Protein AF-0000000080633354 (afdb_homodimer)

Secondary structure (DSSP, 8-state):
-------EEEEEEEEEE-GGGHHHHHHSHHHHTTEEEEEEEEEEEEEEEE-TT-HHHHTT-EEEEEEETTEEEEEEEPPPPTT-SEEEEEEEEESSSS--GGG---HHHHHHH-S--GGG-EEEEEEEEEEEEEEEEESSGGG-EEEEEEEEEEEEE-TTS-EEEEEEEEEEEEES-THHHHHHHHHHHHHS-EEE----HHHHHHHHHHT-PPPP-PPPPP---TT-BHHHHHHHHHHHHHHHHHTTHHHHHH-S-HHHHHHHHHHHHHHHHHHHHTGGGS-HHHHHHHHHHHHHHHHHHHHHHHHHHIIIIIIHHHHHHHHH-SSS-HHHHHHHHHHHHHHHHHHHHHHHHHHHHHTSHHHHHHHHHHHHHHHTTGGGSS---HHHHHTTSBHHHHHHHHHHHHHHHHHHHTTTGGG--HHHHHHHHHHHHHHHHHHHHHGGGS-HHHHHHHHHHHHHHHHHHHHHHHHHHHHHHHHTTTTTSPPPPTTHHHHHHHHHHHHHHHHHHHHHHHHHHHHHHHHPPPSSPPP----/-------EEEEEEEEEE-GGGHHHHHHSHHHHTTEEEEEEEEEEEEEEEE-TT-HHHHTT-EEEEEEETTEEEEEEEPPPPTT-SEEEEEEEEESSSS--GGG---HHHHHHH-S--GGG-EEEEEEEEEEEEEEEEESSGGG-EEEEEEEEEEEEE-TTS-EEEEEEEEEEEEES-THHHHHHHHHHHHHS-EEE----HHHHHHHHHHTPPPPP-PPPPP---TT-BHHHHHHHHHHHHHHHHHTTHHHHHH-S-HHHHHHHHHHHHHHHHHHHHTGGGS-HHHHHHHHHHHHHHHHHHHHHHHHHHIIIIIIHHHHHHHHH-SSS-HHHHHHHHHHHHHHHHHHHHHHHHHHHHHTSHHHHHHHHHHHHHHHTTGGGSS---HHHHHTTSBHHHHHHHHHHHHHHHHHHHTTTGGG--HHHHHHHHHHHHHHHHHHHHHGGGS-HHHHHHHHHHHHHHHHHHHHHHHHHHHHHHHHTTTTTSPPPPTTHHHHHHHHHHHHHHHHHHHHHHHHHHHHHHHHPPPSSPPP----

Nearest PDB structures (foldseek):
  5a61-assembly1_A  TM=7.950E-01  e=7.702E-23  Escherichia coli K-12
  6qv5-assembly1_A  TM=8.993E-01  e=7.150E-11  Ricinus communis
  6qv7-assembly1_A  TM=8.830E-01  e=1.250E-10  Chlorobaculum tepidum TLS
  3e0s-assembly2_B  TM=8.942E-01  e=3.361E-10  Chlorobaculum tepidum
  6rn5-assembly1_A-2  TM=7.478E-01  e=3.186E-06  Streptomyces chartreusis

Structure (mmCIF, N/CA/C/O backbone):
data_AF-0000000080633354-model_v1
#
loop_
_entity.id
_entity.type
_entity.pdbx_description
1 polymer 'CHAD domain-containing protein'
#
loop_
_atom_site.group_PDB
_atom_site.id
_atom_site.type_symbol
_atom_site.label_atom_id
_atom_site.label_alt_id
_atom_site.label_comp_id
_atom_site.label_asym_id
_atom_site.label_entity_id
_atom_site.label_seq_id
_atom_site.pdbx_PDB_ins_code
_atom_site.Cartn_x
_atom_site.Cartn_y
_atom_site.Cartn_z
_atom_site.occupancy
_atom_site.B_iso_or_equiv
_atom_site.auth_seq_id
_atom_site.auth_comp_id
_atom_site.auth_asym_id
_atom_site.auth_atom_id
_atom_site.pdbx_PDB_model_num
ATOM 1 N N . MET A 1 1 ? 15.805 75.062 14.336 1 20.58 1 MET A N 1
ATOM 2 C CA . MET A 1 1 ? 15.578 74 15.344 1 20.58 1 MET A CA 1
ATOM 3 C C . MET A 1 1 ? 14.453 73.062 14.922 1 20.58 1 MET A C 1
ATOM 5 O O . MET A 1 1 ? 13.281 73.438 14.922 1 20.58 1 MET A O 1
ATOM 9 N N . VAL A 1 2 ? 14.734 72.312 13.875 1 22.61 2 VAL A N 1
ATOM 10 C CA . VAL A 1 2 ? 13.82 71.5 13.117 1 22.61 2 VAL A CA 1
ATOM 11 C C . VAL A 1 2 ? 13.102 70.5 14.055 1 22.61 2 VAL A C 1
ATOM 13 O O . VAL A 1 2 ? 13.742 69.75 14.789 1 22.61 2 VAL A O 1
ATOM 16 N N . VAL A 1 3 ? 12 70.938 14.57 1 28.56 3 VAL A N 1
ATOM 17 C CA . VAL A 1 3 ? 11.141 70.125 15.383 1 28.56 3 VAL A CA 1
ATOM 18 C C . VAL A 1 3 ? 11.008 68.75 14.727 1 28.56 3 VAL A C 1
ATOM 20 O O . VAL A 1 3 ? 10.57 68.625 13.586 1 28.56 3 VAL A O 1
ATOM 23 N N . GLU A 1 4 ? 11.93 67.938 14.852 1 29.19 4 GLU A N 1
ATOM 24 C CA . GLU A 1 4 ? 11.852 66.5 14.461 1 29.19 4 GLU A CA 1
ATOM 25 C C . GLU A 1 4 ? 10.453 65.938 14.703 1 29.19 4 GLU A C 1
ATOM 27 O O . GLU A 1 4 ? 9.938 66 15.82 1 29.19 4 GLU A O 1
ATOM 32 N N . ALA A 1 5 ? 9.648 66.062 13.805 1 41.22 5 ALA A N 1
ATOM 33 C CA . ALA A 1 5 ? 8.312 65.438 13.906 1 41.22 5 ALA A CA 1
ATOM 34 C C . ALA A 1 5 ? 8.375 64.062 14.516 1 41.22 5 ALA A C 1
ATOM 36 O O . ALA A 1 5 ? 9.016 63.156 13.953 1 41.22 5 ALA A O 1
ATOM 37 N N . GLU A 1 6 ? 8.539 63.812 15.805 1 39.12 6 GLU A N 1
ATOM 38 C CA . GLU A 1 6 ? 8.617 62.562 16.578 1 39.12 6 GLU A CA 1
ATOM 39 C C . GLU A 1 6 ? 7.645 61.5 16.047 1 39.12 6 GLU A C 1
ATOM 41 O O . GLU A 1 6 ? 6.504 61.844 15.711 1 39.12 6 GLU A O 1
ATOM 46 N N . SER A 1 7 ? 7.984 60.531 15.398 1 47.66 7 SER A N 1
ATOM 47 C CA . SER A 1 7 ? 7.172 59.344 15.125 1 47.66 7 SER A CA 1
ATOM 48 C C . SER A 1 7 ? 6.16 59.094 16.234 1 47.66 7 SER A C 1
ATOM 50 O O . SER A 1 7 ? 6.516 59.094 17.422 1 47.66 7 SER A O 1
ATOM 52 N N . ASN A 1 8 ? 4.867 59.438 16.094 1 66.69 8 ASN A N 1
ATOM 53 C CA . ASN A 1 8 ? 3.859 59.188 17.125 1 66.69 8 ASN A CA 1
ATOM 54 C C . ASN A 1 8 ? 3.404 57.719 17.094 1 66.69 8 ASN A C 1
ATOM 56 O O . ASN A 1 8 ? 3.232 57.156 16.031 1 66.69 8 ASN A O 1
ATOM 60 N N . ARG A 1 9 ? 3.842 56.844 17.969 1 75.38 9 ARG A N 1
ATOM 61 C CA . ARG A 1 9 ? 3.402 55.469 18.172 1 75.38 9 ARG A CA 1
ATOM 62 C C . ARG A 1 9 ? 2.014 55.438 18.797 1 75.38 9 ARG A C 1
ATOM 64 O O . ARG A 1 9 ? 1.736 56.156 19.75 1 75.38 9 ARG A O 1
ATOM 71 N N . GLU A 1 10 ? 1.131 54.781 18 1 80.12 10 GLU A N 1
ATOM 72 C CA . GLU A 1 10 ? -0.218 54.531 18.516 1 80.12 10 GLU A CA 1
ATOM 73 C C . GLU A 1 10 ? -0.358 53.094 19.047 1 80.12 10 GLU A C 1
ATOM 75 O O . GLU A 1 10 ? 0.037 52.156 18.391 1 80.12 10 GLU A O 1
ATOM 80 N N . THR A 1 11 ? -0.766 52.938 20.328 1 83.56 11 THR A N 1
ATOM 81 C CA . THR A 1 11 ? -1.058 51.656 20.969 1 83.56 11 THR A CA 1
ATOM 82 C C . THR A 1 11 ? -2.562 51.469 21.125 1 83.56 11 THR A C 1
ATOM 84 O O . THR A 1 11 ? -3.225 52.219 21.812 1 83.56 11 THR A O 1
ATOM 87 N N . GLU A 1 12 ? -3.059 50.469 20.391 1 90.94 12 GLU A N 1
ATOM 88 C CA . GLU A 1 12 ? -4.512 50.344 20.375 1 90.94 12 GLU A CA 1
ATOM 89 C C . GLU A 1 12 ? -4.949 48.906 20.406 1 90.94 12 GLU A C 1
ATOM 91 O O . GLU A 1 12 ? -4.207 48 19.969 1 90.94 12 GLU A O 1
ATOM 96 N N . LEU A 1 13 ? -6.078 48.625 20.969 1 92.56 13 LEU A N 1
ATOM 97 C CA . LEU A 1 13 ? -6.781 47.344 20.984 1 92.56 13 LEU A CA 1
ATOM 98 C C . LEU A 1 13 ? -8.148 47.469 20.312 1 92.56 13 LEU A C 1
ATOM 100 O O . LEU A 1 13 ? -8.914 48.406 20.641 1 92.56 13 LEU A O 1
ATOM 104 N N . LYS A 1 14 ? -8.375 46.625 19.391 1 93.31 14 LYS A N 1
ATOM 105 C CA . LYS A 1 14 ? -9.633 46.688 18.656 1 93.31 14 LYS A CA 1
ATOM 106 C C . LYS A 1 14 ? -10.531 45.5 19 1 93.31 14 LYS A C 1
ATOM 108 O O . LYS A 1 14 ? -10.094 44.344 18.969 1 93.31 14 LYS A O 1
ATOM 113 N N . LEU A 1 15 ? -11.773 45.812 19.234 1 95.56 15 LEU A N 1
ATOM 114 C CA . LEU A 1 15 ? -12.758 44.781 19.609 1 95.56 15 LEU A CA 1
ATOM 115 C C . LEU A 1 15 ? -13.977 44.844 18.688 1 95.56 15 LEU A C 1
ATOM 117 O O . LEU A 1 15 ? -14.609 45.906 18.562 1 95.56 15 LEU A O 1
ATOM 121 N N . ALA A 1 16 ? -14.289 43.781 18.062 1 94.06 16 ALA A N 1
ATOM 122 C CA . ALA A 1 16 ? -15.523 43.688 17.281 1 94.06 16 ALA A CA 1
ATOM 123 C C . ALA A 1 16 ? -16.719 43.438 18.203 1 94.06 16 ALA A C 1
ATOM 125 O O . ALA A 1 16 ? -16.625 42.719 19.188 1 94.06 16 ALA A O 1
ATOM 126 N N . VAL A 1 17 ? -17.812 44.125 17.844 1 95.38 17 VAL A N 1
ATOM 127 C CA . VAL A 1 17 ? -19.047 44 18.625 1 95.38 17 VAL A CA 1
ATOM 128 C C . VAL A 1 17 ? -20.25 43.938 17.703 1 95.38 17 VAL A C 1
ATOM 130 O O . VAL A 1 17 ? -20.188 44.375 16.562 1 95.38 17 VAL A O 1
ATOM 133 N N . ARG A 1 18 ? -21.391 43.281 18.219 1 90.75 18 ARG A N 1
ATOM 134 C CA . ARG A 1 18 ? -22.656 43.344 17.5 1 90.75 18 ARG A CA 1
ATOM 135 C C . ARG A 1 18 ? -23.281 44.719 17.578 1 90.75 18 ARG A C 1
ATOM 137 O O . ARG A 1 18 ? -23.219 45.375 18.625 1 90.75 18 ARG A O 1
ATOM 144 N N . ALA A 1 19 ? -23.75 45.125 16.484 1 94.94 19 ALA A N 1
ATOM 145 C CA . ALA A 1 19 ? -24.344 46.438 16.406 1 94.94 19 ALA A CA 1
ATOM 146 C C . ALA A 1 19 ? -25.375 46.656 17.516 1 94.94 19 ALA A C 1
ATOM 148 O O . ALA A 1 19 ? -25.469 47.75 18.094 1 94.94 19 ALA A O 1
ATOM 149 N N . GLU A 1 20 ? -26.078 45.688 17.797 1 95.19 20 GLU A N 1
ATOM 150 C CA . GLU A 1 20 ? -27.156 45.781 18.781 1 95.19 20 GLU A CA 1
ATOM 151 C C . GLU A 1 20 ? -26.625 45.969 20.188 1 95.19 20 GLU A C 1
ATOM 153 O O . GLU A 1 20 ? -27.344 46.406 21.078 1 95.19 20 GLU A O 1
ATOM 158 N N . ASP A 1 21 ? -25.406 45.688 20.406 1 96 21 ASP A N 1
ATOM 159 C CA . ASP A 1 21 ? -24.828 45.75 21.75 1 96 21 ASP A CA 1
ATOM 160 C C . ASP A 1 21 ? -24.062 47.062 21.969 1 96 21 ASP A C 1
ATOM 162 O O . ASP A 1 21 ? -23.594 47.344 23.062 1 96 21 ASP A O 1
ATOM 166 N N . MET A 1 22 ? -23.953 47.875 20.984 1 96.06 22 MET A N 1
ATOM 167 C CA . MET A 1 22 ? -23.125 49.094 21.031 1 96.06 22 MET A CA 1
ATOM 168 C C . MET A 1 22 ? -23.641 50.062 22.094 1 96.06 22 MET A C 1
ATOM 170 O O . MET A 1 22 ? -22.844 50.625 22.844 1 96.06 22 MET A O 1
ATOM 174 N N . ALA A 1 23 ? -24.875 50.219 22.141 1 94.31 23 ALA A N 1
ATOM 175 C CA . ALA A 1 23 ? -25.469 51.156 23.094 1 94.31 23 ALA A CA 1
ATOM 176 C C . ALA A 1 23 ? -25.172 50.719 24.531 1 94.31 23 ALA A C 1
ATOM 178 O O . ALA A 1 23 ? -24.891 51.562 25.391 1 94.31 23 ALA A O 1
ATOM 179 N N . LYS A 1 24 ? -25.281 49.5 24.703 1 95.81 24 LYS A N 1
ATOM 180 C CA . LYS A 1 24 ? -25.016 48.938 26.016 1 95.81 24 LYS A CA 1
ATOM 181 C C . LYS A 1 24 ? -23.562 49.156 26.438 1 95.81 24 LYS A C 1
ATOM 183 O O . LYS A 1 24 ? -23.281 49.469 27.594 1 95.81 24 LYS A O 1
ATOM 188 N N . LEU A 1 25 ? -22.688 49.062 25.578 1 96.31 25 LEU A N 1
ATOM 189 C CA . LEU A 1 25 ? -21.266 49.25 25.859 1 96.31 25 LEU A CA 1
ATOM 190 C C . LEU A 1 25 ? -20.969 50.719 26.156 1 96.31 25 LEU A C 1
ATOM 192 O O . LEU A 1 25 ? -20.172 51.031 27.047 1 96.31 25 LEU A O 1
ATOM 196 N N . ARG A 1 26 ? -21.594 51.594 25.516 1 93.62 26 ARG A N 1
ATOM 197 C CA . ARG A 1 26 ? -21.391 53.031 25.703 1 93.62 26 ARG A CA 1
ATOM 198 C C . ARG A 1 26 ? -21.828 53.438 27.109 1 93.62 26 ARG A C 1
ATOM 200 O O . ARG A 1 26 ? -21.234 54.344 27.703 1 93.62 26 ARG A O 1
ATOM 207 N N . SER A 1 27 ? -22.812 52.812 27.547 1 93.31 27 SER A N 1
ATOM 208 C CA . SER A 1 27 ? -23.422 53.25 28.797 1 93.31 27 SER A CA 1
ATOM 209 C C . SER A 1 27 ? -22.969 52.375 29.969 1 93.31 27 SER A C 1
ATOM 211 O O . SER A 1 27 ? -23.359 52.594 31.109 1 93.31 27 SER A O 1
ATOM 213 N N . CYS A 1 28 ? -22.188 51.406 29.734 1 94.88 28 CYS A N 1
ATOM 214 C CA . CYS A 1 28 ? -21.797 50.5 30.812 1 94.88 28 CYS A CA 1
ATOM 215 C C . CYS A 1 28 ? -20.906 51.219 31.828 1 94.88 28 CYS A C 1
ATOM 217 O O . CYS A 1 28 ? -20.234 52.188 31.484 1 94.88 28 CYS A O 1
ATOM 219 N N . PRO A 1 29 ? -20.859 50.656 33.031 1 93.5 29 PRO A N 1
ATOM 220 C CA . PRO A 1 29 ? -20.109 51.312 34.125 1 93.5 29 PRO A CA 1
ATOM 221 C C . PRO A 1 29 ? -18.625 51.469 33.812 1 93.5 29 PRO A C 1
ATOM 223 O O . PRO A 1 29 ? -17.984 52.406 34.25 1 93.5 29 PRO A O 1
ATOM 226 N N . ALA A 1 30 ? -18.109 50.5 33.062 1 94 30 ALA A N 1
ATOM 227 C CA . ALA A 1 30 ? -16.688 50.531 32.75 1 94 30 ALA A CA 1
ATOM 228 C C . ALA A 1 30 ? -16.312 51.812 31.984 1 94 30 ALA A C 1
ATOM 230 O O . ALA A 1 30 ? -15.18 52.281 32.031 1 94 30 ALA A O 1
ATOM 231 N N . VAL A 1 31 ? -17.234 52.469 31.312 1 94.19 31 VAL A N 1
ATOM 232 C CA . VAL A 1 31 ? -17.016 53.688 30.547 1 94.19 31 VAL A CA 1
ATOM 233 C C . VAL A 1 31 ? -17.703 54.875 31.25 1 94.19 31 VAL A C 1
ATOM 235 O O . VAL A 1 31 ? -17.047 55.875 31.578 1 94.19 31 VAL A O 1
ATOM 238 N N . ALA A 1 32 ? -18.953 54.781 31.562 1 91.5 32 ALA A N 1
ATOM 239 C CA . ALA A 1 32 ? -19.781 55.875 32.062 1 91.5 32 ALA A CA 1
ATOM 240 C C . ALA A 1 32 ? -19.25 56.375 33.406 1 91.5 32 ALA A C 1
ATOM 242 O O . ALA A 1 32 ? -19.297 57.594 33.656 1 91.5 32 ALA A O 1
ATOM 243 N N . SER A 1 33 ? -18.781 55.5 34.219 1 91.25 33 SER A N 1
ATOM 244 C CA . SER A 1 33 ? -18.375 55.906 35.562 1 91.25 33 SER A CA 1
ATOM 245 C C . SER A 1 33 ? -16.984 56.5 35.531 1 91.25 33 SER A C 1
ATOM 247 O O . SER A 1 33 ? -16.594 57.188 36.469 1 91.25 33 SER A O 1
ATOM 249 N N . ARG A 1 34 ? -16.234 56.281 34.5 1 92.06 34 ARG A N 1
ATOM 250 C CA . ARG A 1 34 ? -14.836 56.688 34.5 1 92.06 34 ARG A CA 1
ATOM 251 C C . ARG A 1 34 ? -14.594 57.812 33.469 1 92.06 34 ARG A C 1
ATOM 253 O O . ARG A 1 34 ? -13.516 58.406 33.438 1 92.06 34 ARG A O 1
ATOM 260 N N . ALA A 1 35 ? -15.555 58.031 32.75 1 89.25 35 ALA A N 1
ATOM 261 C CA . ALA A 1 35 ? -15.383 58.969 31.641 1 89.25 35 ALA A CA 1
ATOM 262 C C . ALA A 1 35 ? -15.43 60.406 32.156 1 89.25 35 ALA A C 1
ATOM 264 O O . ALA A 1 35 ? -16.203 60.75 33.062 1 89.25 35 ALA A O 1
ATOM 265 N N . LYS A 1 36 ? -14.523 61.062 31.594 1 83.25 36 LYS A N 1
ATOM 266 C CA . LYS A 1 36 ? -14.523 62.5 31.859 1 83.25 36 LYS A CA 1
ATOM 267 C C . LYS A 1 36 ? -14.992 63.281 30.641 1 83.25 36 LYS A C 1
ATOM 269 O O . LYS A 1 36 ? -14.617 62.969 29.516 1 83.25 36 LYS A O 1
ATOM 274 N N . GLY A 1 37 ? -15.859 64.312 30.953 1 79.62 37 GLY A N 1
ATOM 275 C CA . GLY A 1 37 ? -16.312 65.188 29.891 1 79.62 37 GLY A CA 1
ATOM 276 C C . GLY A 1 37 ? -17.453 64.562 29.078 1 79.62 37 GLY A C 1
ATOM 277 O O . GLY A 1 37 ? -17.953 63.5 29.391 1 79.62 37 GLY A O 1
ATOM 278 N N . LYS A 1 38 ? -17.938 65.312 28.125 1 84.19 38 LYS A N 1
ATOM 279 C CA . LYS A 1 38 ? -19.062 64.875 27.266 1 84.19 38 LYS A CA 1
ATOM 280 C C . LYS A 1 38 ? -18.578 64 26.109 1 84.19 38 LYS A C 1
ATOM 282 O O . LYS A 1 38 ? -17.453 64.188 25.641 1 84.19 38 LYS A O 1
ATOM 287 N N . ALA A 1 39 ? -19.453 63.125 25.828 1 85.94 39 ALA A N 1
ATOM 288 C CA . ALA A 1 39 ? -19.188 62.312 24.656 1 85.94 39 ALA A CA 1
ATOM 289 C C . ALA A 1 39 ? -19.25 63.156 23.375 1 85.94 39 ALA A C 1
ATOM 291 O O . ALA A 1 39 ? -20.094 64.062 23.25 1 85.94 39 ALA A O 1
ATOM 292 N N . GLY A 1 40 ? -18.281 63 22.531 1 90.44 40 GLY A N 1
ATOM 293 C CA . GLY A 1 40 ? -18.297 63.625 21.219 1 90.44 40 GLY A CA 1
ATOM 294 C C . GLY A 1 40 ? -18.5 62.656 20.078 1 90.44 40 GLY A C 1
ATOM 295 O O . GLY A 1 40 ? -17.891 61.562 20.078 1 90.44 40 GLY A O 1
ATOM 296 N N . THR A 1 41 ? -19.5 63 19.281 1 93.25 41 THR A N 1
ATOM 297 C CA . THR A 1 41 ? -19.75 62.156 18.109 1 93.25 41 THR A CA 1
ATOM 298 C C . THR A 1 41 ? -19.391 62.875 16.828 1 93.25 41 THR A C 1
ATOM 300 O O . THR A 1 41 ? -19.656 64.062 16.688 1 93.25 41 THR A O 1
ATOM 303 N N . LYS A 1 42 ? -18.703 62.156 15.984 1 94.94 42 LYS A N 1
ATOM 304 C CA . LYS A 1 42 ? -18.328 62.719 14.695 1 94.94 42 LYS A CA 1
ATOM 305 C C . LYS A 1 42 ? -18.484 61.719 13.578 1 94.94 42 LYS A C 1
ATOM 307 O O . LYS A 1 42 ? -18.469 60.5 13.828 1 94.94 42 LYS A O 1
ATOM 312 N N . THR A 1 43 ? -18.688 62.25 12.414 1 95.94 43 THR A N 1
ATOM 313 C CA . THR A 1 43 ? -18.688 61.406 11.219 1 95.94 43 THR A CA 1
ATOM 314 C C . THR A 1 43 ? -17.328 61.469 10.531 1 95.94 43 THR A C 1
ATOM 316 O O . THR A 1 43 ? -16.797 62.531 10.234 1 95.94 43 THR A O 1
ATOM 319 N N . LEU A 1 44 ? -16.812 60.281 10.359 1 96.19 44 LEU A N 1
ATOM 320 C CA . LEU A 1 44 ? -15.516 60.156 9.719 1 96.19 44 LEU A CA 1
ATOM 321 C C . LEU A 1 44 ? -15.648 59.5 8.344 1 96.19 44 LEU A C 1
ATOM 323 O O . LEU A 1 44 ? -16.078 58.375 8.234 1 96.19 44 LEU A O 1
ATOM 327 N N . GLU A 1 45 ? -15.352 60.219 7.324 1 97 45 GLU A N 1
ATOM 328 C CA . GLU A 1 45 ? -15.273 59.688 5.969 1 97 45 GLU A CA 1
ATOM 329 C C . GLU A 1 45 ? -13.828 59.562 5.5 1 97 45 GLU A C 1
ATOM 331 O O . GLU A 1 45 ? -13.18 60.594 5.23 1 97 45 GLU A O 1
ATOM 336 N N . SER A 1 46 ? -13.336 58.375 5.434 1 97.5 46 SER A N 1
ATOM 337 C CA . SER A 1 46 ? -11.938 58.156 5.078 1 97.5 46 SER A CA 1
ATOM 338 C C . SER A 1 46 ? -11.812 57.438 3.742 1 97.5 46 SER A C 1
ATOM 340 O O . SER A 1 46 ? -12.359 56.344 3.57 1 97.5 46 SER A O 1
ATOM 342 N N . THR A 1 47 ? -11.117 57.969 2.852 1 97.44 47 THR A N 1
ATOM 343 C CA . THR A 1 47 ? -10.797 57.312 1.589 1 97.44 47 THR A CA 1
ATOM 344 C C . THR A 1 47 ? -9.367 56.781 1.603 1 97.44 47 THR A C 1
ATOM 346 O O . THR A 1 47 ? -8.43 57.5 1.927 1 97.44 47 THR A O 1
ATOM 349 N N . TYR A 1 48 ? -9.242 55.531 1.284 1 97.62 48 TYR A N 1
ATOM 350 C CA . TYR A 1 48 ? -7.934 54.875 1.255 1 97.62 48 TYR A CA 1
ATOM 351 C C . TYR A 1 48 ? -7.391 54.812 -0.167 1 97.62 48 TYR A C 1
ATOM 353 O O . TYR A 1 48 ? -8.133 54.531 -1.108 1 97.62 48 TYR A O 1
ATOM 361 N N . TYR A 1 49 ? -6.125 55.125 -0.293 1 96.44 49 TYR A N 1
ATOM 362 C CA . TYR A 1 49 ? -5.492 55.219 -1.604 1 96.44 49 TYR A CA 1
ATOM 363 C C . TYR A 1 49 ? -4.348 54.219 -1.731 1 96.44 49 TYR A C 1
ATOM 365 O O . TYR A 1 49 ? -3.66 53.938 -0.752 1 96.44 49 TYR A O 1
ATOM 373 N N . ASP A 1 50 ? -4.156 53.719 -2.857 1 96.56 50 ASP A N 1
ATOM 374 C CA . ASP A 1 50 ? -3.029 52.844 -3.227 1 96.56 50 ASP A CA 1
ATOM 375 C C . ASP A 1 50 ? -2.793 52.875 -4.734 1 96.56 50 ASP A C 1
ATOM 377 O O . ASP A 1 50 ? -3.547 53.5 -5.477 1 96.56 50 ASP A O 1
ATOM 381 N N . THR A 1 51 ? -1.685 52.312 -5.176 1 95.19 51 THR A N 1
ATOM 382 C CA . THR A 1 51 ? -1.432 52.156 -6.602 1 95.19 51 THR A CA 1
ATOM 383 C C . THR A 1 51 ? -2.244 51 -7.172 1 95.19 51 THR A C 1
ATOM 385 O O . THR A 1 51 ? -2.76 50.156 -6.422 1 95.19 51 THR A O 1
ATOM 388 N N . ALA A 1 52 ? -2.369 50.938 -8.484 1 91.31 52 ALA A N 1
ATOM 389 C CA . ALA A 1 52 ? -3.125 49.875 -9.148 1 91.31 52 ALA A CA 1
ATOM 390 C C . ALA A 1 52 ? -2.555 48.5 -8.82 1 91.31 52 ALA A C 1
ATOM 392 O O . ALA A 1 52 ? -3.297 47.531 -8.711 1 91.31 52 ALA A O 1
ATOM 393 N N . ASP A 1 53 ? -1.314 48.469 -8.648 1 91.06 53 ASP A N 1
ATOM 394 C CA . ASP A 1 53 ? -0.651 47.219 -8.375 1 91.06 53 ASP A CA 1
ATOM 395 C C . ASP A 1 53 ? -0.451 47 -6.871 1 91.06 53 ASP A C 1
ATOM 397 O O . ASP A 1 53 ? 0.308 46.125 -6.453 1 91.06 53 ASP A O 1
ATOM 401 N N . ARG A 1 54 ? -1.044 47.781 -6.023 1 92.5 54 ARG A N 1
ATOM 402 C CA . ARG A 1 54 ? -1.091 47.656 -4.57 1 92.5 54 ARG A CA 1
ATOM 403 C C . ARG A 1 54 ? 0.307 47.719 -3.967 1 92.5 54 ARG A C 1
ATOM 405 O O . ARG A 1 54 ? 0.681 46.875 -3.139 1 92.5 54 ARG A O 1
ATOM 412 N N . ARG A 1 55 ? 1.033 48.625 -4.387 1 92.94 55 ARG A N 1
ATOM 413 C CA . ARG A 1 55 ? 2.404 48.75 -3.904 1 92.94 55 ARG A CA 1
ATOM 414 C C . ARG A 1 55 ? 2.432 49.125 -2.418 1 92.94 55 ARG A C 1
ATOM 416 O O . ARG A 1 55 ? 3.309 48.656 -1.685 1 92.94 55 ARG A O 1
ATOM 423 N N . LEU A 1 56 ? 1.534 50 -1.933 1 92.94 56 LEU A N 1
ATOM 424 C CA . LEU A 1 56 ? 1.513 50.344 -0.519 1 92.94 56 LEU A CA 1
ATOM 425 C C . LEU A 1 56 ? 1.135 49.156 0.34 1 92.94 56 LEU A C 1
ATOM 427 O O . LEU A 1 56 ? 1.781 48.875 1.354 1 92.94 56 LEU A O 1
ATOM 431 N N . ALA A 1 57 ? 0.114 48.5 -0.098 1 88.94 57 ALA A N 1
ATOM 432 C CA . ALA A 1 57 ? -0.284 47.312 0.621 1 88.94 57 ALA A CA 1
ATOM 433 C C . ALA A 1 57 ? 0.866 46.312 0.691 1 88.94 57 ALA A C 1
ATOM 435 O O . ALA A 1 57 ? 1.06 45.656 1.714 1 88.94 57 ALA A O 1
ATOM 436 N N . GLY A 1 58 ? 1.575 46.156 -0.378 1 86.69 58 GLY A N 1
ATOM 437 C CA . GLY A 1 58 ? 2.717 45.25 -0.423 1 86.69 58 GLY A CA 1
ATOM 438 C C . GLY A 1 58 ? 3.795 45.594 0.585 1 86.69 58 GLY A C 1
ATOM 439 O O . GLY A 1 58 ? 4.504 44.719 1.076 1 86.69 58 GLY A O 1
ATOM 440 N N . ARG A 1 59 ? 3.879 46.812 0.883 1 88.19 59 ARG A N 1
ATOM 441 C CA . ARG A 1 59 ? 4.867 47.312 1.842 1 88.19 59 ARG A CA 1
ATOM 442 C C . ARG A 1 59 ? 4.266 47.438 3.236 1 88.19 59 ARG A C 1
ATOM 444 O O . ARG A 1 59 ? 4.918 47.938 4.16 1 88.19 59 ARG A O 1
ATOM 451 N N . LEU A 1 60 ? 3.057 47.062 3.367 1 87.25 60 LEU A N 1
ATOM 452 C CA . LEU A 1 60 ? 2.312 47.094 4.621 1 87.25 60 LEU A CA 1
ATOM 453 C C . LEU A 1 60 ? 2.143 48.531 5.098 1 87.25 60 LEU A C 1
ATOM 455 O O . LEU A 1 60 ? 2.299 48.812 6.285 1 87.25 60 LEU A O 1
ATOM 459 N N . VAL A 1 61 ? 1.904 49.406 4.16 1 91.94 61 VAL A N 1
ATOM 460 C CA . VAL A 1 61 ? 1.674 50.844 4.445 1 91.94 61 VAL A CA 1
ATOM 461 C C . VAL A 1 61 ? 0.268 51.219 3.994 1 91.94 61 VAL A C 1
ATOM 463 O O . VAL A 1 61 ? -0.217 50.75 2.965 1 91.94 61 VAL A O 1
ATOM 466 N N . THR A 1 62 ? -0.358 52.094 4.82 1 94.25 62 THR A N 1
ATOM 467 C CA . THR A 1 62 ? -1.68 52.594 4.473 1 94.25 62 THR A CA 1
ATOM 468 C C . THR A 1 62 ? -1.658 54.125 4.344 1 94.25 62 THR A C 1
ATOM 470 O O . THR A 1 62 ? -1.003 54.781 5.133 1 94.25 62 THR A O 1
ATOM 473 N N . LEU A 1 63 ? -2.324 54.562 3.295 1 95.94 63 LEU A N 1
ATOM 474 C CA . LEU A 1 63 ? -2.512 56 3.062 1 95.94 63 LEU A CA 1
ATOM 475 C C . LEU A 1 63 ? -3.992 56.312 2.92 1 95.94 63 LEU A C 1
ATOM 477 O O . LEU A 1 63 ? -4.691 55.719 2.096 1 95.94 63 LEU A O 1
ATOM 481 N N . ARG A 1 64 ? -4.375 57.25 3.738 1 97 64 ARG A N 1
ATOM 482 C CA . ARG A 1 64 ? -5.773 57.656 3.635 1 97 64 ARG A CA 1
ATOM 483 C C . ARG A 1 64 ? -5.918 59.188 3.805 1 97 64 ARG A C 1
ATOM 485 O O . ARG A 1 64 ? -5.031 59.812 4.359 1 97 64 ARG A O 1
ATOM 492 N N . VAL A 1 65 ? -6.992 59.719 3.285 1 97.44 65 VAL A N 1
ATOM 493 C CA . VAL A 1 65 ? -7.457 61.062 3.561 1 97.44 65 VAL A CA 1
ATOM 494 C C . VAL A 1 65 ? -8.844 61.031 4.199 1 97.44 65 VAL A C 1
ATOM 496 O O . VAL A 1 65 ? -9.766 60.406 3.656 1 97.44 65 VAL A O 1
ATOM 499 N N . ARG A 1 66 ? -8.875 61.625 5.328 1 97.5 66 ARG A N 1
ATOM 500 C CA . ARG A 1 66 ? -10.102 61.594 6.109 1 97.5 66 ARG A CA 1
ATOM 501 C C . ARG A 1 66 ? -10.75 62.969 6.148 1 97.5 66 ARG A C 1
ATOM 503 O O . ARG A 1 66 ? -10.07 63.969 6.391 1 97.5 66 ARG A O 1
ATOM 510 N N . LYS A 1 67 ? -12.055 63.031 5.852 1 96.44 67 LYS A N 1
ATOM 511 C CA . LYS A 1 67 ? -12.852 64.25 6.055 1 96.44 67 LYS A CA 1
ATOM 512 C C . LYS A 1 67 ? -13.477 64.25 7.445 1 96.44 67 LYS A C 1
ATOM 514 O O . LYS A 1 67 ? -14.203 63.312 7.816 1 96.44 67 LYS A O 1
ATOM 519 N N . VAL A 1 68 ? -13.117 65.188 8.188 1 90.25 68 VAL A N 1
ATOM 520 C CA . VAL A 1 68 ? -13.719 65.438 9.492 1 90.25 68 VAL A CA 1
ATOM 521 C C . VAL A 1 68 ? -14.258 66.875 9.539 1 90.25 68 VAL A C 1
ATOM 523 O O . VAL A 1 68 ? -13.492 67.875 9.625 1 90.25 68 VAL A O 1
ATOM 526 N N . GLY A 1 69 ? -15.586 67 9.617 1 88.94 69 GLY A N 1
ATOM 527 C CA . GLY A 1 69 ? -16.141 68.375 9.445 1 88.94 69 GLY A CA 1
ATOM 528 C C . GLY A 1 69 ? -15.766 69 8.117 1 88.94 69 GLY A C 1
ATOM 529 O O . GLY A 1 69 ? -16.031 68.438 7.055 1 88.94 69 GLY A O 1
ATOM 530 N N . ASN A 1 70 ? -15.117 70.062 8.258 1 89.62 70 ASN A N 1
ATOM 531 C CA . ASN A 1 70 ? -14.727 70.812 7.043 1 89.62 70 ASN A CA 1
ATOM 532 C C . ASN A 1 70 ? -13.227 70.688 6.781 1 89.62 70 ASN A C 1
ATOM 534 O O . ASN A 1 70 ? -12.672 71.375 5.938 1 89.62 70 ASN A O 1
ATOM 538 N N . GLN A 1 71 ? -12.656 69.75 7.469 1 94.56 71 GLN A N 1
ATOM 539 C CA . GLN A 1 71 ? -11.211 69.625 7.336 1 94.56 71 GLN A CA 1
ATOM 540 C C . GLN A 1 71 ? -10.867 68.25 6.734 1 94.56 71 GLN A C 1
ATOM 542 O O . GLN A 1 71 ? -11.648 67.312 6.852 1 94.56 71 GLN A O 1
ATOM 547 N N . TYR A 1 72 ? -9.75 68.25 6.035 1 96.5 72 TYR A N 1
ATOM 548 C CA . TYR A 1 72 ? -9.211 67 5.492 1 96.5 72 TYR A CA 1
ATOM 549 C C . TYR A 1 72 ? -7.879 66.688 6.145 1 96.5 72 TYR A C 1
ATOM 551 O O . TYR A 1 72 ? -7 67.562 6.273 1 96.5 72 TYR A O 1
ATOM 559 N N . LEU A 1 73 ? -7.809 65.5 6.578 1 96.19 73 LEU A N 1
ATOM 560 C CA . LEU A 1 73 ? -6.598 65 7.234 1 96.19 73 LEU A CA 1
ATOM 561 C C . LEU A 1 73 ? -6.008 63.812 6.477 1 96.19 73 LEU A C 1
ATOM 563 O O . LEU A 1 73 ? -6.691 62.812 6.254 1 96.19 73 LEU A O 1
ATOM 567 N N . GLN A 1 74 ? -4.734 63.969 6.078 1 96.25 74 GLN A N 1
ATOM 568 C CA . GLN A 1 74 ? -3.984 62.875 5.453 1 96.25 74 GLN A CA 1
ATOM 569 C C . GLN A 1 74 ? -3.209 62.094 6.492 1 96.25 74 GLN A C 1
ATOM 571 O O . GLN A 1 74 ? -2.545 62.656 7.359 1 96.25 74 GLN A O 1
ATOM 576 N N . THR A 1 75 ? -3.322 60.75 6.441 1 95.06 75 THR A N 1
ATOM 577 C CA . THR A 1 75 ? -2.646 59.906 7.414 1 95.06 75 THR A CA 1
ATOM 578 C C . THR A 1 75 ? -1.854 58.781 6.715 1 95.06 75 THR A C 1
ATOM 580 O O . THR A 1 75 ? -2.365 58.125 5.805 1 95.06 75 THR A O 1
ATOM 583 N N . VAL A 1 76 ? -0.615 58.594 7.113 1 94 76 VAL A N 1
ATOM 584 C CA . VAL A 1 76 ? 0.223 57.469 6.734 1 94 76 VAL A CA 1
ATOM 585 C C . VAL A 1 76 ? 0.447 56.562 7.945 1 94 76 VAL A C 1
ATOM 587 O O . VAL A 1 76 ? 0.82 57.031 9.023 1 94 76 VAL A O 1
ATOM 590 N N . LYS A 1 77 ? 0.096 55.281 7.789 1 91.69 77 LYS A N 1
ATOM 591 C CA . LYS A 1 77 ? 0.302 54.344 8.883 1 91.69 77 LYS A CA 1
ATOM 592 C C . LYS A 1 77 ? 1.167 53.156 8.445 1 91.69 77 LYS A C 1
ATOM 594 O O . LYS A 1 77 ? 1.036 52.688 7.316 1 91.69 77 LYS A O 1
ATOM 599 N N . GLY A 1 78 ? 2.047 52.75 9.312 1 85.88 78 GLY A N 1
ATOM 600 C CA . GLY A 1 78 ? 2.797 51.531 9.117 1 85.88 78 GLY A CA 1
ATOM 601 C C . GLY A 1 78 ? 2.154 50.312 9.781 1 85.88 78 GLY A C 1
ATOM 602 O O . GLY A 1 78 ? 1.129 50.438 10.453 1 85.88 78 GLY A O 1
ATOM 603 N N . ALA A 1 79 ? 2.746 49.125 9.477 1 76.81 79 ALA A N 1
ATOM 604 C CA . ALA A 1 79 ? 2.217 47.906 10.055 1 76.81 79 ALA A CA 1
ATOM 605 C C . ALA A 1 79 ? 2.75 47.688 11.461 1 76.81 79 ALA A C 1
ATOM 607 O O . ALA A 1 79 ? 3.863 48.094 11.789 1 76.81 79 ALA A O 1
ATOM 608 N N . ALA A 1 80 ? 1.814 47.156 12.273 1 67.5 80 ALA A N 1
ATOM 609 C CA . ALA A 1 80 ? 2.311 46.656 13.555 1 67.5 80 ALA A CA 1
ATOM 610 C C . ALA A 1 80 ? 3.023 45.312 13.375 1 67.5 80 ALA A C 1
ATOM 612 O O . ALA A 1 80 ? 2.686 44.531 12.484 1 67.5 80 ALA A O 1
ATOM 613 N N . GLU A 1 81 ? 4.125 45.156 14.141 1 63.53 81 GLU A N 1
ATOM 614 C CA . GLU A 1 81 ? 4.676 43.812 14.172 1 63.53 81 GLU A CA 1
ATOM 615 C C . GLU A 1 81 ? 3.662 42.812 14.734 1 63.53 81 GLU A C 1
ATOM 617 O O . GLU A 1 81 ? 2.773 43.188 15.5 1 63.53 81 GLU A O 1
ATOM 622 N N . HIS A 1 82 ? 3.691 41.656 14.297 1 60.5 82 HIS A N 1
ATOM 623 C CA . HIS A 1 82 ? 2.738 40.625 14.711 1 60.5 82 HIS A CA 1
ATOM 624 C C . HIS A 1 82 ? 2.645 40.562 16.234 1 60.5 82 HIS A C 1
ATOM 626 O O . HIS A 1 82 ? 3.654 40.344 16.906 1 60.5 82 HIS A O 1
ATOM 632 N N . GLY A 1 83 ? 1.438 40.812 16.672 1 59.53 83 GLY A N 1
ATOM 633 C CA . GLY A 1 83 ? 1.164 40.688 18.094 1 59.53 83 GLY A CA 1
ATOM 634 C C . GLY A 1 83 ? 1.408 41.969 18.891 1 59.53 83 GLY A C 1
ATOM 635 O O . GLY A 1 83 ? 1.118 42.031 20.078 1 59.53 83 GLY A O 1
ATOM 636 N N . GLU A 1 84 ? 1.886 42.906 18.203 1 69.31 84 GLU A N 1
ATOM 637 C CA . GLU A 1 84 ? 2.123 44.156 18.906 1 69.31 84 GLU A CA 1
ATOM 638 C C . GLU A 1 84 ? 0.959 45.125 18.703 1 69.31 84 GLU A C 1
ATOM 640 O O . GLU A 1 84 ? 0.229 45.031 17.719 1 69.31 84 GLU A O 1
ATOM 645 N N . LEU A 1 85 ? 0.828 45.969 19.703 1 75.5 85 LEU A N 1
ATOM 646 C CA . LEU A 1 85 ? -0.29 46.906 19.719 1 75.5 85 LEU A CA 1
ATOM 647 C C . LEU A 1 85 ? 0.096 48.219 19.031 1 75.5 85 LEU A C 1
ATOM 649 O O . LEU A 1 85 ? -0.773 49 18.672 1 75.5 85 LEU A O 1
ATOM 653 N N . GLY A 1 86 ? 1.327 48.375 18.859 1 76.94 86 GLY A N 1
ATOM 654 C CA . GLY A 1 86 ? 1.774 49.688 18.406 1 76.94 86 GLY A CA 1
ATOM 655 C C . GLY A 1 86 ? 2.09 49.75 16.922 1 76.94 86 GLY A C 1
ATOM 656 O O . GLY A 1 86 ? 2.57 48.75 16.359 1 76.94 86 GLY A O 1
ATOM 657 N N . ARG A 1 87 ? 1.711 50.875 16.312 1 82.06 87 ARG A N 1
ATOM 658 C CA . ARG A 1 87 ? 2.066 51.125 14.914 1 82.06 87 ARG A CA 1
ATOM 659 C C . ARG A 1 87 ? 2.426 52.594 14.672 1 82.06 87 ARG A C 1
ATOM 661 O O . ARG A 1 87 ? 1.993 53.469 15.422 1 82.06 87 ARG A O 1
ATOM 668 N N . ALA A 1 88 ? 3.342 52.75 13.656 1 84.75 88 ALA A N 1
ATOM 669 C CA . ALA A 1 88 ? 3.732 54.125 13.289 1 84.75 88 ALA A CA 1
ATOM 670 C C . ALA A 1 88 ? 2.594 54.844 12.578 1 84.75 88 ALA A C 1
ATOM 672 O O . ALA A 1 88 ? 1.868 54.25 11.781 1 84.75 88 ALA A O 1
ATOM 673 N N . GLU A 1 89 ? 2.441 56.125 12.922 1 90.19 89 GLU A N 1
ATOM 674 C CA . GLU A 1 89 ? 1.379 56.906 12.328 1 90.19 89 GLU A CA 1
ATOM 675 C C . GLU A 1 89 ? 1.807 58.375 12.188 1 90.19 89 GLU A C 1
ATOM 677 O O . GLU A 1 89 ? 2.443 58.938 13.086 1 90.19 89 GLU A O 1
ATOM 682 N N . TRP A 1 90 ? 1.558 58.938 10.969 1 91.56 90 TRP A N 1
ATOM 683 C CA . TRP A 1 90 ? 1.775 60.344 10.695 1 91.56 90 TRP A CA 1
ATOM 684 C C . TRP A 1 90 ? 0.517 61 10.117 1 91.56 90 TRP A C 1
ATOM 686 O O . TRP A 1 90 ? -0.085 60.469 9.18 1 91.56 90 TRP A O 1
ATOM 696 N N . GLU A 1 91 ? 0.112 62.094 10.719 1 92.12 91 GLU A N 1
ATOM 697 C CA . GLU A 1 91 ? -1.082 62.781 10.266 1 92.12 91 GLU A CA 1
ATOM 698 C C . GLU A 1 91 ? -0.762 64.25 9.906 1 92.12 91 GLU A C 1
ATOM 700 O O . GLU A 1 91 ? -0.026 64.938 10.633 1 92.12 91 GLU A O 1
ATOM 705 N N . HIS A 1 92 ? -1.326 64.688 8.742 1 92.56 92 HIS A N 1
ATOM 706 C CA . HIS A 1 92 ? -1.137 66 8.273 1 92.56 92 HIS A CA 1
ATOM 707 C C . HIS A 1 92 ? -2.414 66.562 7.637 1 92.56 92 HIS A C 1
ATOM 709 O O . HIS A 1 92 ? -3.109 65.875 6.914 1 92.56 92 HIS A O 1
ATOM 715 N N . PRO A 1 93 ? -2.664 67.875 7.918 1 94.56 93 PRO A N 1
ATOM 716 C CA . PRO A 1 93 ? -3.783 68.438 7.195 1 94.56 93 PRO A CA 1
ATOM 717 C C . PRO A 1 93 ? -3.49 68.625 5.711 1 94.56 93 PRO A C 1
ATOM 719 O O . PRO A 1 93 ? -2.361 69 5.34 1 94.56 93 PRO A O 1
ATOM 722 N N . VAL A 1 94 ? -4.527 68.5 4.91 1 95.81 94 VAL A N 1
ATOM 723 C CA . VAL A 1 94 ? -4.398 68.75 3.477 1 95.81 94 VAL A CA 1
ATOM 724 C C . VAL A 1 94 ? -5.586 69.562 2.979 1 95.81 94 VAL A C 1
ATOM 726 O O . VAL A 1 94 ? -6.598 69.688 3.672 1 95.81 94 VAL A O 1
ATOM 729 N N . ALA A 1 95 ? -5.48 70.062 1.774 1 93.94 95 ALA A N 1
ATOM 730 C CA . ALA A 1 95 ? -6.414 71.062 1.274 1 93.94 95 ALA A CA 1
ATOM 731 C C . ALA A 1 95 ? -7.707 70.438 0.787 1 93.94 95 ALA A C 1
ATOM 733 O O . ALA A 1 95 ? -8.758 71.062 0.764 1 93.94 95 ALA A O 1
ATOM 734 N N . GLY A 1 96 ? -7.695 69.25 0.412 1 93.94 96 GLY A N 1
ATOM 735 C CA . GLY A 1 96 ? -8.852 68.562 -0.174 1 93.94 96 GLY A CA 1
ATOM 736 C C . GLY A 1 96 ? -8.82 67.062 -0.006 1 93.94 96 GLY A C 1
ATOM 737 O O . GLY A 1 96 ? -8.008 66.562 0.75 1 93.94 96 GLY A O 1
ATOM 738 N N . PRO A 1 97 ? -9.742 66.438 -0.762 1 93.88 97 PRO A N 1
ATOM 739 C CA . PRO A 1 97 ? -9.906 65 -0.592 1 93.88 97 PRO A CA 1
ATOM 740 C C . PRO A 1 97 ? -8.789 64.188 -1.252 1 93.88 97 PRO A C 1
ATOM 742 O O . PRO A 1 97 ? -8.625 63.031 -0.969 1 93.88 97 PRO A O 1
ATOM 745 N N . ALA A 1 98 ? -7.984 64.812 -2.07 1 94.62 98 ALA A N 1
ATOM 746 C CA . ALA A 1 98 ? -6.883 64.125 -2.734 1 94.62 98 ALA A CA 1
ATOM 747 C C . ALA A 1 98 ? -5.629 64.125 -1.863 1 94.62 98 ALA A C 1
ATOM 749 O O . ALA A 1 98 ? -5.348 65.125 -1.173 1 94.62 98 ALA A O 1
ATOM 750 N N . PRO A 1 99 ? -4.887 63 -1.934 1 95.75 99 PRO A N 1
ATOM 751 C CA . PRO A 1 99 ? -3.631 63 -1.177 1 95.75 99 PRO A CA 1
ATOM 752 C C . PRO A 1 99 ? -2.641 64.062 -1.651 1 95.75 99 PRO A C 1
ATOM 754 O O . PRO A 1 99 ? -2.555 64.312 -2.85 1 95.75 99 PRO A O 1
ATOM 757 N N . ASP A 1 100 ? -1.944 64.625 -0.7 1 95.31 100 ASP A N 1
ATOM 758 C CA . ASP A 1 100 ? -0.842 65.562 -0.961 1 95.31 100 ASP A CA 1
ATOM 759 C C . ASP A 1 100 ? 0.439 65.125 -0.273 1 95.31 100 ASP A C 1
ATOM 761 O O . ASP A 1 100 ? 0.683 65.438 0.889 1 95.31 100 ASP A O 1
ATOM 765 N N . LEU A 1 101 ? 1.299 64.438 -1.025 1 94.06 101 LEU A N 1
ATOM 766 C CA . LEU A 1 101 ? 2.486 63.812 -0.453 1 94.06 101 LEU A CA 1
ATOM 767 C C . LEU A 1 101 ? 3.512 64.875 -0.049 1 94.06 101 LEU A C 1
ATOM 769 O O . LEU A 1 101 ? 4.398 64.625 0.767 1 94.06 101 LEU A O 1
ATOM 773 N N . SER A 1 102 ? 3.391 66.062 -0.613 1 91.94 102 SER A N 1
ATOM 774 C CA . SER A 1 102 ? 4.32 67.125 -0.279 1 91.94 102 SER A CA 1
ATOM 775 C C . SER A 1 102 ? 4.09 67.625 1.141 1 91.94 102 SER A C 1
ATOM 777 O O . SER A 1 102 ? 4.961 68.25 1.722 1 91.94 102 SER A O 1
ATOM 779 N N . ALA A 1 103 ? 2.926 67.312 1.673 1 92.56 103 ALA A N 1
ATOM 780 C CA . ALA A 1 103 ? 2.586 67.75 3.027 1 92.56 103 ALA A CA 1
ATOM 781 C C . ALA A 1 103 ? 3.295 66.875 4.07 1 92.56 103 ALA A C 1
ATOM 783 O O . ALA A 1 103 ? 3.357 67.25 5.246 1 92.56 103 ALA A O 1
ATOM 784 N N . ILE A 1 104 ? 3.842 65.75 3.693 1 91.88 104 ILE A N 1
ATOM 785 C CA . ILE A 1 104 ? 4.496 64.812 4.629 1 91.88 104 ILE A CA 1
ATOM 786 C C . ILE A 1 104 ? 5.898 65.312 4.953 1 91.88 104 ILE A C 1
ATOM 788 O O . ILE A 1 104 ? 6.758 65.375 4.07 1 91.88 104 ILE A O 1
ATOM 792 N N . GLU A 1 105 ? 6.094 65.562 6.207 1 88.38 105 GLU A N 1
ATOM 793 C CA . GLU A 1 105 ? 7.363 66.188 6.633 1 88.38 105 GLU A CA 1
ATOM 794 C C . GLU A 1 105 ? 8.312 65.125 7.172 1 88.38 105 GLU A C 1
ATOM 796 O O . GLU A 1 105 ? 9.531 65.25 7.102 1 88.38 105 GLU A O 1
ATOM 801 N N . SER A 1 106 ? 7.758 64.062 7.746 1 89.81 106 SER A N 1
ATOM 802 C CA . SER A 1 106 ? 8.578 63.062 8.367 1 89.81 106 SER A CA 1
ATOM 803 C C . SER A 1 106 ? 9.289 62.219 7.312 1 89.81 106 SER A C 1
ATOM 805 O O . SER A 1 106 ? 8.648 61.625 6.449 1 89.81 106 SER A O 1
ATOM 807 N N . GLN A 1 107 ? 10.547 62.156 7.441 1 88.94 107 GLN A N 1
ATOM 808 C CA . GLN A 1 107 ? 11.336 61.344 6.527 1 88.94 107 GLN A CA 1
ATOM 809 C C . GLN A 1 107 ? 11.016 59.844 6.703 1 88.94 107 GLN A C 1
ATOM 811 O O . GLN A 1 107 ? 11.023 59.094 5.73 1 88.94 107 GLN A O 1
ATOM 816 N N . GLU A 1 108 ? 10.742 59.438 7.875 1 88 108 GLU A N 1
ATOM 817 C CA . GLU A 1 108 ? 10.375 58.062 8.141 1 88 108 GLU A CA 1
ATOM 818 C C . GLU A 1 108 ? 9.102 57.656 7.383 1 88 108 GLU A C 1
ATOM 820 O O . GLU A 1 108 ? 9.016 56.562 6.836 1 88 108 GLU A O 1
ATOM 825 N N . ALA A 1 109 ? 8.211 58.531 7.391 1 89.69 109 ALA A N 1
ATOM 826 C CA . ALA A 1 109 ? 6.961 58.281 6.664 1 89.69 109 ALA A CA 1
ATOM 827 C C . ALA A 1 109 ? 7.211 58.188 5.164 1 89.69 109 ALA A C 1
ATOM 829 O O . ALA A 1 109 ? 6.637 57.344 4.484 1 89.69 109 ALA A O 1
ATOM 830 N N . LEU A 1 110 ? 8.047 59.062 4.699 1 89.31 110 LEU A N 1
ATOM 831 C CA . LEU A 1 110 ? 8.367 59.094 3.277 1 89.31 110 LEU A CA 1
ATOM 832 C C . LEU A 1 110 ? 9.102 57.812 2.873 1 89.31 110 LEU A C 1
ATOM 834 O O . LEU A 1 110 ? 8.859 57.25 1.79 1 89.31 110 LEU A O 1
ATOM 838 N N . ASP A 1 111 ? 9.938 57.406 3.707 1 89.81 111 ASP A N 1
ATOM 839 C CA . ASP A 1 111 ? 10.664 56.156 3.447 1 89.81 111 ASP A CA 1
ATOM 840 C C . ASP A 1 111 ? 9.711 54.969 3.377 1 89.81 111 ASP A C 1
ATOM 842 O O . ASP A 1 111 ? 9.898 54.062 2.561 1 89.81 111 ASP A O 1
ATOM 846 N N . LEU A 1 112 ? 8.781 54.938 4.258 1 88 112 LEU A N 1
ATOM 847 C CA . LEU A 1 112 ? 7.805 53.875 4.266 1 88 112 LEU A CA 1
ATOM 848 C C . LEU A 1 112 ? 6.996 53.844 2.969 1 88 112 LEU A C 1
ATOM 850 O O . LEU A 1 112 ? 6.672 52.781 2.443 1 88 112 LEU A O 1
ATOM 854 N N . LEU A 1 113 ? 6.652 54.969 2.473 1 89.94 113 LEU A N 1
ATOM 855 C CA . LEU A 1 113 ? 5.875 55.094 1.245 1 89.94 113 LEU A CA 1
ATOM 856 C C . LEU A 1 113 ? 6.688 54.656 0.038 1 89.94 113 LEU A C 1
ATOM 858 O O . LEU A 1 113 ? 6.133 54.094 -0.919 1 89.94 113 LEU A O 1
ATOM 862 N N . GLY A 1 114 ? 7.949 54.906 0.157 1 87.25 114 GLY A N 1
ATOM 863 C CA . GLY A 1 114 ? 8.805 54.594 -0.974 1 87.25 114 GLY A CA 1
ATOM 864 C C . GLY A 1 114 ? 8.664 55.562 -2.127 1 87.25 114 GLY A C 1
ATOM 865 O O . GLY A 1 114 ? 8.227 56.688 -1.938 1 87.25 114 GLY A O 1
ATOM 866 N N . SER A 1 115 ? 9.109 54.969 -3.332 1 87.5 115 SER A N 1
ATOM 867 C CA . SER A 1 115 ? 9.086 55.812 -4.531 1 87.5 115 SER A CA 1
ATOM 868 C C . SER A 1 115 ? 7.703 55.812 -5.172 1 87.5 115 SER A C 1
ATOM 870 O O . SER A 1 115 ? 7.418 55 -6.055 1 87.5 115 SER A O 1
ATOM 872 N N . ILE A 1 116 ? 6.805 56.688 -4.668 1 91.44 116 ILE A N 1
ATOM 873 C CA . ILE A 1 116 ? 5.461 56.781 -5.223 1 91.44 116 ILE A CA 1
ATOM 874 C C . ILE A 1 116 ? 5.102 58.25 -5.43 1 91.44 116 ILE A C 1
ATOM 876 O O . ILE A 1 116 ? 5.473 59.125 -4.625 1 91.44 116 ILE A O 1
ATOM 880 N N . SER A 1 117 ? 4.426 58.5 -6.578 1 90 117 SER A N 1
ATOM 881 C CA . SER A 1 117 ? 3.9 59.844 -6.836 1 90 117 SER A CA 1
ATOM 882 C C . SER A 1 117 ? 2.393 59.906 -6.617 1 90 117 SER A C 1
ATOM 884 O O . SER A 1 117 ? 1.713 58.875 -6.684 1 90 117 SER A O 1
ATOM 886 N N . ALA A 1 118 ? 1.923 61.062 -6.34 1 89 118 ALA A N 1
ATOM 887 C CA . ALA A 1 118 ? 0.494 61.25 -6.102 1 89 118 ALA A CA 1
ATOM 888 C C . ALA A 1 118 ? -0.325 60.812 -7.312 1 89 118 ALA A C 1
ATOM 890 O O . ALA A 1 118 ? -1.441 60.312 -7.168 1 89 118 ALA A O 1
ATOM 891 N N . ALA A 1 119 ? 0.264 60.906 -8.438 1 91.06 119 ALA A N 1
ATOM 892 C CA . ALA A 1 119 ? -0.427 60.594 -9.688 1 91.06 119 ALA A CA 1
ATOM 893 C C . ALA A 1 119 ? -0.676 59.094 -9.797 1 91.06 119 ALA A C 1
ATOM 895 O O . ALA A 1 119 ? -1.579 58.656 -10.523 1 91.06 119 ALA A O 1
ATOM 896 N N . GLU A 1 120 ? 0.095 58.375 -9.148 1 94.19 120 GLU A N 1
ATOM 897 C CA . GLU A 1 120 ? -0.022 56.906 -9.219 1 94.19 120 GLU A CA 1
ATOM 898 C C . GLU A 1 120 ? -1.078 56.406 -8.25 1 94.19 120 GLU A C 1
ATOM 900 O O . GLU A 1 120 ? -1.478 55.219 -8.32 1 94.19 120 GLU A O 1
ATOM 905 N N . LEU A 1 121 ? -1.508 57.25 -7.371 1 95.88 121 LEU A N 1
ATOM 906 C CA . LEU A 1 121 ? -2.438 56.812 -6.328 1 95.88 121 LEU A CA 1
ATOM 907 C C . LEU A 1 121 ? -3.881 56.906 -6.812 1 95.88 121 LEU A C 1
ATOM 909 O O . LEU A 1 121 ? -4.238 57.875 -7.527 1 95.88 121 LEU A O 1
ATOM 913 N N . GLN A 1 122 ? -4.66 55.969 -6.543 1 95.06 122 GLN A N 1
ATOM 914 C CA . GLN A 1 122 ? -6.094 55.938 -6.824 1 95.06 122 GLN A CA 1
ATOM 915 C C . GLN A 1 122 ? -6.891 55.531 -5.586 1 95.06 122 GLN A C 1
ATOM 917 O O . GLN A 1 122 ? -6.41 54.75 -4.77 1 95.06 122 GLN A O 1
ATOM 922 N N . PRO A 1 123 ? -8.109 56.094 -5.457 1 95.06 123 PRO A N 1
ATOM 923 C CA . PRO A 1 123 ? -8.953 55.625 -4.348 1 95.06 123 PRO A CA 1
ATOM 924 C C . PRO A 1 123 ? -9.383 54.188 -4.484 1 95.06 123 PRO A C 1
ATOM 926 O O . PRO A 1 123 ? -9.797 53.75 -5.566 1 95.06 123 PRO A O 1
ATOM 929 N N . LEU A 1 124 ? -9.32 53.438 -3.518 1 94.75 124 LEU A N 1
ATOM 930 C CA . LEU A 1 124 ? -9.625 52 -3.562 1 94.75 124 LEU A CA 1
ATOM 931 C C . LEU A 1 124 ? -10.945 51.719 -2.859 1 94.75 124 LEU A C 1
ATOM 933 O O . LEU A 1 124 ? -11.766 50.969 -3.367 1 94.75 124 LEU A O 1
ATOM 937 N N . PHE A 1 125 ? -11.117 52.219 -1.675 1 95.38 125 PHE A N 1
ATOM 938 C CA . PHE A 1 125 ? -12.336 52.062 -0.89 1 95.38 125 PHE A CA 1
ATOM 939 C C . PHE A 1 125 ? -12.477 53.219 0.098 1 95.38 125 PHE A C 1
ATOM 941 O O . PHE A 1 125 ? -11.539 54 0.296 1 95.38 125 PHE A O 1
ATOM 948 N N . THR A 1 126 ? -13.68 53.312 0.665 1 97.06 126 THR A N 1
ATOM 949 C CA . THR A 1 126 ? -14 54.375 1.626 1 97.06 126 THR A CA 1
ATOM 950 C C . THR A 1 126 ? -14.648 53.781 2.873 1 97.06 126 THR A C 1
ATOM 952 O O . THR A 1 126 ? -15.445 52.844 2.781 1 97.06 126 THR A O 1
ATOM 955 N N . THR A 1 127 ? -14.234 54.312 4.004 1 96.94 127 THR A N 1
ATOM 956 C CA . THR A 1 127 ? -14.945 53.969 5.234 1 96.94 127 THR A CA 1
ATOM 957 C C . THR A 1 127 ? -15.828 55.156 5.672 1 96.94 127 THR A C 1
ATOM 959 O O . THR A 1 127 ? -15.422 56.312 5.582 1 96.94 127 THR A O 1
ATOM 962 N N . LEU A 1 128 ? -17.031 54.875 5.949 1 96.94 128 LEU A N 1
ATOM 963 C CA . LEU A 1 128 ? -17.969 55.812 6.543 1 96.94 128 LEU A CA 1
ATOM 964 C C . LEU A 1 128 ? -18.328 55.375 7.965 1 96.94 128 LEU A C 1
ATOM 966 O O . LEU A 1 128 ? -19.172 54.5 8.164 1 96.94 128 LEU A O 1
ATOM 970 N N . ILE A 1 129 ? -17.781 56.188 8.891 1 97.31 129 ILE A N 1
ATOM 971 C CA . ILE A 1 129 ? -17.875 55.75 10.281 1 97.31 129 ILE A CA 1
ATOM 972 C C . ILE A 1 129 ? -18.469 56.844 11.141 1 97.31 129 ILE A C 1
ATOM 974 O O . ILE A 1 129 ? -18.031 58 11.047 1 97.31 129 ILE A O 1
ATOM 978 N N . GLN A 1 130 ? -19.484 56.531 11.836 1 97.25 130 GLN A N 1
ATOM 979 C CA . GLN A 1 130 ? -19.891 57.375 12.969 1 97.25 130 GLN A CA 1
ATOM 980 C C . GLN A 1 130 ? -19.141 56.969 14.234 1 97.25 130 GLN A C 1
ATOM 982 O O . GLN A 1 130 ? -19.266 55.844 14.719 1 97.25 130 GLN A O 1
ATOM 987 N N . ARG A 1 131 ? -18.312 57.938 14.734 1 97.81 131 ARG A N 1
ATOM 988 C CA . ARG A 1 131 ? -17.484 57.656 15.891 1 97.81 131 ARG A CA 1
ATOM 989 C C . ARG A 1 131 ? -17.906 58.469 17.109 1 97.81 131 ARG A C 1
ATOM 991 O O . ARG A 1 131 ? -18.016 59.688 17.031 1 97.81 131 ARG A O 1
ATOM 998 N N . THR A 1 132 ? -18.219 57.75 18.188 1 96.25 132 THR A N 1
ATOM 999 C CA . THR A 1 132 ? -18.391 58.375 19.484 1 96.25 132 THR A CA 1
ATOM 1000 C C . THR A 1 132 ? -17.203 58.094 20.391 1 96.25 132 THR A C 1
ATOM 1002 O O . THR A 1 132 ? -16.812 56.938 20.578 1 96.25 132 THR A O 1
ATOM 1005 N N . VAL A 1 133 ? -16.656 59.219 20.984 1 95.94 133 VAL A N 1
ATOM 1006 C CA . VAL A 1 133 ? -15.422 59.031 21.75 1 95.94 133 VAL A CA 1
ATOM 1007 C C . VAL A 1 133 ? -15.656 59.438 23.203 1 95.94 133 VAL A C 1
ATOM 1009 O O . VAL A 1 133 ? -16.375 60.406 23.5 1 95.94 133 VAL A O 1
ATOM 1012 N N . ARG A 1 134 ? -15.109 58.594 24.062 1 95.5 134 ARG A N 1
ATOM 1013 C CA . ARG A 1 134 ? -15 58.906 25.484 1 95.5 134 ARG A CA 1
ATOM 1014 C C . ARG A 1 134 ? -13.578 58.656 25.984 1 95.5 134 ARG A C 1
ATOM 1016 O O . ARG A 1 134 ? -12.898 57.75 25.516 1 95.5 134 ARG A O 1
ATOM 1023 N N . VAL A 1 135 ? -13.133 59.531 26.891 1 95.19 135 VAL A N 1
ATOM 1024 C CA . VAL A 1 135 ? -11.844 59.281 27.516 1 95.19 135 VAL A CA 1
ATOM 1025 C C . VAL A 1 135 ? -12.062 58.781 28.938 1 95.19 135 VAL A C 1
ATOM 1027 O O . VAL A 1 135 ? -12.758 59.406 29.734 1 95.19 135 VAL A O 1
ATOM 1030 N N . VAL A 1 136 ? -11.461 57.656 29.172 1 95.25 136 VAL A N 1
ATOM 1031 C CA . VAL A 1 136 ? -11.602 57 30.484 1 95.25 136 VAL A CA 1
ATOM 1032 C C . VAL A 1 136 ? -10.258 57 31.203 1 95.25 136 VAL A C 1
ATOM 1034 O O . VAL A 1 136 ? -9.211 56.875 30.562 1 95.25 136 VAL A O 1
ATOM 1037 N N . THR A 1 137 ? -10.297 57.156 32.469 1 94 137 THR A N 1
ATOM 1038 C CA . THR A 1 137 ? -9.102 57.062 33.312 1 94 137 THR A CA 1
ATOM 1039 C C . THR A 1 137 ? -9.125 55.812 34.156 1 94 137 THR A C 1
ATOM 1041 O O . THR A 1 137 ? -10.109 55.531 34.844 1 94 137 THR A O 1
ATOM 1044 N N . MET A 1 138 ? -8.086 55.031 33.969 1 92.88 138 MET A N 1
ATOM 1045 C CA . MET A 1 138 ? -7.91 53.781 34.719 1 92.88 138 MET A CA 1
ATOM 1046 C C . MET A 1 138 ? -6.852 53.969 35.812 1 92.88 138 MET A C 1
ATOM 1048 O O . MET A 1 138 ? -5.73 54.406 35.531 1 92.88 138 MET A O 1
ATOM 1052 N N . GLY A 1 139 ? -7.164 53.562 37.031 1 88.44 139 GLY A N 1
ATOM 1053 C CA . GLY A 1 139 ? -6.223 53.719 38.125 1 88.44 139 GLY A CA 1
ATOM 1054 C C . GLY A 1 139 ? -6.305 55.094 38.781 1 88.44 139 GLY A C 1
ATOM 1055 O O . GLY A 1 139 ? -7.188 55.875 38.469 1 88.44 139 GLY A O 1
ATOM 1056 N N . GLU A 1 140 ? -5.379 55.344 39.812 1 85.19 140 GLU A N 1
ATOM 1057 C CA . GLU A 1 140 ? -5.391 56.562 40.594 1 85.19 140 GLU A CA 1
ATOM 1058 C C . GLU A 1 140 ? -3.994 57.188 40.688 1 85.19 140 GLU A C 1
ATOM 1060 O O . GLU A 1 140 ? -2.994 56.469 40.562 1 85.19 140 GLU A O 1
ATOM 1065 N N . GLY A 1 141 ? -4.059 58.438 40.844 1 82.5 141 GLY A N 1
ATOM 1066 C CA . GLY A 1 141 ? -2.82 59.156 41.125 1 82.5 141 GLY A CA 1
ATOM 1067 C C . GLY A 1 141 ? -1.882 59.188 39.906 1 82.5 141 GLY A C 1
ATOM 1068 O O . GLY A 1 141 ? -2.324 59.344 38.781 1 82.5 141 GLY A O 1
ATOM 1069 N N . ASP A 1 142 ? -0.602 59.125 40.188 1 80.38 142 ASP A N 1
ATOM 1070 C CA . ASP A 1 142 ? 0.454 59.25 39.188 1 80.38 142 ASP A CA 1
ATOM 1071 C C . ASP A 1 142 ? 0.545 58 38.312 1 80.38 142 ASP A C 1
ATOM 1073 O O . ASP A 1 142 ? 1.102 58.062 37.188 1 80.38 142 ASP A O 1
ATOM 1077 N N . ALA A 1 143 ? -0.063 57 38.719 1 85.5 143 ALA A N 1
ATOM 1078 C CA . ALA A 1 143 ? -0 55.75 37.969 1 85.5 143 ALA A CA 1
ATOM 1079 C C . ALA A 1 143 ? -1.24 55.562 37.094 1 85.5 143 ALA A C 1
ATOM 1081 O O . ALA A 1 143 ? -1.407 54.531 36.469 1 85.5 143 ALA A O 1
ATOM 1082 N N . ALA A 1 144 ? -1.966 56.594 37 1 90.5 144 ALA A N 1
ATOM 1083 C CA . ALA A 1 144 ? -3.215 56.5 36.25 1 90.5 144 ALA A CA 1
ATOM 1084 C C . ALA A 1 144 ? -2.949 56.469 34.75 1 90.5 144 ALA A C 1
ATOM 1086 O O . ALA A 1 144 ? -2 57.094 34.25 1 90.5 144 ALA A O 1
ATOM 1087 N N . SER A 1 145 ? -3.73 55.656 34.094 1 93.69 145 SER A N 1
ATOM 1088 C CA . SER A 1 145 ? -3.678 55.562 32.625 1 93.69 145 SER A CA 1
ATOM 1089 C C . SER A 1 145 ? -4.918 56.188 31.984 1 93.69 145 SER A C 1
ATOM 1091 O O . SER A 1 145 ? -6.016 56.125 32.562 1 93.69 145 SER A O 1
ATOM 1093 N N . ARG A 1 146 ? -4.707 56.812 30.891 1 94.56 146 ARG A N 1
ATOM 1094 C CA . ARG A 1 146 ? -5.812 57.406 30.141 1 94.56 146 ARG A CA 1
ATOM 1095 C C . ARG A 1 146 ? -6.008 56.688 28.812 1 94.56 146 ARG A C 1
ATOM 1097 O O . ARG A 1 146 ? -5.043 56.469 28.078 1 94.56 146 ARG A O 1
ATOM 1104 N N . ILE A 1 147 ? -7.285 56.312 28.547 1 95.5 147 ILE A N 1
ATOM 1105 C CA . ILE A 1 147 ? -7.637 55.562 27.359 1 95.5 147 ILE A CA 1
ATOM 1106 C C . ILE A 1 147 ? -8.734 56.281 26.578 1 95.5 147 ILE A C 1
ATOM 1108 O O . ILE A 1 147 ? -9.734 56.688 27.172 1 95.5 147 ILE A O 1
ATOM 1112 N N . GLU A 1 148 ? -8.531 56.5 25.359 1 95.62 148 GLU A N 1
ATOM 1113 C CA . GLU A 1 148 ? -9.617 56.906 24.484 1 95.62 148 GLU A CA 1
ATOM 1114 C C . GLU A 1 148 ? -10.438 55.719 23.984 1 95.62 148 GLU A C 1
ATOM 1116 O O . GLU A 1 148 ? -9.898 54.844 23.328 1 95.62 148 GLU A O 1
ATOM 1121 N N . VAL A 1 149 ? -11.664 55.688 24.359 1 96.88 149 VAL A N 1
ATOM 1122 C CA . VAL A 1 149 ? -12.586 54.656 23.891 1 96.88 149 VAL A CA 1
ATOM 1123 C C . VAL A 1 149 ? -13.414 55.188 22.734 1 96.88 149 VAL A C 1
ATOM 1125 O O . VAL A 1 149 ? -14.211 56.125 22.891 1 96.88 149 VAL A O 1
ATOM 1128 N N . ALA A 1 150 ? -13.219 54.625 21.609 1 96.94 150 ALA A N 1
ATOM 1129 C CA . ALA A 1 150 ? -13.969 55 20.406 1 96.94 150 ALA A CA 1
ATOM 1130 C C . ALA A 1 150 ? -15 53.938 20.031 1 96.94 150 ALA A C 1
ATOM 1132 O O . ALA A 1 150 ? -14.656 52.781 19.828 1 96.94 150 ALA A O 1
ATOM 1133 N N . PHE A 1 151 ? -16.234 54.312 20 1 97.38 151 PHE A N 1
ATOM 1134 C CA . PHE A 1 151 ? -17.328 53.5 19.516 1 97.38 151 PHE A CA 1
ATOM 1135 C C . PHE A 1 151 ? -17.641 53.781 18.062 1 97.38 151 PHE A C 1
ATOM 1137 O O . PHE A 1 151 ? -18.219 54.812 17.734 1 97.38 151 PHE A O 1
ATOM 1144 N N . ASP A 1 152 ? -17.281 52.844 17.219 1 97.62 152 ASP A N 1
ATOM 1145 C CA . ASP A 1 152 ? -17.359 53.062 15.773 1 97.62 152 ASP A CA 1
ATOM 1146 C C . ASP A 1 152 ? -18.5 52.25 15.164 1 97.62 152 ASP A C 1
ATOM 1148 O O . ASP A 1 152 ? -18.578 51.031 15.359 1 97.62 152 ASP A O 1
ATOM 1152 N N . SER A 1 153 ? -19.391 52.844 14.422 1 97.56 153 SER A N 1
ATOM 1153 C CA . SER A 1 153 ? -20.438 52.219 13.633 1 97.56 153 SER A CA 1
ATOM 1154 C C . SER A 1 153 ? -20.469 52.75 12.211 1 97.56 153 SER A C 1
ATOM 1156 O O . SER A 1 153 ? -20.359 53.969 12.008 1 97.56 153 SER A O 1
ATOM 1158 N N . GLY A 1 154 ? -20.547 51.844 11.273 1 97.38 154 GLY A N 1
ATOM 1159 C CA . GLY A 1 154 ? -20.609 52.312 9.891 1 97.38 154 GLY A CA 1
ATOM 1160 C C . GLY A 1 154 ? -20.328 51.188 8.891 1 97.38 154 GLY A C 1
ATOM 1161 O O . GLY A 1 154 ? -20.828 50.062 9.039 1 97.38 154 GLY A O 1
ATOM 1162 N N . GLU A 1 155 ? -19.578 51.531 7.816 1 96.88 155 GLU A N 1
ATOM 1163 C CA . GLU A 1 155 ? -19.328 50.562 6.762 1 96.88 155 GLU A CA 1
ATOM 1164 C C . GLU A 1 155 ? -18.062 50.875 5.988 1 96.88 155 GLU A C 1
ATOM 1166 O O . GLU A 1 155 ? -17.562 52 6.051 1 96.88 155 GLU A O 1
ATOM 1171 N N . ILE A 1 156 ? -17.516 49.875 5.438 1 96.25 156 ILE A N 1
ATOM 1172 C CA . ILE A 1 156 ? -16.484 50 4.41 1 96.25 156 ILE A CA 1
ATOM 1173 C C . ILE A 1 156 ? -17.109 49.781 3.031 1 96.25 156 ILE A C 1
ATOM 1175 O O . ILE A 1 156 ? -17.828 48.781 2.824 1 96.25 156 ILE A O 1
ATOM 1179 N N . ARG A 1 157 ? -16.828 50.625 2.098 1 95.44 157 ARG A N 1
ATOM 1180 C CA . ARG A 1 157 ? -17.469 50.562 0.786 1 95.44 157 ARG A CA 1
ATOM 1181 C C . ARG A 1 157 ? -16.422 50.594 -0.331 1 95.44 157 ARG A C 1
ATOM 1183 O O . ARG A 1 157 ? -15.492 51.406 -0.285 1 95.44 157 ARG A O 1
ATOM 1190 N N . SER A 1 158 ? -16.672 49.781 -1.273 1 91.62 158 SER A N 1
ATOM 1191 C CA . SER A 1 158 ? -15.883 49.844 -2.496 1 91.62 158 SER A CA 1
ATOM 1192 C C . SER A 1 158 ? -16.547 50.75 -3.537 1 91.62 158 SER A C 1
ATOM 1194 O O . SER A 1 158 ? -17.75 51 -3.449 1 91.62 158 SER A O 1
ATOM 1196 N N . PRO A 1 159 ? -15.719 51.156 -4.484 1 86.06 159 PRO A N 1
ATOM 1197 C CA . PRO A 1 159 ? -16.297 52 -5.527 1 86.06 159 PRO A CA 1
ATOM 1198 C C . PRO A 1 159 ? -17.391 51.281 -6.324 1 86.06 159 PRO A C 1
ATOM 1200 O O . PRO A 1 159 ? -18.312 51.938 -6.816 1 86.06 159 PRO A O 1
ATOM 1203 N N . ASP A 1 160 ? -17.312 50.031 -6.43 1 85.81 160 ASP A N 1
ATOM 1204 C CA . ASP A 1 160 ? -18.266 49.25 -7.23 1 85.81 160 ASP A CA 1
ATOM 1205 C C . ASP A 1 160 ? -19.547 49 -6.449 1 85.81 160 ASP A C 1
ATOM 1207 O O . ASP A 1 160 ? -20.469 48.344 -6.965 1 85.81 160 ASP A O 1
ATOM 1211 N N . GLY A 1 161 ? -19.609 49.406 -5.242 1 86.88 161 GLY A N 1
ATOM 1212 C CA . GLY A 1 161 ? -20.844 49.312 -4.5 1 86.88 161 GLY A CA 1
ATOM 1213 C C . GLY A 1 161 ? -20.859 48.219 -3.439 1 86.88 161 GLY A C 1
ATOM 1214 O O . GLY A 1 161 ? -21.75 48.188 -2.596 1 86.88 161 GLY A O 1
ATOM 1215 N N . ALA A 1 162 ? -19.906 47.344 -3.465 1 90.5 162 ALA A N 1
ATOM 1216 C CA . ALA A 1 162 ? -19.828 46.344 -2.404 1 90.5 162 ALA A CA 1
ATOM 1217 C C . ALA A 1 162 ? -19.547 47 -1.054 1 90.5 162 ALA A C 1
ATOM 1219 O O . ALA A 1 162 ? -18.812 48 -0.975 1 90.5 162 ALA A O 1
ATOM 1220 N N . SER A 1 163 ? -20.203 46.531 0.01 1 93.62 163 SER A N 1
ATOM 1221 C CA . SER A 1 163 ? -20.016 47.125 1.326 1 93.62 163 SER A CA 1
ATOM 1222 C C . SER A 1 163 ? -20 46.062 2.422 1 93.62 163 SER A C 1
ATOM 1224 O O . SER A 1 163 ? -20.625 45 2.275 1 93.62 163 SER A O 1
ATOM 1226 N N . ILE A 1 164 ? -19.25 46.312 3.492 1 91.81 164 ILE A N 1
ATOM 1227 C CA . ILE A 1 164 ? -19.266 45.5 4.695 1 91.81 164 ILE A CA 1
ATOM 1228 C C . ILE A 1 164 ? -19.484 46.375 5.926 1 91.81 164 ILE A C 1
ATOM 1230 O O . ILE A 1 164 ? -18.969 47.5 5.996 1 91.81 164 ILE A O 1
ATOM 1234 N N . PRO A 1 165 ? -20.297 45.875 6.82 1 94.69 165 PRO A N 1
ATOM 1235 C CA . PRO A 1 165 ? -20.578 46.656 8.023 1 94.69 165 PRO A CA 1
ATOM 1236 C C . PRO A 1 165 ? -19.391 46.688 8.984 1 94.69 165 PRO A C 1
ATOM 1238 O O . PRO A 1 165 ? -18.578 45.781 9.016 1 94.69 165 PRO A O 1
ATOM 1241 N N . VAL A 1 166 ? -19.297 47.781 9.727 1 95.62 166 VAL A N 1
ATOM 1242 C CA . VAL A 1 166 ? -18.297 47.969 10.781 1 95.62 166 VAL A CA 1
ATOM 1243 C C . VAL A 1 166 ? -18.984 48.281 12.102 1 95.62 166 VAL A C 1
ATOM 1245 O O . VAL A 1 166 ? -19.797 49.219 12.18 1 95.62 166 VAL A O 1
ATOM 1248 N N . SER A 1 167 ? -18.859 47.531 13.062 1 96.88 167 SER A N 1
ATOM 1249 C CA . SER A 1 167 ? -19.234 47.75 14.461 1 96.88 167 SER A CA 1
ATOM 1250 C C . SER A 1 167 ? -18.125 47.344 15.406 1 96.88 167 SER A C 1
ATOM 1252 O O . SER A 1 167 ? -17.906 46.125 15.625 1 96.88 167 SER A O 1
ATOM 1254 N N . GLU A 1 168 ? -17.406 48.375 15.938 1 97.12 168 GLU A N 1
ATOM 1255 C CA . GLU A 1 168 ? -16.234 48 16.734 1 97.12 168 GLU A CA 1
ATOM 1256 C C . GLU A 1 168 ? -15.969 49.031 17.828 1 97.12 168 GLU A C 1
ATOM 1258 O O . GLU A 1 168 ? -16.469 50.156 17.75 1 97.12 168 GLU A O 1
ATOM 1263 N N . VAL A 1 169 ? -15.297 48.594 18.844 1 97.12 169 VAL A N 1
ATOM 1264 C CA . VAL A 1 169 ? -14.789 49.438 19.906 1 97.12 169 VAL A CA 1
ATOM 1265 C C . VAL A 1 169 ? -13.258 49.469 19.859 1 97.12 169 VAL A C 1
ATOM 1267 O O . VAL A 1 169 ? -12.609 48.438 19.906 1 97.12 169 VAL A O 1
ATOM 1270 N N . GLU A 1 170 ? -12.719 50.656 19.688 1 96.25 170 GLU A N 1
ATOM 1271 C CA . GLU A 1 170 ? -11.273 50.812 19.703 1 96.25 170 GLU A CA 1
ATOM 1272 C C . GLU A 1 170 ? -10.797 51.469 21 1 96.25 170 GLU A C 1
ATOM 1274 O O . GLU A 1 170 ? -11.344 52.5 21.422 1 96.25 170 GLU A O 1
ATOM 1279 N N . LEU A 1 171 ? -9.867 50.844 21.641 1 95.94 171 LEU A N 1
ATOM 1280 C CA . LEU A 1 171 ? -9.219 51.344 22.844 1 95.94 171 LEU A CA 1
ATOM 1281 C C . LEU A 1 171 ? -7.816 51.844 22.531 1 95.94 171 LEU A C 1
ATOM 1283 O O . LEU A 1 171 ? -6.926 51.062 22.219 1 95.94 171 LEU A O 1
ATOM 1287 N N . GLU A 1 172 ? -7.641 53.125 22.578 1 94.44 172 GLU A N 1
ATOM 1288 C CA . GLU A 1 172 ? -6.34 53.719 22.297 1 94.44 172 GLU A CA 1
ATOM 1289 C C . GLU A 1 172 ? -5.695 54.25 23.562 1 94.44 172 GLU A C 1
ATOM 1291 O O . GLU A 1 172 ? -6.316 55.031 24.297 1 94.44 172 GLU A O 1
ATOM 1296 N N . LEU A 1 173 ? -4.461 53.875 23.75 1 93.25 173 LEU A N 1
ATOM 1297 C CA . LEU A 1 173 ? -3.732 54.344 24.922 1 93.25 173 LEU A CA 1
ATOM 1298 C C . LEU A 1 173 ? -3.242 55.75 24.719 1 93.25 173 LEU A C 1
ATOM 1300 O O . LEU A 1 173 ? -2.479 56.031 23.797 1 93.25 173 LEU A O 1
ATOM 1304 N N . LEU A 1 174 ? -3.645 56.656 25.547 1 90.94 174 LEU A N 1
ATOM 1305 C CA . LEU A 1 174 ? -3.17 58.031 25.516 1 90.94 174 LEU A CA 1
ATOM 1306 C C . LEU A 1 174 ? -1.965 58.219 26.438 1 90.94 174 LEU A C 1
ATOM 1308 O O . LEU A 1 174 ? -1.014 58.906 26.078 1 90.94 174 LEU A O 1
ATOM 1312 N N . GLU A 1 175 ? -2.094 57.656 27.547 1 91 175 GLU A N 1
ATOM 1313 C CA . GLU A 1 175 ? -1.048 57.688 28.562 1 91 175 GLU A CA 1
ATOM 1314 C C . GLU A 1 175 ? -1.11 56.469 29.484 1 91 175 GLU A C 1
ATOM 1316 O O . GLU A 1 175 ? -2.197 56 29.812 1 91 175 GLU A O 1
ATOM 1321 N N . GLY A 1 176 ? 0.087 56.031 29.828 1 90.56 176 GLY A N 1
ATOM 1322 C CA . GLY A 1 176 ? 0.128 54.969 30.812 1 90.56 176 GLY A CA 1
ATOM 1323 C C . GLY A 1 176 ? 0.577 53.625 30.25 1 90.56 176 GLY A C 1
ATOM 1324 O O . GLY A 1 176 ? 1.408 53.594 29.328 1 90.56 176 GLY A O 1
ATOM 1325 N N . SER A 1 177 ? 0.07 52.562 30.938 1 88.94 177 SER A N 1
ATOM 1326 C CA . SER A 1 177 ? 0.504 51.219 30.594 1 88.94 177 SER A CA 1
ATOM 1327 C C . SER A 1 177 ? -0.454 50.562 29.609 1 88.94 177 SER A C 1
ATOM 1329 O O . SER A 1 177 ? -1.674 50.688 29.75 1 88.94 177 SER A O 1
ATOM 1331 N N . ALA A 1 178 ? 0.16 49.844 28.703 1 90.12 178 ALA A N 1
ATOM 1332 C CA . ALA A 1 178 ? -0.645 49.156 27.688 1 90.12 178 ALA A CA 1
ATOM 1333 C C . ALA A 1 178 ? -1.481 48.031 28.312 1 90.12 178 ALA A C 1
ATOM 1335 O O . ALA A 1 178 ? -2.502 47.656 27.75 1 90.12 178 ALA A O 1
ATOM 1336 N N . ALA A 1 179 ? -1.131 47.5 29.453 1 90.94 179 ALA A N 1
ATOM 1337 C CA . ALA A 1 179 ? -1.847 46.406 30.109 1 90.94 179 ALA A CA 1
ATOM 1338 C C . ALA A 1 179 ? -3.277 46.812 30.453 1 90.94 179 ALA A C 1
ATOM 1340 O O . ALA A 1 179 ? -4.188 46 30.438 1 90.94 179 ALA A O 1
ATOM 1341 N N . VAL A 1 180 ? -3.428 48.094 30.656 1 93.5 180 VAL A N 1
ATOM 1342 C CA . VAL A 1 180 ? -4.727 48.594 31.109 1 93.5 180 VAL A CA 1
ATOM 1343 C C . VAL A 1 180 ? -5.734 48.5 29.969 1 93.5 180 VAL A C 1
ATOM 1345 O O . VAL A 1 180 ? -6.945 48.438 30.203 1 93.5 180 VAL A O 1
ATOM 1348 N N . LEU A 1 181 ? -5.258 48.562 28.734 1 94.88 181 LEU A N 1
ATOM 1349 C CA . LEU A 1 181 ? -6.156 48.375 27.609 1 94.88 181 LEU A CA 1
ATOM 1350 C C . LEU A 1 181 ? -6.883 47.031 27.719 1 94.88 181 LEU A C 1
ATOM 1352 O O . LEU A 1 181 ? -8.094 46.969 27.484 1 94.88 181 LEU A O 1
ATOM 1356 N N . TYR A 1 182 ? -6.168 46 28.078 1 95.25 182 TYR A N 1
ATOM 1357 C CA . TYR A 1 182 ? -6.738 44.656 28.203 1 95.25 182 TYR A CA 1
ATOM 1358 C C . TYR A 1 182 ? -7.676 44.594 29.406 1 95.25 182 TYR A C 1
ATOM 1360 O O . TYR A 1 182 ? -8.727 43.938 29.344 1 95.25 182 TYR A O 1
ATOM 1368 N N . ASP A 1 183 ? -7.262 45.25 30.469 1 94.94 183 ASP A N 1
ATOM 1369 C CA . ASP A 1 183 ? -8.117 45.281 31.641 1 94.94 183 ASP A CA 1
ATOM 1370 C C . ASP A 1 183 ? -9.477 45.906 31.312 1 94.94 183 ASP A C 1
ATOM 1372 O O . ASP A 1 183 ? -10.516 45.375 31.719 1 94.94 183 ASP A O 1
ATOM 1376 N N . LEU A 1 184 ? -9.398 47 30.641 1 96.06 184 LEU A N 1
ATOM 1377 C CA . LEU A 1 184 ? -10.648 47.688 30.266 1 96.06 184 LEU A CA 1
ATOM 1378 C C . LEU A 1 184 ? -11.461 46.781 29.312 1 96.06 184 LEU A C 1
ATOM 1380 O O . LEU A 1 184 ? -12.688 46.719 29.453 1 96.06 184 LEU A O 1
ATOM 1384 N N . ALA A 1 185 ? -10.828 46.188 28.375 1 96.81 185 ALA A N 1
ATOM 1385 C CA . ALA A 1 185 ? -11.508 45.312 27.438 1 96.81 185 ALA A CA 1
ATOM 1386 C C . ALA A 1 185 ? -12.219 44.188 28.172 1 96.81 185 ALA A C 1
ATOM 1388 O O . ALA A 1 185 ? -13.336 43.781 27.797 1 96.81 185 ALA A O 1
ATOM 1389 N N . LEU A 1 186 ? -11.555 43.562 29.156 1 96.19 186 LEU A N 1
ATOM 1390 C CA . LEU A 1 186 ? -12.141 42.5 29.953 1 96.19 186 LEU A CA 1
ATOM 1391 C C . LEU A 1 186 ? -13.391 42.969 30.672 1 96.19 186 LEU A C 1
ATOM 1393 O O . LEU A 1 186 ? -14.375 42.25 30.781 1 96.19 186 LEU A O 1
ATOM 1397 N N . GLU A 1 187 ? -13.336 44.125 31.156 1 96 187 GLU A N 1
ATOM 1398 C CA . GLU A 1 187 ? -14.508 44.688 31.812 1 96 187 GLU A CA 1
ATOM 1399 C C . GLU A 1 187 ? -15.633 44.938 30.812 1 96 187 GLU A C 1
ATOM 1401 O O . GLU A 1 187 ? -16.797 44.688 31.125 1 96 187 GLU A O 1
ATOM 1406 N N . LEU A 1 188 ? -15.32 45.5 29.688 1 96.81 188 LEU A N 1
ATOM 1407 C CA . LEU A 1 188 ? -16.312 45.719 28.641 1 96.81 188 LEU A CA 1
ATOM 1408 C C . LEU A 1 188 ? -16.969 44.406 28.219 1 96.81 188 LEU A C 1
ATOM 1410 O O . LEU A 1 188 ? -18.172 44.344 27.938 1 96.81 188 LEU A O 1
ATOM 1414 N N . ALA A 1 189 ? -16.156 43.344 28.219 1 95.19 189 ALA A N 1
ATOM 1415 C CA . ALA A 1 189 ? -16.625 42.031 27.781 1 95.19 189 ALA A CA 1
ATOM 1416 C C . ALA A 1 189 ? -17.672 41.469 28.734 1 95.19 189 ALA A C 1
ATOM 1418 O O . ALA A 1 189 ? -18.469 40.594 28.375 1 95.19 189 ALA A O 1
ATOM 1419 N N . GLN A 1 190 ? -17.641 41.906 29.953 1 94.06 190 GLN A N 1
ATOM 1420 C CA . GLN A 1 190 ? -18.656 41.531 30.906 1 94.06 190 GLN A CA 1
ATOM 1421 C C . GLN A 1 190 ? -20.016 42.125 30.562 1 94.06 190 GLN A C 1
ATOM 1423 O O . GLN A 1 190 ? -21.047 41.562 30.922 1 94.06 190 GLN A O 1
ATOM 1428 N N . ALA A 1 191 ? -19.969 43.281 29.922 1 94.69 191 ALA A N 1
ATOM 1429 C CA . ALA A 1 191 ? -21.203 44 29.578 1 94.69 191 ALA A CA 1
ATOM 1430 C C . ALA A 1 191 ? -21.844 43.406 28.328 1 94.69 191 ALA A C 1
ATOM 1432 O O . ALA A 1 191 ? -23.062 43.344 28.219 1 94.69 191 ALA A O 1
ATOM 1433 N N . ALA A 1 192 ? -21.109 43.094 27.375 1 95 192 ALA A N 1
ATOM 1434 C CA . ALA A 1 192 ? -21.562 42.5 26.125 1 95 192 ALA A CA 1
ATOM 1435 C C . ALA A 1 192 ? -20.469 41.688 25.453 1 95 192 ALA A C 1
ATOM 1437 O O . ALA A 1 192 ? -19.281 41.938 25.656 1 95 192 ALA A O 1
ATOM 1438 N N . PRO A 1 193 ? -20.938 40.656 24.641 1 93.56 193 PRO A N 1
ATOM 1439 C CA . PRO A 1 193 ? -19.938 39.844 23.953 1 93.56 193 PRO A CA 1
ATOM 1440 C C . PRO A 1 193 ? -19.062 40.688 23.016 1 93.56 193 PRO A C 1
ATOM 1442 O O . PRO A 1 193 ? -19.562 41.531 22.266 1 93.56 193 PRO A O 1
ATOM 1445 N N . LEU A 1 194 ? -17.75 40.5 23.141 1 94.94 194 LEU A N 1
ATOM 1446 C CA . LEU A 1 194 ? -16.75 41.125 22.297 1 94.94 194 LEU A CA 1
ATOM 1447 C C . LEU A 1 194 ? -15.812 40.094 21.688 1 94.94 194 LEU A C 1
ATOM 1449 O O . LEU A 1 194 ? -15.695 38.969 22.188 1 94.94 194 LEU A O 1
ATOM 1453 N N . ARG A 1 195 ? -15.281 40.469 20.578 1 93.25 195 ARG A N 1
ATOM 1454 C CA . ARG A 1 195 ? -14.234 39.656 19.969 1 93.25 195 ARG A CA 1
ATOM 1455 C C . ARG A 1 195 ? -13.008 40.5 19.641 1 93.25 195 ARG A C 1
ATOM 1457 O O . AR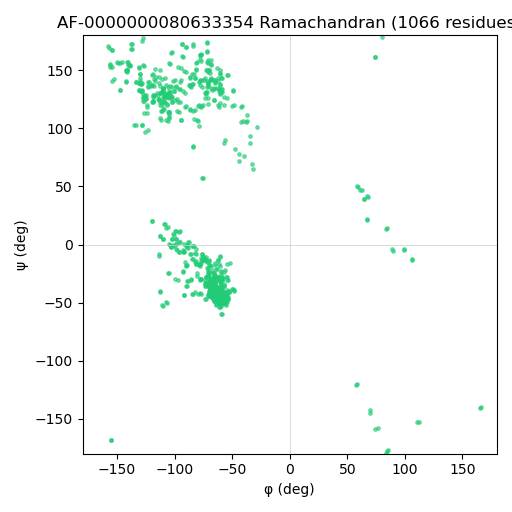G A 1 195 ? -13.141 41.625 19.141 1 93.25 195 ARG A O 1
ATOM 1464 N N . LEU A 1 196 ? -11.867 39.969 20.031 1 91.94 196 LEU A N 1
ATOM 1465 C CA . LEU A 1 196 ? -10.641 40.625 19.609 1 91.94 196 LEU A CA 1
ATOM 1466 C C . LEU A 1 196 ? -10.469 40.531 18.094 1 91.94 196 LEU A C 1
ATOM 1468 O O . LEU A 1 196 ? -10.578 39.469 17.516 1 91.94 196 LEU A O 1
ATOM 1472 N N . ASP A 1 197 ? -10.32 41.594 17.438 1 87.19 197 ASP A N 1
ATOM 1473 C CA . ASP A 1 197 ? -10.102 41.625 15.992 1 87.19 197 ASP A CA 1
ATOM 1474 C C . ASP A 1 197 ? -8.875 42.469 15.641 1 87.19 197 ASP A C 1
ATOM 1476 O O . ASP A 1 197 ? -8.961 43.688 15.578 1 87.19 197 ASP A O 1
ATOM 1480 N N . PRO A 1 198 ? -7.824 41.781 15.344 1 80.5 198 PRO A N 1
ATOM 1481 C CA . PRO A 1 198 ? -6.609 42.531 15.039 1 80.5 198 PRO A CA 1
ATOM 1482 C C . PRO A 1 198 ? -6.637 43.156 13.656 1 80.5 198 PRO A C 1
ATOM 1484 O O . PRO A 1 198 ? -5.785 44 13.336 1 80.5 198 PRO A O 1
ATOM 1487 N N . ARG A 1 199 ? -7.559 42.906 12.805 1 81.81 199 ARG A N 1
ATOM 1488 C CA . ARG A 1 199 ? -7.617 43.469 11.469 1 81.81 199 ARG A CA 1
ATOM 1489 C C . ARG A 1 199 ? -8.016 44.938 11.516 1 81.81 199 ARG A C 1
ATOM 1491 O O . ARG A 1 199 ? -8.984 45.312 12.188 1 81.81 199 ARG A O 1
ATOM 1498 N N . THR A 1 200 ? -7.227 45.688 10.82 1 86.69 200 THR A N 1
ATOM 1499 C CA . THR A 1 200 ? -7.562 47.094 10.688 1 86.69 200 THR A CA 1
ATOM 1500 C C . THR A 1 200 ? -8.672 47.312 9.664 1 86.69 200 THR A C 1
ATOM 1502 O O . THR A 1 200 ? -8.969 46.406 8.875 1 86.69 200 THR A O 1
ATOM 1505 N N . LYS A 1 201 ? -9.273 48.469 9.734 1 91.88 201 LYS A N 1
ATOM 1506 C CA . LYS A 1 201 ? -10.273 48.812 8.727 1 91.88 201 LYS A CA 1
ATOM 1507 C C . LYS A 1 201 ? -9.68 48.812 7.328 1 91.88 201 LYS A C 1
ATOM 1509 O O . LYS A 1 201 ? -10.344 48.438 6.359 1 91.88 201 LYS A O 1
ATOM 1514 N N . ALA A 1 202 ? -8.461 49.219 7.312 1 90.12 202 ALA A N 1
ATOM 1515 C CA . ALA A 1 202 ? -7.758 49.219 6.027 1 90.12 202 ALA A CA 1
ATOM 1516 C C . ALA A 1 202 ? -7.625 47.812 5.484 1 90.12 202 ALA A C 1
ATOM 1518 O O . ALA A 1 202 ? -7.883 47.562 4.305 1 90.12 202 ALA A O 1
ATOM 1519 N N . GLU A 1 203 ? -7.191 46.906 6.309 1 87.12 203 GLU A N 1
ATOM 1520 C CA . GLU A 1 203 ? -7.016 45.531 5.887 1 87.12 203 GLU A CA 1
ATOM 1521 C C . GLU A 1 203 ? -8.328 44.938 5.398 1 87.12 203 GLU A C 1
ATOM 1523 O O . GLU A 1 203 ? -8.359 44.219 4.391 1 87.12 203 GLU A O 1
ATOM 1528 N N . ARG A 1 204 ? -9.367 45.156 6.066 1 88.38 204 ARG A N 1
ATOM 1529 C CA . ARG A 1 204 ? -10.688 44.688 5.668 1 88.38 204 ARG A CA 1
ATOM 1530 C C . ARG A 1 204 ? -11.117 45.312 4.348 1 88.38 204 ARG A C 1
ATOM 1532 O O . ARG A 1 204 ? -11.758 44.656 3.523 1 88.38 204 ARG A O 1
ATOM 1539 N N . GLY A 1 205 ? -10.82 46.562 4.215 1 91.12 205 GLY A N 1
ATOM 1540 C CA . GLY A 1 205 ? -11.117 47.25 2.969 1 91.12 205 GLY A CA 1
ATOM 1541 C C . GLY A 1 205 ? -10.375 46.656 1.779 1 91.12 205 GLY A C 1
ATOM 1542 O O . GLY A 1 205 ? -10.945 46.5 0.702 1 91.12 205 GLY A O 1
ATOM 1543 N N . TYR A 1 206 ? -9.062 46.438 1.957 1 89.56 206 TYR A N 1
ATOM 1544 C CA . TYR A 1 206 ? -8.281 45.812 0.894 1 89.56 206 TYR A CA 1
ATOM 1545 C C . TYR A 1 206 ? -8.867 44.469 0.496 1 89.56 206 TYR A C 1
ATOM 1547 O O . TYR A 1 206 ? -8.961 44.156 -0.692 1 89.56 206 TYR A O 1
ATOM 1555 N N . ALA A 1 207 ? -9.25 43.656 1.507 1 85.62 207 ALA A N 1
ATOM 1556 C CA . ALA A 1 207 ? -9.852 42.375 1.234 1 85.62 207 ALA A CA 1
ATOM 1557 C C . ALA A 1 207 ? -11.133 42.531 0.42 1 85.62 207 ALA A C 1
ATOM 1559 O O . ALA A 1 207 ? -11.391 41.719 -0.498 1 85.62 207 ALA A O 1
ATOM 1560 N N . LEU A 1 208 ? -11.938 43.438 0.742 1 87 208 LEU A N 1
ATOM 1561 C CA . LEU A 1 208 ? -13.172 43.719 0.019 1 87 208 LEU A CA 1
ATOM 1562 C C . LEU A 1 208 ? -12.875 44.125 -1.42 1 87 208 LEU A C 1
ATOM 1564 O O . LEU A 1 208 ? -13.516 43.625 -2.354 1 87 208 LEU A O 1
ATOM 1568 N N . ALA A 1 209 ? -11.969 44.969 -1.505 1 87.44 209 ALA A N 1
ATOM 1569 C CA . ALA A 1 209 ? -11.625 45.5 -2.822 1 87.44 209 ALA A CA 1
ATOM 1570 C C . ALA A 1 209 ? -11.086 44.406 -3.732 1 87.44 209 ALA A C 1
ATOM 1572 O O . ALA A 1 209 ? -11.336 44.406 -4.941 1 87.44 209 ALA A O 1
ATOM 1573 N N . ASP A 1 210 ? -10.359 43.5 -3.199 1 84.31 210 ASP A N 1
ATOM 1574 C CA . ASP A 1 210 ? -9.703 42.469 -3.98 1 84.31 210 ASP A CA 1
ATOM 1575 C C . ASP A 1 210 ? -10.578 41.219 -4.066 1 84.31 210 ASP A C 1
ATOM 1577 O O . ASP A 1 210 ? -10.266 40.281 -4.816 1 84.31 210 ASP A O 1
ATOM 1581 N N . GLY A 1 211 ? -11.648 41.188 -3.371 1 77 211 GLY A N 1
ATOM 1582 C CA . GLY A 1 211 ? -12.531 40.031 -3.359 1 77 211 GLY A CA 1
ATOM 1583 C C . GLY A 1 211 ? -11.906 38.812 -2.719 1 77 211 GLY A C 1
ATOM 1584 O O . GLY A 1 211 ? -12.109 37.688 -3.182 1 77 211 GLY A O 1
ATOM 1585 N N . THR A 1 212 ? -11 39.031 -1.967 1 68.62 212 THR A N 1
ATOM 1586 C CA . THR A 1 212 ? -10.305 37.906 -1.361 1 68.62 212 THR A CA 1
ATOM 1587 C C . THR A 1 212 ? -10.711 37.719 0.101 1 68.62 212 THR A C 1
ATOM 1589 O O . THR A 1 212 ? -11.195 38.688 0.726 1 68.62 212 THR A O 1
ATOM 1592 N N . VAL A 1 213 ? -10.93 36.5 0.443 1 61.88 213 VAL A N 1
ATOM 1593 C CA . VAL A 1 213 ? -10.938 36.219 1.874 1 61.88 213 VAL A CA 1
ATOM 1594 C C . VAL A 1 213 ? -9.523 36.312 2.434 1 61.88 213 VAL A C 1
ATOM 1596 O O . VAL A 1 213 ? -8.547 36.281 1.68 1 61.88 213 VAL A O 1
ATOM 1599 N N . ASP A 1 214 ? -9.492 36.562 3.725 1 71 214 ASP A N 1
ATOM 1600 C CA . ASP A 1 214 ? -8.18 36.594 4.367 1 71 214 ASP A CA 1
ATOM 1601 C C . ASP A 1 214 ? -7.371 35.344 3.986 1 71 214 ASP A C 1
ATOM 1603 O O . ASP A 1 214 ? -7.941 34.281 3.748 1 71 214 ASP A O 1
ATOM 1607 N N . LYS A 1 215 ? -6.137 35.531 3.611 1 79.69 215 LYS A N 1
ATOM 1608 C CA . LYS A 1 215 ? -5.223 34.469 3.221 1 79.69 215 LYS A CA 1
ATOM 1609 C C . LYS A 1 215 ? -4.605 33.812 4.445 1 79.69 215 LYS A C 1
ATOM 1611 O O . LYS A 1 215 ? -4.578 34.375 5.531 1 79.69 215 LYS A O 1
ATOM 1616 N N . VAL A 1 216 ? -4.277 32.594 4.324 1 91.44 216 VAL A N 1
ATOM 1617 C CA . VAL A 1 216 ? -3.576 31.844 5.355 1 91.44 216 VAL A CA 1
ATOM 1618 C C . VAL A 1 216 ? -2.223 32.5 5.645 1 91.44 216 VAL A C 1
ATOM 1620 O O . VAL A 1 216 ? -1.535 32.938 4.723 1 91.44 216 VAL A O 1
ATOM 1623 N N . VAL A 1 217 ? -1.889 32.594 6.871 1 90.81 217 VAL A N 1
ATOM 1624 C CA . VAL A 1 217 ? -0.618 33.188 7.293 1 90.81 217 VAL A CA 1
ATOM 1625 C C . VAL A 1 217 ? 0.216 32.125 8.016 1 90.81 217 VAL A C 1
ATOM 1627 O O . VAL A 1 217 ? -0.262 31.484 8.961 1 90.81 217 VAL A O 1
ATOM 1630 N N . LYS A 1 218 ? 1.425 31.969 7.617 1 94.19 218 LYS A N 1
ATOM 1631 C CA . LYS A 1 218 ? 2.352 31.062 8.297 1 94.19 218 LYS A CA 1
ATOM 1632 C C . LYS A 1 218 ? 3.117 31.797 9.398 1 94.19 218 LYS A C 1
ATOM 1634 O O . LYS A 1 218 ? 3.023 33.031 9.523 1 94.19 218 LYS A O 1
ATOM 1639 N N . ALA A 1 219 ? 3.803 30.969 10.164 1 92.56 219 ALA A N 1
ATOM 1640 C CA . ALA A 1 219 ? 4.605 31.578 11.227 1 92.56 219 ALA A CA 1
ATOM 1641 C C . ALA A 1 219 ? 5.672 32.5 10.641 1 92.56 219 ALA A C 1
ATOM 1643 O O . ALA A 1 219 ? 6.359 32.125 9.688 1 92.56 219 ALA A O 1
ATOM 1644 N N . GLY A 1 220 ? 5.793 33.656 11.156 1 85.94 220 GLY A N 1
ATOM 1645 C CA . GLY A 1 220 ? 6.789 34.594 10.688 1 85.94 220 GLY A CA 1
ATOM 1646 C C . GLY A 1 220 ? 8.156 34.375 11.32 1 85.94 220 GLY A C 1
ATOM 1647 O O . GLY A 1 220 ? 8.297 33.594 12.258 1 85.94 220 GLY A O 1
ATOM 1648 N N . LYS A 1 221 ? 9.062 35.125 10.773 1 84 221 LYS A N 1
ATOM 1649 C CA . LYS A 1 221 ? 10.414 35.094 11.328 1 84 221 LYS A CA 1
ATOM 1650 C C . LYS A 1 221 ? 10.469 35.812 12.672 1 84 221 LYS A C 1
ATOM 1652 O O . LYS A 1 221 ? 9.859 36.875 12.836 1 84 221 LYS A O 1
ATOM 1657 N N . LEU A 1 222 ? 11.055 35.156 13.609 1 90.69 222 LEU A N 1
ATOM 1658 C CA . LEU A 1 222 ? 11.266 35.75 14.922 1 90.69 222 LEU A CA 1
ATOM 1659 C C . LEU A 1 222 ? 12.711 36.219 15.078 1 90.69 222 LEU A C 1
ATOM 1661 O O . LEU A 1 222 ? 13.641 35.438 14.898 1 90.69 222 LEU A O 1
ATOM 1665 N N . GLU A 1 223 ? 12.867 37.531 15.367 1 90.88 223 GLU A N 1
ATOM 1666 C CA . GLU A 1 223 ? 14.211 38.094 15.5 1 90.88 223 GLU A CA 1
ATOM 1667 C C . GLU A 1 223 ? 14.516 38.438 16.953 1 90.88 223 GLU A C 1
ATOM 1669 O O . GLU A 1 223 ? 13.797 39.25 17.562 1 90.88 223 GLU A O 1
ATOM 1674 N N . LEU A 1 224 ? 15.477 37.781 17.453 1 93.12 224 LEU A N 1
ATOM 1675 C CA . LEU A 1 224 ? 16.031 38.094 18.766 1 93.12 224 LEU A CA 1
ATOM 1676 C C . LEU A 1 224 ? 17.469 38.625 18.641 1 93.12 224 LEU A C 1
ATOM 1678 O O . LEU A 1 224 ? 18.234 38.125 17.812 1 93.12 224 LEU A O 1
ATOM 1682 N N . ASP A 1 225 ? 17.688 39.688 19.422 1 91.19 225 ASP A N 1
ATOM 1683 C CA . ASP A 1 225 ? 19.047 40.188 19.531 1 91.19 225 ASP A CA 1
ATOM 1684 C C . ASP A 1 225 ? 19.797 39.531 20.688 1 91.19 225 ASP A C 1
ATOM 1686 O O . ASP A 1 225 ? 19.172 39.188 21.703 1 91.19 225 ASP A O 1
ATOM 1690 N N . PRO A 1 226 ? 21.078 39.406 20.484 1 87.12 226 PRO A N 1
ATOM 1691 C CA . PRO A 1 226 ? 21.828 38.812 21.578 1 87.12 226 PRO A CA 1
ATOM 1692 C C . PRO A 1 226 ? 21.641 39.5 22.906 1 87.12 226 PRO A C 1
ATOM 1694 O O . PRO A 1 226 ? 21.719 38.875 23.969 1 87.12 226 PRO A O 1
ATOM 1697 N N . ASP A 1 227 ? 21.359 40.75 22.844 1 89.56 227 ASP A N 1
ATOM 1698 C CA . ASP A 1 227 ? 21.234 41.531 24.078 1 89.56 227 ASP A CA 1
ATOM 1699 C C . ASP A 1 227 ? 19.797 41.469 24.594 1 89.56 227 ASP A C 1
ATOM 1701 O O . ASP A 1 227 ? 19.516 41.969 25.688 1 89.56 227 ASP A O 1
ATOM 1705 N N . THR A 1 228 ? 18.953 40.844 23.906 1 93.38 228 THR A N 1
ATOM 1706 C CA . THR A 1 228 ? 17.594 40.656 24.391 1 93.38 228 THR A CA 1
ATOM 1707 C C . THR A 1 228 ? 17.578 39.875 25.703 1 93.38 228 THR A C 1
ATOM 1709 O O . THR A 1 228 ? 18.266 38.844 25.828 1 93.38 228 THR A O 1
ATOM 1712 N N . THR A 1 229 ? 16.891 40.375 26.703 1 95.19 229 THR A N 1
ATOM 1713 C CA . THR A 1 229 ? 16.797 39.688 27.984 1 95.19 229 THR A CA 1
ATOM 1714 C C . THR A 1 229 ? 15.898 38.438 27.859 1 95.19 229 THR A C 1
ATOM 1716 O O . THR A 1 229 ? 15.148 38.312 26.891 1 95.19 229 THR A O 1
ATOM 1719 N N . VAL A 1 230 ? 15.984 37.625 28.828 1 95.62 230 VAL A N 1
ATOM 1720 C CA . VAL A 1 230 ? 15.156 36.438 28.859 1 95.62 230 VAL A CA 1
ATOM 1721 C C . VAL A 1 230 ? 13.68 36.812 28.844 1 95.62 230 VAL A C 1
ATOM 1723 O O . VAL A 1 230 ? 12.891 36.25 28.094 1 95.62 230 VAL A O 1
ATOM 1726 N N . GLU A 1 231 ? 13.281 37.781 29.641 1 95.31 231 GLU A N 1
ATOM 1727 C CA . GLU A 1 231 ? 11.883 38.188 29.672 1 95.31 231 GLU A CA 1
ATOM 1728 C C . GLU A 1 231 ? 11.469 38.812 28.344 1 95.31 231 GLU A C 1
ATOM 1730 O O . GLU A 1 231 ? 10.344 38.625 27.875 1 95.31 231 GLU A O 1
ATOM 1735 N N . GLY A 1 232 ? 12.398 39.594 27.75 1 94.62 232 GLY A N 1
ATOM 1736 C CA . GLY A 1 232 ? 12.125 40.125 26.422 1 94.62 232 GLY A CA 1
ATOM 1737 C C . GLY A 1 232 ? 11.883 39.062 25.375 1 94.62 232 GLY A C 1
ATOM 1738 O O . GLY A 1 232 ? 10.977 39.188 24.547 1 94.62 232 GLY A O 1
ATOM 1739 N N . ALA A 1 233 ? 12.703 38.062 25.422 1 95.88 233 ALA A N 1
ATOM 1740 C CA . ALA A 1 233 ? 12.547 36.938 24.5 1 95.88 233 ALA A CA 1
ATOM 1741 C C . ALA A 1 233 ? 11.234 36.188 24.734 1 95.88 233 ALA A C 1
ATOM 1743 O O . ALA A 1 233 ? 10.523 35.844 23.797 1 95.88 233 ALA A O 1
ATOM 1744 N N . LEU A 1 234 ? 10.961 35.969 26.016 1 96.19 234 LEU A N 1
ATOM 1745 C CA . LEU A 1 234 ? 9.711 35.312 26.406 1 96.19 234 LEU A CA 1
ATOM 1746 C C . LEU A 1 234 ? 8.508 36.062 25.844 1 96.19 234 LEU A C 1
ATOM 1748 O O . LEU A 1 234 ? 7.652 35.469 25.188 1 96.19 234 LEU A O 1
ATOM 1752 N N . ALA A 1 235 ? 8.453 37.344 26.031 1 94.62 235 ALA A N 1
ATOM 1753 C CA . ALA A 1 235 ? 7.352 38.188 25.562 1 94.62 235 ALA A CA 1
ATOM 1754 C C . ALA A 1 235 ? 7.238 38.125 24.031 1 94.62 235 ALA A C 1
ATOM 1756 O O . ALA A 1 235 ? 6.141 37.969 23.5 1 94.62 235 ALA A O 1
ATOM 1757 N N . ARG A 1 236 ? 8.312 38.25 23.391 1 94.06 236 ARG A N 1
ATOM 1758 C CA . ARG A 1 236 ? 8.32 38.281 21.922 1 94.06 236 ARG A CA 1
ATOM 1759 C C . ARG A 1 236 ? 7.867 36.938 21.328 1 94.06 236 ARG A C 1
ATOM 1761 O O . ARG A 1 236 ? 7.094 36.938 20.375 1 94.06 236 ARG A O 1
ATOM 1768 N N . ILE A 1 237 ? 8.375 35.906 21.859 1 96.69 237 ILE A N 1
ATOM 1769 C CA . ILE A 1 237 ? 8.023 34.562 21.375 1 96.69 237 ILE A CA 1
ATOM 1770 C C . ILE A 1 237 ? 6.531 34.312 21.578 1 96.69 237 ILE A C 1
ATOM 1772 O O . ILE A 1 237 ? 5.836 33.875 20.656 1 96.69 237 ILE A O 1
ATOM 1776 N N . LEU A 1 238 ? 6.059 34.594 22.766 1 97 238 LEU A N 1
ATOM 1777 C CA . LEU A 1 238 ? 4.648 34.375 23.078 1 97 238 LEU A CA 1
ATOM 1778 C C . LEU A 1 238 ? 3.76 35.219 22.172 1 97 238 LEU A C 1
ATOM 1780 O O . LEU A 1 238 ? 2.756 34.719 21.641 1 97 238 LEU A O 1
ATOM 1784 N N . ARG A 1 239 ? 4.105 36.469 21.969 1 93.62 239 ARG A N 1
ATOM 1785 C CA . ARG A 1 239 ? 3.342 37.375 21.078 1 93.62 239 ARG A CA 1
ATOM 1786 C C . ARG A 1 239 ? 3.338 36.844 19.656 1 93.62 239 ARG A C 1
ATOM 1788 O O . ARG A 1 239 ? 2.324 36.938 18.953 1 93.62 239 ARG A O 1
ATOM 1795 N N . SER A 1 240 ? 4.441 36.375 19.266 1 94.75 240 SER A N 1
ATOM 1796 C CA . SER A 1 240 ? 4.555 35.812 17.922 1 94.75 240 SER A CA 1
ATOM 1797 C C . SER A 1 240 ? 3.605 34.656 17.719 1 94.75 240 SER A C 1
ATOM 1799 O O . SER A 1 240 ? 2.967 34.531 16.672 1 94.75 240 SER A O 1
ATOM 1801 N N . CYS A 1 241 ? 3.488 33.781 18.688 1 96.94 241 CYS A N 1
ATOM 1802 C CA . CYS A 1 241 ? 2.617 32.625 18.609 1 96.94 241 CYS A CA 1
ATOM 1803 C C . CYS A 1 241 ? 1.152 33.031 18.547 1 96.94 241 CYS A C 1
ATOM 1805 O O . CYS A 1 241 ? 0.395 32.531 17.703 1 96.94 241 CYS A O 1
ATOM 1807 N N . ILE A 1 242 ? 0.812 33.938 19.406 1 95.75 242 ILE A N 1
ATOM 1808 C CA . ILE A 1 242 ? -0.58 34.375 19.469 1 95.75 242 ILE A CA 1
ATOM 1809 C C . ILE A 1 242 ? -0.927 35.156 18.203 1 95.75 242 ILE A C 1
ATOM 1811 O O . ILE A 1 242 ? -2.025 35 17.672 1 95.75 242 ILE A O 1
ATOM 1815 N N . GLY A 1 243 ? -0.007 36 17.797 1 92.38 243 GLY A N 1
ATOM 1816 C CA . GLY A 1 243 ? -0.216 36.719 16.547 1 92.38 243 GLY A CA 1
ATOM 1817 C C . GLY A 1 243 ? -0.448 35.781 15.367 1 92.38 243 GLY A C 1
ATOM 1818 O O . GLY A 1 243 ? -1.314 36.062 14.531 1 92.38 243 GLY A O 1
ATOM 1819 N N . HIS A 1 244 ? 0.327 34.75 15.312 1 94.69 244 HIS A N 1
ATOM 1820 C CA . HIS A 1 244 ? 0.19 33.719 14.297 1 94.69 244 HIS A CA 1
ATOM 1821 C C . HIS A 1 244 ? -1.195 33.094 14.336 1 94.69 244 HIS A C 1
ATOM 1823 O O . HIS A 1 244 ? -1.805 32.844 13.289 1 94.69 244 HIS A O 1
ATOM 1829 N N . MET A 1 245 ? -1.655 32.781 15.469 1 96.25 245 MET A N 1
ATOM 1830 C CA . MET A 1 245 ? -2.971 32.156 15.648 1 96.25 245 MET A CA 1
ATOM 1831 C C . MET A 1 245 ? -4.074 33.125 15.188 1 96.25 245 MET A C 1
ATOM 1833 O O . MET A 1 245 ? -4.941 32.719 14.398 1 96.25 245 MET A O 1
ATOM 1837 N N . LEU A 1 246 ? -4.004 34.375 15.633 1 92.94 246 LEU A N 1
ATOM 1838 C CA . LEU A 1 246 ? -5.031 35.375 15.352 1 92.94 246 LEU A CA 1
ATOM 1839 C C . LEU A 1 246 ? -5.098 35.688 13.859 1 92.94 246 LEU A C 1
ATOM 1841 O O . LEU A 1 246 ? -6.176 35.938 13.32 1 92.94 246 LEU A O 1
ATOM 1845 N N . ALA A 1 247 ? -3.996 35.656 13.242 1 89.56 247 ALA A N 1
ATOM 1846 C CA . ALA A 1 247 ? -3.922 35.969 11.82 1 89.56 247 ALA A CA 1
ATOM 1847 C C . ALA A 1 247 ? -4.695 34.938 11 1 89.56 247 ALA A C 1
ATOM 1849 O O . ALA A 1 247 ? -5.074 35.188 9.852 1 89.56 247 ALA A O 1
ATOM 1850 N N . ASN A 1 248 ? -4.98 33.812 11.578 1 93.88 248 ASN A N 1
ATOM 1851 C CA . ASN A 1 248 ? -5.617 32.75 10.812 1 93.88 248 ASN A CA 1
ATOM 1852 C C . ASN A 1 248 ? -7.066 32.531 11.242 1 93.88 248 ASN A C 1
ATOM 1854 O O . ASN A 1 248 ? -7.738 31.625 10.75 1 93.88 248 ASN A O 1
ATOM 1858 N N . GLU A 1 249 ? -7.508 33.344 12.109 1 92.94 249 GLU A N 1
ATOM 1859 C CA . GLU A 1 249 ? -8.852 33.188 12.648 1 92.94 249 GLU A CA 1
ATOM 1860 C C . GLU A 1 249 ? -9.906 33.344 11.555 1 92.94 249 GLU A C 1
ATOM 1862 O O . GLU A 1 249 ? -10.82 32.5 11.453 1 92.94 249 GLU A O 1
ATOM 1867 N N . ALA A 1 250 ? -9.805 34.312 10.703 1 87.94 250 ALA A N 1
ATOM 1868 C CA . ALA A 1 250 ? -10.82 34.594 9.688 1 87.94 250 ALA A CA 1
ATOM 1869 C C . ALA A 1 250 ? -10.945 33.438 8.695 1 87.94 250 ALA A C 1
ATOM 1871 O O . ALA A 1 250 ? -12.055 33 8.375 1 87.94 250 ALA A O 1
ATOM 1872 N N . VAL A 1 251 ? -9.812 33 8.266 1 90.88 251 VAL A N 1
ATOM 1873 C CA . VAL A 1 251 ? -9.805 31.906 7.301 1 90.88 251 VAL A CA 1
ATOM 1874 C C . VAL A 1 251 ? -10.391 30.641 7.941 1 90.88 251 VAL A C 1
ATOM 1876 O O . VAL A 1 251 ? -11.109 29.891 7.293 1 90.88 251 VAL A O 1
ATOM 1879 N N . THR A 1 252 ? -10.109 30.438 9.172 1 95.25 252 THR A N 1
ATOM 1880 C CA . THR A 1 252 ? -10.594 29.281 9.906 1 95.25 252 THR A CA 1
ATOM 1881 C C . THR A 1 252 ? -12.117 29.344 10.062 1 95.25 252 THR A C 1
ATOM 1883 O O . THR A 1 252 ? -12.797 28.328 9.914 1 95.25 252 THR A O 1
ATOM 1886 N N . LEU A 1 253 ? -12.609 30.484 10.25 1 91.94 253 LEU A N 1
ATOM 1887 C CA . LEU A 1 253 ? -14.047 30.656 10.438 1 91.94 253 LEU A CA 1
ATOM 1888 C C . LEU A 1 253 ? -14.805 30.375 9.141 1 91.94 253 LEU A C 1
ATOM 1890 O O . LEU A 1 253 ? -15.898 29.812 9.164 1 91.94 253 LEU A O 1
ATOM 1894 N N . VAL A 1 254 ? -14.219 30.797 8.047 1 89.44 254 VAL A N 1
ATOM 1895 C CA . VAL A 1 254 ? -14.828 30.484 6.758 1 89.44 254 VAL A CA 1
ATOM 1896 C C . VAL A 1 254 ? -14.82 28.984 6.527 1 89.44 254 VAL A C 1
ATOM 1898 O O . VAL A 1 254 ? -15.82 28.406 6.09 1 89.44 254 VAL A O 1
ATOM 1901 N N . GLY A 1 255 ? -13.727 28.344 6.77 1 90.06 255 GLY A N 1
ATOM 1902 C CA . GLY A 1 255 ? -13.641 26.891 6.836 1 90.06 255 GLY A CA 1
ATOM 1903 C C . GLY A 1 255 ? -13.461 26.25 5.477 1 90.06 255 GLY A C 1
ATOM 1904 O O . GLY A 1 255 ? -13.586 25.031 5.344 1 90.06 255 GLY A O 1
ATOM 1905 N N . GLU A 1 256 ? -13.125 26.938 4.43 1 89.75 256 GLU A N 1
ATOM 1906 C CA . GLU A 1 256 ? -12.961 26.375 3.094 1 89.75 256 GLU A CA 1
ATOM 1907 C C . GLU A 1 256 ? -11.531 25.891 2.873 1 89.75 256 GLU A C 1
ATOM 1909 O O . GLU A 1 256 ? -11.297 24.953 2.1 1 89.75 256 GLU A O 1
ATOM 1914 N N . ASP A 1 257 ? -10.641 26.531 3.49 1 93.25 257 ASP A N 1
ATOM 1915 C CA . ASP A 1 257 ? -9.234 26.172 3.391 1 93.25 257 ASP A CA 1
ATOM 1916 C C . ASP A 1 257 ? -8.75 25.469 4.66 1 93.25 257 ASP A C 1
ATOM 1918 O O . ASP A 1 257 ? -8.617 26.109 5.707 1 93.25 257 ASP A O 1
ATOM 1922 N N . ALA A 1 258 ? -8.406 24.234 4.535 1 95.75 258 ALA A N 1
ATOM 1923 C CA . ALA A 1 258 ? -7.977 23.438 5.68 1 95.75 258 ALA A CA 1
ATOM 1924 C C . ALA A 1 258 ? -6.727 24.016 6.324 1 95.75 258 ALA A C 1
ATOM 1926 O O . ALA A 1 258 ? -6.43 23.75 7.488 1 95.75 258 ALA A O 1
ATOM 1927 N N . GLU A 1 259 ? -6.07 24.875 5.574 1 96.75 259 GLU A N 1
ATOM 1928 C CA . GLU A 1 259 ? -4.812 25.438 6.07 1 96.75 259 GLU A CA 1
ATOM 1929 C C . GLU A 1 259 ? -5.059 26.422 7.211 1 96.75 259 GLU A C 1
ATOM 1931 O O . GLU A 1 259 ? -4.164 26.672 8.023 1 96.75 259 GLU A O 1
ATOM 1936 N N . GLY A 1 260 ? -6.242 27 7.309 1 96.25 260 GLY A N 1
ATOM 1937 C CA . GLY A 1 260 ? -6.578 27.875 8.43 1 96.25 260 GLY A CA 1
ATOM 1938 C C . GLY A 1 260 ? -6.484 27.172 9.773 1 96.25 260 GLY A C 1
ATOM 1939 O O . GLY A 1 260 ? -5.652 27.531 10.609 1 96.25 260 GLY A O 1
ATOM 1940 N N . VAL A 1 261 ? -7.258 26.156 9.906 1 98 261 VAL A N 1
ATOM 1941 C CA . VAL A 1 261 ? -7.246 25.359 11.133 1 98 261 VAL A CA 1
ATOM 1942 C C . VAL A 1 261 ? -5.84 24.812 11.375 1 98 261 VAL A C 1
ATOM 1944 O O . VAL A 1 261 ? -5.367 24.797 12.516 1 98 261 VAL A O 1
ATOM 1947 N N . HIS A 1 262 ? -5.215 24.391 10.344 1 97.69 262 HIS A N 1
ATOM 1948 C CA . HIS A 1 262 ? -3.873 23.828 10.469 1 97.69 262 HIS A CA 1
ATOM 1949 C C . HIS A 1 262 ? -2.912 24.844 11.078 1 97.69 262 HIS A C 1
ATOM 1951 O O . HIS A 1 262 ? -2.195 24.531 12.031 1 97.69 262 HIS A O 1
ATOM 1957 N N . GLN A 1 263 ? -2.928 26.031 10.555 1 97.75 263 GLN A N 1
ATOM 1958 C CA . GLN A 1 263 ? -2.004 27.047 11.031 1 97.75 263 GLN A CA 1
ATOM 1959 C C . GLN A 1 263 ? -2.361 27.5 12.445 1 97.75 263 GLN A C 1
ATOM 1961 O O . GLN A 1 263 ? -1.478 27.828 13.242 1 97.75 263 GLN A O 1
ATOM 1966 N N . MET A 1 264 ? -3.586 27.594 12.766 1 98.06 264 MET A N 1
ATOM 1967 C CA . MET A 1 264 ? -3.959 27.891 14.141 1 98.06 264 MET A CA 1
ATOM 1968 C C . MET A 1 264 ? -3.434 26.828 15.094 1 98.06 264 MET A C 1
ATOM 1970 O O . MET A 1 264 ? -2.951 27.141 16.188 1 98.06 264 MET A O 1
ATOM 1974 N N . ARG A 1 265 ? -3.531 25.625 14.68 1 97.62 265 ARG A N 1
ATOM 1975 C CA . ARG A 1 265 ? -3.012 24.547 15.516 1 97.62 265 ARG A CA 1
ATOM 1976 C C . ARG A 1 265 ? -1.493 24.625 15.641 1 97.62 265 ARG A C 1
ATOM 1978 O O . ARG A 1 265 ? -0.936 24.375 16.703 1 97.62 265 ARG A O 1
ATOM 1985 N N . VAL A 1 266 ? -0.868 24.891 14.523 1 97.06 266 VAL A N 1
ATOM 1986 C CA . VAL A 1 266 ? 0.578 25.094 14.578 1 97.06 266 VAL A CA 1
ATOM 1987 C C . VAL A 1 266 ? 0.917 26.188 15.57 1 97.06 266 VAL A C 1
ATOM 1989 O O . VAL A 1 266 ? 1.822 26.031 16.391 1 97.06 266 VAL A O 1
ATOM 1992 N N . ALA A 1 267 ? 0.216 27.266 15.516 1 97.94 267 ALA A N 1
ATOM 1993 C CA . ALA A 1 267 ? 0.432 28.391 16.438 1 97.94 267 ALA A CA 1
ATOM 1994 C C . ALA A 1 267 ? 0.269 27.938 17.891 1 97.94 267 ALA A C 1
ATOM 1996 O O . ALA A 1 267 ? 1.055 28.328 18.75 1 97.94 267 ALA A O 1
ATOM 1997 N N . LEU A 1 268 ? -0.74 27.172 18.125 1 98.12 268 LEU A N 1
ATOM 1998 C CA . LEU A 1 268 ? -0.995 26.672 19.469 1 98.12 268 LEU A CA 1
ATOM 1999 C C . LEU A 1 268 ? 0.113 25.719 19.922 1 98.12 268 LEU A C 1
ATOM 2001 O O . LEU A 1 268 ? 0.5 25.719 21.094 1 98.12 268 LEU A O 1
ATOM 2005 N N . ARG A 1 269 ? 0.565 24.938 19.016 1 96.56 269 ARG A N 1
ATOM 2006 C CA . ARG A 1 269 ? 1.669 24.047 19.328 1 96.56 269 ARG A CA 1
ATOM 2007 C C . ARG A 1 269 ? 2.943 24.828 19.625 1 96.56 269 ARG A C 1
ATOM 2009 O O . ARG A 1 269 ? 3.695 24.484 20.547 1 96.56 269 ARG A O 1
ATOM 2016 N N . ARG A 1 270 ? 3.193 25.812 18.828 1 97.56 270 ARG A N 1
ATOM 2017 C CA . ARG A 1 270 ? 4.305 26.719 19.109 1 97.56 270 ARG A CA 1
ATOM 2018 C C . ARG A 1 270 ? 4.172 27.344 20.484 1 97.56 270 ARG A C 1
ATOM 2020 O O . ARG A 1 270 ? 5.141 27.391 21.25 1 97.56 270 ARG A O 1
ATOM 2027 N N . LEU A 1 271 ? 2.967 27.781 20.781 1 98.12 271 LEU A N 1
ATOM 2028 C CA . LEU A 1 271 ? 2.707 28.406 22.078 1 98.12 271 LEU A CA 1
ATOM 2029 C C . LEU A 1 271 ? 2.953 27.406 23.219 1 98.12 271 LEU A C 1
ATOM 2031 O O . LEU A 1 271 ? 3.596 27.75 24.219 1 98.12 271 LEU A O 1
ATOM 2035 N N . ARG A 1 272 ? 2.447 26.234 23.047 1 97.56 272 ARG A N 1
ATOM 2036 C CA . ARG A 1 272 ? 2.648 25.203 24.047 1 97.56 272 ARG A CA 1
ATOM 2037 C C . ARG A 1 272 ? 4.133 24.906 24.25 1 97.56 272 ARG A C 1
ATOM 2039 O O . ARG A 1 272 ? 4.59 24.719 25.375 1 97.56 272 ARG A O 1
ATOM 2046 N N . SER A 1 273 ? 4.84 24.812 23.172 1 97.44 273 SER A N 1
ATOM 2047 C CA . SER A 1 273 ? 6.273 24.547 23.234 1 97.44 273 SER A CA 1
ATOM 2048 C C . SER A 1 273 ? 7.012 25.688 23.922 1 97.44 273 SER A C 1
ATOM 2050 O O . SER A 1 273 ? 7.949 25.453 24.688 1 97.44 273 SER A O 1
ATOM 2052 N N . ALA A 1 274 ? 6.645 26.891 23.609 1 98 274 ALA A N 1
ATOM 2053 C CA . ALA A 1 274 ? 7.254 28.047 24.234 1 98 274 ALA A CA 1
ATOM 2054 C C . ALA A 1 274 ? 7.016 28.047 25.75 1 98 274 ALA A C 1
ATOM 2056 O O . ALA A 1 274 ? 7.934 28.312 26.531 1 98 274 ALA A O 1
ATOM 2057 N N . LEU A 1 275 ? 5.781 27.797 26.125 1 97.88 275 LEU A N 1
ATOM 2058 C CA . LEU A 1 275 ? 5.449 27.734 27.547 1 97.88 275 LEU A CA 1
ATOM 2059 C C . LEU A 1 275 ? 6.262 26.672 28.25 1 97.88 275 LEU A C 1
ATOM 2061 O O . LEU A 1 275 ? 6.789 26.906 29.344 1 97.88 275 LEU A O 1
ATOM 2065 N N . ALA A 1 276 ? 6.367 25.547 27.641 1 97.06 276 ALA A N 1
ATOM 2066 C CA . ALA A 1 276 ? 7.152 24.469 28.219 1 97.06 276 ALA A CA 1
ATOM 2067 C C . ALA A 1 276 ? 8.625 24.844 28.312 1 97.06 276 ALA A C 1
ATOM 2069 O O . ALA A 1 276 ? 9.305 24.5 29.281 1 97.06 276 ALA A O 1
ATOM 2070 N N . LEU A 1 277 ? 9.109 25.453 27.312 1 96.19 277 LEU A N 1
ATOM 2071 C CA . LEU A 1 277 ? 10.508 25.875 27.219 1 96.19 277 LEU A CA 1
ATOM 2072 C C . LEU A 1 277 ? 10.859 26.828 28.359 1 96.19 277 LEU A C 1
ATOM 2074 O O . LEU A 1 277 ? 11.961 26.75 28.922 1 96.19 277 LEU A O 1
ATOM 2078 N N . PHE A 1 278 ? 9.961 27.719 28.75 1 96.31 278 PHE A N 1
ATOM 2079 C CA . PHE A 1 278 ? 10.219 28.75 29.734 1 96.31 278 PHE A CA 1
ATOM 2080 C C . PHE A 1 278 ? 9.477 28.453 31.031 1 96.31 278 PHE A C 1
ATOM 2082 O O . PHE A 1 278 ? 9.219 29.359 31.844 1 96.31 278 PHE A O 1
ATOM 2089 N N . LYS A 1 279 ? 9.055 27.281 31.219 1 95.75 279 LYS A N 1
ATOM 2090 C CA . LYS A 1 279 ? 8.219 26.875 32.344 1 95.75 279 LYS A CA 1
ATOM 2091 C C . LYS A 1 279 ? 8.781 27.375 33.656 1 95.75 279 LYS A C 1
ATOM 2093 O O . LYS A 1 279 ? 8.039 27.875 34.5 1 95.75 279 LYS A O 1
ATOM 2098 N N . ASP A 1 280 ? 10.102 27.328 33.812 1 93.44 280 ASP A N 1
ATOM 2099 C CA . ASP A 1 280 ? 10.758 27.656 35.094 1 93.44 280 ASP A CA 1
ATOM 2100 C C . ASP A 1 280 ? 10.727 29.156 35.344 1 93.44 280 ASP A C 1
ATOM 2102 O O . ASP A 1 280 ? 10.969 29.609 36.469 1 93.44 280 ASP A O 1
ATOM 2106 N N . PHE A 1 281 ? 10.391 29.906 34.375 1 94.62 281 PHE A N 1
ATOM 2107 C CA . PHE A 1 281 ? 10.375 31.359 34.5 1 94.62 281 PHE A CA 1
ATOM 2108 C C . PHE A 1 281 ? 8.945 31.875 34.656 1 94.62 281 PHE A C 1
ATOM 2110 O O . PHE A 1 281 ? 8.727 33.094 34.844 1 94.62 281 PHE A O 1
ATOM 2117 N N . ILE A 1 282 ? 7.969 31.016 34.625 1 95.75 282 ILE A N 1
ATOM 2118 C CA . ILE A 1 282 ? 6.555 31.375 34.688 1 95.75 282 ILE A CA 1
ATOM 2119 C C . ILE A 1 282 ? 5.965 30.875 36.031 1 95.75 282 ILE A C 1
ATOM 2121 O O . ILE A 1 282 ? 6.172 29.734 36.406 1 95.75 282 ILE A O 1
ATOM 2125 N N . PRO A 1 283 ? 5.25 31.766 36.719 1 95.38 283 PRO A N 1
ATOM 2126 C CA . PRO A 1 283 ? 4.582 31.312 37.938 1 95.38 283 PRO A CA 1
ATOM 2127 C C . PRO A 1 283 ? 3.676 30.109 37.688 1 95.38 283 PRO A C 1
ATOM 2129 O O . PRO A 1 283 ? 2.994 30.047 36.656 1 95.38 283 PRO A O 1
ATOM 2132 N N . ALA A 1 284 ? 3.607 29.25 38.656 1 94.88 284 ALA A N 1
ATOM 2133 C CA . ALA A 1 284 ? 2.941 27.953 38.5 1 94.88 284 ALA A CA 1
ATOM 2134 C C . ALA A 1 284 ? 1.47 28.141 38.156 1 94.88 284 ALA A C 1
ATOM 2136 O O . ALA A 1 284 ? 0.943 27.422 37.281 1 94.88 284 ALA A O 1
ATOM 2137 N N . ASP A 1 285 ? 0.821 29.016 38.781 1 95.38 285 ASP A N 1
ATOM 2138 C CA . ASP A 1 285 ? -0.604 29.219 38.531 1 95.38 285 ASP A CA 1
ATOM 2139 C C . ASP A 1 285 ? -0.848 29.75 37.125 1 95.38 285 ASP A C 1
ATOM 2141 O O . ASP A 1 285 ? -1.795 29.328 36.469 1 95.38 285 ASP A O 1
ATOM 2145 N N . SER A 1 286 ? -0.021 30.734 36.719 1 96.62 286 SER A N 1
ATOM 2146 C CA . SER A 1 286 ? -0.126 31.266 35.344 1 96.62 286 SER A CA 1
ATOM 2147 C C . SER A 1 286 ? 0.141 30.188 34.312 1 96.62 286 SER A C 1
ATOM 2149 O O . SER A 1 286 ? -0.559 30.094 33.312 1 96.62 286 SER A O 1
ATOM 2151 N N . TYR A 1 287 ? 1.116 29.391 34.594 1 97.19 287 TYR A N 1
ATOM 2152 C CA . TYR A 1 287 ? 1.471 28.312 33.688 1 97.19 287 TYR A CA 1
ATOM 2153 C C . TYR A 1 287 ? 0.311 27.328 33.531 1 97.19 287 TYR A C 1
ATOM 2155 O O . TYR A 1 287 ? -0.034 26.953 32.406 1 97.19 287 TYR A O 1
ATOM 2163 N N . ALA A 1 288 ? -0.269 26.906 34.625 1 97.69 288 ALA A N 1
ATOM 2164 C CA . ALA A 1 288 ? -1.378 25.953 34.594 1 97.69 288 ALA A CA 1
ATOM 2165 C C . ALA A 1 288 ? -2.562 26.516 33.812 1 97.69 288 ALA A C 1
ATOM 2167 O O . ALA A 1 288 ? -3.199 25.781 33.031 1 97.69 288 ALA A O 1
ATOM 2168 N N . TRP A 1 289 ? -2.857 27.719 34.094 1 97.69 289 TRP A N 1
ATOM 2169 C CA . TRP A 1 289 ? -3.955 28.375 33.375 1 97.69 289 TRP A CA 1
ATOM 2170 C C . TRP A 1 289 ? -3.682 28.422 31.875 1 97.69 289 TRP A C 1
ATOM 2172 O O . TRP A 1 289 ? -4.543 28.062 31.078 1 97.69 289 TRP A O 1
ATOM 2182 N N . LEU A 1 290 ? -2.49 28.922 31.484 1 98 290 LEU A N 1
ATOM 2183 C CA . LEU A 1 290 ? -2.123 29.062 30.078 1 98 290 LEU A CA 1
ATOM 2184 C C . LEU A 1 290 ? -2.158 27.719 29.359 1 98 290 LEU A C 1
ATOM 2186 O O . LEU A 1 290 ? -2.744 27.594 28.281 1 98 290 LEU A O 1
ATOM 2190 N N . VAL A 1 291 ? -1.604 26.734 29.969 1 97.94 291 VAL A N 1
ATOM 2191 C CA . VAL A 1 291 ? -1.569 25.391 29.391 1 97.94 291 VAL A CA 1
ATOM 2192 C C . VAL A 1 291 ? -2.99 24.859 29.25 1 97.94 291 VAL A C 1
ATOM 2194 O O . VAL A 1 291 ? -3.32 24.203 28.25 1 97.94 291 VAL A O 1
ATOM 2197 N N . GLY A 1 292 ? -3.787 25.078 30.25 1 98.38 292 GLY A N 1
ATOM 2198 C CA . GLY A 1 292 ? -5.176 24.656 30.203 1 98.38 292 GLY A CA 1
ATOM 2199 C C . GLY A 1 292 ? -5.941 25.234 29.031 1 98.38 292 GLY A C 1
ATOM 2200 O O . GLY A 1 292 ? -6.684 24.531 28.344 1 98.38 292 GLY A O 1
ATOM 2201 N N . GLU A 1 293 ? -5.777 26.547 28.781 1 98.44 293 GLU A N 1
ATOM 2202 C CA . GLU A 1 293 ? -6.469 27.203 27.672 1 98.44 293 GLU A CA 1
ATOM 2203 C C . GLU A 1 293 ? -5.961 26.703 26.328 1 98.44 293 GLU A C 1
ATOM 2205 O O . GLU A 1 293 ? -6.742 26.531 25.391 1 98.44 293 GLU A O 1
ATOM 2210 N N . VAL A 1 294 ? -4.656 26.516 26.25 1 98.31 294 VAL A N 1
ATOM 2211 C CA . VAL A 1 294 ? -4.059 26.031 25.016 1 98.31 294 VAL A CA 1
ATOM 2212 C C . VAL A 1 294 ? -4.566 24.625 24.719 1 98.31 294 VAL A C 1
ATOM 2214 O O . VAL A 1 294 ? -4.887 24.297 23.578 1 98.31 294 VAL A O 1
ATOM 2217 N N . LYS A 1 295 ? -4.66 23.828 25.734 1 97.88 295 LYS A N 1
ATOM 2218 C CA . LYS A 1 295 ? -5.164 22.453 25.594 1 97.88 295 LYS A CA 1
ATOM 2219 C C . LYS A 1 295 ? -6.625 22.453 25.141 1 97.88 295 LYS A C 1
ATOM 2221 O O . LYS A 1 295 ? -7.008 21.688 24.266 1 97.88 295 LYS A O 1
ATOM 2226 N N . TRP A 1 296 ? -7.395 23.25 25.781 1 98.25 296 TRP A N 1
ATOM 2227 C CA . TRP A 1 296 ? -8.805 23.359 25.422 1 98.25 296 TRP A CA 1
ATOM 2228 C C . TRP A 1 296 ? -8.969 23.734 23.953 1 98.25 296 TRP A C 1
ATOM 2230 O O . TRP A 1 296 ? -9.695 23.078 23.203 1 98.25 296 TRP A O 1
ATOM 2240 N N . LEU A 1 297 ? -8.289 24.797 23.516 1 98.25 297 LEU A N 1
ATOM 2241 C CA . LEU A 1 297 ? -8.422 25.281 22.141 1 98.25 297 LEU A CA 1
ATOM 2242 C C . LEU A 1 297 ? -7.859 24.281 21.156 1 98.25 297 LEU A C 1
ATOM 2244 O O . LEU A 1 297 ? -8.445 24.047 20.094 1 98.25 297 LEU A O 1
ATOM 2248 N N . GLY A 1 298 ? -6.746 23.719 21.531 1 97.88 298 GLY A N 1
ATOM 2249 C CA . GLY A 1 298 ? -6.195 22.656 20.703 1 97.88 298 GLY A CA 1
ATOM 2250 C C . GLY A 1 298 ? -7.152 21.5 20.5 1 97.88 298 GLY A C 1
ATOM 2251 O O . GLY A 1 298 ? -7.27 20.953 19.406 1 97.88 298 GLY A O 1
ATOM 2252 N N . GLY A 1 299 ? -7.812 21.109 21.578 1 97.75 299 GLY A N 1
ATOM 2253 C CA . GLY A 1 299 ? -8.789 20.031 21.531 1 97.75 299 GLY A CA 1
ATOM 2254 C C . GLY A 1 299 ? -10.008 20.375 20.703 1 97.75 299 GLY A C 1
ATOM 2255 O O . GLY A 1 299 ? -10.625 19.484 20.109 1 97.75 299 GLY A O 1
ATOM 2256 N N . SER A 1 300 ? -10.32 21.609 20.625 1 98.06 300 SER A N 1
ATOM 2257 C CA . SER A 1 300 ? -11.469 22.062 19.859 1 98.06 300 SER A CA 1
ATOM 2258 C C . SER A 1 300 ? -11.164 22.078 18.359 1 98.06 300 SER A C 1
ATOM 2260 O O . SER A 1 300 ? -12.055 21.875 17.531 1 98.06 300 SER A O 1
ATOM 2262 N N . LEU A 1 301 ? -9.906 22.312 18 1 98.38 301 LEU A N 1
ATOM 2263 C CA . LEU A 1 301 ? -9.508 22.391 16.609 1 98.38 301 LEU A CA 1
ATOM 2264 C C . LEU A 1 301 ? -9.109 21.031 16.062 1 98.38 301 LEU A C 1
ATOM 2266 O O . LEU A 1 301 ? -9.148 20.797 14.852 1 98.38 301 LEU A O 1
ATOM 2270 N N . GLY A 1 302 ? -8.836 20.125 16.906 1 97.62 302 GLY A N 1
ATOM 2271 C CA . GLY A 1 302 ? -8.227 18.844 16.594 1 97.62 302 GLY A CA 1
ATOM 2272 C C . GLY A 1 302 ? -9.062 18 15.656 1 97.62 302 GLY A C 1
ATOM 2273 O O . GLY A 1 302 ? -8.578 17.547 14.617 1 97.62 302 GLY A O 1
ATOM 2274 N N . PRO A 1 303 ? -10.32 17.766 15.977 1 97.06 303 PRO A N 1
ATOM 2275 C CA . PRO A 1 303 ? -11.164 16.906 15.133 1 97.06 303 PRO A CA 1
ATOM 2276 C C . PRO A 1 303 ? -11.258 17.406 13.695 1 97.06 303 PRO A C 1
ATOM 2278 O O . PRO A 1 303 ? -11.188 16.609 12.75 1 97.06 303 PRO A O 1
ATOM 2281 N N . ALA A 1 304 ? -11.398 18.766 13.508 1 98.12 304 ALA A N 1
ATOM 2282 C CA . ALA A 1 304 ? -11.469 19.328 12.156 1 98.12 304 ALA A CA 1
ATOM 2283 C C . ALA A 1 304 ? -10.18 19.047 11.383 1 98.12 304 ALA A C 1
ATOM 2285 O O . ALA A 1 304 ? -10.227 18.625 10.227 1 98.12 304 ALA A O 1
ATOM 2286 N N . ARG A 1 305 ? -9.086 19.234 12.039 1 97.88 305 ARG A N 1
ATOM 2287 C CA . ARG A 1 305 ? -7.793 18.953 11.414 1 97.88 305 ARG A CA 1
ATOM 2288 C C . ARG A 1 305 ? -7.664 17.484 11.047 1 97.88 305 ARG A C 1
ATOM 2290 O O . ARG A 1 305 ? -7.129 17.141 9.984 1 97.88 305 ARG A O 1
ATOM 2297 N N . ASP A 1 306 ? -8.086 16.641 11.859 1 97.38 306 ASP A N 1
ATOM 2298 C CA . ASP A 1 306 ? -7.973 15.195 11.625 1 97.38 306 ASP A CA 1
ATOM 2299 C C . ASP A 1 306 ? -8.75 14.789 10.375 1 97.38 306 ASP A C 1
ATOM 2301 O O . ASP A 1 306 ? -8.234 14.047 9.539 1 97.38 306 ASP A O 1
ATOM 2305 N N . TRP A 1 307 ? -9.93 15.297 10.25 1 97.69 307 TRP A N 1
ATOM 2306 C CA . TRP A 1 307 ? -10.75 14.945 9.102 1 97.69 307 TRP A CA 1
ATOM 2307 C C . TRP A 1 307 ? -10.211 15.594 7.828 1 97.69 307 TRP A C 1
ATOM 2309 O O . TRP A 1 307 ? -10.297 15.016 6.746 1 97.69 307 TRP A O 1
ATOM 2319 N N . ASP A 1 308 ? -9.672 16.812 7.973 1 97.88 308 ASP A N 1
ATOM 2320 C CA . ASP A 1 308 ? -9.039 17.453 6.824 1 97.88 308 ASP A CA 1
ATOM 2321 C C . ASP A 1 308 ? -7.883 16.609 6.293 1 97.88 308 ASP A C 1
ATOM 2323 O O . ASP A 1 308 ? -7.773 16.375 5.09 1 97.88 308 ASP A O 1
ATOM 2327 N N . VAL A 1 309 ? -7.059 16.203 7.219 1 97.56 309 VAL A N 1
ATOM 2328 C CA . VAL A 1 309 ? -5.902 15.383 6.844 1 97.56 309 VAL A CA 1
ATOM 2329 C C . VAL A 1 309 ? -6.375 14.062 6.238 1 97.56 309 VAL A C 1
ATOM 2331 O O . VAL A 1 309 ? -5.836 13.609 5.223 1 97.56 309 VAL A O 1
ATOM 2334 N N . PHE A 1 310 ? -7.383 13.461 6.844 1 97.88 310 PHE A N 1
ATOM 2335 C CA . PHE A 1 310 ? -7.902 12.203 6.324 1 97.88 310 PHE A CA 1
ATOM 2336 C C . PHE A 1 310 ? -8.383 12.367 4.887 1 97.88 310 PHE A C 1
ATOM 2338 O O . PHE A 1 310 ? -8.016 11.578 4.008 1 97.88 310 PHE A O 1
ATOM 2345 N N . LEU A 1 311 ? -9.188 13.359 4.621 1 97.88 311 LEU A N 1
ATOM 2346 C CA . LEU A 1 311 ? -9.812 13.562 3.314 1 97.88 311 LEU A CA 1
ATOM 2347 C C . LEU A 1 311 ? -8.766 13.93 2.266 1 97.88 311 LEU A C 1
ATOM 2349 O O . LEU A 1 311 ? -8.719 13.328 1.19 1 97.88 311 LEU A O 1
ATOM 2353 N N . ASP A 1 312 ? -7.852 14.836 2.627 1 96.25 312 ASP A N 1
ATOM 2354 C CA . ASP A 1 312 ? -6.98 15.445 1.624 1 96.25 312 ASP A CA 1
ATOM 2355 C C . ASP A 1 312 ? -5.707 14.625 1.43 1 96.25 312 ASP A C 1
ATOM 2357 O O . ASP A 1 312 ? -5.207 14.5 0.309 1 96.25 312 ASP A O 1
ATOM 2361 N N . GLU A 1 313 ? -5.23 14.055 2.502 1 95.75 313 GLU A N 1
ATOM 2362 C CA . GLU A 1 313 ? -3.898 13.453 2.426 1 95.75 313 GLU A CA 1
ATOM 2363 C C . GLU A 1 313 ? -3.979 11.93 2.379 1 95.75 313 GLU A C 1
ATOM 2365 O O . GLU A 1 313 ? -3.059 11.273 1.896 1 95.75 313 GLU A O 1
ATOM 2370 N N . LEU A 1 314 ? -5.051 11.391 2.883 1 97 314 LEU A N 1
ATOM 2371 C CA . LEU A 1 314 ? -5.066 9.93 2.994 1 97 314 LEU A CA 1
ATOM 2372 C C . LEU A 1 314 ? -6.102 9.328 2.051 1 97 314 LEU A C 1
ATOM 2374 O O . LEU A 1 314 ? -5.824 8.328 1.377 1 97 314 LEU A O 1
ATOM 2378 N N . LEU A 1 315 ? -7.281 9.922 1.92 1 97.5 315 LEU A N 1
ATOM 2379 C CA . LEU A 1 315 ? -8.344 9.359 1.096 1 97.5 315 LEU A CA 1
ATOM 2380 C C . LEU A 1 315 ? -8.164 9.75 -0.367 1 97.5 315 LEU A C 1
ATOM 2382 O O . LEU A 1 315 ? -8.336 8.914 -1.261 1 97.5 315 LEU A O 1
ATOM 2386 N N . GLU A 1 316 ? -7.809 11.008 -0.584 1 96.25 316 GLU A N 1
ATOM 2387 C CA . GLU A 1 316 ? -7.773 11.523 -1.947 1 96.25 316 GLU A CA 1
ATOM 2388 C C . GLU A 1 316 ? -6.793 10.742 -2.812 1 96.25 316 GLU A C 1
ATOM 2390 O O . GLU A 1 316 ? -7.117 10.367 -3.943 1 96.25 316 GLU A O 1
ATOM 2395 N N . PRO A 1 317 ? -5.562 10.445 -2.318 1 94 317 PRO A N 1
ATOM 2396 C CA . PRO A 1 317 ? -4.645 9.664 -3.145 1 94 317 PRO A CA 1
ATOM 2397 C C . PRO A 1 317 ? -5.191 8.281 -3.484 1 94 317 PRO A C 1
ATOM 2399 O O . PRO A 1 317 ? -4.957 7.77 -4.582 1 94 317 PRO A O 1
ATOM 2402 N N . VAL A 1 318 ? -5.875 7.648 -2.576 1 95.31 318 VAL A N 1
ATOM 2403 C CA . VAL A 1 318 ? -6.488 6.344 -2.809 1 95.31 318 VAL A CA 1
ATOM 2404 C C . VAL A 1 318 ? -7.59 6.473 -3.861 1 95.31 318 VAL A C 1
ATOM 2406 O O . VAL A 1 318 ? -7.625 5.703 -4.824 1 95.31 318 VAL A O 1
ATOM 2409 N N . LYS A 1 319 ? -8.438 7.457 -3.668 1 93.81 319 LYS A N 1
ATOM 2410 C CA . LYS A 1 319 ? -9.531 7.711 -4.598 1 93.81 319 LYS A CA 1
ATOM 2411 C C . LYS A 1 319 ? -9.016 7.945 -6.012 1 93.81 319 LYS A C 1
ATOM 2413 O O . LYS A 1 319 ? -9.523 7.363 -6.969 1 93.81 319 LYS A O 1
ATOM 2418 N N . ASP A 1 320 ? -7.98 8.75 -6.102 1 91.62 320 ASP A N 1
ATOM 2419 C CA . ASP A 1 320 ? -7.395 9.07 -7.398 1 91.62 320 ASP A CA 1
ATOM 2420 C C . ASP A 1 320 ? -6.824 7.824 -8.07 1 91.62 320 ASP A C 1
ATOM 2422 O O . ASP A 1 320 ? -6.977 7.641 -9.281 1 91.62 320 ASP A O 1
ATOM 2426 N N . SER A 1 321 ? -6.184 7.008 -7.27 1 89.12 321 SER A N 1
ATOM 2427 C CA . SER A 1 321 ? -5.578 5.797 -7.812 1 89.12 321 SER A CA 1
ATOM 2428 C C . SER A 1 321 ? -6.641 4.828 -8.32 1 89.12 321 SER A C 1
ATOM 2430 O O . SER A 1 321 ? -6.48 4.23 -9.391 1 89.12 321 SER A O 1
ATOM 2432 N N . PHE A 1 322 ? -7.68 4.645 -7.645 1 87.06 322 PHE A N 1
ATOM 2433 C CA . PHE A 1 322 ? -8.742 3.721 -8.023 1 87.06 322 PHE A CA 1
ATOM 2434 C C . PHE A 1 322 ? -9.547 4.277 -9.195 1 87.06 322 PHE A C 1
ATOM 2436 O O . PHE A 1 322 ? -10.125 3.516 -9.977 1 87.06 322 PHE A O 1
ATOM 2443 N N . HIS A 1 323 ? -9.594 5.527 -9.289 1 81.25 323 HI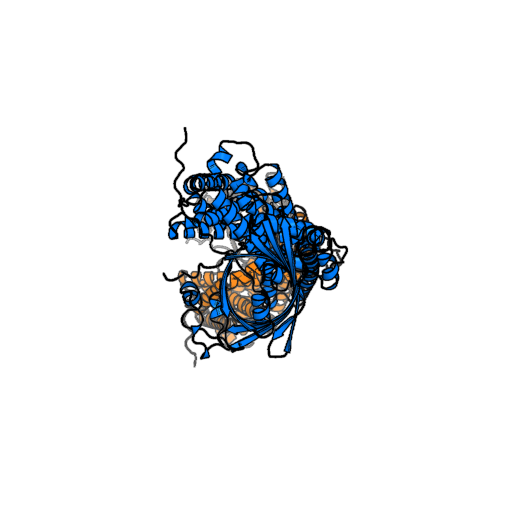S A N 1
ATOM 2444 C CA . HIS A 1 323 ? -10.297 6.129 -10.414 1 81.25 323 HIS A CA 1
ATOM 2445 C C . HIS A 1 323 ? -9.5 5.977 -11.703 1 81.25 323 HIS A C 1
ATOM 2447 O O . HIS A 1 323 ? -10.07 5.816 -12.781 1 81.25 323 HIS A O 1
ATOM 2453 N N . ARG A 1 324 ? -8.242 6.027 -11.602 1 76.19 324 ARG A N 1
ATOM 2454 C CA . ARG A 1 324 ? -7.371 5.895 -12.766 1 76.19 324 ARG A CA 1
ATOM 2455 C C . ARG A 1 324 ? -7.262 4.438 -13.211 1 76.19 324 ARG A C 1
ATOM 2457 O O . ARG A 1 324 ? -7.07 4.152 -14.391 1 76.19 324 ARG A O 1
ATOM 2464 N N . ALA A 1 325 ? -7.406 3.609 -12.148 1 72.25 325 ALA A N 1
ATOM 2465 C CA . ALA A 1 325 ? -7.191 2.195 -12.438 1 72.25 325 ALA A CA 1
ATOM 2466 C C . ALA A 1 325 ? -8.438 1.571 -13.07 1 72.25 325 ALA A C 1
ATOM 2468 O O . ALA A 1 325 ? -9.555 1.827 -12.633 1 72.25 325 ALA A O 1
ATOM 2469 N N . ASP A 1 326 ? -8.516 1.245 -14.328 1 59.69 326 ASP A N 1
ATOM 2470 C CA . ASP A 1 326 ? -9.625 0.601 -15.031 1 59.69 326 ASP A CA 1
ATOM 2471 C C . ASP A 1 326 ? -9.914 -0.776 -14.438 1 59.69 326 ASP A C 1
ATOM 2473 O O . ASP A 1 326 ? -10.984 -1.343 -14.68 1 59.69 326 ASP A O 1
ATOM 2477 N N . GLY A 1 327 ? -9.07 -1.282 -13.578 1 57.88 327 GLY A N 1
ATOM 2478 C CA . GLY A 1 327 ? -9.148 -2.695 -13.242 1 57.88 327 GLY A CA 1
ATOM 2479 C C . GLY A 1 327 ? -10.016 -2.971 -12.023 1 57.88 327 GLY A C 1
ATOM 2480 O O . GLY A 1 327 ? -10.516 -4.086 -11.852 1 57.88 327 GLY A O 1
ATOM 2481 N N . HIS A 1 328 ? -10.25 -2.002 -11.062 1 59.97 328 HIS A N 1
ATOM 2482 C CA . HIS A 1 328 ? -10.898 -2.344 -9.805 1 59.97 328 HIS A CA 1
ATOM 2483 C C . HIS A 1 328 ? -12.414 -2.26 -9.914 1 59.97 328 HIS A C 1
ATOM 2485 O O . HIS A 1 328 ? -13.133 -2.865 -9.125 1 59.97 328 HIS A O 1
ATOM 2491 N N . GLY A 1 329 ? -12.938 -1.971 -11.016 1 66.06 329 GLY A N 1
ATOM 2492 C CA . GLY A 1 329 ? -14.359 -1.964 -11.336 1 66.06 329 GLY A CA 1
ATOM 2493 C C . GLY A 1 329 ? -15.102 -0.787 -10.727 1 66.06 329 GLY A C 1
ATOM 2494 O O . GLY A 1 329 ? -14.633 -0.189 -9.758 1 66.06 329 GLY A O 1
ATOM 2495 N N . LYS A 1 330 ? -16.219 -0.348 -11.086 1 78.06 330 LYS A N 1
ATOM 2496 C CA . LYS A 1 330 ? -17.125 0.75 -10.75 1 78.06 330 LYS A CA 1
ATOM 2497 C C . LYS A 1 330 ? -17.641 0.616 -9.32 1 78.06 330 LYS A C 1
ATOM 2499 O O . LYS A 1 330 ? -17.719 1.604 -8.586 1 78.06 330 LYS A O 1
ATOM 2504 N N . PRO A 1 331 ? -17.703 -0.522 -8.828 1 81.62 331 PRO A N 1
ATOM 2505 C CA . PRO A 1 331 ? -18.266 -0.67 -7.48 1 81.62 331 PRO A CA 1
ATOM 2506 C C . PRO A 1 331 ? -17.328 -0.173 -6.391 1 81.62 331 PRO A C 1
ATOM 2508 O O . PRO A 1 331 ? -17.766 0.435 -5.41 1 81.62 331 PRO A O 1
ATOM 2511 N N . LEU A 1 332 ? -16.078 -0.354 -6.562 1 87.62 332 LEU A N 1
ATOM 2512 C CA . LEU A 1 332 ? -15.125 0.084 -5.543 1 87.62 332 LEU A CA 1
ATOM 2513 C C . LEU A 1 332 ? -15.023 1.606 -5.512 1 87.62 332 LEU A C 1
ATOM 2515 O O . LEU A 1 332 ? -14.875 2.199 -4.441 1 87.62 332 LEU A O 1
ATOM 2519 N N . GLN A 1 333 ? -15.188 2.172 -6.684 1 89.38 333 GLN A N 1
ATOM 2520 C CA . GLN A 1 333 ? -15.18 3.629 -6.758 1 89.38 333 GLN A CA 1
ATOM 2521 C C . GLN A 1 333 ? -16.375 4.223 -6.02 1 89.38 333 GLN A C 1
ATOM 2523 O O . GLN A 1 333 ? -16.25 5.223 -5.309 1 89.38 333 GLN A O 1
ATOM 2528 N N . GLU A 1 334 ? -17.422 3.578 -6.184 1 91.19 334 GLU A N 1
ATOM 2529 C CA . GLU A 1 334 ? -18.641 4.023 -5.512 1 91.19 334 GLU A CA 1
ATOM 2530 C C . GLU A 1 334 ? -18.516 3.875 -3.996 1 91.19 334 GLU A C 1
ATOM 2532 O O . GLU A 1 334 ? -18.984 4.73 -3.244 1 91.19 334 GLU A O 1
ATOM 2537 N N . ASP A 1 335 ? -17.875 2.834 -3.566 1 92.56 335 ASP A N 1
ATOM 2538 C CA . ASP A 1 335 ? -17.641 2.621 -2.143 1 92.56 335 ASP A CA 1
ATOM 2539 C C . ASP A 1 335 ? -16.766 3.73 -1.559 1 92.56 335 ASP A C 1
ATOM 2541 O O . ASP A 1 335 ? -17.047 4.254 -0.482 1 92.56 335 ASP A O 1
ATOM 2545 N N . ILE A 1 336 ? -15.766 4.098 -2.264 1 95 336 ILE A N 1
ATOM 2546 C CA . ILE A 1 336 ? -14.812 5.105 -1.806 1 95 336 ILE A CA 1
ATOM 2547 C C . ILE A 1 336 ? -15.484 6.477 -1.776 1 95 336 ILE A C 1
ATOM 2549 O O . ILE A 1 336 ? -15.273 7.262 -0.85 1 95 336 ILE A O 1
ATOM 2553 N N . ASP A 1 337 ? -16.328 6.699 -2.77 1 94.31 337 ASP A N 1
ATOM 2554 C CA . ASP A 1 337 ? -17.062 7.961 -2.814 1 94.31 337 ASP A CA 1
ATOM 2555 C C . ASP A 1 337 ? -18.016 8.07 -1.637 1 94.31 337 ASP A C 1
ATOM 2557 O O . ASP A 1 337 ? -18.188 9.156 -1.07 1 94.31 337 ASP A O 1
ATOM 2561 N N . ALA A 1 338 ? -18.625 6.984 -1.317 1 94.25 338 ALA A N 1
ATOM 2562 C CA . ALA A 1 338 ? -19.531 6.969 -0.168 1 94.25 338 ALA A CA 1
ATOM 2563 C C . ALA A 1 338 ? -18.766 7.25 1.126 1 94.25 338 ALA A C 1
ATOM 2565 O O . ALA A 1 338 ? -19.25 7.984 1.989 1 94.25 338 ALA A O 1
ATOM 2566 N N . LEU A 1 339 ? -17.641 6.688 1.26 1 96.38 339 LEU A N 1
ATOM 2567 C CA . LEU A 1 339 ? -16.797 6.945 2.422 1 96.38 339 LEU A CA 1
ATOM 2568 C C . LEU A 1 339 ? -16.391 8.414 2.482 1 96.38 339 LEU A C 1
ATOM 2570 O O . LEU A 1 339 ? -16.406 9.023 3.555 1 96.38 339 LEU A O 1
ATOM 2574 N N . ALA A 1 340 ? -16.094 8.984 1.305 1 96.88 340 ALA A N 1
ATOM 2575 C CA . ALA A 1 340 ? -15.703 10.391 1.227 1 96.88 340 ALA A CA 1
ATOM 2576 C C . ALA A 1 340 ? -16.844 11.297 1.693 1 96.88 340 ALA A C 1
ATOM 2578 O O . ALA A 1 340 ? -16.609 12.258 2.426 1 96.88 340 ALA A O 1
ATOM 2579 N N . ALA A 1 341 ? -18 10.93 1.307 1 95.94 341 ALA A N 1
ATOM 2580 C CA . ALA A 1 341 ? -19.172 11.711 1.683 1 95.94 341 ALA A CA 1
ATOM 2581 C C . ALA A 1 341 ? -19.406 11.664 3.189 1 95.94 341 ALA A C 1
ATOM 2583 O O . ALA A 1 341 ? -19.703 12.688 3.816 1 95.94 341 ALA A O 1
ATOM 2584 N N . ALA A 1 342 ? -19.281 10.516 3.736 1 96.12 342 ALA A N 1
ATOM 2585 C CA . ALA A 1 342 ? -19.453 10.359 5.18 1 96.12 342 ALA A CA 1
ATOM 2586 C C . ALA A 1 342 ? -18.391 11.125 5.945 1 96.12 342 ALA A C 1
ATOM 2588 O O . ALA A 1 342 ? -18.688 11.766 6.957 1 96.12 342 ALA A O 1
ATOM 2589 N N . ALA A 1 343 ? -17.172 11.047 5.5 1 97.06 343 ALA A N 1
ATOM 2590 C CA . ALA A 1 343 ? -16.062 11.75 6.137 1 97.06 343 ALA A CA 1
ATOM 2591 C C . ALA A 1 343 ? -16.25 13.266 6.055 1 97.06 343 ALA A C 1
ATOM 2593 O O . ALA A 1 343 ? -15.953 13.984 7.012 1 97.06 343 ALA A O 1
ATOM 2594 N N . ARG A 1 344 ? -16.766 13.719 4.926 1 96.88 344 ARG A N 1
ATOM 2595 C CA . ARG A 1 344 ? -17.016 15.148 4.754 1 96.88 344 ARG A CA 1
ATOM 2596 C C . ARG A 1 344 ? -18.094 15.633 5.73 1 96.88 344 ARG A C 1
ATOM 2598 O O . ARG A 1 344 ? -18 16.75 6.258 1 96.88 344 ARG A O 1
ATOM 2605 N N . ALA A 1 345 ? -19.031 14.82 5.926 1 95.88 345 ALA A N 1
ATOM 2606 C CA . ALA A 1 345 ? -20.078 15.172 6.895 1 95.88 345 ALA A CA 1
ATOM 2607 C C . ALA A 1 345 ? -19.5 15.305 8.297 1 95.88 345 ALA A C 1
ATOM 2609 O O . ALA A 1 345 ? -19.859 16.219 9.039 1 95.88 345 ALA A O 1
ATOM 2610 N N . ARG A 1 346 ? -18.609 14.438 8.656 1 96.56 346 ARG A N 1
ATOM 2611 C CA . ARG A 1 346 ? -17.938 14.508 9.953 1 96.56 346 ARG A CA 1
ATOM 2612 C C . ARG A 1 346 ? -17.062 15.742 10.047 1 96.56 346 ARG A C 1
ATOM 2614 O O . ARG A 1 346 ? -17 16.391 11.094 1 96.56 346 ARG A O 1
ATOM 2621 N N . ARG A 1 347 ? -16.375 16.031 8.953 1 97.12 347 ARG A N 1
ATOM 2622 C CA . ARG A 1 347 ? -15.539 17.234 8.891 1 97.12 347 ARG A CA 1
ATOM 2623 C C . ARG A 1 347 ? -16.375 18.484 9.109 1 97.12 347 ARG A C 1
ATOM 2625 O O . ARG A 1 347 ? -15.984 19.375 9.875 1 97.12 347 ARG A O 1
ATOM 2632 N N . ASP A 1 348 ? -17.484 18.531 8.477 1 96.75 348 ASP A N 1
ATOM 2633 C CA . ASP A 1 348 ? -18.359 19.703 8.594 1 96.75 348 ASP A CA 1
ATOM 2634 C C . ASP A 1 348 ? -18.859 19.875 10.023 1 96.75 348 ASP A C 1
ATOM 2636 O O . ASP A 1 348 ? -18.906 21 10.531 1 96.75 348 ASP A O 1
ATOM 2640 N N . ARG A 1 349 ? -19.125 18.812 10.648 1 95.81 349 ARG A N 1
ATOM 2641 C CA . ARG A 1 349 ? -19.547 18.859 12.047 1 95.81 349 ARG A CA 1
ATOM 2642 C C . ARG A 1 349 ? -18.406 19.328 12.938 1 95.81 349 ARG A C 1
ATOM 2644 O O . ARG A 1 349 ? -18.609 20.078 13.891 1 95.81 349 ARG A O 1
ATOM 2651 N N . ALA A 1 350 ? -17.266 18.859 12.664 1 97.19 350 ALA A N 1
ATOM 2652 C CA . ALA A 1 350 ? -16.094 19.266 13.422 1 97.19 350 ALA A CA 1
ATOM 2653 C C . ALA A 1 350 ? -15.836 20.766 13.281 1 97.19 350 ALA A C 1
ATOM 2655 O O . ALA A 1 350 ? -15.445 21.438 14.242 1 97.19 350 ALA A O 1
ATOM 2656 N N . TYR A 1 351 ? -16.078 21.281 12.117 1 97.94 351 TYR A N 1
ATOM 2657 C CA . TYR A 1 351 ? -15.867 22.703 11.883 1 97.94 351 TYR A CA 1
ATOM 2658 C C . TYR A 1 351 ? -16.906 23.547 12.617 1 97.94 351 TYR A C 1
ATOM 2660 O O . TYR A 1 351 ? -16.656 24.688 12.984 1 97.94 351 TYR A O 1
ATOM 2668 N N . GLU A 1 352 ? -18.078 22.984 12.859 1 97.62 352 GLU A N 1
ATOM 2669 C CA . GLU A 1 352 ? -19.031 23.641 13.727 1 97.62 352 GLU A CA 1
ATOM 2670 C C . GLU A 1 352 ? -18.484 23.812 15.141 1 97.62 352 GLU A C 1
ATOM 2672 O O . GLU A 1 352 ? -18.672 24.859 15.766 1 97.62 352 GLU A O 1
ATOM 2677 N N . GLY A 1 353 ? -17.828 22.781 15.523 1 97.44 353 GLY A N 1
ATOM 2678 C CA . GLY A 1 353 ? -17.172 22.875 16.828 1 97.44 353 GLY A CA 1
ATOM 2679 C C . GLY A 1 353 ? -16.078 23.906 16.875 1 97.44 353 GLY A C 1
ATOM 2680 O O . GLY A 1 353 ? -15.93 24.625 17.875 1 97.44 353 GLY A O 1
ATOM 2681 N N . VAL A 1 354 ? -15.344 24.047 15.836 1 98.38 354 VAL A N 1
ATOM 2682 C CA . VAL A 1 354 ? -14.281 25.031 15.727 1 98.38 354 VAL A CA 1
ATOM 2683 C C . VAL A 1 354 ? -14.883 26.438 15.805 1 98.38 354 VAL A C 1
ATOM 2685 O O . VAL A 1 354 ? -14.406 27.281 16.562 1 98.38 354 VAL A O 1
ATOM 2688 N N . ARG A 1 355 ? -15.898 26.688 15.047 1 97.44 355 ARG A N 1
ATOM 2689 C CA . ARG A 1 355 ? -16.547 27.984 15.016 1 97.44 355 ARG A CA 1
ATOM 2690 C C . ARG A 1 355 ? -17.156 28.328 16.375 1 97.44 355 ARG A C 1
ATOM 2692 O O . ARG A 1 355 ? -17.047 29.469 16.844 1 97.44 355 ARG A O 1
ATOM 2699 N N . ALA A 1 356 ? -17.688 27.344 17 1 97.56 356 ALA A N 1
ATOM 2700 C CA . ALA A 1 356 ? -18.266 27.547 18.328 1 97.56 356 ALA A CA 1
ATOM 2701 C C . ALA A 1 356 ? -17.188 27.938 19.344 1 97.56 356 ALA A C 1
ATOM 2703 O O . ALA A 1 356 ? -17.406 28.797 20.188 1 97.56 356 ALA A O 1
ATOM 2704 N N . ALA A 1 357 ? -16.078 27.312 19.25 1 98.12 357 ALA A N 1
ATOM 2705 C CA . ALA A 1 357 ? -14.969 27.609 20.156 1 98.12 357 ALA A CA 1
ATOM 2706 C C . ALA A 1 357 ? -14.438 29.016 19.953 1 98.12 357 ALA A C 1
ATOM 2708 O O . ALA A 1 357 ? -14.258 29.766 20.906 1 98.12 357 ALA A O 1
ATOM 2709 N N . ILE A 1 358 ? -14.219 29.453 18.719 1 96.75 358 ILE A N 1
ATOM 2710 C CA . ILE A 1 358 ? -13.648 30.75 18.391 1 96.75 358 ILE A CA 1
ATOM 2711 C C . ILE A 1 358 ? -14.641 31.859 18.75 1 96.75 358 ILE A C 1
ATOM 2713 O O . ILE A 1 358 ? -14.25 32.938 19.188 1 96.75 358 ILE A O 1
ATOM 2717 N N . ARG A 1 359 ? -15.883 31.594 18.656 1 94.25 359 ARG A N 1
ATOM 2718 C CA . ARG A 1 359 ? -16.922 32.594 18.906 1 94.25 359 ARG A CA 1
ATOM 2719 C C . ARG A 1 359 ? -17.312 32.594 20.391 1 94.25 359 ARG A C 1
ATOM 2721 O O . ARG A 1 359 ? -18.156 33.406 20.797 1 94.25 359 ARG A O 1
ATOM 2728 N N . SER A 1 360 ? -16.703 31.766 21.141 1 96.25 360 SER A N 1
ATOM 2729 C CA . SER A 1 360 ? -17.078 31.656 22.547 1 96.25 360 SER A CA 1
ATOM 2730 C C . SER A 1 360 ? -16.516 32.781 23.375 1 96.25 360 SER A C 1
ATOM 2732 O O . SER A 1 360 ? -15.508 33.406 22.984 1 96.25 360 SER A O 1
ATOM 2734 N N . GLU A 1 361 ? -17.078 33.031 24.5 1 95.12 361 GLU A N 1
ATOM 2735 C CA . GLU A 1 361 ? -16.562 34 25.484 1 95.12 361 GLU A CA 1
ATOM 2736 C C . GLU A 1 361 ? -15.227 33.531 26.062 1 95.12 361 GLU A C 1
ATOM 2738 O O . GLU A 1 361 ? -14.367 34.375 26.359 1 95.12 361 GLU A O 1
ATOM 2743 N N . ARG A 1 362 ? -15.125 32.281 26.172 1 96.81 362 ARG A N 1
ATOM 2744 C CA . ARG A 1 362 ? -13.891 31.719 26.719 1 96.81 362 ARG A CA 1
ATOM 2745 C C . ARG A 1 362 ? -12.695 32.062 25.844 1 96.81 362 ARG A C 1
ATOM 2747 O O . ARG A 1 362 ? -11.625 32.406 26.344 1 96.81 362 ARG A O 1
ATOM 2754 N N . TYR A 1 363 ? -12.945 31.984 24.547 1 97.5 363 TYR A N 1
ATOM 2755 C CA . TYR A 1 363 ? -11.891 32.312 23.594 1 97.5 363 TYR A CA 1
ATOM 2756 C C . TYR A 1 363 ? -11.469 33.781 23.719 1 97.5 363 TYR A C 1
ATOM 2758 O O . TYR A 1 363 ? -10.273 34.062 23.828 1 97.5 363 TYR A O 1
ATOM 2766 N N . THR A 1 364 ? -12.383 34.656 23.75 1 96.25 364 THR A N 1
ATOM 2767 C CA . THR A 1 364 ? -12.109 36.094 23.875 1 96.25 364 THR A CA 1
ATOM 2768 C C . THR A 1 364 ? -11.438 36.406 25.219 1 96.25 364 THR A C 1
ATOM 2770 O O . THR A 1 364 ? -10.461 37.125 25.266 1 96.25 364 THR A O 1
ATOM 2773 N N . SER A 1 365 ? -11.969 35.812 26.219 1 96.62 365 SER A N 1
ATOM 2774 C CA . SER A 1 365 ? -11.398 36 27.562 1 96.62 365 SER A CA 1
ATOM 2775 C C . SER A 1 365 ? -9.961 35.531 27.625 1 96.62 365 SER A C 1
ATOM 2777 O O . SER A 1 365 ? -9.109 36.156 28.25 1 96.62 365 SER A O 1
ATOM 2779 N N . PHE A 1 366 ? -9.711 34.406 27.047 1 97.38 366 PHE A N 1
ATOM 2780 C CA . PHE A 1 366 ? -8.359 33.875 27 1 97.38 366 PHE A CA 1
ATOM 2781 C C . PHE A 1 366 ? -7.402 34.844 26.344 1 97.38 366 PHE A C 1
ATOM 2783 O O . PHE A 1 366 ? -6.352 35.156 26.906 1 97.38 366 PHE A O 1
ATOM 2790 N N . LEU A 1 367 ? -7.793 35.375 25.188 1 96.56 367 LEU A N 1
ATOM 2791 C CA . LEU A 1 367 ? -6.922 36.25 24.438 1 96.56 367 LEU A CA 1
ATOM 2792 C C . LEU A 1 367 ? -6.672 37.562 25.188 1 96.56 367 LEU A C 1
ATOM 2794 O O . LEU A 1 367 ? -5.543 38.062 25.234 1 96.56 367 LEU A O 1
ATOM 2798 N N . LEU A 1 368 ? -7.684 38.062 25.812 1 95.81 368 LEU A N 1
ATOM 2799 C CA . LEU A 1 368 ? -7.555 39.312 26.531 1 95.81 368 LEU A CA 1
ATOM 2800 C C . LEU A 1 368 ? -6.719 39.156 27.797 1 95.81 368 LEU A C 1
ATOM 2802 O O . LEU A 1 368 ? -5.848 39.969 28.094 1 95.81 368 LEU A O 1
ATOM 2806 N N . LYS A 1 369 ? -6.965 38.094 28.516 1 96.81 369 LYS A N 1
ATOM 2807 C CA . LYS A 1 369 ? -6.191 37.812 29.719 1 96.81 369 LYS A CA 1
ATOM 2808 C C . LYS A 1 369 ? -4.73 37.531 29.391 1 96.81 369 LYS A C 1
ATOM 2810 O O . LYS A 1 369 ? -3.828 37.906 30.141 1 96.81 369 LYS A O 1
ATOM 2815 N N . PHE A 1 370 ? -4.57 36.844 28.344 1 96.88 370 PHE A N 1
ATOM 2816 C CA . PHE A 1 370 ? -3.219 36.562 27.859 1 96.88 370 PHE A CA 1
ATOM 2817 C C . PHE A 1 370 ? -2.484 37.875 27.547 1 96.88 370 PHE A C 1
ATOM 2819 O O . PHE A 1 370 ? -1.346 38.062 27.969 1 96.88 370 PHE A O 1
ATOM 2826 N N . GLY A 1 371 ? -3.141 38.688 26.734 1 94.25 371 GLY A N 1
ATOM 2827 C CA . GLY A 1 371 ? -2.551 40 26.406 1 94.25 371 GLY A CA 1
ATOM 2828 C C . GLY A 1 371 ? -2.209 40.812 27.641 1 94.25 371 GLY A C 1
ATOM 2829 O O . GLY A 1 371 ? -1.125 41.375 27.734 1 94.25 371 GLY A O 1
ATOM 2830 N N . ALA A 1 372 ? -3.113 40.812 28.609 1 94.44 372 ALA A N 1
ATOM 2831 C CA . ALA A 1 372 ? -2.881 41.5 29.859 1 94.44 372 ALA A CA 1
ATOM 2832 C C . ALA A 1 372 ? -1.673 40.938 30.594 1 94.44 372 ALA A C 1
ATOM 2834 O O . ALA A 1 372 ? -0.843 41.688 31.109 1 94.44 372 ALA A O 1
ATOM 2835 N N . TRP A 1 373 ? -1.636 39.656 30.641 1 96.12 373 TRP A N 1
ATOM 2836 C CA . TRP A 1 373 ? -0.569 38.938 31.344 1 96.12 373 TRP A CA 1
ATOM 2837 C C . TRP A 1 373 ? 0.789 39.25 30.719 1 96.12 373 TRP A C 1
ATOM 2839 O O . TRP A 1 373 ? 1.765 39.5 31.422 1 96.12 373 TRP A O 1
ATOM 2849 N N . VAL A 1 374 ? 0.913 39.312 29.438 1 95.25 374 VAL A N 1
ATOM 2850 C CA . VAL A 1 374 ? 2.168 39.562 28.734 1 95.25 374 VAL A CA 1
ATOM 2851 C C . VAL A 1 374 ? 2.57 41.031 28.906 1 95.25 374 VAL A C 1
ATOM 2853 O O . VAL A 1 374 ? 3.727 41.344 29.203 1 95.25 374 VAL A O 1
ATOM 2856 N N . GLU A 1 375 ? 1.617 41.938 28.703 1 91.56 375 GLU A N 1
ATOM 2857 C CA . GLU A 1 375 ? 1.908 43.375 28.766 1 91.56 375 GLU A CA 1
ATOM 2858 C C . GLU A 1 375 ? 2.303 43.781 30.172 1 91.56 375 GLU A C 1
ATOM 2860 O O . GLU A 1 375 ? 3.111 44.688 30.359 1 91.56 375 GLU A O 1
ATOM 2865 N N . SER A 1 376 ? 1.796 43.125 31.141 1 92 376 SER A N 1
ATOM 2866 C CA . SER A 1 376 ? 2.115 43.469 32.531 1 92 376 SER A CA 1
ATOM 2867 C C . SER A 1 376 ? 3.33 42.688 33 1 92 376 SER A C 1
ATOM 2869 O O . SER A 1 376 ? 3.729 42.812 34.156 1 92 376 SER A O 1
ATOM 2871 N N . ARG A 1 377 ? 3.906 41.844 32.188 1 94.12 377 ARG A N 1
ATOM 2872 C CA . ARG A 1 377 ? 5.023 41 32.562 1 94.12 377 ARG A CA 1
ATOM 2873 C C . ARG A 1 377 ? 4.652 40.094 33.719 1 94.12 377 ARG A C 1
ATOM 2875 O O . ARG A 1 377 ? 5.379 40.031 34.719 1 94.12 377 ARG A O 1
ATOM 2882 N N . GLY A 1 378 ? 3.57 39.469 33.562 1 93.5 378 GLY A N 1
ATOM 2883 C CA . GLY A 1 378 ? 2.98 38.625 34.594 1 93.5 378 GLY A CA 1
ATOM 2884 C C . GLY A 1 378 ? 3.936 37.594 35.156 1 93.5 378 GLY A C 1
ATOM 2885 O O . GLY A 1 378 ? 3.73 37.094 36.25 1 93.5 378 GLY A O 1
ATOM 2886 N N . TRP A 1 379 ? 5.059 37.344 34.438 1 94.06 379 TRP A N 1
ATOM 2887 C CA . TRP A 1 379 ? 6.035 36.344 34.906 1 94.06 379 TRP A CA 1
ATOM 2888 C C . TRP A 1 379 ? 6.832 36.906 36.094 1 94.06 379 TRP A C 1
ATOM 2890 O O . TRP A 1 379 ? 7.52 36.156 36.781 1 94.06 379 TRP A O 1
ATOM 2900 N N . ARG A 1 380 ? 6.723 38.188 36.344 1 92.25 380 ARG A N 1
ATOM 2901 C CA . ARG A 1 380 ? 7.438 38.781 37.469 1 92.25 380 ARG A CA 1
ATOM 2902 C C . ARG A 1 380 ? 6.695 38.562 38.781 1 92.25 380 ARG A C 1
ATOM 2904 O O . ARG A 1 380 ? 7.254 38.75 39.875 1 92.25 380 ARG A O 1
ATOM 2911 N N . ASP A 1 381 ? 5.426 38.156 38.625 1 89.31 381 ASP A N 1
ATOM 2912 C CA . ASP A 1 381 ? 4.605 37.969 39.812 1 89.31 381 ASP A CA 1
ATOM 2913 C C . ASP A 1 381 ? 4.973 36.688 40.531 1 89.31 381 ASP A C 1
ATOM 2915 O O . ASP A 1 381 ? 4.145 35.781 40.656 1 89.31 381 ASP A O 1
ATOM 2919 N N . GLN A 1 382 ? 6.125 36.531 40.906 1 86.19 382 GLN A N 1
ATOM 2920 C CA . GLN A 1 382 ? 6.629 35.375 41.625 1 86.19 382 GLN A CA 1
ATOM 2921 C C . GLN A 1 382 ? 7.738 35.781 42.594 1 86.19 382 GLN A C 1
ATOM 2923 O O . GLN A 1 382 ? 8.359 36.812 42.438 1 86.19 382 GLN A O 1
ATOM 2928 N N . PRO A 1 383 ? 7.918 34.938 43.625 1 83.88 383 PRO A N 1
ATOM 2929 C CA . PRO A 1 383 ? 9 35.25 44.562 1 83.88 383 PRO A CA 1
ATOM 2930 C C . PRO A 1 383 ? 10.375 35.281 43.906 1 83.88 383 PRO A C 1
ATOM 2932 O O . PRO A 1 383 ? 10.57 34.625 42.875 1 83.88 383 PRO A O 1
ATOM 2935 N N . VAL A 1 384 ? 11.195 36.094 44.469 1 81.81 384 VAL A N 1
ATOM 2936 C CA . VAL A 1 384 ? 12.562 36.156 43.969 1 81.81 384 VAL A CA 1
ATOM 2937 C C . VAL A 1 384 ? 13.211 34.781 44.031 1 81.81 384 VAL A C 1
ATOM 2939 O O . VAL A 1 384 ? 13.125 34.094 45.062 1 81.81 384 VAL A O 1
ATOM 2942 N N . SER A 1 385 ? 13.617 34.25 43 1 84.12 385 SER A N 1
ATOM 2943 C CA . SER A 1 385 ? 14.328 32.969 42.844 1 84.12 385 SER A CA 1
ATOM 2944 C C . SER A 1 385 ? 15.477 33.094 41.844 1 84.12 385 SER A C 1
ATOM 2946 O O . SER A 1 385 ? 15.703 34.156 41.281 1 84.12 385 SER A O 1
ATOM 2948 N N . GLU A 1 386 ? 16.266 32.062 41.75 1 79.12 386 GLU A N 1
ATOM 2949 C CA . GLU A 1 386 ? 17.359 32.031 40.781 1 79.12 386 GLU A CA 1
ATOM 2950 C C . GLU A 1 386 ? 16.828 32.281 39.375 1 79.12 386 GLU A C 1
ATOM 2952 O O . GLU A 1 386 ? 17.438 33 38.594 1 79.12 386 GLU A O 1
ATOM 2957 N N . HIS A 1 387 ? 15.781 31.703 39.125 1 82.06 387 HIS A N 1
ATOM 2958 C CA . HIS A 1 387 ? 15.203 31.844 37.812 1 82.06 387 HIS A CA 1
ATOM 2959 C C . HIS A 1 387 ? 14.664 33.25 37.594 1 82.06 387 HIS A C 1
ATOM 2961 O O . HIS A 1 387 ? 14.828 33.844 36.5 1 82.06 387 HIS A O 1
ATOM 2967 N N . SER A 1 388 ? 14.031 33.719 38.562 1 84.06 388 SER A N 1
ATOM 2968 C CA . SER A 1 388 ? 13.461 35.062 38.438 1 84.06 388 SER A CA 1
ATOM 2969 C C . SER A 1 388 ? 14.547 36.125 38.219 1 84.06 388 SER A C 1
ATOM 2971 O O . SER A 1 388 ? 14.352 37.094 37.5 1 84.06 388 SER A O 1
ATOM 2973 N N . ALA A 1 389 ? 15.656 35.875 38.719 1 86.25 389 ALA A N 1
ATOM 2974 C CA . ALA A 1 389 ? 16.781 36.812 38.531 1 86.25 389 ALA A CA 1
ATOM 2975 C C . ALA A 1 389 ? 17.328 36.75 37.125 1 86.25 389 ALA A C 1
ATOM 2977 O O . ALA A 1 389 ? 17.781 37.75 36.562 1 86.25 389 ALA A O 1
ATOM 2978 N N . ARG A 1 390 ? 17.25 35.688 36.562 1 90.81 390 ARG A N 1
ATOM 2979 C CA . ARG A 1 390 ? 17.812 35.438 35.25 1 90.81 390 ARG A CA 1
ATOM 2980 C C . ARG A 1 390 ? 16.922 36.062 34.156 1 90.81 390 ARG A C 1
ATOM 2982 O O . ARG A 1 390 ? 17.328 36.156 33 1 90.81 390 ARG A O 1
ATOM 2989 N N . LEU A 1 391 ? 15.758 36.469 34.562 1 92.62 391 LEU A N 1
ATOM 2990 C CA . LEU A 1 391 ? 14.836 37.125 33.625 1 92.62 391 LEU A CA 1
ATOM 2991 C C . LEU A 1 391 ? 15.484 38.344 32.969 1 92.62 391 LEU A C 1
ATOM 2993 O O . LEU A 1 391 ? 15.125 38.719 31.844 1 92.62 391 LEU A O 1
ATOM 2997 N N . PHE A 1 392 ? 16.469 38.844 33.625 1 91.75 392 PHE A N 1
ATOM 2998 C CA . PHE A 1 392 ? 17.062 40.094 33.156 1 91.75 392 PHE A CA 1
ATOM 2999 C C . PHE A 1 392 ? 18.406 39.844 32.469 1 91.75 392 PHE A C 1
ATOM 3001 O O . PHE A 1 392 ? 19.031 40.75 31.953 1 91.75 392 PHE A O 1
ATOM 3008 N N . ASP A 1 393 ? 18.781 38.562 32.406 1 93 393 ASP A N 1
ATOM 3009 C CA . ASP A 1 393 ? 20 38.188 31.719 1 93 393 ASP A CA 1
ATOM 3010 C C . ASP A 1 393 ? 19.797 38.094 30.219 1 93 393 ASP A C 1
ATOM 3012 O O . ASP A 1 393 ? 18.656 37.938 29.75 1 93 393 ASP A O 1
ATOM 3016 N N . PRO A 1 394 ? 20.906 38.25 29.5 1 93.69 394 PRO A N 1
ATOM 3017 C CA . PRO A 1 394 ? 20.781 38 28.062 1 93.69 394 PRO A CA 1
ATOM 3018 C C . PRO A 1 394 ? 20.312 36.562 27.75 1 93.69 394 PRO A C 1
ATOM 3020 O O . PRO A 1 394 ? 20.734 35.625 28.406 1 93.69 394 PRO A O 1
ATOM 3023 N N . VAL A 1 395 ? 19.5 36.375 26.75 1 95.06 395 VAL A N 1
ATOM 3024 C CA . VAL A 1 395 ? 18.828 35.125 26.453 1 95.06 395 VAL A CA 1
ATOM 3025 C C . VAL A 1 395 ? 19.797 34.156 25.781 1 95.06 395 VAL A C 1
ATOM 3027 O O . VAL A 1 395 ? 19.578 32.938 25.781 1 95.06 395 VAL A O 1
ATOM 3030 N N . GLU A 1 396 ? 20.922 34.656 25.266 1 90.94 396 GLU A N 1
ATOM 3031 C CA . GLU A 1 396 ? 21.828 33.844 24.453 1 90.94 396 GLU A CA 1
ATOM 3032 C C . GLU A 1 396 ? 22.328 32.625 25.219 1 90.94 396 GLU A C 1
ATOM 3034 O O . GLU A 1 396 ? 22.281 31.516 24.719 1 90.94 396 GLU A O 1
ATOM 3039 N N . ASP A 1 397 ? 22.781 32.781 26.438 1 86.5 397 ASP A N 1
ATOM 3040 C CA . ASP A 1 397 ? 23.297 31.672 27.219 1 86.5 397 ASP A CA 1
ATOM 3041 C C . ASP A 1 397 ? 22.172 30.703 27.594 1 86.5 397 ASP A C 1
ATOM 3043 O O . ASP A 1 397 ? 22.375 29.5 27.609 1 86.5 397 ASP A O 1
ATOM 3047 N N . LEU A 1 398 ? 21.109 31.234 27.906 1 92.31 398 LEU A N 1
ATOM 3048 C CA . LEU A 1 398 ? 19.969 30.391 28.234 1 92.31 398 LEU A CA 1
ATOM 3049 C C . LEU A 1 398 ? 19.547 29.562 27.031 1 92.31 398 LEU A C 1
ATOM 3051 O O . LEU A 1 398 ? 19.156 28.391 27.172 1 92.31 398 LEU A O 1
ATOM 3055 N N . ALA A 1 399 ? 19.609 30.188 25.859 1 95.69 399 ALA A N 1
ATOM 3056 C CA . ALA A 1 399 ? 19.219 29.516 24.625 1 95.69 399 ALA A CA 1
ATOM 3057 C C . ALA A 1 399 ? 20.031 28.234 24.406 1 95.69 399 ALA A C 1
ATOM 3059 O O . ALA A 1 399 ? 19.484 27.188 24.078 1 95.69 399 ALA A O 1
ATOM 3060 N N . ASP A 1 400 ? 21.344 28.312 24.609 1 95.25 400 ASP A N 1
ATOM 3061 C CA . ASP A 1 400 ? 22.219 27.141 24.469 1 95.25 400 ASP A CA 1
ATOM 3062 C C . ASP A 1 400 ? 21.797 26.031 25.422 1 95.25 400 ASP A C 1
ATOM 3064 O O . ASP A 1 400 ? 21.75 24.859 25.031 1 95.25 400 ASP A O 1
ATOM 3068 N N . HIS A 1 401 ? 21.5 26.422 26.594 1 94.75 401 HIS A N 1
ATOM 3069 C CA . HIS A 1 401 ? 21.125 25.438 27.609 1 94.75 401 HIS A CA 1
ATOM 3070 C C . HIS A 1 401 ? 19.797 24.781 27.281 1 94.75 401 HIS A C 1
ATOM 3072 O O . HIS A 1 401 ? 19.656 23.547 27.391 1 94.75 401 HIS A O 1
ATOM 3078 N N . LEU A 1 402 ? 18.844 25.562 26.875 1 96 402 LEU A N 1
ATOM 3079 C CA . LEU A 1 402 ? 17.516 25.047 26.578 1 96 402 LEU A CA 1
ATOM 3080 C C . LEU A 1 402 ? 17.547 24.141 25.344 1 96 402 LEU A C 1
ATOM 3082 O O . LEU A 1 402 ? 16.906 23.094 25.328 1 96 402 LEU A O 1
ATOM 3086 N N . LEU A 1 403 ? 18.297 24.516 24.328 1 97.19 403 LEU A N 1
ATOM 3087 C CA . LEU A 1 403 ? 18.422 23.719 23.109 1 97.19 403 LEU A CA 1
ATOM 3088 C C . LEU A 1 403 ? 19.109 22.391 23.406 1 97.19 403 LEU A C 1
ATOM 3090 O O . LEU A 1 403 ? 18.688 21.344 22.922 1 97.19 403 LEU A O 1
ATOM 3094 N N . SER A 1 404 ? 20.156 22.438 24.203 1 96.5 404 SER A N 1
ATOM 3095 C CA . SER A 1 404 ? 20.875 21.219 24.562 1 96.5 404 SER A CA 1
ATOM 3096 C C . SER A 1 404 ? 19.984 20.25 25.328 1 96.5 404 SER A C 1
ATOM 3098 O O . SER A 1 404 ? 20.016 19.047 25.078 1 96.5 404 SER A O 1
ATOM 3100 N N . ARG A 1 405 ? 19.219 20.781 26.188 1 95.94 405 ARG A N 1
ATOM 3101 C CA . ARG A 1 405 ? 18.297 19.938 26.969 1 95.94 405 ARG A CA 1
ATOM 3102 C C . ARG A 1 405 ? 17.25 19.297 26.062 1 95.94 405 ARG A C 1
ATOM 3104 O O . ARG A 1 405 ? 16.953 18.109 26.219 1 95.94 405 ARG A O 1
ATOM 3111 N N . ARG A 1 406 ? 16.688 20.047 25.188 1 97.06 406 ARG A N 1
ATOM 3112 C CA . ARG A 1 406 ? 15.695 19.516 24.25 1 97.06 406 ARG A CA 1
ATOM 3113 C C . ARG A 1 406 ? 16.297 18.453 23.344 1 97.06 406 ARG A C 1
ATOM 3115 O O . ARG A 1 406 ? 15.664 17.438 23.062 1 97.06 406 ARG A O 1
ATOM 3122 N N . ALA A 1 407 ? 17.469 18.734 22.844 1 97.12 407 ALA A N 1
ATOM 3123 C CA . ALA A 1 407 ? 18.156 17.781 21.969 1 97.12 407 ALA A CA 1
ATOM 3124 C C . ALA A 1 407 ? 18.438 16.469 22.703 1 97.12 407 ALA A C 1
ATOM 3126 O O . ALA A 1 407 ? 18.25 15.391 22.141 1 97.12 407 ALA A O 1
ATOM 3127 N N . LYS A 1 408 ? 18.859 16.562 23.938 1 96.5 408 LYS A N 1
ATOM 3128 C CA . LYS A 1 408 ? 19.141 15.383 24.75 1 96.5 408 LYS A CA 1
ATOM 3129 C C . LYS A 1 408 ? 17.875 14.562 24.969 1 96.5 408 LYS A C 1
ATOM 3131 O O . LYS A 1 408 ? 17.906 13.336 24.875 1 96.5 408 LYS A O 1
ATOM 3136 N N . LYS A 1 409 ? 16.812 15.227 25.266 1 96.62 409 LYS A N 1
ATOM 3137 C CA . LYS A 1 409 ? 15.539 14.547 25.484 1 96.62 409 LYS A CA 1
ATOM 3138 C C . LYS A 1 409 ? 15.078 13.828 24.219 1 96.62 409 LYS A C 1
ATOM 3140 O O . LYS A 1 409 ? 14.57 12.711 24.281 1 96.62 409 LYS A O 1
ATOM 3145 N N . ALA A 1 410 ? 15.203 14.438 23.047 1 97.06 410 ALA A N 1
ATOM 3146 C CA . ALA A 1 410 ? 14.812 13.836 21.781 1 97.06 410 ALA A CA 1
ATOM 3147 C C . ALA A 1 410 ? 15.672 12.609 21.469 1 97.06 410 ALA A C 1
ATOM 3149 O O . ALA A 1 410 ? 15.156 11.578 21.031 1 97.06 410 ALA A O 1
ATOM 3150 N N . ARG A 1 411 ? 16.953 12.742 21.703 1 96.38 411 ARG A N 1
ATOM 3151 C CA . ARG A 1 411 ? 17.859 11.617 21.453 1 96.38 411 ARG A CA 1
ATOM 3152 C C . ARG A 1 411 ? 17.531 10.445 22.375 1 96.38 411 ARG A C 1
ATOM 3154 O O . ARG A 1 411 ? 17.562 9.289 21.953 1 96.38 411 ARG A O 1
ATOM 3161 N N . ARG A 1 412 ? 17.188 10.758 23.594 1 96.5 412 ARG A N 1
ATOM 3162 C CA . ARG A 1 412 ? 16.828 9.711 24.547 1 96.5 412 ARG A CA 1
ATOM 3163 C C . ARG A 1 412 ? 15.523 9.023 24.141 1 96.5 412 ARG A C 1
ATOM 3165 O O . ARG A 1 412 ? 15.414 7.797 24.219 1 96.5 412 ARG A O 1
ATOM 3172 N N . ALA A 1 413 ? 14.617 9.773 23.719 1 96.06 413 ALA A N 1
ATOM 3173 C CA . ALA A 1 413 ? 13.32 9.234 23.328 1 96.06 413 ALA A CA 1
ATOM 3174 C C . ALA A 1 413 ? 13.438 8.336 22.094 1 96.06 413 ALA A C 1
ATOM 3176 O O . ALA A 1 413 ? 12.648 7.402 21.922 1 96.06 413 ALA A O 1
ATOM 3177 N N . GLY A 1 414 ? 14.414 8.57 21.266 1 96.06 414 GLY A N 1
ATOM 3178 C CA . GLY A 1 414 ? 14.562 7.816 20.031 1 96.06 414 GLY A CA 1
ATOM 3179 C C . GLY A 1 414 ? 15.57 6.688 20.125 1 96.06 414 GLY A C 1
ATOM 3180 O O . GLY A 1 414 ? 15.812 5.977 19.156 1 96.06 414 GLY A O 1
ATOM 3181 N N . HIS A 1 415 ? 16.141 6.566 21.281 1 94.19 415 HIS A N 1
ATOM 3182 C CA . HIS A 1 415 ? 17.125 5.508 21.453 1 94.19 415 HIS A CA 1
ATOM 3183 C C . HIS A 1 415 ? 16.516 4.137 21.188 1 94.19 415 HIS A C 1
ATOM 3185 O O . HIS A 1 415 ? 15.438 3.816 21.688 1 94.19 415 HIS A O 1
ATOM 3191 N N . GLY A 1 416 ? 17.25 3.328 20.406 1 94.31 416 GLY A N 1
ATOM 3192 C CA . GLY A 1 416 ? 16.688 2.055 19.984 1 94.31 416 GLY A CA 1
ATOM 3193 C C . GLY A 1 416 ? 15.523 2.207 19.031 1 94.31 416 GLY A C 1
ATOM 3194 O O . GLY A 1 416 ? 14.516 1.514 19.156 1 94.31 416 GLY A O 1
ATOM 3195 N N . PHE A 1 417 ? 15.578 3.074 18.125 1 93.88 417 PHE A N 1
ATOM 3196 C CA . PHE A 1 417 ? 14.5 3.539 17.25 1 93.88 417 PHE A CA 1
ATOM 3197 C C . PHE A 1 417 ? 13.82 2.367 16.562 1 93.88 417 PHE A C 1
ATOM 3199 O O . PHE A 1 417 ? 12.594 2.322 16.453 1 93.88 417 PHE A O 1
ATOM 3206 N N . ALA A 1 418 ? 14.609 1.362 16.109 1 88.5 418 ALA A N 1
ATOM 3207 C CA . ALA A 1 418 ? 14.094 0.245 15.32 1 88.5 418 ALA A CA 1
ATOM 3208 C C . ALA A 1 418 ? 13.094 -0.581 16.125 1 88.5 418 ALA A C 1
ATOM 3210 O O . ALA A 1 418 ? 12.219 -1.228 15.547 1 88.5 418 ALA A O 1
ATOM 3211 N N . SER A 1 419 ? 13.156 -0.476 17.422 1 89.75 419 SER A N 1
ATOM 3212 C CA . SER A 1 419 ? 12.328 -1.331 18.266 1 89.75 419 SER A CA 1
ATOM 3213 C C . SER A 1 419 ? 11.266 -0.521 19 1 89.75 419 SER A C 1
ATOM 3215 O O . SER A 1 419 ? 10.547 -1.055 19.844 1 89.75 419 SER A O 1
ATOM 3217 N N . LEU A 1 420 ? 11.141 0.728 18.688 1 90.88 420 LEU A N 1
ATOM 3218 C CA . LEU A 1 420 ? 10.188 1.583 19.375 1 90.88 420 LEU A CA 1
ATOM 3219 C C . LEU A 1 420 ? 8.758 1.228 19 1 90.88 420 LEU A C 1
ATOM 3221 O O . LEU A 1 420 ? 8.477 0.944 17.828 1 90.88 420 LEU A O 1
ATOM 3225 N N . SER A 1 421 ? 7.895 1.21 19.938 1 85.75 421 SER A N 1
ATOM 3226 C CA . SER A 1 421 ? 6.465 1.032 19.719 1 85.75 421 SER A CA 1
ATOM 3227 C C . SER A 1 421 ? 5.844 2.279 19.094 1 85.75 421 SER A C 1
ATOM 3229 O O . SER A 1 421 ? 6.5 3.314 18.984 1 85.75 421 SER A O 1
ATOM 3231 N N . VAL A 1 422 ? 4.566 2.188 18.719 1 82 422 VAL A N 1
ATOM 3232 C CA . VAL A 1 422 ? 3.838 3.318 18.156 1 82 422 VAL A CA 1
ATOM 3233 C C . VAL A 1 422 ? 3.756 4.445 19.188 1 82 422 VAL A C 1
ATOM 3235 O O . VAL A 1 422 ? 3.945 5.613 18.859 1 82 422 VAL A O 1
ATOM 3238 N N . THR A 1 423 ? 3.549 4.07 20.391 1 86.81 423 THR A N 1
ATOM 3239 C CA . THR A 1 423 ? 3.441 5.039 21.469 1 86.81 423 THR A CA 1
ATOM 3240 C C . THR A 1 423 ? 4.777 5.738 21.703 1 86.81 423 THR A C 1
ATOM 3242 O O . THR A 1 423 ? 4.824 6.953 21.906 1 86.81 423 THR A O 1
ATOM 3245 N N . GLU A 1 424 ? 5.793 4.961 21.656 1 91.5 424 GLU A N 1
ATOM 3246 C CA . GLU A 1 424 ? 7.125 5.52 21.875 1 91.5 424 GLU A CA 1
ATOM 3247 C C . GLU A 1 424 ? 7.535 6.43 20.719 1 91.5 424 GLU A C 1
ATOM 3249 O O . GLU A 1 424 ? 8.18 7.461 20.938 1 91.5 424 GLU A O 1
ATOM 3254 N N . ARG A 1 425 ? 7.227 6.059 19.594 1 91.44 425 ARG A N 1
ATOM 3255 C CA . ARG A 1 425 ? 7.523 6.898 18.438 1 91.44 425 ARG A CA 1
ATOM 3256 C C . ARG A 1 425 ? 6.738 8.203 18.484 1 91.44 425 ARG A C 1
ATOM 3258 O O . ARG A 1 425 ? 7.227 9.242 18.047 1 91.44 425 ARG A O 1
ATOM 3265 N N . HIS A 1 426 ? 5.602 8.07 19.031 1 91 426 HIS A N 1
ATOM 3266 C CA . HIS A 1 426 ? 4.809 9.273 19.219 1 91 426 HIS A CA 1
ATOM 3267 C C . HIS A 1 426 ? 5.473 10.219 20.219 1 91 426 HIS A C 1
ATOM 3269 O O . HIS A 1 426 ? 5.48 11.438 20.031 1 91 426 HIS A O 1
ATOM 3275 N N . GLU A 1 427 ? 6 9.703 21.25 1 94.44 427 GLU A N 1
ATOM 3276 C CA . GLU A 1 427 ? 6.734 10.5 22.234 1 94.44 427 GLU A CA 1
ATOM 3277 C C . GLU A 1 427 ? 7.965 11.148 21.609 1 94.44 427 GLU A C 1
ATOM 3279 O O . GLU A 1 427 ? 8.273 12.305 21.891 1 94.44 427 GLU A O 1
ATOM 3284 N N . LEU A 1 428 ? 8.633 10.359 20.844 1 96.25 428 LEU A N 1
ATOM 3285 C CA . LEU A 1 428 ? 9.773 10.898 20.109 1 96.25 428 LEU A CA 1
ATOM 3286 C C . LEU A 1 428 ? 9.344 12.078 19.234 1 96.25 428 LEU A C 1
ATOM 3288 O O . LEU A 1 428 ? 10.016 13.109 19.203 1 96.25 428 LEU A O 1
ATOM 3292 N N . ARG A 1 429 ? 8.242 11.953 18.547 1 95 429 ARG A N 1
ATOM 3293 C CA . ARG A 1 429 ? 7.738 13.016 17.688 1 95 429 ARG A CA 1
ATOM 3294 C C . ARG A 1 429 ? 7.473 14.289 18.469 1 95 429 ARG A C 1
ATOM 3296 O O . ARG A 1 429 ? 7.789 15.391 18.016 1 95 429 ARG A O 1
ATOM 3303 N N . ILE A 1 430 ? 6.945 14.141 19.625 1 94.5 430 ILE A N 1
ATOM 3304 C CA . ILE A 1 430 ? 6.652 15.281 20.484 1 94.5 430 ILE A CA 1
ATOM 3305 C C . ILE A 1 430 ? 7.953 15.969 20.891 1 94.5 430 ILE A C 1
ATOM 3307 O O . ILE A 1 430 ? 8.055 17.203 20.828 1 94.5 430 ILE A O 1
ATOM 3311 N N . ALA A 1 431 ? 8.898 15.156 21.266 1 96.62 431 ALA A N 1
ATOM 3312 C CA . ALA A 1 431 ? 10.195 15.695 21.656 1 96.62 431 ALA A CA 1
ATOM 3313 C C . ALA A 1 431 ? 10.859 16.422 20.5 1 96.62 431 ALA A C 1
ATOM 3315 O O . ALA A 1 431 ? 11.461 17.484 20.688 1 96.62 431 ALA A O 1
ATOM 3316 N N . LEU A 1 432 ? 10.758 15.859 19.359 1 96.94 432 LEU A N 1
ATOM 3317 C CA . LEU A 1 432 ? 11.352 16.469 18.172 1 96.94 432 LEU A CA 1
ATOM 3318 C C . LEU A 1 432 ? 10.664 17.781 17.828 1 96.94 432 LEU A C 1
ATOM 3320 O O . LEU A 1 432 ? 11.32 18.75 17.438 1 96.94 432 LEU A O 1
ATOM 3324 N N . LYS A 1 433 ? 9.375 17.812 17.984 1 96 433 LYS A N 1
ATOM 3325 C CA . LYS A 1 433 ? 8.625 19.047 17.734 1 96 433 LYS A CA 1
ATOM 3326 C C . LYS A 1 433 ? 9.062 20.156 18.672 1 96 433 LYS A C 1
ATOM 3328 O O . LYS A 1 433 ? 9.258 21.297 18.234 1 96 433 LYS A O 1
ATOM 3333 N N . LYS A 1 434 ? 9.156 19.844 19.906 1 96.81 434 LYS A N 1
ATOM 3334 C CA . LYS A 1 434 ? 9.578 20.828 20.891 1 96.81 434 LYS A CA 1
ATOM 3335 C C . LYS A 1 434 ? 10.984 21.344 20.594 1 96.81 434 LYS A C 1
ATOM 3337 O O . LYS A 1 434 ? 11.258 22.531 20.734 1 96.81 434 LYS A O 1
ATOM 3342 N N . LEU A 1 435 ? 11.852 20.438 20.219 1 97.75 435 LEU A N 1
ATOM 3343 C CA . LEU A 1 435 ? 13.203 20.812 19.828 1 97.75 435 LEU A CA 1
ATOM 3344 C C . LEU A 1 435 ? 13.188 21.734 18.609 1 97.75 435 LEU A C 1
ATOM 3346 O O . LEU A 1 435 ? 13.883 22.75 18.562 1 97.75 435 LEU A O 1
ATOM 3350 N N . ARG A 1 436 ? 12.422 21.344 17.656 1 97.5 436 ARG A N 1
ATOM 3351 C CA . ARG A 1 436 ? 12.352 22.109 16.422 1 97.5 436 ARG A CA 1
ATOM 3352 C C . ARG A 1 436 ? 11.852 23.531 16.688 1 97.5 436 ARG A C 1
ATOM 3354 O O . ARG A 1 436 ? 12.414 24.5 16.188 1 97.5 436 ARG A O 1
ATOM 3361 N N . TYR A 1 437 ? 10.805 23.625 17.453 1 97 437 TYR A N 1
ATOM 3362 C CA . TYR A 1 437 ? 10.258 24.953 17.75 1 97 437 TYR A CA 1
ATOM 3363 C C . TYR A 1 437 ? 11.242 25.797 18.547 1 97 437 TYR A C 1
ATOM 3365 O O . TYR A 1 437 ? 11.367 27 18.328 1 97 437 TYR A O 1
ATOM 3373 N N . ALA A 1 438 ? 11.914 25.188 19.484 1 97.44 438 ALA A N 1
ATOM 3374 C CA . ALA A 1 438 ? 12.961 25.906 20.219 1 97.44 438 ALA A CA 1
ATOM 3375 C C . ALA A 1 438 ? 14.031 26.438 19.266 1 97.44 438 ALA A C 1
ATOM 3377 O O . ALA A 1 438 ? 14.453 27.594 19.375 1 97.44 438 ALA A O 1
ATOM 3378 N N . ALA A 1 439 ? 14.453 25.562 18.391 1 97.19 439 ALA A N 1
ATOM 3379 C CA . ALA A 1 439 ? 15.453 25.953 17.391 1 97.19 439 ALA A CA 1
ATOM 3380 C C . ALA A 1 439 ? 14.953 27.109 16.531 1 97.19 439 ALA A C 1
ATOM 3382 O O . ALA A 1 439 ? 15.711 28.016 16.219 1 97.19 439 ALA A O 1
ATOM 3383 N N . GLU A 1 440 ? 13.711 27.094 16.219 1 97.12 440 GLU A N 1
ATOM 3384 C CA . GLU A 1 440 ? 13.117 28.156 15.414 1 97.12 440 GLU A CA 1
ATOM 3385 C C . GLU A 1 440 ? 13.039 29.469 16.203 1 97.12 440 GLU A C 1
ATOM 3387 O O . GLU A 1 440 ? 13.312 30.531 15.656 1 97.12 440 GLU A O 1
ATOM 3392 N N . PHE A 1 441 ? 12.672 29.375 17.438 1 97.06 441 PHE A N 1
ATOM 3393 C CA . PHE A 1 441 ? 12.539 30.562 18.281 1 97.06 441 PHE A CA 1
ATOM 3394 C C . PHE A 1 441 ? 13.875 31.266 18.438 1 97.06 441 PHE A C 1
ATOM 3396 O O . PHE A 1 441 ? 13.938 32.5 18.438 1 97.06 441 PHE A O 1
ATOM 3403 N N . PHE A 1 442 ? 15 30.516 18.562 1 96.56 442 PHE A N 1
ATOM 3404 C CA . PHE A 1 442 ? 16.297 31.094 18.906 1 96.56 442 PHE A CA 1
ATOM 3405 C C . PHE A 1 442 ? 17.172 31.219 17.672 1 96.56 442 PHE A C 1
ATOM 3407 O O . PHE A 1 442 ? 18.344 31.609 17.766 1 96.56 442 PHE A O 1
ATOM 3414 N N . ARG A 1 443 ? 16.656 30.922 16.562 1 95.88 443 ARG A N 1
ATOM 3415 C CA . ARG A 1 443 ? 17.422 30.797 15.336 1 95.88 443 ARG A CA 1
ATOM 3416 C C . ARG A 1 443 ? 18.266 32.062 15.078 1 95.88 443 ARG A C 1
ATOM 3418 O O . ARG A 1 443 ? 19.422 31.953 14.672 1 95.88 443 ARG A O 1
ATOM 3425 N N . SER A 1 444 ? 17.719 33.219 15.328 1 95.56 444 SER A N 1
ATOM 3426 C CA . SER A 1 444 ? 18.359 34.5 14.969 1 95.56 444 SER A CA 1
ATOM 3427 C C . SER A 1 444 ? 19.578 34.781 15.828 1 95.56 444 SER A C 1
ATOM 3429 O O . SER A 1 444 ? 20.391 35.656 15.516 1 95.56 444 SER A O 1
ATOM 3431 N N . LEU A 1 445 ? 19.75 34.062 16.875 1 95.31 445 LEU A N 1
ATOM 3432 C CA . LEU A 1 445 ? 20.875 34.25 17.781 1 95.31 445 LEU A CA 1
ATOM 3433 C C . LEU A 1 445 ? 22.125 33.531 17.25 1 95.31 445 LEU A C 1
ATOM 3435 O O . LEU A 1 445 ? 23.219 33.719 17.781 1 95.31 445 LEU A O 1
ATOM 3439 N N . TYR A 1 446 ? 21.953 32.75 16.172 1 95.44 446 TYR A N 1
ATOM 3440 C CA . TYR A 1 446 ? 23.031 31.906 15.672 1 95.44 446 TYR A CA 1
ATOM 3441 C C . TYR A 1 446 ? 23.266 32.125 14.188 1 95.44 446 TYR A C 1
ATOM 3443 O O . TYR A 1 446 ? 22.531 32.906 13.547 1 95.44 446 TYR A O 1
ATOM 3451 N N . ASP A 1 447 ? 24.328 31.438 13.664 1 94.31 447 ASP A N 1
ATOM 3452 C CA . ASP A 1 447 ? 24.547 31.453 12.219 1 94.31 447 ASP A CA 1
ATOM 3453 C C . ASP A 1 447 ? 23.375 30.844 11.469 1 94.31 447 ASP A C 1
ATOM 3455 O O . ASP A 1 447 ? 22.906 29.75 11.82 1 94.31 447 ASP A O 1
ATOM 3459 N N . ASP A 1 448 ? 22.953 31.453 10.492 1 93.5 448 ASP A N 1
ATOM 3460 C CA . ASP A 1 448 ? 21.688 31.109 9.844 1 93.5 448 ASP A CA 1
ATOM 3461 C C . ASP A 1 448 ? 21.781 29.781 9.102 1 93.5 448 ASP A C 1
ATOM 3463 O O . ASP A 1 448 ? 20.891 28.938 9.219 1 93.5 448 ASP A O 1
ATOM 3467 N N . LYS A 1 449 ? 22.828 29.531 8.367 1 94.69 449 LYS A N 1
ATOM 3468 C CA . LYS A 1 449 ? 22.906 28.375 7.484 1 94.69 449 LYS A CA 1
ATOM 3469 C C . LYS A 1 449 ? 22.875 27.062 8.273 1 94.69 449 LYS A C 1
ATOM 3471 O O . LYS A 1 449 ? 22.047 26.188 8 1 94.69 449 LYS A O 1
ATOM 3476 N N . PRO A 1 450 ? 23.719 26.891 9.289 1 95.62 450 PRO A N 1
ATOM 3477 C CA . PRO A 1 450 ? 23.656 25.641 10.055 1 95.62 450 PRO A CA 1
ATOM 3478 C C . PRO A 1 450 ? 22.328 25.469 10.789 1 95.62 450 PRO A C 1
ATOM 3480 O O . PRO A 1 450 ? 21.797 24.359 10.883 1 95.62 450 PRO A O 1
ATOM 3483 N N . ALA A 1 451 ? 21.812 26.531 11.344 1 95.81 451 ALA A N 1
ATOM 3484 C CA . ALA A 1 451 ? 20.547 26.469 12.055 1 95.81 451 ALA A CA 1
ATOM 3485 C C . ALA A 1 451 ? 19.406 26.062 11.117 1 95.81 451 ALA A C 1
ATOM 3487 O O . ALA A 1 451 ? 18.578 25.203 11.469 1 95.81 451 ALA A O 1
ATOM 3488 N N . ARG A 1 452 ? 19.422 26.656 9.984 1 95.19 452 ARG A N 1
ATOM 3489 C CA . ARG A 1 452 ? 18.391 26.359 8.992 1 95.19 452 ARG A CA 1
ATOM 3490 C C . ARG A 1 452 ? 18.453 24.891 8.57 1 95.19 452 ARG A C 1
ATOM 3492 O O . ARG A 1 452 ? 17.406 24.234 8.438 1 95.19 452 ARG A O 1
ATOM 3499 N N . ARG A 1 453 ? 19.609 24.391 8.297 1 95.12 453 ARG A N 1
ATOM 3500 C CA . ARG A 1 453 ? 19.781 23 7.898 1 95.12 453 ARG A CA 1
ATOM 3501 C C . ARG A 1 453 ? 19.297 22.047 8.992 1 95.12 453 ARG A C 1
ATOM 3503 O O . ARG A 1 453 ? 18.609 21.062 8.711 1 95.12 453 ARG A O 1
ATOM 3510 N N . TYR A 1 454 ? 19.688 22.328 10.211 1 96.38 454 TYR A N 1
ATOM 3511 C CA . TYR A 1 454 ? 19.266 21.516 11.352 1 96.38 454 TYR A CA 1
ATOM 3512 C C . TYR A 1 454 ? 17.75 21.484 11.469 1 96.38 454 TYR A C 1
ATOM 3514 O O . TYR A 1 454 ? 17.172 20.422 11.672 1 96.38 454 TYR A O 1
ATOM 3522 N N . ILE A 1 455 ? 17.125 22.594 11.281 1 96.19 455 ILE A N 1
ATOM 3523 C CA . ILE A 1 455 ? 15.68 22.719 11.406 1 96.19 455 ILE A CA 1
ATOM 3524 C C . ILE A 1 455 ? 15 21.969 10.258 1 96.19 455 ILE A C 1
ATOM 3526 O O . ILE A 1 455 ? 13.984 21.297 10.453 1 96.19 455 ILE A O 1
ATOM 3530 N N . GLN A 1 456 ? 15.547 22.047 9.102 1 94.94 456 GLN A N 1
ATOM 3531 C CA . GLN A 1 456 ? 15 21.344 7.945 1 94.94 456 GLN A CA 1
ATOM 3532 C C . GLN A 1 456 ? 15.062 19.844 8.148 1 94.94 456 GLN A C 1
ATOM 3534 O O . GLN A 1 456 ? 14.109 19.125 7.805 1 94.94 456 GLN A O 1
ATOM 3539 N N . ASP A 1 457 ? 16.141 19.391 8.648 1 94.56 457 ASP A N 1
ATOM 3540 C CA . ASP A 1 457 ? 16.281 17.953 8.922 1 94.56 457 ASP A CA 1
ATOM 3541 C C . ASP A 1 457 ? 15.289 17.5 9.977 1 94.56 457 ASP A C 1
ATOM 3543 O O . ASP A 1 457 ? 14.688 16.422 9.844 1 94.56 457 ASP A O 1
ATOM 3547 N N . LEU A 1 458 ? 15.141 18.297 11.008 1 96 458 LEU A N 1
ATOM 3548 C CA . LEU A 1 458 ? 14.164 17.969 12.039 1 96 458 LEU A CA 1
ATOM 3549 C C . LEU A 1 458 ? 12.75 17.922 11.461 1 96 458 LEU A C 1
ATOM 3551 O O . LEU A 1 458 ? 11.961 17.047 11.812 1 96 458 LEU A O 1
ATOM 3555 N N . SER A 1 459 ? 12.523 18.859 10.617 1 95.62 459 SER A N 1
ATOM 3556 C CA . SER A 1 459 ? 11.203 18.953 10 1 95.62 459 SER A CA 1
ATOM 3557 C C . SER A 1 459 ? 10.906 17.719 9.148 1 95.62 459 SER A C 1
ATOM 3559 O O . SER A 1 459 ? 9.797 17.188 9.188 1 95.62 459 SER A O 1
ATOM 3561 N N . ALA A 1 460 ? 11.891 17.281 8.422 1 94.69 460 ALA A N 1
ATOM 3562 C CA . ALA A 1 460 ? 11.727 16.109 7.574 1 94.69 460 ALA A CA 1
ATOM 3563 C C . ALA A 1 460 ? 11.438 14.859 8.406 1 94.69 460 ALA A C 1
ATOM 3565 O O . ALA A 1 460 ? 10.555 14.07 8.07 1 94.69 460 ALA A O 1
ATOM 3566 N N . PHE A 1 461 ? 12.203 14.68 9.414 1 96.44 461 PHE A N 1
ATOM 3567 C CA . PHE A 1 461 ? 12.016 13.539 10.305 1 96.44 461 PHE A CA 1
ATOM 3568 C C . PHE A 1 461 ? 10.664 13.609 11 1 96.44 461 PHE A C 1
ATOM 3570 O O . PHE A 1 461 ? 9.938 12.617 11.062 1 96.44 461 PHE A O 1
ATOM 3577 N N . GLN A 1 462 ? 10.305 14.766 11.43 1 94.5 462 GLN A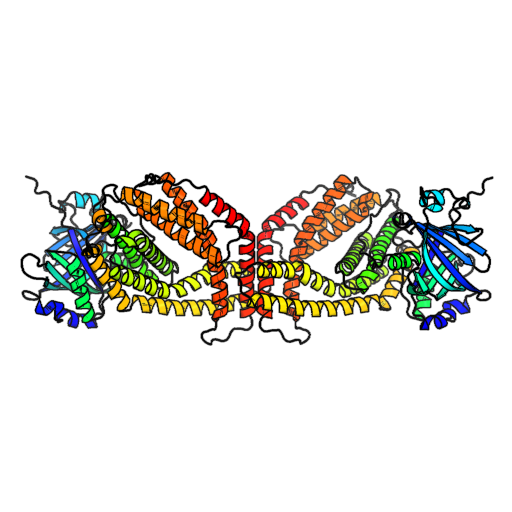 N 1
ATOM 3578 C CA . GLN A 1 462 ? 9.023 14.992 12.078 1 94.5 462 GLN A CA 1
ATOM 3579 C C . GLN A 1 462 ? 7.867 14.719 11.117 1 94.5 462 GLN A C 1
ATOM 3581 O O . GLN A 1 462 ? 6.84 14.164 11.516 1 94.5 462 GLN A O 1
ATOM 3586 N N . ASP A 1 463 ? 7.98 15.156 9.938 1 93.69 463 ASP A N 1
ATOM 3587 C CA . ASP A 1 463 ? 6.945 14.922 8.938 1 93.69 463 ASP A CA 1
ATOM 3588 C C . ASP A 1 463 ? 6.738 13.43 8.695 1 93.69 463 ASP A C 1
ATOM 3590 O O . ASP A 1 463 ? 5.602 12.969 8.562 1 93.69 463 ASP A O 1
ATOM 3594 N N . ALA A 1 464 ? 7.848 12.742 8.617 1 94.12 464 ALA A N 1
ATOM 3595 C CA . ALA A 1 464 ? 7.773 11.305 8.406 1 94.12 464 ALA A CA 1
ATOM 3596 C C . ALA A 1 464 ? 7.07 10.617 9.578 1 94.12 464 ALA A C 1
ATOM 3598 O O . ALA A 1 464 ? 6.203 9.758 9.375 1 94.12 464 ALA A O 1
ATOM 3599 N N . LEU A 1 465 ? 7.41 10.984 10.773 1 94 465 LEU A N 1
ATOM 3600 C CA . LEU A 1 465 ? 6.75 10.438 11.945 1 94 465 LEU A CA 1
ATOM 3601 C C . LEU A 1 465 ? 5.293 10.891 12.016 1 94 465 LEU A C 1
ATOM 3603 O O . LEU A 1 465 ? 4.434 10.164 12.516 1 94 465 LEU A O 1
ATOM 3607 N N . GLY A 1 466 ? 5.102 12.102 11.539 1 93.06 466 GLY A N 1
ATOM 3608 C CA . GLY A 1 466 ? 3.75 12.641 11.5 1 93.06 466 GLY A CA 1
ATOM 3609 C C . GLY A 1 466 ? 2.814 11.852 10.609 1 93.06 466 GLY A C 1
ATOM 3610 O O . GLY A 1 466 ? 1.646 11.648 10.945 1 93.06 466 GLY A O 1
ATOM 3611 N N . HIS A 1 467 ? 3.34 11.43 9.555 1 91.94 467 HIS A N 1
ATOM 3612 C CA . HIS A 1 467 ? 2.543 10.617 8.641 1 91.94 467 HIS A CA 1
ATOM 3613 C C . HIS A 1 467 ? 2.092 9.32 9.305 1 91.94 467 HIS A C 1
ATOM 3615 O O . HIS A 1 467 ? 0.949 8.891 9.133 1 91.94 467 HIS A O 1
ATOM 3621 N N . LEU A 1 468 ? 2.939 8.711 10.055 1 90.19 468 LEU A N 1
ATOM 3622 C CA . LEU A 1 468 ? 2.59 7.492 10.781 1 90.19 468 LEU A CA 1
ATOM 3623 C C . LEU A 1 468 ? 1.442 7.75 11.75 1 90.19 468 LEU A C 1
ATOM 3625 O O . LEU A 1 468 ? 0.513 6.945 11.844 1 90.19 468 LEU A O 1
ATOM 3629 N N . ASN A 1 469 ? 1.561 8.812 12.383 1 90.38 469 ASN A N 1
ATOM 3630 C CA . ASN A 1 469 ? 0.511 9.188 13.328 1 90.38 469 ASN A CA 1
ATOM 3631 C C . ASN A 1 469 ? -0.808 9.469 12.617 1 90.38 469 ASN A C 1
ATOM 3633 O O . ASN A 1 469 ? -1.878 9.125 13.125 1 90.38 469 ASN A O 1
ATOM 3637 N N . ASP A 1 470 ? -0.709 10.117 11.477 1 92.94 470 ASP A N 1
ATOM 3638 C CA . ASP A 1 470 ? -1.912 10.422 10.711 1 92.94 470 ASP A CA 1
ATOM 3639 C C . ASP A 1 470 ? -2.611 9.141 10.258 1 92.94 470 ASP A C 1
ATOM 3641 O O . ASP A 1 470 ? -3.842 9.062 10.266 1 92.94 470 ASP A O 1
ATOM 3645 N N . VAL A 1 471 ? -1.855 8.195 9.898 1 91.5 471 VAL A N 1
ATOM 3646 C CA . VAL A 1 471 ? -2.408 6.914 9.461 1 91.5 471 VAL A CA 1
ATOM 3647 C C . VAL A 1 471 ? -3.1 6.223 10.633 1 91.5 471 VAL A C 1
ATOM 3649 O O . VAL A 1 471 ? -4.215 5.719 10.492 1 91.5 471 VAL A O 1
ATOM 3652 N N . ALA A 1 472 ? -2.434 6.191 11.766 1 89.06 472 ALA A N 1
ATOM 3653 C CA . ALA A 1 472 ? -3.039 5.609 12.961 1 89.06 472 ALA A CA 1
ATOM 3654 C C . ALA A 1 472 ? -4.336 6.328 13.328 1 89.06 472 ALA A C 1
ATOM 3656 O O . ALA A 1 472 ? -5.328 5.691 13.68 1 89.06 472 ALA A O 1
ATOM 3657 N N . THR A 1 473 ? -4.297 7.598 13.211 1 92 473 THR A N 1
ATOM 3658 C CA . THR A 1 473 ? -5.477 8.406 13.508 1 92 473 THR A CA 1
ATOM 3659 C C . THR A 1 473 ? -6.598 8.102 12.523 1 92 473 THR A C 1
ATOM 3661 O O . THR A 1 473 ? -7.77 8.047 12.906 1 92 473 THR A O 1
ATOM 3664 N N . ALA A 1 474 ? -6.23 7.938 11.266 1 93 474 ALA A N 1
ATOM 3665 C CA . ALA A 1 474 ? -7.23 7.617 10.25 1 93 474 ALA A CA 1
ATOM 3666 C C . ALA A 1 474 ? -7.969 6.324 10.594 1 93 474 ALA A C 1
ATOM 3668 O O . ALA A 1 474 ? -9.188 6.242 10.445 1 93 474 ALA A O 1
ATOM 3669 N N . THR A 1 475 ? -7.207 5.371 11.031 1 89.5 475 THR A N 1
ATOM 3670 C CA . THR A 1 475 ? -7.816 4.102 11.422 1 89.5 475 THR A CA 1
ATOM 3671 C C . THR A 1 475 ? -8.82 4.309 12.555 1 89.5 475 THR A C 1
ATOM 3673 O O . THR A 1 475 ? -9.93 3.768 12.516 1 89.5 475 THR A O 1
ATOM 3676 N N . ARG A 1 476 ? -8.461 5.098 13.461 1 90.69 476 ARG A N 1
ATOM 3677 C CA . ARG A 1 476 ? -9.352 5.41 14.57 1 90.69 476 ARG A CA 1
ATOM 3678 C C . ARG A 1 476 ? -10.586 6.164 14.086 1 90.69 476 ARG A C 1
ATOM 3680 O O . ARG A 1 476 ? -11.711 5.855 14.5 1 90.69 476 ARG A O 1
ATOM 3687 N N . LEU A 1 477 ? -10.414 7.148 13.219 1 94.75 477 LEU A N 1
ATOM 3688 C CA . LEU A 1 477 ? -11.523 7.934 12.68 1 94.75 477 LEU A CA 1
ATOM 3689 C C . LEU A 1 477 ? -12.523 7.035 11.961 1 94.75 477 LEU A C 1
ATOM 3691 O O . LEU A 1 477 ? -13.734 7.203 12.109 1 94.75 477 LEU A O 1
ATOM 3695 N N . LEU A 1 478 ? -11.984 6.125 11.25 1 93.5 478 LEU A N 1
ATOM 3696 C CA . LEU A 1 478 ? -12.836 5.23 10.469 1 93.5 478 LEU A CA 1
ATOM 3697 C C . LEU A 1 478 ? -13.617 4.289 11.383 1 93.5 478 LEU A C 1
ATOM 3699 O O . LEU A 1 478 ? -14.758 3.928 11.086 1 93.5 478 LEU A O 1
ATOM 3703 N N . HIS A 1 479 ? -13.031 3.932 12.5 1 87.19 479 HIS A N 1
ATOM 3704 C CA . HIS A 1 479 ? -13.727 3.121 13.492 1 87.19 479 HIS A CA 1
ATOM 3705 C C . HIS A 1 479 ? -14.859 3.904 14.148 1 87.19 479 HIS A C 1
ATOM 3707 O O . HIS A 1 479 ? -15.906 3.336 14.469 1 87.19 479 HIS A O 1
ATOM 3713 N N . GLU A 1 480 ? -14.617 5.191 14.203 1 90.44 480 GLU A N 1
ATOM 3714 C CA . GLU A 1 480 ? -15.555 6.035 14.93 1 90.44 480 GLU A CA 1
ATOM 3715 C C . GLU A 1 480 ? -16.484 6.77 13.977 1 90.44 480 GLU A C 1
ATOM 3717 O O . GLU A 1 480 ? -17.281 7.617 14.398 1 90.44 480 GLU A O 1
ATOM 3722 N N . LEU A 1 481 ? -16.453 6.43 12.758 1 92.81 481 LEU A N 1
ATOM 3723 C CA . LEU A 1 481 ? -17.125 7.195 11.711 1 92.81 481 LEU A CA 1
ATOM 3724 C C . LEU A 1 481 ? -18.625 7.297 11.984 1 92.81 481 LEU A C 1
ATOM 3726 O O . LEU A 1 481 ? -19.234 8.344 11.75 1 92.81 481 LEU A O 1
ATOM 3730 N N . HIS A 1 482 ? -19.188 6.281 12.641 1 90.06 482 HIS A N 1
ATOM 3731 C CA . HIS A 1 482 ? -20.641 6.25 12.797 1 90.06 482 HIS A CA 1
ATOM 3732 C C . HIS A 1 482 ? -21.031 6.262 14.273 1 90.06 482 HIS A C 1
ATOM 3734 O O . HIS A 1 482 ? -22.141 5.832 14.625 1 90.06 482 HIS A O 1
ATOM 3740 N N . ASP A 1 483 ? -20.094 6.703 15.039 1 87.06 483 ASP A N 1
ATOM 3741 C CA . ASP A 1 483 ? -20.375 6.832 16.469 1 87.06 483 ASP A CA 1
ATOM 3742 C C . ASP A 1 483 ? -21.5 7.84 16.719 1 87.06 483 ASP A C 1
ATOM 3744 O O . ASP A 1 483 ? -22.078 7.875 17.797 1 87.06 483 ASP A O 1
ATOM 3748 N N . ASP A 1 484 ? -21.844 8.586 15.773 1 84.56 484 ASP A N 1
ATOM 3749 C CA . ASP A 1 484 ? -22.906 9.562 15.914 1 84.56 484 ASP A CA 1
ATOM 3750 C C . ASP A 1 484 ? -24.281 8.922 15.672 1 84.56 484 ASP A C 1
ATOM 3752 O O . ASP A 1 484 ? -25.297 9.602 15.719 1 84.56 484 ASP A O 1
ATOM 3756 N N . GLY A 1 485 ? -24.312 7.648 15.359 1 86.38 485 GLY A N 1
ATOM 3757 C CA . GLY A 1 485 ? -25.562 6.938 15.18 1 86.38 485 GLY A CA 1
ATOM 3758 C C . GLY A 1 485 ? -25.953 6.785 13.719 1 86.38 485 GLY A C 1
ATOM 3759 O O . GLY A 1 485 ? -26.969 6.141 13.406 1 86.38 485 GLY A O 1
ATOM 3760 N N . SER A 1 486 ? -25.156 7.383 12.852 1 87.75 486 SER A N 1
ATOM 3761 C CA . SER A 1 486 ? -25.453 7.215 11.43 1 87.75 486 SER A CA 1
ATOM 3762 C C . SER A 1 486 ? -25.203 5.781 10.977 1 87.75 486 SER A C 1
ATOM 3764 O O . SER A 1 486 ? -24.438 5.055 11.609 1 87.75 486 SER A O 1
ATOM 3766 N N . ARG A 1 487 ? -25.875 5.363 9.914 1 88.06 487 ARG A N 1
ATOM 3767 C CA . ARG A 1 487 ? -25.734 4.004 9.398 1 88.06 487 ARG A CA 1
ATOM 3768 C C . ARG A 1 487 ? -24.719 3.957 8.266 1 88.06 487 ARG A C 1
ATOM 3770 O O . ARG A 1 487 ? -24.766 4.773 7.34 1 88.06 487 ARG A O 1
ATOM 3777 N N . PRO A 1 488 ? -23.891 3.006 8.367 1 87.62 488 PRO A N 1
ATOM 3778 C CA . PRO A 1 488 ? -22.938 2.877 7.266 1 87.62 488 PRO A CA 1
ATOM 3779 C C . PRO A 1 488 ? -23.594 2.42 5.965 1 87.62 488 PRO A C 1
ATOM 3781 O O . PRO A 1 488 ? -24.516 1.603 5.996 1 87.62 488 PRO A O 1
ATOM 3784 N N . GLU A 1 489 ? -23.141 2.977 4.867 1 89.31 489 GLU A N 1
ATOM 3785 C CA . GLU A 1 489 ? -23.516 2.422 3.568 1 89.31 489 GLU A CA 1
ATOM 3786 C C . GLU A 1 489 ? -22.844 1.071 3.332 1 89.31 489 GLU A C 1
ATOM 3788 O O . GLU A 1 489 ? -21.766 0.806 3.861 1 89.31 489 GLU A O 1
ATOM 3793 N N . PRO A 1 490 ? -23.438 0.134 2.564 1 85.12 490 PRO A N 1
ATOM 3794 C CA . PRO A 1 490 ? -22.938 -1.229 2.389 1 85.12 490 PRO A CA 1
ATOM 3795 C C . PRO A 1 490 ? -21.484 -1.263 1.921 1 85.12 490 PRO A C 1
ATOM 3797 O O . PRO A 1 490 ? -20.703 -2.113 2.367 1 85.12 490 PRO A O 1
ATOM 3800 N N . GLY A 1 491 ? -21 -0.339 1.191 1 89.12 491 GLY A N 1
ATOM 3801 C CA . GLY A 1 491 ? -19.656 -0.382 0.63 1 89.12 491 GLY A CA 1
ATOM 3802 C C . GLY A 1 491 ? -18.656 0.415 1.435 1 89.12 491 GLY A C 1
ATOM 3803 O O . GLY A 1 491 ? -17.453 0.368 1.155 1 89.12 491 GLY A O 1
ATOM 3804 N N . GLU A 1 492 ? -19.109 0.93 2.551 1 92.5 492 GLU A N 1
ATOM 3805 C CA . GLU A 1 492 ? -18.266 1.843 3.309 1 92.5 492 GLU A CA 1
ATOM 3806 C C . GLU A 1 492 ? -17.188 1.081 4.09 1 92.5 492 GLU A C 1
ATOM 3808 O O . GLU A 1 492 ? -16.031 1.486 4.121 1 92.5 492 GLU A O 1
ATOM 3813 N N . PRO A 1 493 ? -17.578 -0.107 4.746 1 91.69 493 PRO A N 1
ATOM 3814 C CA . PRO A 1 493 ? -16.531 -0.842 5.469 1 91.69 493 PRO A CA 1
ATOM 3815 C C . PRO A 1 493 ? -15.406 -1.315 4.555 1 91.69 493 PRO A C 1
ATOM 3817 O O . PRO A 1 493 ? -14.234 -1.25 4.93 1 91.69 493 PRO A O 1
ATOM 3820 N N . ARG A 1 494 ? -15.773 -1.756 3.383 1 93.44 494 ARG A N 1
ATOM 3821 C CA . ARG A 1 494 ? -14.766 -2.176 2.418 1 93.44 494 ARG A CA 1
ATOM 3822 C C . ARG A 1 494 ? -13.891 -1.001 1.992 1 93.44 494 ARG A C 1
ATOM 3824 O O . ARG A 1 494 ? -12.672 -1.135 1.885 1 93.44 494 ARG A O 1
ATOM 3831 N N . ALA A 1 495 ? -14.547 0.122 1.77 1 95.88 495 ALA A N 1
ATOM 3832 C CA . ALA A 1 495 ? -13.797 1.321 1.397 1 95.88 495 ALA A CA 1
ATOM 3833 C C . ALA A 1 495 ? -12.844 1.74 2.512 1 95.88 495 ALA A C 1
ATOM 3835 O O . ALA A 1 495 ? -11.703 2.123 2.248 1 95.88 495 ALA A O 1
ATOM 3836 N N . ALA A 1 496 ? -13.352 1.695 3.734 1 96.06 496 ALA A N 1
ATOM 3837 C CA . ALA A 1 496 ? -12.492 1.991 4.879 1 96.06 496 ALA A CA 1
ATOM 3838 C C . ALA A 1 496 ? -11.289 1.053 4.922 1 96.06 496 ALA A C 1
ATOM 3840 O O . ALA A 1 496 ? -10.156 1.492 5.148 1 96.06 496 ALA A O 1
ATOM 3841 N N . GLY A 1 497 ? -11.523 -0.198 4.684 1 95.62 497 GLY A N 1
ATOM 3842 C CA . GLY A 1 497 ? -10.438 -1.17 4.613 1 95.62 497 GLY A CA 1
ATOM 3843 C C . GLY A 1 497 ? -9.43 -0.855 3.527 1 95.62 497 GLY A C 1
ATOM 3844 O O . GLY A 1 497 ? -8.219 -0.977 3.744 1 95.62 497 GLY A O 1
ATOM 3845 N N . ILE A 1 498 ? -9.922 -0.465 2.4 1 96.06 498 ILE A N 1
ATOM 3846 C CA . ILE A 1 498 ? -9.055 -0.128 1.274 1 96.06 498 ILE A CA 1
ATOM 3847 C C . ILE A 1 498 ? -8.078 0.973 1.685 1 96.06 498 ILE A C 1
ATOM 3849 O O . ILE A 1 498 ? -6.879 0.869 1.435 1 96.06 498 ILE A O 1
ATOM 3853 N N . VAL A 1 499 ? -8.578 1.968 2.332 1 97.12 499 VAL A N 1
ATOM 3854 C CA . VAL A 1 499 ? -7.742 3.088 2.758 1 97.12 499 VAL A CA 1
ATOM 3855 C C . VAL A 1 499 ? -6.727 2.611 3.795 1 97.12 499 VAL A C 1
ATOM 3857 O O . VAL A 1 499 ? -5.539 2.924 3.699 1 97.12 499 VAL A O 1
ATOM 3860 N N . ILE A 1 500 ? -7.207 1.858 4.754 1 94.94 500 ILE A N 1
ATOM 3861 C CA . ILE A 1 500 ? -6.344 1.345 5.812 1 94.94 500 ILE A CA 1
ATOM 3862 C C . ILE A 1 500 ? -5.234 0.488 5.203 1 94.94 500 ILE A C 1
ATOM 3864 O O . ILE A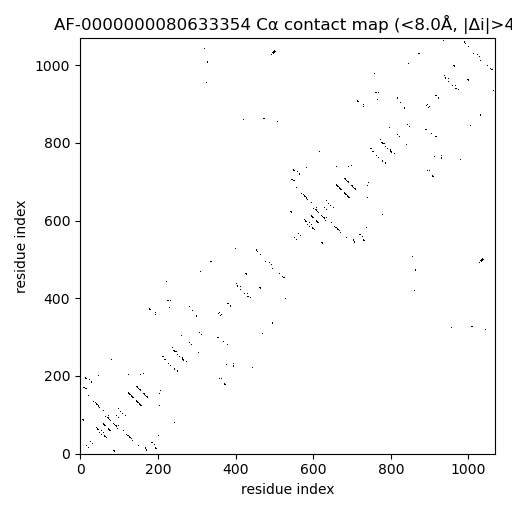 1 500 ? -4.055 0.677 5.512 1 94.94 500 ILE A O 1
ATOM 3868 N N . GLY A 1 501 ? -5.59 -0.429 4.312 1 95.62 501 GLY A N 1
ATOM 3869 C CA . GLY A 1 501 ? -4.613 -1.302 3.68 1 95.62 501 GLY A CA 1
ATOM 3870 C C . GLY A 1 501 ? -3.59 -0.549 2.854 1 95.62 501 GLY A C 1
ATOM 3871 O O . GLY A 1 501 ? -2.395 -0.842 2.92 1 95.62 501 GLY A O 1
ATOM 3872 N N . TRP A 1 502 ? -4.078 0.397 2.064 1 96 502 TRP A N 1
ATOM 3873 C CA . TRP A 1 502 ? -3.229 1.228 1.218 1 96 502 TRP A CA 1
ATOM 3874 C C . TRP A 1 502 ? -2.127 1.891 2.037 1 96 502 TRP A C 1
ATOM 3876 O O . TRP A 1 502 ? -0.951 1.832 1.672 1 96 502 TRP A O 1
ATOM 3886 N N . HIS A 1 503 ? -2.5 2.43 3.109 1 95.06 503 HIS A N 1
ATOM 3887 C CA . HIS A 1 503 ? -1.541 3.211 3.883 1 95.06 503 HIS A CA 1
ATOM 3888 C C . HIS A 1 503 ? -0.73 2.318 4.816 1 95.06 503 HIS A C 1
ATOM 3890 O O . HIS A 1 503 ? 0.423 2.623 5.129 1 95.06 503 HIS A O 1
ATOM 3896 N N . ALA A 1 504 ? -1.316 1.226 5.273 1 92.31 504 ALA A N 1
ATOM 3897 C CA . ALA A 1 504 ? -0.533 0.265 6.043 1 92.31 504 ALA A CA 1
ATOM 3898 C C . ALA A 1 504 ? 0.669 -0.231 5.246 1 92.31 504 ALA A C 1
ATOM 3900 O O . ALA A 1 504 ? 1.763 -0.392 5.793 1 92.31 504 ALA A O 1
ATOM 3901 N N . ARG A 1 505 ? 0.453 -0.494 4 1 93.62 505 ARG A N 1
ATOM 3902 C CA . ARG A 1 505 ? 1.575 -0.895 3.158 1 93.62 505 ARG A CA 1
ATOM 3903 C C . ARG A 1 505 ? 2.619 0.214 3.07 1 93.62 505 ARG A C 1
ATOM 3905 O O . ARG A 1 505 ? 3.82 -0.05 3.141 1 93.62 505 ARG A O 1
ATOM 3912 N N . GLY A 1 506 ? 2.113 1.422 2.85 1 92.94 506 GLY A N 1
ATOM 3913 C CA . GLY A 1 506 ? 3.021 2.559 2.818 1 92.94 506 GLY A CA 1
ATOM 3914 C C . GLY A 1 506 ? 3.867 2.682 4.07 1 92.94 506 GLY A C 1
ATOM 3915 O O . GLY A 1 506 ? 5.07 2.945 3.992 1 92.94 506 GLY A O 1
ATOM 3916 N N . VAL A 1 507 ? 3.223 2.506 5.188 1 90 507 VAL A N 1
ATOM 3917 C CA . VAL A 1 507 ? 3.908 2.582 6.473 1 90 507 VAL A CA 1
ATOM 3918 C C . VAL A 1 507 ? 4.969 1.488 6.559 1 90 507 VAL A C 1
ATOM 3920 O O . VAL A 1 507 ? 6.109 1.751 6.949 1 90 507 VAL A O 1
ATOM 3923 N N . ALA A 1 508 ? 4.621 0.284 6.176 1 88.38 508 ALA A N 1
ATOM 3924 C CA . ALA A 1 508 ? 5.562 -0.834 6.203 1 88.38 508 ALA A CA 1
ATOM 3925 C C . ALA A 1 508 ? 6.77 -0.558 5.312 1 88.38 508 ALA A C 1
ATOM 3927 O O . ALA A 1 508 ? 7.906 -0.868 5.684 1 88.38 508 ALA A O 1
ATOM 3928 N N . GLU A 1 509 ? 6.562 0.012 4.23 1 91.19 509 GLU A N 1
ATOM 3929 C CA . GLU A 1 509 ? 7.613 0.256 3.244 1 91.19 509 GLU A CA 1
ATOM 3930 C C . GLU A 1 509 ? 8.477 1.452 3.641 1 91.19 509 GLU A C 1
ATOM 3932 O O . GLU A 1 509 ? 9.57 1.639 3.107 1 91.19 509 GLU A O 1
ATOM 3937 N N . SER A 1 510 ? 7.988 2.299 4.535 1 91.62 510 SER A N 1
ATOM 3938 C CA . SER A 1 510 ? 8.703 3.518 4.906 1 91.62 510 SER A CA 1
ATOM 3939 C C . SER A 1 510 ? 9.711 3.25 6.016 1 91.62 510 SER A C 1
ATOM 3941 O O . SER A 1 510 ? 10.539 4.109 6.328 1 91.62 510 SER A O 1
ATOM 3943 N N . GLU A 1 511 ? 9.758 2.117 6.625 1 89.56 511 GLU A N 1
ATOM 3944 C CA . GLU A 1 511 ? 10.531 1.81 7.828 1 89.56 511 GLU A CA 1
ATOM 3945 C C . GLU A 1 511 ? 12.023 2.02 7.594 1 89.56 511 GLU A C 1
ATOM 3947 O O . GLU A 1 511 ? 12.711 2.621 8.422 1 89.56 511 GLU A O 1
ATOM 3952 N N . PRO A 1 512 ? 12.57 1.567 6.438 1 91.81 512 PRO A N 1
ATOM 3953 C CA . PRO A 1 512 ? 13.992 1.822 6.215 1 91.81 512 PRO A CA 1
ATOM 3954 C C . PRO A 1 512 ? 14.32 3.312 6.152 1 91.81 512 PRO A C 1
ATOM 3956 O O . PRO A 1 512 ? 15.328 3.748 6.727 1 91.81 512 PRO A O 1
ATOM 3959 N N . ALA A 1 513 ? 13.469 4.047 5.508 1 93.69 513 ALA A N 1
ATOM 3960 C CA . ALA A 1 513 ? 13.688 5.488 5.402 1 93.69 513 ALA A CA 1
ATOM 3961 C C . ALA A 1 513 ? 13.594 6.156 6.773 1 93.69 513 ALA A C 1
ATOM 3963 O O . ALA A 1 513 ? 14.328 7.109 7.051 1 93.69 513 ALA A O 1
ATOM 3964 N N . LEU A 1 514 ? 12.727 5.762 7.645 1 94.25 514 LEU A N 1
ATOM 3965 C CA . LEU A 1 514 ? 12.586 6.293 9 1 94.25 514 LEU A CA 1
ATOM 3966 C C . LEU A 1 514 ? 13.852 6.039 9.812 1 94.25 514 LEU A C 1
ATOM 3968 O O . LEU A 1 514 ? 14.281 6.902 10.578 1 94.25 514 LEU A O 1
ATOM 3972 N N . ARG A 1 515 ? 14.422 4.879 9.648 1 94.31 515 ARG A N 1
ATOM 3973 C CA . ARG A 1 515 ? 15.664 4.547 10.344 1 94.31 515 ARG A CA 1
ATOM 3974 C C . ARG A 1 515 ? 16.812 5.441 9.891 1 94.31 515 ARG A C 1
ATOM 3976 O O . ARG A 1 515 ? 17.641 5.863 10.703 1 94.31 515 ARG A O 1
ATOM 3983 N N . ASP A 1 516 ? 16.781 5.719 8.625 1 95.62 516 ASP A N 1
ATOM 3984 C CA . ASP A 1 516 ? 17.797 6.613 8.086 1 95.62 516 ASP A CA 1
ATOM 3985 C C . ASP A 1 516 ? 17.641 8.023 8.641 1 95.62 516 ASP A C 1
ATOM 3987 O O . ASP A 1 516 ? 18.641 8.68 8.984 1 95.62 516 ASP A O 1
ATOM 3991 N N . LEU A 1 517 ? 16.422 8.492 8.703 1 95.69 517 LEU A N 1
ATOM 3992 C CA . LEU A 1 517 ? 16.156 9.82 9.242 1 95.69 517 LEU A CA 1
ATOM 3993 C C . LEU A 1 517 ? 16.562 9.906 10.711 1 95.69 517 LEU A C 1
ATOM 3995 O O . LEU A 1 517 ? 17.094 10.922 11.156 1 95.69 517 LEU A O 1
ATOM 3999 N N . TRP A 1 518 ? 16.328 8.867 11.461 1 96 518 TRP A N 1
ATOM 4000 C CA . TRP A 1 518 ? 16.766 8.82 12.852 1 96 518 TRP A CA 1
ATOM 4001 C C . TRP A 1 518 ? 18.281 8.922 12.961 1 96 518 TRP A C 1
ATOM 4003 O O . TRP A 1 518 ? 18.797 9.68 13.773 1 96 518 TRP A O 1
ATOM 4013 N N . LYS A 1 519 ? 18.969 8.141 12.156 1 95.19 519 LYS A N 1
ATOM 4014 C CA . LYS A 1 519 ? 20.438 8.156 12.164 1 95.19 519 LYS A CA 1
ATOM 4015 C C . LYS A 1 519 ? 20.969 9.547 11.836 1 95.19 519 LYS A C 1
ATOM 4017 O O . LYS A 1 519 ? 21.922 10.016 12.461 1 95.19 519 LYS A O 1
ATOM 4022 N N . GLU A 1 520 ? 20.344 10.141 10.883 1 95.06 520 GLU A N 1
ATOM 4023 C CA . GLU A 1 520 ? 20.75 11.492 10.5 1 95.06 520 GLU A CA 1
ATOM 4024 C C . GLU A 1 520 ? 20.547 12.469 11.656 1 95.06 520 GLU A C 1
ATOM 4026 O O . GLU A 1 520 ? 21.422 13.312 11.914 1 95.06 520 GLU A O 1
ATOM 4031 N N . PHE A 1 521 ? 19.469 12.359 12.359 1 95.81 521 PHE A N 1
ATOM 4032 C CA . PHE A 1 521 ? 19.188 13.227 13.508 1 95.81 521 PHE A CA 1
ATOM 4033 C C . PHE A 1 521 ? 20.172 12.93 14.648 1 95.81 521 PHE A C 1
ATOM 4035 O O . PHE A 1 521 ? 20.719 13.852 15.25 1 95.81 521 PHE A O 1
ATOM 4042 N N . ALA A 1 522 ? 20.391 11.688 14.914 1 93.88 522 ALA A N 1
ATOM 4043 C CA . ALA A 1 522 ? 21.25 11.273 16.016 1 93.88 522 ALA A CA 1
ATOM 4044 C C . ALA A 1 522 ? 22.688 11.742 15.797 1 93.88 522 ALA A C 1
ATOM 4046 O O . ALA A 1 522 ? 23.391 12.078 16.75 1 93.88 522 ALA A O 1
ATOM 4047 N N . ASP A 1 523 ? 23.062 11.844 14.492 1 93.06 523 ASP A N 1
ATOM 4048 C CA . ASP A 1 523 ? 24.438 12.195 14.148 1 93.06 523 ASP A CA 1
ATOM 4049 C C . ASP A 1 523 ? 24.578 13.695 13.883 1 93.06 523 ASP A C 1
ATOM 4051 O O . ASP A 1 523 ? 25.688 14.195 13.711 1 93.06 523 ASP A O 1
ATOM 4055 N N . ALA A 1 524 ? 23.516 14.367 13.875 1 93.5 524 ALA A N 1
ATOM 4056 C CA . ALA A 1 524 ? 23.547 15.781 13.508 1 93.5 524 ALA A CA 1
ATOM 4057 C C . ALA A 1 524 ? 24.328 16.594 14.531 1 93.5 524 ALA A C 1
ATOM 4059 O O . ALA A 1 524 ? 24.203 16.375 15.742 1 93.5 524 ALA A O 1
ATOM 4060 N N . LYS A 1 525 ? 25.062 17.531 14.055 1 92.25 525 LYS A N 1
ATOM 4061 C CA . LYS A 1 525 ? 25.797 18.453 14.93 1 92.25 525 LYS A CA 1
ATOM 4062 C C . LYS A 1 525 ? 24.938 19.641 15.344 1 92.25 525 LYS A C 1
ATOM 4064 O O . LYS A 1 525 ? 24.234 20.219 14.508 1 92.25 525 LYS A O 1
ATOM 4069 N N . ALA A 1 526 ? 25.062 19.953 16.625 1 94.25 526 ALA A N 1
ATOM 4070 C CA . ALA A 1 526 ? 24.328 21.125 17.125 1 94.25 526 ALA A CA 1
ATOM 4071 C C . ALA A 1 526 ? 24.906 22.406 16.547 1 94.25 526 ALA A C 1
ATOM 4073 O O . ALA A 1 526 ? 26.109 22.531 16.359 1 94.25 526 ALA A O 1
ATOM 4074 N N . PHE A 1 527 ? 24.078 23.312 16.281 1 95.44 527 PHE A N 1
ATOM 4075 C CA . PHE A 1 527 ? 24.562 24.609 15.789 1 95.44 527 PHE A CA 1
ATOM 4076 C C . PHE A 1 527 ? 24.766 25.578 16.938 1 95.44 527 PHE A C 1
ATOM 4078 O O . PHE A 1 527 ? 25.188 26.719 16.734 1 95.44 527 PHE A O 1
ATOM 4085 N N . TRP A 1 528 ? 24.422 25.203 18.156 1 94.56 528 TRP A N 1
ATOM 4086 C CA . TRP A 1 528 ? 24.641 25.984 19.359 1 94.56 528 TRP A CA 1
ATOM 4087 C C . TRP A 1 528 ? 25.828 25.438 20.156 1 94.56 528 TRP A C 1
ATOM 4089 O O . TRP A 1 528 ? 26.359 24.375 19.828 1 94.56 528 TRP A O 1
ATOM 4099 N N . SER A 1 529 ? 26.297 26.281 21.094 1 86.38 529 SER A N 1
ATOM 4100 C CA . SER A 1 529 ? 27.453 25.875 21.891 1 86.38 529 SER A CA 1
ATOM 4101 C C . SER A 1 529 ? 27.031 25 23.078 1 86.38 529 SER A C 1
ATOM 4103 O O . SER A 1 529 ? 25.938 25.156 23.609 1 86.38 529 SER A O 1
ATOM 4105 N N . LYS A 1 530 ? 27.812 23.953 23.328 1 71.38 530 LYS A N 1
ATOM 4106 C CA . LYS A 1 530 ? 27.578 23.109 24.5 1 71.38 530 LYS A CA 1
ATOM 4107 C C . LYS A 1 530 ? 27.75 23.906 25.797 1 71.38 530 LYS A C 1
ATOM 4109 O O . LYS A 1 530 ? 28.734 24.641 25.953 1 71.38 530 LYS A O 1
ATOM 4114 N N . PRO A 1 531 ? 26.625 23.953 26.609 1 67.12 531 PRO A N 1
ATOM 4115 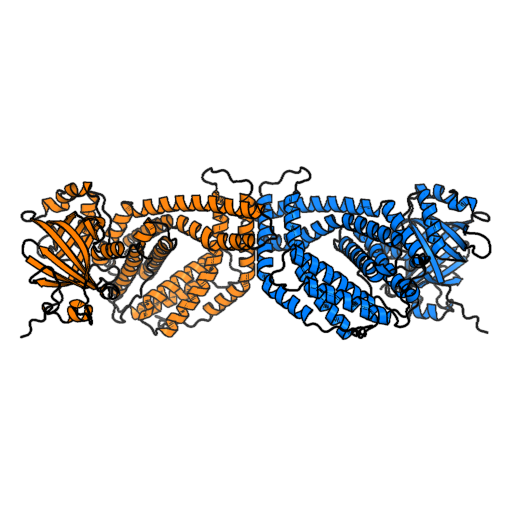C CA . PRO A 1 531 ? 26.75 24.734 27.828 1 67.12 531 PRO A CA 1
ATOM 4116 C C . PRO A 1 531 ? 27.906 24.266 28.719 1 67.12 531 PRO A C 1
ATOM 4118 O O . PRO A 1 531 ? 28.266 23.094 28.688 1 67.12 531 PRO A O 1
ATOM 4121 N N . ASP A 1 532 ? 28.828 25.172 29.141 1 50.94 532 ASP A N 1
ATOM 4122 C CA . ASP A 1 532 ? 29.875 24.828 30.109 1 50.94 532 ASP A CA 1
ATOM 4123 C C . ASP A 1 532 ? 29.328 23.969 31.234 1 50.94 532 ASP A C 1
ATOM 4125 O O . ASP A 1 532 ? 28.172 24.125 31.641 1 50.94 532 ASP A O 1
ATOM 4129 N N . ARG A 1 533 ? 29.828 22.672 31.438 1 44.47 533 ARG A N 1
ATOM 4130 C CA . ARG A 1 533 ? 29.531 21.875 32.625 1 44.47 533 ARG A CA 1
ATOM 4131 C C . ARG A 1 533 ? 29.375 22.766 33.844 1 44.47 533 ARG A C 1
ATOM 4133 O O . ARG A 1 533 ? 30.297 23.453 34.25 1 44.47 533 ARG A O 1
ATOM 4140 N N . GLU A 1 534 ? 28.469 23.531 34.031 1 31.72 534 GLU A N 1
ATOM 4141 C CA . GLU A 1 534 ? 28.453 23.969 35.438 1 31.72 534 GLU A CA 1
ATOM 4142 C C . GLU A 1 534 ? 28.719 22.797 36.375 1 31.72 534 GLU A C 1
ATOM 4144 O O . GLU A 1 534 ? 28.109 21.734 36.25 1 31.72 534 GLU A O 1
ATOM 4149 N N . GLY A 1 535 ? 29.984 22.688 37 1 26.7 535 GLY A N 1
ATOM 4150 C CA . GLY A 1 535 ? 30.156 22.156 38.344 1 26.7 535 GLY A CA 1
ATOM 4151 C C . GLY A 1 535 ? 28.969 22.391 39.25 1 26.7 535 GLY A C 1
ATOM 4152 O O . GLY A 1 535 ? 28.281 23.406 39.125 1 26.7 535 GLY A O 1
ATOM 4153 N N . MET B 1 1 ? 32.625 -64.812 -29.766 1 20.52 1 MET B N 1
ATOM 4154 C CA . MET B 1 1 ? 31.484 -64.188 -30.359 1 20.52 1 MET B CA 1
ATOM 4155 C C . MET B 1 1 ? 30.516 -63.688 -29.297 1 20.52 1 MET B C 1
ATOM 4157 O O . MET B 1 1 ? 29.859 -64.5 -28.625 1 20.52 1 MET B O 1
ATOM 4161 N N . VAL B 1 2 ? 30.891 -62.656 -28.562 1 24.45 2 VAL B N 1
ATOM 4162 C CA . VAL B 1 2 ? 30.297 -62.094 -27.344 1 24.45 2 VAL B CA 1
ATOM 4163 C C . VAL B 1 2 ? 28.844 -61.719 -27.594 1 24.45 2 VAL B C 1
ATOM 4165 O O . VAL B 1 2 ? 28.547 -60.938 -28.516 1 24.45 2 VAL B O 1
ATOM 4168 N N . VAL B 1 3 ? 27.984 -62.688 -27.391 1 27.81 3 VAL B N 1
ATOM 4169 C CA . VAL B 1 3 ? 26.562 -62.375 -27.469 1 27.81 3 VAL B CA 1
ATOM 4170 C C . VAL B 1 3 ? 26.266 -61.125 -26.656 1 27.81 3 VAL B C 1
ATOM 4172 O O . VAL B 1 3 ? 26.562 -61.062 -25.453 1 27.81 3 VAL B O 1
ATOM 4175 N N . GLU B 1 4 ? 26.484 -59.969 -27.188 1 28.09 4 GLU B N 1
ATOM 4176 C CA . GLU B 1 4 ? 26.062 -58.688 -26.625 1 28.09 4 GLU B CA 1
ATOM 4177 C C . GLU B 1 4 ? 24.719 -58.812 -25.906 1 28.09 4 GLU B C 1
ATOM 4179 O O . GLU B 1 4 ? 23.734 -59.25 -26.5 1 28.09 4 GLU B O 1
ATOM 4184 N N . ALA B 1 5 ? 24.766 -59.031 -24.719 1 43.62 5 ALA B N 1
ATOM 4185 C CA . ALA B 1 5 ? 23.531 -59.094 -23.953 1 43.62 5 ALA B CA 1
ATOM 4186 C C . ALA B 1 5 ? 22.578 -57.969 -24.328 1 43.62 5 ALA B C 1
ATOM 4188 O O . ALA B 1 5 ? 22.906 -56.781 -24.141 1 43.62 5 ALA B O 1
ATOM 4189 N N . GLU B 1 6 ? 21.859 -57.875 -25.531 1 39.03 6 GLU B N 1
ATOM 4190 C CA . GLU B 1 6 ? 20.953 -56.844 -26.062 1 39.03 6 GLU B CA 1
ATOM 4191 C C . GLU B 1 6 ? 20.094 -56.25 -24.953 1 39.03 6 GLU B C 1
ATOM 4193 O O . GLU B 1 6 ? 19.578 -56.969 -24.109 1 39.03 6 GLU B O 1
ATOM 4198 N N . SER B 1 7 ? 20.125 -55.156 -24.5 1 49.53 7 SER B N 1
ATOM 4199 C CA . SER B 1 7 ? 19.219 -54.375 -23.656 1 49.53 7 SER B CA 1
ATOM 4200 C C . SER B 1 7 ? 17.766 -54.656 -24.016 1 49.53 7 SER B C 1
ATOM 4202 O O . SER B 1 7 ? 17.391 -54.594 -25.203 1 49.53 7 SER B O 1
ATOM 4204 N N . ASN B 1 8 ? 16.938 -55.406 -23.234 1 67.81 8 ASN B N 1
ATOM 4205 C CA . ASN B 1 8 ? 15.523 -55.656 -23.531 1 67.81 8 ASN B CA 1
ATOM 4206 C C . ASN B 1 8 ? 14.656 -54.5 -23.062 1 67.81 8 ASN B C 1
ATOM 4208 O O . ASN B 1 8 ? 14.922 -53.875 -22.016 1 67.81 8 ASN B O 1
ATOM 4212 N N . ARG B 1 9 ? 14.094 -53.656 -23.906 1 76.25 9 ARG B N 1
ATOM 4213 C CA . ARG B 1 9 ? 13.148 -52.594 -23.656 1 76.25 9 ARG B CA 1
ATOM 4214 C C . ARG B 1 9 ? 11.742 -53.125 -23.406 1 76.25 9 ARG B C 1
ATOM 4216 O O . ARG B 1 9 ? 11.273 -54 -24.125 1 76.25 9 ARG B O 1
ATOM 4223 N N . GLU B 1 10 ? 11.266 -52.781 -22.188 1 80.62 10 GLU B N 1
ATOM 4224 C CA . GLU B 1 10 ? 9.891 -53.094 -21.812 1 80.62 10 GLU B CA 1
ATOM 4225 C C . GLU B 1 10 ? 8.961 -51.906 -22.016 1 80.62 10 GLU B C 1
ATOM 4227 O O . GLU B 1 10 ? 9.25 -50.812 -21.578 1 80.62 10 GLU B O 1
ATOM 4232 N N . THR B 1 11 ? 7.883 -52.062 -22.828 1 83.94 11 THR B N 1
ATOM 4233 C CA . THR B 1 11 ? 6.84 -51.094 -23.047 1 83.94 11 THR B CA 1
ATOM 4234 C C . THR B 1 11 ? 5.559 -51.469 -22.312 1 83.94 11 THR B C 1
ATOM 4236 O O . THR B 1 11 ? 4.965 -52.5 -22.609 1 83.94 11 THR B O 1
ATOM 4239 N N . GLU B 1 12 ? 5.223 -50.656 -21.312 1 91.12 12 GLU B N 1
ATOM 4240 C CA . GLU B 1 12 ? 4.102 -51.094 -20.484 1 91.12 12 GLU B CA 1
ATOM 4241 C C . GLU B 1 12 ? 3.223 -49.906 -20.094 1 91.12 12 GLU B C 1
ATOM 4243 O O . GLU B 1 12 ? 3.691 -48.781 -20.047 1 91.12 12 GLU B O 1
ATOM 4248 N N . LEU B 1 13 ? 1.96 -50.156 -19.906 1 92.62 13 LEU B N 1
ATOM 4249 C CA . LEU B 1 13 ? 0.96 -49.25 -19.375 1 92.62 13 LEU B CA 1
ATOM 4250 C C . LEU B 1 13 ? 0.364 -49.781 -18.078 1 92.62 13 LEU B C 1
ATOM 4252 O O . LEU B 1 13 ? -0.042 -50.938 -18.016 1 92.62 13 LEU B O 1
ATOM 4256 N N . LYS B 1 14 ? 0.39 -48.938 -17.094 1 93.31 14 LYS B N 1
ATOM 4257 C CA . LYS B 1 14 ? -0.107 -49.375 -15.797 1 93.31 14 LYS B CA 1
ATOM 4258 C C . LYS B 1 14 ? -1.41 -48.688 -15.445 1 93.31 14 LYS B C 1
ATOM 4260 O O . LYS B 1 14 ? -1.503 -47.438 -15.539 1 93.31 14 LYS B O 1
ATOM 4265 N N . LEU B 1 15 ? -2.348 -49.469 -14.977 1 95.62 15 LEU B N 1
ATOM 4266 C CA . LEU B 1 15 ? -3.666 -48.938 -14.625 1 95.62 15 LEU B CA 1
ATOM 4267 C C . LEU B 1 15 ? -4.043 -49.344 -13.203 1 95.62 15 LEU B C 1
ATOM 4269 O O . LEU B 1 15 ? -4.047 -50.531 -12.867 1 95.62 15 LEU B O 1
ATOM 4273 N N . ALA B 1 16 ? -4.324 -48.375 -12.391 1 94.06 16 ALA B N 1
ATOM 4274 C CA . ALA B 1 16 ? -4.852 -48.656 -11.055 1 94.06 16 ALA B CA 1
ATOM 4275 C C . ALA B 1 16 ? -6.336 -49 -11.109 1 94.06 16 ALA B C 1
ATOM 4277 O O . ALA B 1 16 ? -7.09 -48.406 -11.883 1 94.06 16 ALA B O 1
ATOM 4278 N N . VAL B 1 17 ? -6.703 -49.969 -10.289 1 95.38 17 VAL B N 1
ATOM 4279 C CA . VAL B 1 17 ? -8.094 -50.438 -10.25 1 95.38 17 VAL B CA 1
ATOM 4280 C C . VAL B 1 17 ? -8.516 -50.688 -8.805 1 95.38 17 VAL B C 1
ATOM 4282 O O . VAL B 1 17 ? -7.668 -50.938 -7.941 1 95.38 17 VAL B O 1
ATOM 4285 N N . ARG B 1 18 ? -9.914 -50.594 -8.508 1 90.5 18 ARG B N 1
ATOM 4286 C CA . ARG B 1 18 ? -10.438 -51.031 -7.219 1 90.5 18 ARG B CA 1
ATOM 4287 C C . ARG B 1 18 ? -10.422 -52.562 -7.105 1 90.5 18 ARG B C 1
ATOM 4289 O O . ARG B 1 18 ? -10.719 -53.25 -8.078 1 90.5 18 ARG B O 1
ATOM 4296 N N . ALA B 1 19 ? -9.984 -52.938 -6 1 94.81 19 ALA B N 1
ATOM 4297 C CA . ALA B 1 19 ? -9.883 -54.375 -5.762 1 94.81 19 ALA B CA 1
ATOM 4298 C C . ALA B 1 19 ? -11.18 -55.094 -6.125 1 94.81 19 ALA B C 1
ATOM 4300 O O . ALA B 1 19 ? -11.156 -56.188 -6.688 1 94.81 19 ALA B O 1
ATOM 4301 N N . GLU B 1 20 ? -12.242 -54.5 -5.855 1 95.12 20 GLU B N 1
ATOM 4302 C CA . GLU B 1 20 ? -13.555 -55.094 -6.062 1 95.12 20 GLU B CA 1
ATOM 4303 C C . GLU B 1 20 ? -13.867 -55.25 -7.551 1 95.12 20 GLU B C 1
ATOM 4305 O O . GLU B 1 20 ? -14.742 -56.031 -7.934 1 95.12 20 GLU B O 1
ATOM 4310 N N . ASP B 1 21 ? -13.18 -54.562 -8.367 1 96.06 21 ASP B N 1
ATOM 4311 C CA . ASP B 1 21 ? -13.469 -54.562 -9.797 1 96.06 21 ASP B CA 1
ATOM 4312 C C . ASP B 1 21 ? -12.539 -55.531 -10.539 1 96.06 21 ASP B C 1
ATOM 4314 O O . ASP B 1 21 ? -12.695 -55.75 -11.742 1 96.06 21 ASP B O 1
ATOM 4318 N N . MET B 1 22 ? -11.609 -56.125 -9.898 1 96 22 MET B N 1
ATOM 4319 C CA . MET B 1 22 ? -10.57 -56.938 -10.523 1 96 22 MET B CA 1
ATOM 4320 C C . MET B 1 22 ? -11.18 -58.125 -11.227 1 96 22 MET B C 1
ATOM 4322 O O . MET B 1 22 ? -10.82 -58.438 -12.367 1 96 22 MET B O 1
ATOM 4326 N N . ALA B 1 23 ? -12.062 -58.75 -10.578 1 94.31 23 ALA B N 1
ATOM 4327 C CA . ALA B 1 23 ? -12.688 -59.938 -11.156 1 94.31 23 ALA B CA 1
ATOM 4328 C C . ALA B 1 23 ? -13.422 -59.625 -12.445 1 94.31 23 ALA B C 1
ATOM 4330 O O . ALA B 1 23 ? -13.375 -60.375 -13.414 1 94.31 23 ALA B O 1
ATOM 4331 N N . LYS B 1 24 ? -14.055 -58.562 -12.391 1 95.81 24 LYS B N 1
ATOM 4332 C CA . LYS B 1 24 ? -14.797 -58.094 -13.562 1 95.81 24 LYS B CA 1
ATOM 4333 C C . LYS B 1 24 ? -13.859 -57.812 -14.734 1 95.81 24 LYS B C 1
ATOM 4335 O O . LYS B 1 24 ? -14.188 -58.125 -15.883 1 95.81 24 LYS B O 1
ATOM 4340 N N . LEU B 1 25 ? -12.773 -57.281 -14.492 1 96.31 25 LEU B N 1
ATOM 4341 C CA . LEU B 1 25 ? -11.797 -56.969 -15.531 1 96.31 25 LEU B CA 1
ATOM 4342 C C . LEU B 1 25 ? -11.195 -58.219 -16.109 1 96.31 25 LEU B C 1
ATOM 4344 O O . LEU B 1 25 ? -11 -58.344 -17.328 1 96.31 25 LEU B O 1
ATOM 4348 N N . ARG B 1 26 ? -10.977 -59.188 -15.336 1 93.62 26 ARG B N 1
ATOM 4349 C CA . ARG B 1 26 ? -10.398 -60.469 -15.781 1 93.62 26 ARG B CA 1
ATOM 4350 C C . ARG B 1 26 ? -11.344 -61.188 -16.734 1 93.62 26 ARG B C 1
ATOM 4352 O O . ARG B 1 26 ? -10.891 -61.875 -17.656 1 93.62 26 ARG B O 1
ATOM 4359 N N . SER B 1 27 ? -12.562 -61 -16.469 1 93.31 27 SER B N 1
ATOM 4360 C CA . SER B 1 27 ? -13.547 -61.781 -17.219 1 93.31 27 SER B CA 1
ATOM 4361 C C . SER B 1 27 ? -14.18 -60.969 -18.328 1 93.31 27 SER B C 1
ATOM 4363 O O . SER B 1 27 ? -15.031 -61.469 -19.078 1 93.31 27 SER B O 1
ATOM 4365 N N . CYS B 1 28 ? -13.82 -59.781 -18.469 1 94.88 28 CYS B N 1
ATOM 4366 C CA . CYS B 1 28 ? -14.484 -58.938 -19.453 1 94.88 28 CYS B CA 1
ATOM 4367 C C . CYS B 1 28 ? -14.109 -59.375 -20.875 1 94.88 28 CYS B C 1
ATOM 4369 O O . CYS B 1 28 ? -13.062 -59.969 -21.078 1 94.88 28 CYS B O 1
ATOM 4371 N N . PRO B 1 29 ? -14.938 -59 -21.828 1 93.56 29 PRO B N 1
ATOM 4372 C CA . PRO B 1 29 ? -14.734 -59.438 -23.203 1 93.56 29 PRO B CA 1
ATOM 4373 C C . PRO B 1 29 ? -13.406 -58.969 -23.797 1 93.56 29 PRO B C 1
ATOM 4375 O O . PRO B 1 29 ? -12.805 -59.688 -24.609 1 93.56 29 PRO B O 1
ATOM 4378 N N . ALA B 1 30 ? -12.969 -57.844 -23.375 1 94.12 30 ALA B N 1
ATOM 4379 C CA . ALA B 1 30 ? -11.719 -57.281 -23.891 1 94.12 30 ALA B CA 1
ATOM 4380 C C . ALA B 1 30 ? -10.555 -58.219 -23.609 1 94.12 30 ALA B C 1
ATOM 4382 O O . ALA B 1 30 ? -9.562 -58.25 -24.344 1 94.12 30 ALA B O 1
ATOM 4383 N N . VAL B 1 31 ? -10.617 -59.094 -22.625 1 94.25 31 VAL B N 1
ATOM 4384 C CA . VAL B 1 31 ? -9.57 -60.031 -22.266 1 94.25 31 VAL B CA 1
ATOM 4385 C C . VAL B 1 31 ? -10.023 -61.469 -22.594 1 94.25 31 VAL B C 1
ATOM 4387 O O . VAL B 1 31 ? -9.367 -62.156 -23.359 1 94.25 31 VAL B O 1
ATOM 4390 N N . ALA B 1 32 ? -11.172 -61.875 -22.141 1 91.56 32 ALA B N 1
ATOM 4391 C CA . ALA B 1 32 ? -11.656 -63.25 -22.203 1 91.56 32 ALA B CA 1
ATOM 4392 C C . ALA B 1 32 ? -11.812 -63.688 -23.656 1 91.56 32 ALA B C 1
ATOM 4394 O O . ALA B 1 32 ? -11.539 -64.875 -23.984 1 91.56 32 ALA B O 1
ATOM 4395 N N . SER B 1 33 ? -12.25 -62.781 -24.484 1 91.31 33 SER B N 1
ATOM 4396 C CA . SER B 1 33 ? -12.531 -63.188 -25.859 1 91.31 33 SER B CA 1
ATOM 4397 C C . SER B 1 33 ? -11.266 -63.219 -26.703 1 91.31 33 SER B C 1
ATOM 4399 O O . SER B 1 33 ? -11.242 -63.812 -27.781 1 91.31 33 SER B O 1
ATOM 4401 N N . ARG B 1 34 ? -10.227 -62.625 -26.234 1 92.25 34 ARG B N 1
ATOM 4402 C CA . ARG B 1 34 ? -9.031 -62.469 -27.047 1 92.25 34 ARG B CA 1
ATOM 4403 C C . ARG B 1 34 ? -7.867 -63.281 -26.469 1 92.25 34 ARG B C 1
ATOM 4405 O O . ARG B 1 34 ? -6.812 -63.406 -27.094 1 92.25 34 ARG B O 1
ATOM 4412 N N . ALA B 1 35 ? -8.086 -63.75 -25.359 1 89.44 35 ALA B N 1
ATOM 4413 C CA . ALA B 1 35 ? -6.996 -64.438 -24.656 1 89.44 35 ALA B CA 1
ATOM 4414 C C . ALA B 1 35 ? -6.77 -65.812 -25.219 1 89.44 35 ALA B C 1
ATOM 4416 O O . ALA B 1 35 ? -7.727 -66.5 -25.562 1 89.44 35 ALA B O 1
ATOM 4417 N N . LYS B 1 36 ? -5.547 -66 -25.359 1 83.5 36 LYS B N 1
ATOM 4418 C CA . LYS B 1 36 ? -5.156 -67.375 -25.75 1 83.5 36 LYS B CA 1
ATOM 4419 C C . LYS B 1 36 ? -4.539 -68.125 -24.578 1 83.5 36 LYS B C 1
ATOM 4421 O O . LYS B 1 36 ? -3.738 -67.562 -23.828 1 83.5 36 LYS B O 1
ATOM 4426 N N . GLY B 1 37 ? -4.996 -69.375 -24.453 1 79.75 37 GLY B N 1
ATOM 4427 C CA . GLY B 1 37 ? -4.414 -70.25 -23.438 1 79.75 37 GLY B CA 1
ATOM 4428 C C . GLY B 1 37 ? -5.031 -70.062 -22.062 1 79.75 37 GLY B C 1
ATOM 4429 O O . GLY B 1 37 ? -5.973 -69.25 -21.906 1 79.75 37 GLY B O 1
ATOM 4430 N N . LYS B 1 38 ? -4.621 -70.75 -21.062 1 85.19 38 LYS B N 1
ATOM 4431 C CA . LYS B 1 38 ? -5.133 -70.688 -19.703 1 85.19 38 LYS B CA 1
ATOM 4432 C C . LYS B 1 38 ? -4.453 -69.562 -18.922 1 85.19 38 LYS B C 1
ATOM 4434 O O . LYS B 1 38 ? -3.295 -69.25 -19.172 1 85.19 38 LYS B O 1
ATOM 4439 N N . ALA B 1 39 ? -5.262 -69.062 -18.094 1 86.25 39 ALA B N 1
ATOM 4440 C CA . ALA B 1 39 ? -4.707 -68.062 -17.188 1 86.25 39 ALA B CA 1
ATOM 4441 C C . ALA B 1 39 ? -3.73 -68.688 -16.203 1 86.25 39 ALA B C 1
ATOM 4443 O O . ALA B 1 39 ? -3.969 -69.812 -15.719 1 86.25 39 ALA B O 1
ATOM 4444 N N . GLY B 1 40 ? -2.609 -68.062 -16.016 1 90.56 40 GLY B N 1
ATOM 4445 C CA . GLY B 1 40 ? -1.657 -68.5 -15.008 1 90.56 40 GLY B CA 1
ATOM 4446 C C . GLY B 1 40 ? -1.543 -67.562 -13.844 1 90.56 40 GLY B C 1
ATOM 4447 O O . GLY B 1 40 ? -1.484 -66.312 -14.039 1 90.56 40 GLY B O 1
ATOM 4448 N N . THR B 1 41 ? -1.714 -68.125 -12.672 1 93.31 41 THR B N 1
ATOM 4449 C CA . THR B 1 41 ? -1.576 -67.312 -11.469 1 93.31 41 THR B CA 1
ATOM 4450 C C . THR B 1 41 ? -0.317 -67.688 -10.695 1 93.31 41 THR B C 1
ATOM 4452 O O . THR B 1 41 ? 0.001 -68.875 -10.57 1 93.31 41 THR B O 1
ATOM 4455 N N . LYS B 1 42 ? 0.383 -66.688 -10.312 1 95 42 LYS B N 1
ATOM 4456 C CA . LYS B 1 42 ? 1.594 -66.938 -9.531 1 95 42 LYS B CA 1
ATOM 4457 C C . LYS B 1 42 ? 1.715 -65.875 -8.406 1 95 42 LYS B C 1
ATOM 4459 O O . LYS B 1 42 ? 1.146 -64.812 -8.484 1 95 42 LYS B O 1
ATOM 4464 N N . THR B 1 43 ? 2.404 -66.312 -7.395 1 96 43 THR B N 1
ATOM 4465 C CA . THR B 1 43 ? 2.766 -65.438 -6.312 1 96 43 THR B CA 1
ATOM 4466 C C . THR B 1 43 ? 4.176 -64.875 -6.512 1 96 43 THR B C 1
ATOM 4468 O O . THR B 1 43 ? 5.129 -65.625 -6.672 1 96 43 THR B O 1
ATOM 4471 N N . LEU B 1 44 ? 4.215 -63.594 -6.527 1 96.19 44 LEU B N 1
ATOM 4472 C CA . LEU B 1 44 ? 5.496 -62.906 -6.711 1 96.19 44 LEU B CA 1
ATOM 4473 C C . LEU B 1 44 ? 5.918 -62.188 -5.434 1 96.19 44 LEU B C 1
ATOM 4475 O O . LEU B 1 44 ? 5.23 -61.281 -4.98 1 96.19 44 LEU B O 1
ATOM 4479 N N . GLU B 1 45 ? 6.969 -62.594 -4.844 1 97 45 GLU B N 1
ATOM 4480 C CA . GLU B 1 45 ? 7.582 -61.906 -3.709 1 97 45 GLU B CA 1
ATOM 4481 C C . GLU B 1 45 ? 8.875 -61.219 -4.117 1 97 45 GLU B C 1
ATOM 4483 O O . GLU B 1 45 ? 9.883 -61.875 -4.375 1 97 45 GLU B O 1
ATOM 4488 N N . SER B 1 46 ? 8.828 -59.938 -4.195 1 97.5 46 SER B N 1
ATOM 4489 C CA . SER B 1 46 ? 9.984 -59.188 -4.66 1 97.5 46 SER B CA 1
ATOM 4490 C C . SER B 1 46 ? 10.555 -58.312 -3.545 1 97.5 46 SER B C 1
ATOM 4492 O O . SER B 1 46 ? 9.836 -57.5 -2.963 1 97.5 46 SER B O 1
ATOM 4494 N N . THR B 1 47 ? 11.773 -58.438 -3.264 1 97.44 47 THR B N 1
ATOM 4495 C CA . THR B 1 47 ? 12.477 -57.562 -2.326 1 97.44 47 THR B CA 1
ATOM 4496 C C . THR B 1 47 ? 13.328 -56.531 -3.072 1 97.44 47 THR B C 1
ATOM 4498 O O . THR B 1 47 ? 14.117 -56.906 -3.943 1 97.44 47 THR B O 1
ATOM 4501 N N . TYR B 1 48 ? 13.141 -55.281 -2.744 1 97.62 48 TYR B N 1
ATOM 4502 C CA . TYR B 1 48 ? 13.883 -54.219 -3.373 1 97.62 48 TYR B CA 1
ATOM 4503 C C . TYR B 1 48 ? 15.055 -53.781 -2.504 1 97.62 48 TYR B C 1
ATOM 4505 O O . TYR B 1 48 ? 14.922 -53.656 -1.284 1 97.62 48 TYR B O 1
ATOM 4513 N N . TYR B 1 49 ? 16.172 -53.594 -3.135 1 96.44 49 TYR B N 1
ATOM 4514 C CA . TYR B 1 49 ? 17.406 -53.281 -2.424 1 96.44 49 TYR B CA 1
ATOM 4515 C C . TYR B 1 49 ? 17.953 -51.906 -2.84 1 96.44 49 TYR B C 1
ATOM 4517 O O . TYR B 1 49 ? 17.812 -51.5 -3.996 1 96.44 49 TYR B O 1
ATOM 4525 N N . ASP B 1 50 ? 18.547 -51.25 -1.963 1 96.56 50 ASP B N 1
ATOM 4526 C CA . ASP B 1 50 ? 19.266 -50 -2.193 1 96.56 50 ASP B CA 1
ATOM 4527 C C . ASP B 1 50 ? 20.297 -49.75 -1.091 1 96.56 50 ASP B C 1
ATOM 452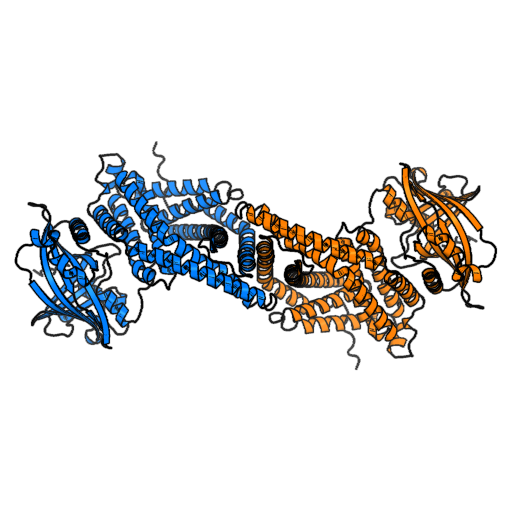9 O O . ASP B 1 50 ? 20.391 -50.5 -0.13 1 96.56 50 ASP B O 1
ATOM 4533 N N . THR B 1 51 ? 21.156 -48.75 -1.275 1 95.19 51 THR B N 1
ATOM 4534 C CA . THR B 1 51 ? 22.078 -48.344 -0.225 1 95.19 51 THR B CA 1
ATOM 4535 C C . THR B 1 51 ? 21.359 -47.5 0.834 1 95.19 51 THR B C 1
ATOM 4537 O O . THR B 1 51 ? 20.25 -47.031 0.608 1 95.19 51 THR B O 1
ATOM 4540 N N . ALA B 1 52 ? 21.984 -47.375 1.992 1 91.31 52 ALA B N 1
ATOM 4541 C CA . ALA B 1 52 ? 21.406 -46.594 3.086 1 91.31 52 ALA B CA 1
ATOM 4542 C C . ALA B 1 52 ? 21.125 -45.156 2.656 1 91.31 52 ALA B C 1
ATOM 4544 O O . ALA B 1 52 ? 20.156 -44.562 3.098 1 91.31 52 ALA B O 1
ATOM 4545 N N . ASP B 1 53 ? 21.953 -44.688 1.835 1 91.06 53 ASP B N 1
ATOM 4546 C CA . ASP B 1 53 ? 21.812 -43.312 1.39 1 91.06 53 ASP B CA 1
ATOM 4547 C C . ASP B 1 53 ? 21.047 -43.219 0.068 1 91.06 53 ASP B C 1
ATOM 4549 O O . ASP B 1 53 ? 21.062 -42.188 -0.595 1 91.06 53 ASP B O 1
ATOM 4553 N N . ARG B 1 54 ? 20.438 -44.25 -0.388 1 92.44 54 ARG B N 1
ATOM 4554 C CA . ARG B 1 54 ? 19.531 -44.312 -1.535 1 92.44 54 ARG B CA 1
ATOM 4555 C C . ARG B 1 54 ? 20.266 -43.938 -2.822 1 92.44 54 ARG B C 1
ATOM 4557 O O . ARG B 1 54 ? 19.766 -43.125 -3.609 1 92.44 54 ARG B O 1
ATOM 4564 N N . ARG B 1 55 ? 21.359 -44.469 -3.008 1 92.94 55 ARG B N 1
ATOM 4565 C CA . ARG B 1 55 ? 22.156 -44.125 -4.188 1 92.94 55 ARG B CA 1
ATOM 4566 C C . ARG B 1 55 ? 21.484 -44.625 -5.461 1 92.94 55 ARG B C 1
ATOM 4568 O O . ARG B 1 55 ? 21.531 -43.938 -6.492 1 92.94 55 ARG B O 1
ATOM 4575 N N . LEU B 1 56 ? 20.875 -45.812 -5.469 1 92.94 56 LEU B N 1
ATOM 4576 C CA . LEU B 1 56 ? 20.203 -46.312 -6.66 1 92.94 56 LEU B CA 1
ATOM 4577 C C . LEU B 1 56 ? 19 -45.469 -7.012 1 92.94 56 LEU B C 1
ATOM 4579 O O . LEU B 1 56 ? 18.812 -45.094 -8.172 1 92.94 56 LEU B O 1
ATOM 4583 N N . ALA B 1 57 ? 18.25 -45.219 -6 1 89 57 ALA B N 1
ATOM 4584 C CA . ALA B 1 57 ? 17.094 -44.344 -6.227 1 89 57 ALA B CA 1
ATOM 4585 C C . ALA B 1 57 ? 17.547 -43 -6.809 1 89 57 ALA B C 1
ATOM 4587 O O . ALA B 1 57 ? 16.875 -42.438 -7.684 1 89 57 ALA B O 1
ATOM 4588 N N . GLY B 1 58 ? 18.609 -42.438 -6.305 1 86.75 58 GLY B N 1
ATOM 4589 C CA . GLY B 1 58 ? 19.141 -41.188 -6.797 1 86.75 58 GLY B CA 1
ATOM 4590 C C . GLY B 1 58 ? 19.516 -41.25 -8.266 1 86.75 58 GLY B C 1
ATOM 4591 O O . GLY B 1 58 ? 19.438 -40.219 -8.961 1 86.75 58 GLY B O 1
ATOM 4592 N N . ARG B 1 59 ? 19.859 -42.375 -8.711 1 88.06 59 ARG B N 1
ATOM 4593 C CA . ARG B 1 59 ? 20.234 -42.562 -10.109 1 88.06 59 ARG B CA 1
ATOM 4594 C C . ARG B 1 59 ? 19.047 -43.062 -10.93 1 88.06 59 ARG B C 1
ATOM 4596 O O . ARG B 1 59 ? 19.203 -43.406 -12.109 1 88.06 59 ARG B O 1
ATOM 4603 N N . LEU B 1 60 ? 17.938 -43.188 -10.312 1 87.19 60 LEU B N 1
ATOM 4604 C CA . LEU B 1 60 ? 16.703 -43.656 -10.93 1 87.19 60 LEU B CA 1
ATOM 4605 C C . LEU B 1 60 ? 16.859 -45.094 -11.391 1 87.19 60 LEU B C 1
ATOM 4607 O O . LEU B 1 60 ? 16.406 -45.438 -12.492 1 87.19 60 LEU B O 1
ATOM 4611 N N . VAL B 1 61 ? 17.531 -45.875 -10.602 1 91.94 61 VAL B N 1
ATOM 4612 C CA . VAL B 1 61 ? 17.734 -47.281 -10.867 1 91.94 61 VAL B CA 1
ATOM 4613 C C . VAL B 1 61 ? 17.078 -48.125 -9.766 1 91.94 61 VAL B C 1
ATOM 4615 O O . VAL B 1 61 ? 17.109 -47.75 -8.594 1 91.94 61 VAL B O 1
ATOM 4618 N N . THR B 1 62 ? 16.469 -49.25 -10.195 1 94.25 62 THR B N 1
ATOM 4619 C CA . THR B 1 62 ? 15.875 -50.156 -9.234 1 94.25 62 THR B CA 1
ATOM 4620 C C . THR B 1 62 ? 16.531 -51.562 -9.32 1 94.25 62 THR B C 1
ATOM 4622 O O . THR B 1 62 ? 16.828 -52.031 -10.414 1 94.25 62 THR B O 1
ATOM 4625 N N . LEU B 1 63 ? 16.781 -52.094 -8.141 1 95.94 63 LEU B N 1
ATOM 4626 C CA . LEU B 1 63 ? 17.312 -53.438 -8.016 1 95.94 63 LEU B CA 1
ATOM 4627 C C . LEU B 1 63 ? 16.406 -54.281 -7.109 1 95.94 63 LEU B C 1
ATOM 4629 O O . LEU B 1 63 ? 16.156 -53.906 -5.965 1 95.94 63 LEU B O 1
ATOM 4633 N N . ARG B 1 64 ? 16.016 -55.375 -7.672 1 97 64 ARG B N 1
ATOM 4634 C CA . ARG B 1 64 ? 15.188 -56.25 -6.855 1 97 64 ARG B CA 1
ATOM 4635 C C . ARG B 1 64 ? 15.555 -57.719 -7.09 1 97 64 ARG B C 1
ATOM 4637 O O . ARG B 1 64 ? 16.141 -58.062 -8.117 1 97 64 ARG B O 1
ATOM 4644 N N . VAL B 1 65 ? 15.25 -58.562 -6.129 1 97.44 65 VAL B N 1
ATOM 4645 C CA . VAL B 1 65 ? 15.258 -60 -6.254 1 97.44 65 VAL B CA 1
ATOM 4646 C C . VAL B 1 65 ? 13.852 -60.562 -6 1 97.44 65 VAL B C 1
ATOM 4648 O O . VAL B 1 65 ? 13.242 -60.25 -4.969 1 97.44 65 VAL B O 1
ATOM 4651 N N . ARG B 1 66 ? 13.43 -61.25 -6.969 1 97.56 66 ARG B N 1
ATOM 4652 C CA . ARG B 1 66 ? 12.07 -61.781 -6.922 1 97.56 66 ARG B CA 1
ATOM 4653 C C . ARG B 1 66 ? 12.086 -63.312 -6.754 1 97.56 66 ARG B C 1
ATOM 4655 O O . ARG B 1 66 ? 12.828 -64 -7.449 1 97.56 66 ARG B O 1
ATOM 4662 N N . LYS B 1 67 ? 11.297 -63.781 -5.793 1 96.44 67 LYS B N 1
ATOM 4663 C CA . LYS B 1 67 ? 11.039 -65.188 -5.66 1 96.44 67 LYS B CA 1
ATOM 4664 C C . LYS B 1 67 ? 9.805 -65.625 -6.457 1 96.44 67 LYS B C 1
ATOM 4666 O O . LYS B 1 67 ? 8.711 -65.062 -6.242 1 96.44 67 LYS B O 1
ATOM 4671 N N . VAL B 1 68 ? 10.008 -66.5 -7.375 1 90.12 68 VAL B N 1
ATOM 4672 C CA . VAL B 1 68 ? 8.93 -67.062 -8.141 1 90.12 68 VAL B CA 1
ATOM 4673 C C . VAL B 1 68 ? 9.039 -68.625 -8.039 1 90.12 68 VAL B C 1
ATOM 4675 O O . VAL B 1 68 ? 9.922 -69.188 -8.648 1 90.12 68 VAL B O 1
ATOM 4678 N N . GLY B 1 69 ? 8.062 -69.25 -7.383 1 89.12 69 GLY B N 1
ATOM 4679 C CA . GLY B 1 69 ? 8.242 -70.625 -7.086 1 89.12 69 GLY B CA 1
ATOM 4680 C C . GLY B 1 69 ? 9.492 -70.938 -6.27 1 89.12 69 GLY B C 1
ATOM 4681 O O . GLY B 1 69 ? 9.664 -70.375 -5.18 1 89.12 69 GLY B O 1
ATOM 4682 N N . ASN B 1 70 ? 10.305 -71.75 -6.875 1 89.62 70 ASN B N 1
ATOM 4683 C CA . ASN B 1 70 ? 11.539 -72.062 -6.172 1 89.62 70 ASN B CA 1
ATOM 4684 C C . ASN B 1 70 ? 12.742 -71.375 -6.773 1 89.62 70 ASN B C 1
ATOM 4686 O O . ASN B 1 70 ? 13.891 -71.688 -6.473 1 89.62 70 ASN B O 1
ATOM 4690 N N . GLN B 1 71 ? 12.461 -70.438 -7.57 1 94.56 71 GLN B N 1
ATOM 4691 C CA . GLN B 1 71 ? 13.547 -69.688 -8.242 1 94.56 71 GLN B CA 1
ATOM 4692 C C . GLN B 1 71 ? 13.625 -68.25 -7.781 1 94.56 71 GLN B C 1
ATOM 4694 O O . GLN B 1 71 ? 12.625 -67.688 -7.332 1 94.56 71 GLN B O 1
ATOM 4699 N N . TYR B 1 72 ? 14.852 -67.75 -7.824 1 96.5 72 TYR B N 1
ATOM 4700 C CA . TYR B 1 72 ? 15.086 -66.375 -7.539 1 96.5 72 TYR B CA 1
ATOM 4701 C C . TYR B 1 72 ? 15.586 -65.625 -8.781 1 96.5 72 TYR B C 1
ATOM 4703 O O . TYR B 1 72 ? 16.484 -66.125 -9.469 1 96.5 72 TYR B O 1
ATOM 4711 N N . LEU B 1 73 ? 14.945 -64.562 -9.047 1 96.25 73 LEU B N 1
ATOM 4712 C CA . LEU B 1 73 ? 15.305 -63.719 -10.203 1 96.25 73 LEU B CA 1
ATOM 4713 C C . LEU B 1 73 ? 15.719 -62.344 -9.781 1 96.25 73 LEU B C 1
ATOM 4715 O O . LEU B 1 73 ? 14.961 -61.625 -9.094 1 96.25 73 LEU B O 1
ATOM 4719 N N . GLN B 1 74 ? 16.953 -61.969 -10.172 1 96.31 74 GLN B N 1
ATOM 4720 C CA . GLN B 1 74 ? 17.453 -60.625 -9.953 1 96.31 74 GLN B CA 1
ATOM 4721 C C . GLN B 1 74 ? 17.156 -59.719 -11.141 1 96.31 74 GLN B C 1
ATOM 4723 O O . GLN B 1 74 ? 17.375 -60.094 -12.289 1 96.31 74 GLN B O 1
ATOM 4728 N N . THR B 1 75 ? 16.594 -58.531 -10.883 1 95.12 75 THR B N 1
ATOM 4729 C CA . THR B 1 75 ? 16.234 -57.594 -11.961 1 95.12 75 THR B CA 1
ATOM 4730 C C . THR B 1 75 ? 16.797 -56.219 -11.703 1 95.12 75 THR B C 1
ATOM 4732 O O . THR B 1 75 ? 16.688 -55.688 -10.594 1 95.12 75 THR B O 1
ATOM 4735 N N . VAL B 1 76 ? 17.422 -55.625 -12.695 1 94 76 VAL B N 1
ATOM 4736 C CA . VAL B 1 76 ? 17.844 -54.219 -12.719 1 94 76 VAL B CA 1
ATOM 4737 C C . VAL B 1 76 ? 17 -53.438 -13.734 1 94 76 VAL B C 1
ATOM 4739 O O . VAL B 1 76 ? 16.859 -53.875 -14.891 1 94 76 VAL B O 1
ATOM 4742 N N . LYS B 1 77 ? 16.328 -52.375 -13.266 1 91.69 77 LYS B N 1
ATOM 4743 C CA . LYS B 1 77 ? 15.523 -51.562 -14.164 1 91.69 77 LYS B CA 1
ATOM 4744 C C . LYS B 1 77 ? 15.977 -50.125 -14.148 1 91.69 77 LYS B C 1
ATOM 4746 O O . LYS B 1 77 ? 16.328 -49.562 -13.094 1 91.69 77 LYS B O 1
ATOM 4751 N N . GLY B 1 78 ? 16 -49.5 -15.305 1 86.12 78 GLY B N 1
ATOM 4752 C CA . GLY B 1 78 ? 16.219 -48.062 -15.414 1 86.12 78 GLY B CA 1
ATOM 4753 C C . GLY B 1 78 ? 14.922 -47.281 -15.461 1 86.12 78 GLY B C 1
ATOM 4754 O O . GLY B 1 78 ? 13.836 -47.844 -15.461 1 86.12 78 GLY B O 1
ATOM 4755 N N . ALA B 1 79 ? 15.078 -45.938 -15.406 1 77.12 79 ALA B N 1
ATOM 4756 C CA . ALA B 1 79 ? 13.906 -45.062 -15.43 1 77.12 79 ALA B CA 1
ATOM 4757 C C . ALA B 1 79 ? 13.438 -44.844 -16.859 1 77.12 79 ALA B C 1
ATOM 4759 O O . ALA B 1 79 ? 14.242 -44.844 -17.797 1 77.12 79 ALA B O 1
ATOM 4760 N N . ALA B 1 80 ? 12.102 -44.781 -16.938 1 67.75 80 ALA B N 1
ATOM 4761 C CA . ALA B 1 80 ? 11.57 -44.281 -18.219 1 67.75 80 ALA B CA 1
ATOM 4762 C C . ALA B 1 80 ? 11.688 -42.781 -18.297 1 67.75 80 ALA B C 1
ATOM 4764 O O . ALA B 1 80 ? 11.641 -42.094 -17.281 1 67.75 80 ALA B O 1
ATOM 4765 N N . GLU B 1 81 ? 12.031 -42.312 -19.516 1 64 81 GLU B N 1
ATOM 4766 C CA . GLU B 1 81 ? 11.914 -40.875 -19.688 1 64 81 GLU B CA 1
ATOM 4767 C C . GLU B 1 81 ? 10.477 -40.406 -19.469 1 64 81 GLU B C 1
ATOM 4769 O O . GLU B 1 81 ? 9.539 -41.188 -19.656 1 64 81 GLU B O 1
ATOM 4774 N N . HIS B 1 82 ? 10.297 -39.281 -18.969 1 61.47 82 HIS B N 1
ATOM 4775 C CA . HIS B 1 82 ? 8.969 -38.75 -18.672 1 61.47 82 HIS B CA 1
ATOM 4776 C C . HIS B 1 82 ? 8.031 -38.906 -19.859 1 61.47 82 HIS B C 1
ATOM 4778 O O . HIS B 1 82 ? 8.336 -38.406 -20.953 1 61.47 82 HIS B O 1
ATOM 4784 N N . GLY B 1 83 ? 6.977 -39.625 -19.594 1 60.12 83 GLY B N 1
ATOM 4785 C CA . GLY B 1 83 ? 5.938 -39.781 -20.609 1 60.12 83 GLY B CA 1
ATOM 4786 C C . GLY B 1 83 ? 6.164 -40.969 -21.531 1 60.12 83 GLY B C 1
ATOM 4787 O O . GLY B 1 83 ? 5.312 -41.281 -22.375 1 60.12 83 GLY B O 1
ATOM 4788 N N . GLU B 1 84 ? 7.262 -41.562 -21.359 1 70 84 GLU B N 1
ATOM 4789 C CA . GLU B 1 84 ? 7.527 -42.719 -22.203 1 70 84 GLU B CA 1
ATOM 4790 C C . GLU B 1 84 ? 7.129 -44.031 -21.516 1 70 84 GLU B C 1
ATOM 4792 O O . GLU B 1 84 ? 7.086 -44.094 -20.281 1 70 84 GLU B O 1
ATOM 4797 N N . LEU B 1 85 ? 6.793 -44.969 -22.375 1 75.94 85 LEU B N 1
ATOM 4798 C CA . LEU B 1 85 ? 6.305 -46.25 -21.875 1 75.94 85 LEU B CA 1
ATOM 4799 C C . LEU B 1 85 ? 7.453 -47.219 -21.672 1 75.94 85 LEU B C 1
ATOM 4801 O O . LEU B 1 85 ? 7.305 -48.25 -20.984 1 75.94 85 LEU B O 1
ATOM 4805 N N . GLY B 1 86 ? 8.531 -46.938 -22.25 1 77.44 86 GLY B N 1
ATOM 4806 C CA . GLY B 1 86 ? 9.602 -47.906 -22.266 1 77.44 86 GLY B CA 1
ATOM 4807 C C . GLY B 1 86 ? 10.68 -47.656 -21.234 1 77.44 86 GLY B C 1
ATOM 4808 O O . GLY B 1 86 ? 10.992 -46.5 -20.938 1 77.44 86 GLY B O 1
ATOM 4809 N N . ARG B 1 87 ? 11.18 -48.781 -20.641 1 82.69 87 ARG B N 1
ATOM 4810 C CA . ARG B 1 87 ? 12.312 -48.688 -19.719 1 82.69 87 ARG B CA 1
ATOM 4811 C C . ARG B 1 87 ? 13.25 -49.875 -19.891 1 82.69 87 ARG B C 1
ATOM 4813 O O . ARG B 1 87 ? 12.836 -50.938 -20.344 1 82.69 87 ARG B O 1
ATOM 4820 N N . ALA B 1 88 ? 14.562 -49.562 -19.594 1 85.06 88 ALA B N 1
ATOM 4821 C CA . ALA B 1 88 ? 15.562 -50.625 -19.688 1 85.06 88 ALA B CA 1
ATOM 4822 C C . ALA B 1 88 ? 15.383 -51.625 -18.547 1 85.06 88 ALA B C 1
ATOM 4824 O O . ALA B 1 88 ? 15.062 -51.25 -17.422 1 85.06 88 ALA B O 1
ATOM 4825 N N . GLU B 1 89 ? 15.555 -52.906 -18.891 1 90.38 89 GLU B N 1
ATOM 4826 C CA . GLU B 1 89 ? 15.398 -53.969 -17.906 1 90.38 89 GLU B CA 1
ATOM 4827 C C . GLU B 1 89 ? 16.328 -55.125 -18.203 1 90.38 89 GLU B C 1
ATOM 4829 O O . GLU B 1 89 ? 16.516 -55.5 -19.359 1 90.38 89 GLU B O 1
ATOM 4834 N N . TRP B 1 90 ? 17.031 -55.594 -17.125 1 91.69 90 TRP B N 1
ATOM 4835 C CA . TRP B 1 90 ? 17.859 -56.781 -17.188 1 91.69 90 TRP B CA 1
ATOM 4836 C C . TRP B 1 90 ? 17.484 -57.75 -16.078 1 91.69 90 TRP B C 1
ATOM 4838 O O . TRP B 1 90 ? 17.375 -57.375 -14.914 1 91.69 90 TRP B O 1
ATOM 4848 N N . GLU B 1 91 ? 17.266 -59 -16.469 1 92.19 91 GLU B N 1
ATOM 4849 C CA . GLU B 1 91 ? 16.891 -60.031 -15.516 1 92.19 91 GLU B CA 1
ATOM 4850 C C . GLU B 1 91 ? 17.875 -61.188 -15.57 1 92.19 91 GLU B C 1
ATOM 4852 O O . GLU B 1 91 ? 18.266 -61.625 -16.656 1 92.19 91 GLU B O 1
ATOM 4857 N N . HIS B 1 92 ? 18.25 -61.656 -14.352 1 92.62 92 HIS B N 1
ATOM 4858 C CA . HIS B 1 92 ? 19.172 -62.781 -14.227 1 92.62 92 HIS B CA 1
ATOM 4859 C C . HIS B 1 92 ? 18.781 -63.688 -13.062 1 92.62 92 HIS B C 1
ATOM 4861 O O . HIS B 1 92 ? 18.391 -63.188 -11.992 1 92.62 92 HIS B O 1
ATOM 4867 N N . PRO B 1 93 ? 18.906 -65 -13.281 1 94.62 93 PRO B N 1
ATOM 4868 C CA . PRO B 1 93 ? 18.703 -65.875 -12.133 1 94.62 93 PRO B CA 1
ATOM 4869 C C . PRO B 1 93 ? 19.812 -65.75 -11.102 1 94.62 93 PRO B C 1
ATOM 4871 O O . PRO B 1 93 ? 20.984 -65.625 -11.461 1 94.62 93 PRO B O 1
ATOM 4874 N N . VAL B 1 94 ? 19.438 -65.938 -9.852 1 95.81 94 VAL B N 1
ATOM 4875 C CA . VAL B 1 94 ? 20.422 -65.938 -8.773 1 95.81 94 VAL B CA 1
ATOM 4876 C C . VAL B 1 94 ? 20.125 -67.062 -7.793 1 95.81 94 VAL B C 1
ATOM 4878 O O . VAL B 1 94 ? 19.016 -67.625 -7.797 1 95.81 94 VAL B O 1
ATOM 4881 N N . ALA B 1 95 ? 21.047 -67.312 -6.93 1 93.94 95 ALA B N 1
ATOM 4882 C CA . ALA B 1 95 ? 21.016 -68.5 -6.117 1 93.94 95 ALA B CA 1
ATOM 4883 C C . ALA B 1 95 ? 20.078 -68.375 -4.922 1 93.94 95 ALA B C 1
ATOM 4885 O O . ALA B 1 95 ? 19.547 -69.312 -4.395 1 93.94 95 ALA B O 1
ATOM 4886 N N . GLY B 1 96 ? 19.875 -67.25 -4.492 1 93.88 96 GLY B N 1
ATOM 4887 C CA . GLY B 1 96 ? 19.094 -67 -3.289 1 93.88 96 GLY B CA 1
ATOM 4888 C C . GLY B 1 96 ? 18.469 -65.625 -3.264 1 93.88 96 GLY B C 1
ATOM 4889 O O . GLY B 1 96 ? 18.422 -64.938 -4.281 1 93.88 96 GLY B O 1
ATOM 4890 N N . PRO B 1 97 ? 17.969 -65.312 -2.053 1 93.94 97 PRO B N 1
ATOM 4891 C CA . PRO B 1 97 ? 17.203 -64.062 -1.932 1 93.94 97 PRO B CA 1
ATOM 4892 C C . PRO B 1 97 ? 18.109 -62.812 -1.921 1 93.94 97 PRO B C 1
ATOM 4894 O O . PRO B 1 97 ? 17.625 -61.688 -2.1 1 93.94 97 PRO B O 1
ATOM 4897 N N . ALA B 1 98 ? 19.391 -62.969 -1.752 1 94.56 98 ALA B N 1
ATOM 4898 C CA . ALA B 1 98 ? 20.312 -61.844 -1.74 1 94.56 98 ALA B CA 1
ATOM 4899 C C . ALA B 1 98 ? 20.766 -61.5 -3.154 1 94.56 98 ALA B C 1
ATOM 4901 O O . ALA B 1 98 ? 20.953 -62.375 -3.992 1 94.56 98 ALA B O 1
ATOM 4902 N N . PRO B 1 99 ? 20.938 -60.188 -3.387 1 95.81 99 PRO B N 1
ATOM 4903 C CA . PRO B 1 99 ? 21.438 -59.781 -4.707 1 95.81 99 PRO B CA 1
ATOM 4904 C C . PRO B 1 99 ? 22.844 -60.344 -4.992 1 95.81 99 PRO B C 1
ATOM 4906 O O . PRO B 1 99 ? 23.672 -60.438 -4.086 1 95.81 99 PRO B O 1
ATOM 4909 N N . ASP B 1 100 ? 23.047 -60.75 -6.223 1 95.25 100 ASP B N 1
ATOM 4910 C CA . ASP B 1 100 ? 24.344 -61.156 -6.73 1 95.25 100 ASP B CA 1
ATOM 4911 C C . ASP B 1 100 ? 24.734 -60.312 -7.957 1 95.25 100 ASP B C 1
ATOM 4913 O O . ASP B 1 100 ? 24.406 -60.688 -9.086 1 95.25 100 ASP B O 1
ATOM 4917 N N . LEU B 1 101 ? 25.547 -59.312 -7.742 1 94 101 LEU B N 1
ATOM 4918 C CA . LEU B 1 101 ? 25.891 -58.375 -8.805 1 94 101 LEU B CA 1
ATOM 4919 C C . LEU B 1 101 ? 26.812 -59 -9.828 1 94 101 LEU B C 1
ATOM 4921 O O . LEU B 1 101 ? 26.922 -58.531 -10.961 1 94 101 LEU B O 1
ATOM 4925 N N . SER B 1 102 ? 27.469 -60.062 -9.43 1 91.88 102 SER B N 1
ATOM 4926 C CA . SER B 1 102 ? 28.359 -60.719 -10.352 1 91.88 102 SER B CA 1
ATOM 4927 C C . SER B 1 102 ? 27.594 -61.469 -11.445 1 91.88 102 SER B C 1
ATOM 4929 O O . SER B 1 102 ? 28.156 -61.812 -12.477 1 91.88 102 SER B O 1
ATOM 4931 N N . ALA B 1 103 ? 26.312 -61.656 -11.195 1 92.56 103 ALA B N 1
ATOM 4932 C CA . ALA B 1 103 ? 25.469 -62.312 -12.164 1 92.56 103 ALA B CA 1
ATOM 4933 C C . ALA B 1 103 ? 25.094 -61.406 -13.32 1 92.56 103 ALA B C 1
ATOM 4935 O O . ALA B 1 103 ? 24.594 -61.844 -14.352 1 92.56 103 ALA B O 1
ATOM 4936 N N . ILE B 1 104 ? 25.266 -60.094 -13.195 1 91.88 104 ILE B N 1
ATOM 4937 C CA . ILE B 1 104 ? 24.906 -59.125 -14.219 1 91.88 104 ILE B CA 1
ATOM 4938 C C . ILE B 1 104 ? 25.953 -59.125 -15.328 1 91.88 104 ILE B C 1
ATOM 4940 O O . ILE B 1 104 ? 27.109 -58.781 -15.094 1 91.88 104 ILE B O 1
ATOM 4944 N N . GLU B 1 105 ? 25.5 -59.469 -16.5 1 88.5 105 GLU B N 1
ATOM 4945 C CA . GLU B 1 105 ? 26.422 -59.594 -17.609 1 88.5 105 GLU B CA 1
ATOM 4946 C C . GLU B 1 105 ? 26.438 -58.312 -18.469 1 88.5 105 GLU B C 1
ATOM 4948 O O . GLU B 1 105 ? 27.438 -58 -19.094 1 88.5 105 GLU B O 1
ATOM 4953 N N . SER B 1 106 ? 25.328 -57.656 -18.516 1 89.75 106 SER B N 1
ATOM 4954 C CA . SER B 1 106 ? 25.219 -56.469 -19.359 1 89.75 106 SER B CA 1
ATOM 4955 C C . SER B 1 106 ? 26.016 -55.312 -18.797 1 89.75 106 SER B C 1
ATOM 4957 O O . SER B 1 106 ? 25.781 -54.875 -17.672 1 89.75 106 SER B O 1
ATOM 4959 N N . GLN B 1 107 ? 26.859 -54.781 -19.609 1 89.06 107 GLN B N 1
ATOM 4960 C CA . GLN B 1 107 ? 27.641 -53.625 -19.203 1 89.06 107 GLN B CA 1
ATOM 4961 C C . GLN B 1 107 ? 26.75 -52.406 -18.984 1 89.06 107 GLN B C 1
ATOM 4963 O O . GLN B 1 107 ? 27.016 -51.594 -18.109 1 89.06 107 GLN B O 1
ATOM 4968 N N . GLU B 1 108 ? 25.734 -52.281 -19.75 1 88.06 108 GLU B N 1
ATOM 4969 C CA . GLU B 1 108 ? 24.812 -51.156 -19.609 1 88.06 108 GLU B CA 1
ATOM 4970 C C . GLU B 1 108 ? 24.141 -51.188 -18.234 1 88.06 108 GLU B C 1
ATOM 4972 O O . GLU B 1 108 ? 23.984 -50.156 -17.594 1 88.06 108 GLU B O 1
ATOM 4977 N N . ALA B 1 109 ? 23.812 -52.312 -17.828 1 89.75 109 ALA B N 1
ATOM 4978 C CA . ALA B 1 109 ? 23.188 -52.469 -16.516 1 89.75 109 ALA B CA 1
ATOM 4979 C C . ALA B 1 109 ? 24.172 -52.125 -15.406 1 89.75 109 ALA B C 1
ATOM 4981 O O . ALA B 1 109 ? 23.812 -51.438 -14.445 1 89.75 109 ALA B O 1
ATOM 4982 N N . LEU B 1 110 ? 25.375 -52.562 -15.602 1 89.38 110 LEU B N 1
ATOM 4983 C CA . LEU B 1 110 ? 26.406 -52.281 -14.609 1 89.38 110 LEU B CA 1
ATOM 4984 C C . LEU B 1 110 ? 26.703 -50.781 -14.539 1 89.38 110 LEU B C 1
ATOM 4986 O O . LEU B 1 110 ? 26.922 -50.25 -13.445 1 89.38 110 LEU B O 1
ATOM 4990 N N . ASP B 1 111 ? 26.703 -50.188 -15.641 1 89.81 111 ASP B N 1
ATOM 4991 C CA . ASP B 1 111 ? 26.938 -48.75 -15.688 1 89.81 111 ASP B CA 1
ATOM 4992 C C . ASP B 1 111 ? 25.828 -48 -14.961 1 89.81 111 ASP B C 1
ATOM 4994 O O . ASP B 1 111 ? 26.078 -47 -14.281 1 89.81 111 ASP B O 1
ATOM 4998 N N . LEU B 1 112 ? 24.641 -48.438 -15.164 1 87.94 112 LEU B N 1
ATOM 4999 C CA . LEU B 1 112 ? 23.5 -47.812 -14.5 1 87.94 112 LEU B CA 1
ATOM 5000 C C . LEU B 1 112 ? 23.625 -47.938 -12.984 1 87.94 112 LEU B C 1
ATOM 5002 O O . LEU B 1 112 ? 23.297 -47 -12.25 1 87.94 112 LEU B O 1
ATOM 5006 N N . LEU B 1 113 ? 24.062 -49.031 -12.516 1 89.88 113 LEU B N 1
ATOM 5007 C CA . LEU B 1 113 ? 24.219 -49.281 -11.086 1 89.88 113 LEU B CA 1
ATOM 5008 C C . LEU B 1 113 ? 25.328 -48.406 -10.492 1 89.88 113 LEU B C 1
ATOM 5010 O O . LEU B 1 113 ? 25.234 -48 -9.336 1 89.88 113 LEU B O 1
ATOM 5014 N N . GLY B 1 114 ? 26.297 -48.219 -11.32 1 87.31 114 GLY B N 1
ATOM 5015 C CA . GLY B 1 114 ? 27.438 -47.469 -10.828 1 87.31 114 GLY B CA 1
ATOM 5016 C C . GLY B 1 114 ? 28.344 -48.25 -9.922 1 87.31 114 GLY B C 1
ATOM 5017 O O . GLY B 1 114 ? 28.344 -49.5 -9.977 1 87.31 114 GLY B O 1
ATOM 5018 N N . SER B 1 115 ? 29.125 -47.406 -9.094 1 87.44 115 SER B N 1
ATOM 5019 C CA . SER B 1 115 ? 30.078 -48.031 -8.195 1 87.44 115 SER B CA 1
ATOM 5020 C C . SER B 1 115 ? 29.406 -48.469 -6.898 1 87.44 115 SER B C 1
ATOM 5022 O O . SER B 1 115 ? 29.391 -47.719 -5.918 1 87.44 115 SER B O 1
ATOM 5024 N N . ILE B 1 116 ? 28.781 -49.688 -6.914 1 91.44 116 ILE B N 1
ATOM 5025 C CA . ILE B 1 116 ? 28.125 -50.219 -5.723 1 91.44 116 ILE B CA 1
ATOM 5026 C C . ILE B 1 116 ? 28.531 -51.688 -5.52 1 91.44 116 ILE B C 1
ATOM 5028 O O . ILE B 1 116 ? 28.672 -52.438 -6.488 1 91.44 116 ILE B O 1
ATOM 5032 N N . SER B 1 117 ? 28.75 -52 -4.238 1 89.94 117 SER B N 1
ATOM 5033 C CA . SER B 1 117 ? 29.016 -53.406 -3.891 1 89.94 117 SER B CA 1
ATOM 5034 C C . SER B 1 117 ? 27.797 -54.031 -3.234 1 89.94 117 SER B C 1
ATOM 5036 O O . SER B 1 117 ? 26.938 -53.344 -2.689 1 89.94 117 SER B O 1
ATOM 5038 N N . ALA B 1 118 ? 27.734 -55.344 -3.338 1 89.25 118 ALA B N 1
ATOM 5039 C CA . ALA B 1 118 ? 26.609 -56.062 -2.758 1 89.25 118 ALA B CA 1
ATOM 5040 C C . ALA B 1 118 ? 26.5 -55.844 -1.255 1 89.25 118 ALA B C 1
ATOM 5042 O O . ALA B 1 118 ? 25.406 -55.812 -0.692 1 89.25 118 ALA B O 1
ATOM 5043 N N . ALA B 1 119 ? 27.609 -55.562 -0.663 1 91.06 119 ALA B N 1
ATOM 5044 C CA . ALA B 1 119 ? 27.672 -55.375 0.785 1 91.06 119 ALA B CA 1
ATOM 5045 C C . ALA B 1 119 ? 26.984 -54.062 1.195 1 91.06 119 ALA B C 1
ATOM 5047 O O . ALA B 1 119 ? 26.562 -53.938 2.344 1 91.06 119 ALA B O 1
ATOM 5048 N N . GLU B 1 120 ? 26.922 -53.188 0.315 1 94.19 120 GLU B N 1
ATOM 5049 C CA . GLU B 1 120 ? 26.344 -51.906 0.611 1 94.19 120 GLU B CA 1
ATOM 5050 C C . GLU B 1 120 ? 24.828 -51.938 0.456 1 94.19 120 GLU B C 1
ATOM 5052 O O . GLU B 1 120 ? 24.125 -51 0.859 1 94.19 120 GLU B O 1
ATOM 5057 N N . LEU B 1 121 ? 24.344 -52.969 -0.132 1 95.88 121 LEU B N 1
ATOM 5058 C CA . LEU B 1 121 ? 22.906 -53.062 -0.428 1 95.88 121 LEU B CA 1
ATOM 5059 C C . LEU B 1 121 ? 22.141 -53.625 0.764 1 95.88 121 LEU B C 1
ATOM 5061 O O . LEU B 1 121 ? 22.609 -54.531 1.431 1 95.88 121 LEU B O 1
ATOM 5065 N N . GLN B 1 122 ? 21.062 -53.062 1.084 1 95.06 122 GLN B N 1
ATOM 5066 C CA . GLN B 1 122 ? 20.141 -53.531 2.115 1 95.06 122 GLN B CA 1
ATOM 5067 C C . GLN B 1 122 ? 18.719 -53.594 1.593 1 95.06 122 GLN B C 1
ATOM 5069 O O . GLN B 1 122 ? 18.312 -52.812 0.749 1 95.06 122 GLN B O 1
ATOM 5074 N N . PRO B 1 123 ? 17.938 -54.594 2.104 1 95.06 123 PRO B N 1
ATOM 5075 C CA . PRO B 1 123 ? 16.531 -54.625 1.714 1 95.06 123 PRO B CA 1
ATOM 5076 C C . PRO B 1 123 ? 15.742 -53.438 2.238 1 95.06 123 PRO B C 1
ATOM 5078 O O . PRO B 1 123 ? 15.875 -53.062 3.41 1 95.06 123 PRO B O 1
ATOM 5081 N N . LEU B 1 124 ? 14.992 -52.844 1.494 1 94.69 124 LEU B N 1
ATOM 5082 C CA . LEU B 1 124 ? 14.258 -51.625 1.871 1 94.69 124 LEU B CA 1
ATOM 5083 C C . LEU B 1 124 ? 12.773 -51.938 2.068 1 94.69 124 LEU B C 1
ATOM 5085 O O . LEU B 1 124 ? 12.172 -51.469 3.043 1 94.69 124 LEU B O 1
ATOM 5089 N N . PHE B 1 125 ? 12.164 -52.594 1.128 1 95.38 125 PHE B N 1
ATOM 5090 C CA . PHE B 1 125 ? 10.766 -53 1.184 1 95.38 125 PHE B CA 1
ATOM 5091 C C . PHE B 1 125 ? 10.539 -54.219 0.317 1 95.38 125 PHE B C 1
ATOM 5093 O O . PHE B 1 125 ? 11.406 -54.625 -0.461 1 95.38 125 PHE B O 1
ATOM 5100 N N . THR B 1 126 ? 9.359 -54.812 0.504 1 97 126 THR B N 1
ATOM 5101 C CA . THR B 1 126 ? 8.977 -56.031 -0.232 1 97 126 THR B CA 1
ATOM 5102 C C . THR B 1 126 ? 7.578 -55.875 -0.828 1 97 126 THR B C 1
ATOM 5104 O O . THR B 1 126 ? 6.699 -55.25 -0.209 1 97 126 THR B O 1
ATOM 5107 N N . THR B 1 127 ? 7.453 -56.344 -2.047 1 96.94 127 THR B N 1
ATOM 5108 C CA . THR B 1 127 ? 6.121 -56.469 -2.627 1 96.94 127 THR B CA 1
ATOM 5109 C C . THR B 1 127 ? 5.652 -57.906 -2.631 1 96.94 127 THR B C 1
ATOM 5111 O O . THR B 1 127 ? 6.43 -58.812 -2.92 1 96.94 127 THR B O 1
ATOM 5114 N N . LEU B 1 128 ? 4.508 -58.125 -2.158 1 96.88 128 LEU B N 1
ATOM 5115 C CA . LEU B 1 128 ? 3.828 -59.406 -2.234 1 96.88 128 LEU B CA 1
ATOM 5116 C C . LEU B 1 128 ? 2.613 -59.344 -3.152 1 96.88 128 LEU B C 1
ATOM 5118 O O . LEU B 1 128 ? 1.554 -58.844 -2.748 1 96.88 128 LEU B O 1
ATOM 5122 N N . ILE B 1 129 ? 2.789 -59.969 -4.305 1 97.31 129 ILE B N 1
ATOM 5123 C CA . ILE B 1 129 ? 1.786 -59.75 -5.344 1 97.31 129 ILE B CA 1
ATOM 5124 C C . ILE B 1 129 ? 1.285 -61.125 -5.855 1 97.31 129 ILE B C 1
ATOM 5126 O O . ILE B 1 129 ? 2.082 -62 -6.152 1 97.31 129 ILE B O 1
ATOM 5130 N N . GLN B 1 130 ? 0.032 -61.281 -5.832 1 97.25 130 GLN B N 1
ATOM 5131 C CA . GLN B 1 130 ? -0.595 -62.344 -6.629 1 97.25 130 GLN B CA 1
ATOM 5132 C C . GLN B 1 130 ? -0.882 -61.844 -8.047 1 97.25 130 GLN B C 1
ATOM 5134 O O . GLN B 1 130 ? -1.673 -60.906 -8.242 1 97.25 130 GLN B O 1
ATOM 5139 N N . ARG B 1 131 ? -0.197 -62.5 -9.023 1 97.81 131 ARG B N 1
ATOM 5140 C CA . ARG B 1 131 ? -0.326 -62.062 -10.406 1 97.81 131 ARG B CA 1
ATOM 5141 C C . ARG B 1 131 ? -1.019 -63.125 -11.258 1 97.81 131 ARG B C 1
ATOM 5143 O O . ARG B 1 131 ? -0.604 -64.25 -11.273 1 97.81 131 ARG B O 1
ATOM 5150 N N . THR B 1 132 ? -2.092 -62.719 -11.898 1 96.25 132 THR B N 1
ATOM 5151 C CA . THR B 1 132 ? -2.721 -63.5 -12.938 1 96.25 132 THR B CA 1
ATOM 5152 C C . THR B 1 132 ? -2.441 -62.906 -14.32 1 96.25 132 THR B C 1
ATOM 5154 O O . THR B 1 132 ? -2.68 -61.75 -14.555 1 96.25 132 THR B O 1
ATOM 5157 N N . VAL B 1 133 ? -1.956 -63.812 -15.234 1 95.88 133 VAL B N 1
ATOM 5158 C CA . VAL B 1 133 ? -1.524 -63.312 -16.531 1 95.88 133 VAL B CA 1
ATOM 5159 C C . VAL B 1 133 ? -2.367 -63.906 -17.641 1 95.88 133 VAL B C 1
ATOM 5161 O O . VAL B 1 133 ? -2.697 -65.125 -17.594 1 95.88 133 VAL B O 1
ATOM 5164 N N . ARG B 1 134 ? -2.742 -63.062 -18.547 1 95.56 134 ARG B N 1
ATOM 5165 C CA . ARG B 1 134 ? -3.348 -63.469 -19.812 1 95.56 134 ARG B CA 1
ATOM 5166 C C . ARG B 1 134 ? -2.656 -62.781 -20.984 1 95.56 134 ARG B C 1
ATOM 5168 O O . ARG B 1 134 ? -2.246 -61.625 -20.875 1 95.56 134 ARG B O 1
ATOM 5175 N N . VAL B 1 135 ? -2.482 -63.531 -22.062 1 95.25 135 VAL B N 1
ATOM 5176 C CA . VAL B 1 135 ? -1.967 -62.906 -23.281 1 95.25 135 VAL B CA 1
ATOM 5177 C C . VAL B 1 135 ? -3.107 -62.688 -24.266 1 95.25 135 VAL B C 1
ATOM 5179 O O . VAL B 1 135 ? -3.836 -63.625 -24.609 1 95.25 135 VAL B O 1
ATOM 5182 N N . VAL B 1 136 ? -3.213 -61.469 -24.688 1 95.25 136 VAL B N 1
ATOM 5183 C CA . VAL B 1 136 ? -4.285 -61.094 -25.594 1 95.25 136 VAL B CA 1
ATOM 5184 C C . VAL B 1 136 ? -3.693 -60.656 -26.938 1 95.25 136 VAL B C 1
ATOM 5186 O O . VAL B 1 136 ? -2.6 -60.094 -26.984 1 95.25 136 VAL B O 1
ATOM 5189 N N . THR B 1 137 ? -4.355 -60.969 -27.984 1 94 137 THR B N 1
ATOM 5190 C CA . THR B 1 137 ? -3.971 -60.562 -29.328 1 94 137 THR B CA 1
ATOM 5191 C C . THR B 1 137 ? -4.926 -59.5 -29.844 1 94 137 THR B C 1
ATOM 5193 O O . THR B 1 137 ? -6.141 -59.688 -29.844 1 94 137 THR B O 1
ATOM 5196 N N . MET B 1 138 ? -4.328 -58.375 -30.188 1 92.81 138 MET B N 1
ATOM 5197 C CA . MET B 1 138 ? -5.078 -57.281 -30.766 1 92.81 138 MET B CA 1
ATOM 5198 C C . MET B 1 138 ? -4.832 -57.188 -32.25 1 92.81 138 MET B C 1
ATOM 5200 O O . MET B 1 138 ? -3.682 -57.125 -32.688 1 92.81 138 MET B O 1
ATOM 5204 N N . GLY B 1 139 ? -5.879 -57.062 -33.031 1 88.44 139 GLY B N 1
ATOM 5205 C CA . GLY B 1 139 ? -5.738 -57 -34.5 1 88.44 139 GLY B CA 1
ATOM 5206 C C . GLY B 1 139 ? -5.66 -58.344 -35.156 1 88.44 139 GLY B C 1
ATOM 5207 O O . GLY B 1 139 ? -5.859 -59.375 -34.5 1 88.44 139 GLY B O 1
ATOM 5208 N N . GLU B 1 140 ? -5.477 -58.344 -36.531 1 85.12 140 GLU B N 1
ATOM 5209 C CA . GLU B 1 140 ? -5.449 -59.594 -37.312 1 85.12 140 GLU B CA 1
ATOM 5210 C C . GLU B 1 140 ? -4.242 -59.656 -38.25 1 85.12 140 GLU B C 1
ATOM 5212 O O . GLU B 1 140 ? -3.689 -58.594 -38.594 1 85.12 140 GLU B O 1
ATOM 5217 N N . GLY B 1 141 ? -3.902 -60.844 -38.469 1 82.69 141 GLY B N 1
ATOM 5218 C CA . GLY B 1 141 ? -2.873 -61.094 -39.469 1 82.69 141 GLY B CA 1
ATOM 5219 C C . GLY B 1 141 ? -1.494 -60.625 -39.031 1 82.69 141 GLY B C 1
ATOM 5220 O O . GLY B 1 141 ? -1.128 -60.812 -37.875 1 82.69 141 GLY B O 1
ATOM 5221 N N . ASP B 1 142 ? -0.708 -60.094 -39.938 1 80.38 142 ASP B N 1
ATOM 5222 C CA . ASP B 1 142 ? 0.686 -59.719 -39.719 1 80.38 142 ASP B CA 1
ATOM 5223 C C . ASP B 1 142 ? 0.788 -58.438 -38.906 1 80.38 142 ASP B C 1
ATOM 5225 O O . ASP B 1 142 ? 1.837 -58.156 -38.344 1 80.38 142 ASP B O 1
ATOM 5229 N N . ALA B 1 143 ? -0.279 -57.781 -38.781 1 85.25 143 ALA B N 1
ATOM 5230 C CA . ALA B 1 143 ? -0.279 -56.531 -38.062 1 85.25 143 ALA B CA 1
ATOM 5231 C C . ALA B 1 143 ? -0.789 -56.688 -36.625 1 85.25 143 ALA B C 1
ATOM 5233 O O . ALA B 1 143 ? -0.963 -55.719 -35.906 1 85.25 143 ALA B O 1
ATOM 5234 N N . ALA B 1 144 ? -0.875 -57.938 -36.281 1 90.44 144 ALA B N 1
ATOM 5235 C CA . ALA B 1 144 ? -1.427 -58.219 -34.938 1 90.44 144 ALA B CA 1
ATOM 5236 C C . ALA B 1 144 ? -0.412 -57.875 -33.844 1 90.44 144 ALA B C 1
ATOM 5238 O O . ALA B 1 144 ? 0.795 -58.031 -34.062 1 90.44 144 ALA B O 1
ATOM 5239 N N . SER B 1 145 ? -0.924 -57.375 -32.781 1 93.62 145 SER B N 1
ATOM 5240 C CA . SER B 1 145 ? -0.11 -57.094 -31.594 1 93.62 145 SER B CA 1
ATOM 5241 C C . SER B 1 145 ? -0.451 -58.031 -30.453 1 93.62 145 SER B C 1
ATOM 5243 O O . SER B 1 145 ? -1.604 -58.438 -30.297 1 93.62 145 SER B O 1
ATOM 5245 N N . ARG B 1 146 ? 0.548 -58.406 -29.75 1 94.44 146 ARG B N 1
ATOM 5246 C CA . ARG B 1 146 ? 0.365 -59.25 -28.578 1 94.44 146 ARG B CA 1
ATOM 5247 C C . ARG B 1 146 ? 0.689 -58.5 -27.297 1 94.44 146 ARG B C 1
ATOM 5249 O O . ARG B 1 146 ? 1.719 -57.844 -27.203 1 94.44 146 ARG B O 1
ATOM 5256 N N . ILE B 1 147 ? -0.264 -58.594 -26.328 1 95.44 147 ILE B N 1
ATOM 5257 C CA . ILE B 1 147 ? -0.146 -57.875 -25.062 1 95.44 147 ILE B CA 1
ATOM 5258 C C . ILE B 1 147 ? -0.263 -58.875 -23.906 1 95.44 147 ILE B C 1
ATOM 5260 O O . ILE B 1 147 ? -1.167 -59.719 -23.875 1 95.44 147 ILE B O 1
ATOM 5264 N N . GLU B 1 148 ? 0.644 -58.844 -23.031 1 95.62 148 GLU B N 1
ATOM 5265 C CA . GLU B 1 148 ? 0.482 -59.531 -21.766 1 95.62 148 GLU B CA 1
ATOM 5266 C C . GLU B 1 148 ? -0.292 -58.688 -20.75 1 95.62 148 GLU B C 1
ATOM 5268 O O . GLU B 1 148 ? 0.136 -57.562 -20.406 1 95.62 148 GLU B O 1
ATOM 5273 N N . VAL B 1 149 ? -1.439 -59.125 -20.375 1 96.81 149 VAL B N 1
ATOM 5274 C CA . VAL B 1 149 ? -2.256 -58.469 -19.359 1 96.81 149 VAL B CA 1
ATOM 5275 C C . VAL B 1 149 ? -2.023 -59.125 -18 1 96.81 149 VAL B C 1
ATOM 5277 O O . VAL B 1 149 ? -2.359 -60.281 -17.797 1 96.81 149 VAL B O 1
ATOM 5280 N N . ALA B 1 150 ? -1.463 -58.375 -17.125 1 97 150 ALA B N 1
ATOM 5281 C CA . ALA B 1 150 ? -1.208 -58.875 -15.766 1 97 150 ALA B CA 1
ATOM 5282 C C . ALA B 1 150 ? -2.16 -58.25 -14.758 1 97 150 ALA B C 1
ATOM 5284 O O . ALA B 1 150 ? -2.215 -57.031 -14.641 1 97 150 ALA B O 1
ATOM 5285 N N . PHE B 1 151 ? -2.92 -59.031 -14.086 1 97.38 151 PHE B N 1
ATOM 5286 C CA . PHE B 1 151 ? -3.779 -58.625 -12.984 1 97.38 151 PHE B CA 1
ATOM 5287 C C . PHE B 1 151 ? -3.084 -58.812 -11.648 1 97.38 151 PHE B C 1
ATOM 5289 O O . PHE B 1 151 ? -2.932 -59.969 -11.188 1 97.38 151 PHE B O 1
ATOM 5296 N N . ASP B 1 152 ? -2.691 -57.719 -11.055 1 97.69 152 ASP B N 1
ATOM 5297 C CA . ASP B 1 152 ? -1.876 -57.781 -9.844 1 97.69 152 ASP B CA 1
ATOM 5298 C C . ASP B 1 152 ? -2.688 -57.375 -8.617 1 97.69 152 ASP B C 1
ATOM 5300 O O . ASP B 1 152 ? -3.289 -56.281 -8.594 1 97.69 152 ASP B O 1
ATOM 5304 N N . SER B 1 153 ? -2.717 -58.188 -7.582 1 97.5 153 SER B N 1
ATOM 5305 C CA . SER B 1 153 ? -3.297 -57.875 -6.277 1 97.5 153 SER B CA 1
ATOM 5306 C C . SER B 1 153 ? -2.33 -58.219 -5.148 1 97.5 153 SER B C 1
ATOM 5308 O O . SER B 1 153 ? -1.687 -59.281 -5.18 1 97.5 153 SER B O 1
ATOM 5310 N N . GLY B 1 154 ? -2.186 -57.281 -4.234 1 97.38 154 GLY B N 1
ATOM 5311 C CA . GLY B 1 154 ? -1.301 -57.562 -3.111 1 97.38 154 GLY B CA 1
ATOM 5312 C C . GLY B 1 154 ? -0.948 -56.312 -2.314 1 97.38 154 GLY B C 1
ATOM 5313 O O . GLY B 1 154 ? -1.815 -55.5 -2.031 1 97.38 154 GLY B O 1
ATOM 5314 N N . GLU B 1 155 ? 0.328 -56.219 -1.894 1 96.88 155 GLU B N 1
ATOM 5315 C CA . GLU B 1 155 ? 0.732 -55.094 -1.051 1 96.88 155 GLU B CA 1
ATOM 5316 C C . GLU B 1 155 ? 2.23 -54.844 -1.161 1 96.88 155 GLU B C 1
ATOM 5318 O O . GLU B 1 155 ? 2.984 -55.719 -1.619 1 96.88 155 GLU B O 1
ATOM 5323 N N . ILE B 1 156 ? 2.562 -53.656 -0.889 1 96.31 156 ILE B N 1
ATOM 5324 C CA . ILE B 1 156 ? 3.939 -53.25 -0.631 1 96.31 156 ILE B CA 1
ATOM 5325 C C . ILE B 1 156 ? 4.16 -53.125 0.872 1 96.31 156 ILE B C 1
ATOM 5327 O O . ILE B 1 156 ? 3.381 -52.438 1.56 1 96.31 156 ILE B O 1
ATOM 5331 N N . ARG B 1 157 ? 5.211 -53.688 1.386 1 95.5 157 ARG B N 1
ATOM 5332 C CA . ARG B 1 157 ? 5.438 -53.688 2.828 1 95.5 157 ARG B CA 1
ATOM 5333 C C . ARG B 1 157 ? 6.844 -53.219 3.166 1 95.5 157 ARG B C 1
ATOM 5335 O O . ARG B 1 157 ? 7.812 -53.594 2.51 1 95.5 157 ARG B O 1
ATOM 5342 N N . SER B 1 158 ? 6.875 -52.438 4.176 1 91.69 158 SER B N 1
ATOM 5343 C CA . SER B 1 158 ? 8.172 -52.062 4.73 1 91.69 158 SER B CA 1
ATOM 5344 C C . SER B 1 158 ? 8.578 -53 5.863 1 91.69 158 SER B C 1
ATOM 5346 O O . SER B 1 158 ? 7.742 -53.688 6.43 1 91.69 158 SER B O 1
ATOM 5348 N N . PRO B 1 159 ? 9.883 -52.938 6.137 1 86.12 159 PRO B N 1
ATOM 5349 C CA . PRO B 1 159 ? 10.344 -53.812 7.223 1 86.12 159 PRO B CA 1
ATOM 5350 C C . PRO B 1 159 ? 9.711 -53.469 8.57 1 86.12 159 PRO B C 1
ATOM 5352 O O . PRO B 1 159 ? 9.547 -54.344 9.422 1 86.12 159 PRO B O 1
ATOM 5355 N N . ASP B 1 160 ? 9.352 -52.25 8.758 1 85.94 160 ASP B N 1
ATOM 5356 C CA . ASP B 1 160 ? 8.805 -51.812 10.039 1 85.94 160 ASP B CA 1
ATOM 5357 C C . ASP B 1 160 ? 7.316 -52.125 10.141 1 85.94 160 ASP B C 1
ATOM 5359 O O . ASP B 1 160 ? 6.68 -51.812 11.148 1 85.94 160 ASP B O 1
ATOM 5363 N N . GLY B 1 161 ? 6.758 -52.688 9.133 1 86.81 161 GLY B N 1
ATOM 5364 C CA . GLY B 1 161 ? 5.391 -53.156 9.227 1 86.81 161 GLY B CA 1
ATOM 5365 C C . GLY B 1 161 ? 4.395 -52.312 8.484 1 86.81 161 GLY B C 1
ATOM 5366 O O . GLY B 1 161 ? 3.238 -52.688 8.297 1 86.81 161 GLY B O 1
ATOM 5367 N N . ALA B 1 162 ? 4.781 -51.125 8.07 1 90.56 162 ALA B N 1
ATOM 5368 C CA . ALA B 1 162 ? 3.871 -50.312 7.273 1 90.56 162 ALA B CA 1
ATOM 5369 C C . ALA B 1 162 ? 3.578 -50.969 5.926 1 90.56 162 ALA B C 1
ATOM 5371 O O . ALA B 1 162 ? 4.445 -51.625 5.348 1 90.56 162 ALA B O 1
ATOM 5372 N N . SER B 1 163 ? 2.314 -50.906 5.461 1 93.69 163 SER B N 1
ATOM 5373 C CA . SER B 1 163 ? 1.955 -51.531 4.199 1 93.69 163 SER B CA 1
ATOM 5374 C C . SER B 1 163 ? 0.958 -50.688 3.414 1 93.69 163 SER B C 1
ATOM 5376 O O . SER B 1 163 ? 0.185 -49.938 4 1 93.69 163 SER B O 1
ATOM 5378 N N . ILE B 1 164 ? 1.031 -50.781 2.08 1 91.81 164 ILE B N 1
ATOM 5379 C CA . ILE B 1 164 ? 0.048 -50.156 1.194 1 91.81 164 ILE B CA 1
ATOM 5380 C C . ILE B 1 164 ? -0.471 -51.188 0.202 1 91.81 164 ILE B C 1
ATOM 5382 O O . ILE B 1 164 ? 0.287 -52.062 -0.271 1 91.81 164 ILE B O 1
ATOM 5386 N N . PRO B 1 165 ? -1.768 -51.156 -0.024 1 94.75 165 PRO B N 1
ATOM 5387 C CA . PRO B 1 165 ? -2.346 -52.125 -0.948 1 94.75 165 PRO B CA 1
ATOM 5388 C C . PRO B 1 165 ? -1.981 -51.844 -2.404 1 94.75 165 PRO B C 1
ATOM 5390 O O . PRO B 1 165 ? -1.736 -50.688 -2.775 1 94.75 165 PRO B O 1
ATOM 5393 N N . VAL B 1 166 ? -1.914 -52.906 -3.199 1 95.69 166 VAL B N 1
ATOM 5394 C CA . VAL B 1 166 ? -1.694 -52.812 -4.641 1 95.69 166 VAL B CA 1
ATOM 5395 C C . VAL B 1 166 ? -2.828 -53.531 -5.375 1 95.69 166 VAL B C 1
ATOM 5397 O O . VAL B 1 166 ? -3.123 -54.688 -5.098 1 95.69 166 VAL B O 1
ATOM 5400 N N . SER B 1 167 ? -3.545 -52.906 -6.168 1 96.81 167 SER B N 1
ATOM 5401 C CA . SER B 1 167 ? -4.527 -53.438 -7.121 1 96.81 167 SER B CA 1
ATOM 5402 C C . SER B 1 167 ? -4.383 -52.75 -8.477 1 96.81 167 SER B C 1
ATOM 5404 O O . SER B 1 167 ? -4.816 -51.594 -8.648 1 96.81 167 SER B O 1
ATOM 5406 N N . GLU B 1 168 ? -3.752 -53.5 -9.422 1 97.06 168 GLU B N 1
ATOM 5407 C CA . GLU B 1 168 ? -3.453 -52.812 -10.688 1 97.06 168 GLU B CA 1
ATOM 5408 C C . GLU B 1 168 ? -3.482 -53.812 -11.852 1 97.06 168 GLU B C 1
ATOM 5410 O O . GLU B 1 168 ? -3.395 -55.031 -11.641 1 97.06 168 GLU B O 1
ATOM 5415 N N . VAL B 1 169 ? -3.721 -53.281 -13.016 1 97.06 169 VAL B N 1
ATOM 5416 C CA . VAL B 1 169 ? -3.611 -54 -14.281 1 97.06 169 VAL B CA 1
ATOM 5417 C C . VAL B 1 169 ? -2.438 -53.469 -15.086 1 97.06 169 VAL B C 1
ATOM 5419 O O . VAL B 1 169 ? -2.373 -52.25 -15.367 1 97.06 169 VAL B O 1
ATOM 5422 N N . GLU B 1 170 ? -1.5 -54.344 -15.383 1 96.31 170 GLU B N 1
ATOM 5423 C CA . GLU B 1 170 ? -0.364 -53.938 -16.219 1 96.31 170 GLU B CA 1
ATOM 5424 C C . GLU B 1 170 ? -0.492 -54.531 -17.625 1 96.31 170 GLU B C 1
ATOM 5426 O O . GLU B 1 170 ? -0.753 -55.719 -17.781 1 96.31 170 GLU B O 1
ATOM 5431 N N . LEU B 1 171 ? -0.403 -53.656 -18.594 1 96 171 LEU B N 1
ATOM 5432 C CA . LEU B 1 171 ? -0.395 -54.062 -20 1 96 171 LEU B CA 1
ATOM 5433 C C . LEU B 1 171 ? 1.01 -53.969 -20.578 1 96 171 LEU B C 1
ATOM 5435 O O . LEU B 1 171 ? 1.545 -52.875 -20.734 1 96 171 LEU B O 1
ATOM 5439 N N . GLU B 1 172 ? 1.592 -55.062 -20.844 1 94.5 172 GLU B N 1
ATOM 5440 C CA . GLU B 1 172 ? 2.938 -55.094 -21.406 1 94.5 172 GLU B CA 1
ATOM 5441 C C . GLU B 1 172 ? 2.91 -55.531 -22.875 1 94.5 172 GLU B C 1
ATOM 5443 O O . GLU B 1 172 ? 2.334 -56.562 -23.234 1 94.5 172 GLU B O 1
ATOM 5448 N N . LEU B 1 173 ? 3.576 -54.719 -23.672 1 93.31 173 LEU B N 1
ATOM 5449 C CA . LEU B 1 173 ? 3.641 -55 -25.094 1 93.31 173 LEU B CA 1
ATOM 5450 C C . LEU B 1 173 ? 4.652 -56.125 -25.375 1 93.31 173 LEU B C 1
ATOM 5452 O O . LEU B 1 173 ? 5.836 -55.969 -25.062 1 93.31 173 LEU B O 1
ATOM 5456 N N . LEU B 1 174 ? 4.234 -57.188 -25.922 1 91 174 LEU B N 1
ATOM 5457 C CA . LEU B 1 174 ? 5.125 -58.281 -26.328 1 91 174 LEU B CA 1
ATOM 5458 C C . LEU B 1 174 ? 5.582 -58.125 -27.766 1 91 174 LEU B C 1
ATOM 5460 O O . LEU B 1 174 ? 6.75 -58.344 -28.078 1 91 174 LEU B O 1
ATOM 5464 N N . GLU B 1 175 ? 4.652 -57.781 -28.547 1 90.88 175 GLU B N 1
ATOM 5465 C CA . GLU B 1 175 ? 4.887 -57.562 -29.969 1 90.88 175 GLU B CA 1
ATOM 5466 C C . GLU B 1 175 ? 3.875 -56.594 -30.562 1 90.88 175 GLU B C 1
ATOM 5468 O O . GLU B 1 175 ? 2.703 -56.594 -30.172 1 90.88 175 GLU B O 1
ATOM 5473 N N . GLY B 1 176 ? 4.418 -55.75 -31.453 1 90.62 176 GLY B N 1
ATOM 5474 C CA . GLY B 1 176 ? 3.502 -54.875 -32.156 1 90.62 176 GLY B CA 1
ATOM 5475 C C . GLY B 1 176 ? 3.654 -53.438 -31.797 1 90.62 176 GLY B C 1
ATOM 5476 O O . GLY B 1 176 ? 4.758 -52.969 -31.5 1 90.62 176 GLY B O 1
ATOM 5477 N N . SER B 1 177 ? 2.494 -52.719 -31.953 1 89.06 177 SER B N 1
ATOM 5478 C CA . SER B 1 177 ? 2.5 -51.25 -31.766 1 89.06 177 SER B CA 1
ATOM 5479 C C . SER B 1 177 ? 2.088 -50.875 -30.344 1 89.06 177 SER B C 1
ATOM 5481 O O . SER B 1 177 ? 1.152 -51.469 -29.797 1 89.06 177 SER B O 1
ATOM 5483 N N . ALA B 1 178 ? 2.771 -49.906 -29.859 1 90.31 178 ALA B N 1
ATOM 5484 C CA . ALA B 1 178 ? 2.479 -49.438 -28.5 1 90.31 178 ALA B CA 1
ATOM 5485 C C . ALA B 1 178 ? 1.095 -48.812 -28.422 1 90.31 178 ALA B C 1
ATOM 5487 O O . ALA B 1 178 ? 0.502 -48.75 -27.344 1 90.31 178 ALA B O 1
ATOM 5488 N N . ALA B 1 179 ? 0.521 -48.312 -29.484 1 91.12 179 ALA B N 1
ATOM 5489 C CA . ALA B 1 179 ? -0.785 -47.656 -29.516 1 91.12 179 ALA B CA 1
ATOM 5490 C C . ALA B 1 179 ? -1.882 -48.594 -29.031 1 91.12 179 ALA B C 1
ATOM 5492 O O . ALA B 1 179 ? -2.865 -48.188 -28.438 1 91.12 179 ALA B O 1
ATOM 5493 N N . VAL B 1 180 ? -1.636 -49.875 -29.266 1 93.5 180 VAL B N 1
ATOM 5494 C CA . VAL B 1 180 ? -2.67 -50.844 -28.969 1 93.5 180 VAL B CA 1
ATOM 5495 C C . VAL B 1 180 ? -2.82 -51 -27.469 1 93.5 180 VAL B C 1
ATOM 5497 O O . VAL B 1 180 ? -3.863 -51.469 -26.984 1 93.5 180 VAL B O 1
ATOM 5500 N N . LEU B 1 181 ? -1.752 -50.75 -26.734 1 94.94 181 LEU B N 1
ATOM 5501 C CA . LEU B 1 181 ? -1.864 -50.75 -25.281 1 94.94 181 LEU B CA 1
ATOM 5502 C C . LEU B 1 181 ? -2.965 -49.812 -24.812 1 94.94 181 LEU B C 1
ATOM 5504 O O . LEU B 1 181 ? -3.773 -50.156 -23.953 1 94.94 181 LEU B O 1
ATOM 5508 N N . TYR B 1 182 ? -3.02 -48.625 -25.375 1 95.31 182 TYR B N 1
ATOM 5509 C CA . TYR B 1 182 ? -4.016 -47.625 -25.016 1 95.31 182 TYR B CA 1
ATOM 5510 C C . TYR B 1 182 ? -5.406 -48.062 -25.469 1 95.31 182 TYR B C 1
ATOM 5512 O O . TYR B 1 182 ? -6.391 -47.844 -24.766 1 95.31 182 TYR B O 1
ATOM 5520 N N . ASP B 1 183 ? -5.434 -48.656 -26.641 1 94.94 183 ASP B N 1
ATOM 5521 C CA . ASP B 1 183 ? -6.715 -49.125 -27.141 1 94.94 183 ASP B CA 1
ATOM 5522 C C . ASP B 1 183 ? -7.309 -50.188 -26.188 1 94.94 183 ASP B C 1
ATOM 5524 O O . ASP B 1 183 ? -8.5 -50.125 -25.875 1 94.94 183 ASP B O 1
ATOM 5528 N N . LEU B 1 184 ? -6.469 -51.094 -25.797 1 96.06 184 LEU B N 1
ATOM 5529 C CA . LEU B 1 184 ? -6.938 -52.094 -24.875 1 96.06 184 LEU B CA 1
ATOM 5530 C C . LEU B 1 184 ? -7.352 -51.469 -23.547 1 96.06 184 LEU B C 1
ATOM 5532 O O . LEU B 1 184 ? -8.375 -51.844 -22.969 1 96.06 184 LEU B O 1
ATOM 5536 N N . ALA B 1 185 ? -6.578 -50.594 -23.047 1 96.75 185 ALA B N 1
ATOM 5537 C CA . ALA B 1 185 ? -6.895 -49.906 -21.797 1 96.75 185 ALA B CA 1
ATOM 5538 C C . ALA B 1 185 ? -8.258 -49.219 -21.875 1 96.75 185 ALA B C 1
ATOM 5540 O O . ALA B 1 185 ? -9.031 -49.25 -20.922 1 96.75 185 ALA B O 1
ATOM 5541 N N . LEU B 1 186 ? -8.531 -48.531 -23 1 96.19 186 LEU B N 1
ATOM 5542 C CA . LEU B 1 186 ? -9.812 -47.844 -23.203 1 96.19 186 LEU B CA 1
ATOM 5543 C C . LEU B 1 186 ? -10.961 -48.844 -23.172 1 96.19 186 LEU B C 1
ATOM 5545 O O . LEU B 1 186 ? -12.023 -48.562 -22.609 1 96.19 186 LEU B O 1
ATOM 5549 N N . GLU B 1 187 ? -10.742 -49.969 -23.719 1 96 187 GLU B N 1
ATOM 5550 C CA . GLU B 1 187 ? -11.773 -51 -23.672 1 96 187 GLU B CA 1
ATOM 5551 C C . GLU B 1 187 ? -11.969 -51.5 -22.25 1 96 187 GLU B C 1
ATOM 5553 O O . GLU B 1 187 ? -13.102 -51.719 -21.812 1 96 187 GLU B O 1
ATOM 5558 N N . LEU B 1 188 ? -10.898 -51.781 -21.547 1 96.81 188 LEU B N 1
ATOM 5559 C CA . LEU B 1 188 ? -10.984 -52.219 -20.156 1 96.81 188 LEU B CA 1
ATOM 5560 C C . LEU B 1 188 ? -11.719 -51.188 -19.312 1 96.81 188 LEU B C 1
ATOM 5562 O O . LEU B 1 188 ? -12.484 -51.562 -18.422 1 96.81 188 LEU B O 1
ATOM 5566 N N . ALA B 1 189 ? -11.508 -49.906 -19.641 1 95.19 189 ALA B N 1
ATOM 5567 C CA . ALA B 1 189 ? -12.109 -48.812 -18.875 1 95.19 189 ALA B CA 1
ATOM 5568 C C . ALA B 1 189 ? -13.625 -48.812 -19.016 1 95.19 189 ALA B C 1
ATOM 5570 O O . ALA B 1 189 ? -14.336 -48.25 -18.172 1 95.19 189 ALA B O 1
ATOM 5571 N N . GLN B 1 190 ? -14.109 -49.375 -20.078 1 94.12 190 GLN B N 1
ATOM 5572 C CA . GLN B 1 190 ? -15.547 -49.5 -20.266 1 94.12 190 GLN B CA 1
ATOM 5573 C C . GLN B 1 190 ? -16.141 -50.531 -19.297 1 94.12 190 GLN B C 1
ATOM 5575 O O . GLN B 1 190 ? -17.328 -50.438 -18.953 1 94.12 190 GLN B O 1
ATOM 5580 N N . ALA B 1 191 ? -15.32 -51.469 -18.922 1 94.75 191 ALA B N 1
ATOM 5581 C CA . ALA B 1 191 ? -15.781 -52.562 -18.047 1 94.75 191 ALA B CA 1
ATOM 5582 C C . ALA B 1 191 ? -15.773 -52.094 -16.594 1 94.75 191 ALA B C 1
ATOM 5584 O O . ALA B 1 191 ? -16.656 -52.5 -15.82 1 94.75 191 ALA B O 1
ATOM 5585 N N . ALA B 1 192 ? -14.844 -51.406 -16.188 1 95 192 ALA B N 1
ATOM 5586 C CA . ALA B 1 192 ? -14.711 -50.875 -14.828 1 95 192 ALA B CA 1
ATOM 5587 C C . ALA B 1 192 ? -13.828 -49.656 -14.797 1 95 192 ALA B C 1
ATOM 5589 O O . ALA B 1 192 ? -12.953 -49.469 -15.656 1 95 192 ALA B O 1
ATOM 5590 N N . PRO B 1 193 ? -14.117 -48.781 -13.75 1 93.56 193 PRO B N 1
ATOM 5591 C CA . PRO B 1 193 ? -13.281 -47.594 -13.641 1 93.56 193 PRO B CA 1
ATOM 5592 C C . PRO B 1 193 ? -11.797 -47.906 -13.461 1 93.56 193 PRO B C 1
ATOM 5594 O O . PRO B 1 193 ? -11.453 -48.781 -12.672 1 93.56 193 PRO B O 1
ATOM 5597 N N . LEU B 1 194 ? -10.961 -47.25 -14.258 1 94.88 194 LEU B N 1
ATOM 5598 C CA . LEU B 1 194 ? -9.508 -47.344 -14.203 1 94.88 194 LEU B CA 1
ATOM 5599 C C . LEU B 1 194 ? -8.859 -45.969 -14.094 1 94.88 194 LEU B C 1
ATOM 5601 O O . LEU B 1 194 ? -9.469 -44.969 -14.445 1 94.88 194 LEU B O 1
ATOM 5605 N N . ARG B 1 195 ? -7.715 -46 -13.539 1 93.31 195 ARG B N 1
ATOM 5606 C CA . ARG B 1 195 ? -6.898 -44.781 -13.531 1 93.31 195 ARG B CA 1
ATOM 5607 C C . ARG B 1 195 ? -5.488 -45.062 -14.031 1 93.31 195 ARG B C 1
ATOM 5609 O O . ARG B 1 195 ? -4.891 -46.094 -13.672 1 93.31 195 ARG B O 1
ATOM 5616 N N . LEU B 1 196 ? -5.051 -44.219 -14.922 1 91.94 196 LEU B N 1
ATOM 5617 C CA . LEU B 1 196 ? -3.652 -44.312 -15.328 1 91.94 196 LEU B CA 1
ATOM 5618 C C . LEU B 1 196 ? -2.727 -43.969 -14.164 1 91.94 196 LEU B C 1
ATOM 5620 O O . LEU B 1 196 ? -2.9 -42.969 -13.5 1 91.94 196 LEU B O 1
ATOM 5624 N N . ASP B 1 197 ? -1.854 -44.812 -13.828 1 87.19 197 ASP B N 1
ATOM 5625 C CA . ASP B 1 197 ? -0.884 -44.594 -12.758 1 87.19 197 ASP B CA 1
ATOM 5626 C C . ASP B 1 197 ? 0.538 -44.875 -13.242 1 87.19 197 ASP B C 1
ATOM 5628 O O . ASP B 1 197 ? 0.979 -46.031 -13.266 1 87.19 197 ASP B O 1
ATOM 5632 N N . PRO B 1 198 ? 1.228 -43.781 -13.492 1 80.81 198 PRO B N 1
ATOM 5633 C CA . PRO B 1 198 ? 2.582 -44 -14.008 1 80.81 198 PRO B CA 1
ATOM 5634 C C . PRO B 1 198 ? 3.566 -44.438 -12.922 1 80.81 198 PRO B C 1
ATOM 5636 O O . PRO B 1 198 ? 4.688 -44.844 -13.227 1 80.81 198 PRO B O 1
ATOM 5639 N N . ARG B 1 199 ? 3.246 -44.438 -11.672 1 81.62 199 ARG B N 1
ATOM 5640 C CA . ARG B 1 199 ? 4.156 -44.812 -10.602 1 81.62 199 ARG B CA 1
ATOM 5641 C C . ARG B 1 199 ? 4.383 -46.312 -10.586 1 81.62 199 ARG B C 1
ATOM 5643 O O . ARG B 1 199 ? 3.424 -47.094 -10.609 1 81.62 199 ARG B O 1
ATOM 5650 N N . THR B 1 200 ? 5.641 -46.625 -10.555 1 86.69 200 THR B N 1
ATOM 5651 C CA . THR B 1 200 ? 5.992 -48.031 -10.43 1 86.69 200 THR B CA 1
ATOM 5652 C C . THR B 1 200 ? 5.816 -48.5 -8.992 1 86.69 200 THR B C 1
ATOM 5654 O O . THR B 1 200 ? 5.707 -47.688 -8.07 1 86.69 200 THR B O 1
ATOM 5657 N N . LYS B 1 201 ? 5.77 -49.844 -8.836 1 91.81 201 LYS B N 1
ATOM 5658 C CA . LYS B 1 201 ? 5.707 -50.406 -7.488 1 91.81 201 LYS B CA 1
ATOM 5659 C C . LYS B 1 201 ? 6.938 -50 -6.672 1 91.81 201 LYS B C 1
ATOM 5661 O O . LYS B 1 201 ? 6.836 -49.75 -5.469 1 91.81 201 LYS B O 1
ATOM 5666 N N . ALA B 1 202 ? 8.008 -49.938 -7.398 1 90.12 202 ALA B N 1
ATOM 5667 C CA . ALA B 1 202 ? 9.242 -49.5 -6.738 1 90.12 202 ALA B CA 1
ATOM 5668 C C . ALA B 1 202 ? 9.125 -48.094 -6.199 1 90.12 202 ALA B C 1
ATOM 5670 O O . ALA B 1 202 ? 9.484 -47.812 -5.051 1 90.12 202 ALA B O 1
ATOM 5671 N N . GLU B 1 203 ? 8.648 -47.219 -7.012 1 87.12 203 GLU B N 1
ATOM 5672 C CA . GLU B 1 203 ? 8.508 -45.812 -6.602 1 87.12 203 GLU B CA 1
ATOM 5673 C C . GLU B 1 203 ? 7.578 -45.688 -5.398 1 87.12 203 GLU B C 1
ATOM 5675 O O . GLU B 1 203 ? 7.863 -44.938 -4.465 1 87.12 203 GLU B O 1
ATOM 5680 N N . ARG B 1 204 ? 6.516 -46.375 -5.391 1 88.38 204 ARG B N 1
ATOM 5681 C CA . ARG B 1 204 ? 5.586 -46.375 -4.266 1 88.38 204 ARG B CA 1
ATOM 5682 C C . ARG B 1 204 ? 6.234 -46.969 -3.018 1 88.38 204 ARG B C 1
ATOM 5684 O O . ARG B 1 204 ? 5.98 -46.5 -1.904 1 88.38 204 ARG B O 1
ATOM 5691 N N . GLY B 1 205 ? 6.992 -47.969 -3.217 1 91.06 205 GLY B N 1
ATOM 5692 C CA . GLY B 1 205 ? 7.727 -48.562 -2.107 1 91.06 205 GLY B CA 1
ATOM 5693 C C . GLY B 1 205 ? 8.727 -47.625 -1.479 1 91.06 205 GLY B C 1
ATOM 5694 O O . GLY B 1 205 ? 8.828 -47.531 -0.253 1 91.06 205 GLY B O 1
ATOM 5695 N N . TYR B 1 206 ? 9.508 -46.938 -2.33 1 89.56 206 TYR B N 1
ATOM 5696 C CA . TYR B 1 206 ? 10.461 -45.969 -1.822 1 89.56 206 TYR B CA 1
ATOM 5697 C C . TYR B 1 206 ? 9.742 -44.875 -1.005 1 89.56 206 TYR B C 1
ATOM 5699 O O . TYR B 1 206 ? 10.219 -44.5 0.063 1 89.56 206 TYR B O 1
ATOM 5707 N N . ALA B 1 207 ? 8.602 -44.406 -1.532 1 85.5 207 ALA B N 1
ATOM 5708 C CA . ALA B 1 207 ? 7.828 -43.406 -0.817 1 85.5 207 ALA B CA 1
ATOM 5709 C C . ALA B 1 207 ? 7.383 -43.906 0.55 1 85.5 207 ALA B C 1
ATOM 5711 O O . ALA B 1 207 ? 7.438 -43.188 1.542 1 85.5 207 ALA B O 1
ATOM 5712 N N . LEU B 1 208 ? 6.941 -45.062 0.623 1 86.94 208 LEU B N 1
ATOM 5713 C CA . LEU B 1 208 ? 6.531 -45.688 1.873 1 86.94 208 LEU B CA 1
ATOM 5714 C C . LEU B 1 208 ? 7.703 -45.812 2.842 1 86.94 208 LEU B C 1
ATOM 5716 O O . LEU B 1 208 ? 7.57 -45.469 4.023 1 86.94 208 LEU B O 1
ATOM 5720 N N . ALA B 1 209 ? 8.742 -46.25 2.303 1 87.5 209 ALA B N 1
ATOM 5721 C CA . ALA B 1 209 ? 9.93 -46.469 3.131 1 87.5 209 ALA B CA 1
ATOM 5722 C C . ALA B 1 209 ? 10.43 -45.125 3.709 1 87.5 209 ALA B C 1
ATOM 5724 O O . ALA B 1 209 ? 10.906 -45.094 4.844 1 87.5 209 ALA B O 1
ATOM 5725 N N . ASP B 1 210 ? 10.352 -44.094 2.969 1 84.38 210 ASP B N 1
ATOM 5726 C CA . ASP B 1 210 ? 10.891 -42.812 3.367 1 84.38 210 ASP B CA 1
ATOM 5727 C C . ASP B 1 210 ? 9.828 -41.969 4.078 1 84.38 210 ASP B C 1
ATOM 5729 O O . ASP B 1 210 ? 10.125 -40.906 4.613 1 84.38 210 ASP B O 1
ATOM 5733 N N . GLY B 1 211 ? 8.625 -42.406 4.113 1 77.06 211 GLY B N 1
ATOM 5734 C CA . GLY B 1 211 ? 7.535 -41.656 4.73 1 77.06 211 GLY B CA 1
ATOM 5735 C C . GLY B 1 211 ? 7.191 -40.375 3.996 1 77.06 211 GLY B C 1
ATOM 5736 O O . GLY B 1 211 ? 6.883 -39.375 4.617 1 77.06 211 GLY B O 1
ATOM 5737 N N . THR B 1 212 ? 7.551 -40.344 2.848 1 68.5 212 THR B N 1
ATOM 5738 C CA . THR B 1 212 ? 7.316 -39.125 2.09 1 68.5 212 THR B CA 1
ATOM 5739 C C . THR B 1 212 ? 6.121 -39.281 1.153 1 68.5 212 THR B C 1
ATOM 5741 O O . THR B 1 212 ? 5.75 -40.406 0.803 1 68.5 212 THR B O 1
ATOM 5744 N N . VAL B 1 213 ? 5.301 -38.25 1.161 1 61.62 213 VAL B N 1
ATOM 5745 C CA . VAL B 1 213 ? 4.359 -38.188 0.048 1 61.62 213 VAL B CA 1
ATOM 5746 C C . VAL B 1 213 ? 5.105 -37.812 -1.233 1 61.62 213 VAL B C 1
ATOM 5748 O O . VAL B 1 213 ? 6.238 -37.344 -1.184 1 61.62 213 VAL B O 1
ATOM 5751 N N . ASP B 1 214 ? 4.488 -38.188 -2.348 1 71.38 214 ASP B N 1
ATOM 5752 C CA . ASP B 1 214 ? 5.09 -37.812 -3.619 1 71.38 214 ASP B CA 1
ATOM 5753 C C . ASP B 1 214 ? 5.441 -36.312 -3.617 1 71.38 214 ASP B C 1
ATOM 5755 O O . ASP B 1 214 ? 4.762 -35.5 -2.98 1 71.38 214 ASP B O 1
ATOM 5759 N N . LYS B 1 215 ? 6.645 -36 -4.039 1 79.62 215 LYS B N 1
ATOM 5760 C CA . LYS B 1 215 ? 7.156 -34.656 -4.113 1 79.62 215 LYS B CA 1
ATOM 5761 C C . LYS B 1 215 ? 6.691 -33.938 -5.387 1 79.62 215 LYS B C 1
ATOM 5763 O O . LYS B 1 215 ? 6.328 -34.625 -6.363 1 79.62 215 LYS B O 1
ATOM 5768 N N . VAL B 1 216 ? 6.551 -32.719 -5.336 1 91.38 216 VAL B N 1
ATOM 5769 C CA . VAL B 1 216 ? 6.219 -31.891 -6.488 1 91.38 216 VAL B CA 1
ATOM 5770 C C . VAL B 1 216 ? 7.309 -32.031 -7.551 1 91.38 216 VAL B C 1
ATOM 5772 O O . VAL B 1 216 ? 8.5 -32.062 -7.227 1 91.38 216 VAL B O 1
ATOM 5775 N N . VAL B 1 217 ? 6.91 -32.125 -8.766 1 90.75 217 VAL B N 1
ATOM 5776 C CA . VAL B 1 217 ? 7.844 -32.25 -9.883 1 90.75 217 VAL B CA 1
ATOM 5777 C C . VAL B 1 217 ? 7.668 -31.047 -10.82 1 90.75 217 VAL B C 1
ATOM 5779 O O . VAL B 1 217 ? 6.551 -30.734 -11.25 1 90.75 217 VAL B O 1
ATOM 5782 N N . LYS B 1 218 ? 8.734 -30.406 -11.141 1 94.12 218 LYS B N 1
ATOM 5783 C CA . LYS B 1 218 ? 8.711 -29.328 -12.117 1 94.12 218 LYS B CA 1
ATOM 5784 C C . LYS B 1 218 ? 8.953 -29.844 -13.531 1 94.12 218 LYS B C 1
ATOM 5786 O O . LYS B 1 218 ? 9.281 -31.016 -13.719 1 94.12 218 LYS B O 1
ATOM 5791 N N . ALA B 1 219 ? 8.727 -28.922 -14.453 1 92.5 219 ALA B N 1
ATOM 5792 C CA . ALA B 1 219 ? 8.969 -29.328 -15.836 1 92.5 219 ALA B CA 1
ATOM 5793 C C . ALA B 1 219 ? 10.43 -29.719 -16.047 1 92.5 219 ALA B C 1
ATOM 5795 O O . ALA B 1 219 ? 11.336 -29.016 -15.602 1 92.5 219 ALA B O 1
ATOM 5796 N N . GLY B 1 220 ? 10.656 -30.781 -16.672 1 86.19 220 GLY B N 1
ATOM 5797 C CA . GLY B 1 220 ? 12.008 -31.234 -16.953 1 86.19 220 GLY B CA 1
ATOM 5798 C C . GLY B 1 220 ? 12.602 -30.609 -18.203 1 86.19 220 GLY B C 1
ATOM 5799 O O . GLY B 1 220 ? 11.898 -29.953 -18.969 1 86.19 220 GLY B O 1
ATOM 5800 N N . LYS B 1 221 ? 13.852 -30.875 -18.328 1 84 221 LYS B N 1
ATOM 5801 C CA . LYS B 1 221 ? 14.539 -30.422 -19.531 1 84 221 LYS B CA 1
ATOM 5802 C C . LYS B 1 221 ? 14.109 -31.234 -20.766 1 84 221 LYS B C 1
ATOM 5804 O O . LYS B 1 221 ? 13.969 -32.438 -20.688 1 84 221 LYS B O 1
ATOM 5809 N N . LEU B 1 222 ? 13.789 -30.547 -21.781 1 90.69 222 LEU B N 1
ATOM 5810 C CA . LEU B 1 222 ? 13.453 -31.172 -23.047 1 90.69 222 LEU B CA 1
ATOM 5811 C C . LEU B 1 222 ? 14.617 -31.078 -24.031 1 90.69 222 LEU B C 1
ATOM 5813 O O . LEU B 1 222 ? 15.117 -29.984 -24.312 1 90.69 222 LEU B O 1
ATOM 5817 N N . GLU B 1 223 ? 15.055 -32.25 -24.5 1 90.88 223 GLU B N 1
ATOM 5818 C CA . GLU B 1 223 ? 16.188 -32.281 -25.422 1 90.88 223 GLU B CA 1
ATOM 5819 C C . GLU B 1 223 ? 15.75 -32.688 -26.828 1 90.88 223 GLU B C 1
ATOM 5821 O O . GLU B 1 223 ? 15.172 -33.75 -27.016 1 90.88 223 GLU B O 1
ATOM 5826 N N . LEU B 1 224 ? 15.945 -31.766 -27.703 1 93.12 224 LEU B N 1
ATOM 5827 C CA . LEU B 1 224 ? 15.758 -32.031 -29.125 1 93.12 224 LEU B CA 1
ATOM 5828 C C . LEU B 1 224 ? 17.094 -31.953 -29.859 1 93.12 224 LEU B C 1
ATOM 5830 O O . LEU B 1 224 ? 17.938 -31.125 -29.547 1 93.12 224 LEU B O 1
ATOM 5834 N N . ASP B 1 225 ? 17.203 -32.938 -30.781 1 91.25 225 ASP B N 1
ATOM 5835 C CA . ASP B 1 225 ? 18.344 -32.906 -31.688 1 91.25 225 ASP B CA 1
ATOM 5836 C C . ASP B 1 225 ? 18.016 -32.156 -32.969 1 91.25 225 ASP B C 1
ATOM 5838 O O . ASP B 1 225 ? 16.859 -32.188 -33.438 1 91.25 225 ASP B O 1
ATOM 5842 N N . PRO B 1 226 ? 19.047 -31.562 -33.5 1 87.38 226 PRO B N 1
ATOM 5843 C CA . PRO B 1 226 ? 18.781 -30.844 -34.75 1 87.38 226 PRO B CA 1
ATOM 5844 C C . PRO B 1 226 ? 18.156 -31.75 -35.812 1 87.38 226 PRO B C 1
ATOM 5846 O O . PRO B 1 226 ? 17.391 -31.266 -36.656 1 87.38 226 PRO B O 1
ATOM 5849 N N . ASP B 1 227 ? 18.438 -32.969 -35.75 1 89.75 227 ASP B N 1
ATOM 5850 C CA . ASP B 1 227 ? 17.938 -33.875 -36.781 1 89.75 227 ASP B CA 1
ATOM 5851 C C . ASP B 1 227 ? 16.578 -34.438 -36.406 1 89.75 227 ASP B C 1
ATOM 5853 O O . ASP B 1 227 ? 15.945 -35.125 -37.188 1 89.75 227 ASP B O 1
ATOM 5857 N N . THR B 1 228 ? 16.109 -34.094 -35.281 1 93.38 228 THR B N 1
ATOM 5858 C CA . THR B 1 228 ? 14.75 -34.5 -34.906 1 93.38 228 THR B CA 1
ATOM 5859 C C . THR B 1 228 ? 13.727 -33.938 -35.906 1 93.38 228 THR B C 1
ATOM 5861 O O . THR B 1 228 ? 13.789 -32.75 -36.25 1 93.38 228 THR B O 1
ATOM 5864 N N . THR B 1 229 ? 12.844 -34.781 -36.406 1 95.25 229 THR B N 1
ATOM 5865 C CA . THR B 1 229 ? 11.805 -34.312 -37.312 1 95.25 229 THR B CA 1
ATOM 5866 C C . THR B 1 229 ? 10.75 -33.5 -36.594 1 95.25 229 THR B C 1
ATOM 5868 O O . THR B 1 229 ? 10.672 -33.531 -35.344 1 95.25 229 THR B O 1
ATOM 5871 N N . VAL B 1 230 ? 9.977 -32.844 -37.344 1 95.62 230 VAL B N 1
ATOM 5872 C CA . VAL B 1 230 ? 8.891 -32.031 -36.781 1 95.62 230 VAL B CA 1
ATOM 5873 C C . VAL B 1 230 ? 7.949 -32.938 -36 1 95.62 230 VAL B C 1
ATOM 5875 O O . VAL B 1 230 ? 7.566 -32.625 -34.875 1 95.62 230 VAL B O 1
ATOM 5878 N N . GLU B 1 231 ? 7.574 -34.062 -36.531 1 95.38 231 GLU B N 1
ATOM 5879 C CA . GLU B 1 231 ? 6.664 -34.969 -35.812 1 95.38 231 GLU B CA 1
ATOM 5880 C C . GLU B 1 231 ? 7.324 -35.531 -34.562 1 95.38 231 GLU B C 1
ATOM 5882 O O . GLU B 1 231 ? 6.672 -35.719 -33.562 1 95.38 231 GLU B O 1
ATOM 5887 N N . GLY B 1 232 ? 8.633 -35.844 -34.688 1 94.62 232 GLY B N 1
ATOM 5888 C CA . GLY B 1 232 ? 9.359 -36.281 -33.5 1 94.62 232 GLY B CA 1
ATOM 5889 C C . GLY B 1 232 ? 9.359 -35.25 -32.375 1 94.62 232 GLY B C 1
ATOM 5890 O O . GLY B 1 232 ? 9.188 -35.594 -31.219 1 94.62 232 GLY B O 1
ATOM 5891 N N . ALA B 1 233 ? 9.57 -34.031 -32.75 1 95.88 233 ALA B N 1
ATOM 5892 C CA . ALA B 1 233 ? 9.547 -32.938 -31.781 1 95.88 233 ALA B CA 1
ATOM 5893 C C . ALA B 1 233 ? 8.156 -32.781 -31.188 1 95.88 233 ALA B C 1
ATOM 5895 O O . ALA B 1 233 ? 8.023 -32.625 -29.969 1 95.88 233 ALA B O 1
ATOM 5896 N N . LEU B 1 234 ? 7.172 -32.812 -32.062 1 96.19 234 LEU B N 1
ATOM 5897 C CA . LEU B 1 234 ? 5.785 -32.719 -31.609 1 96.19 234 LEU B CA 1
ATOM 5898 C C . LEU B 1 234 ? 5.477 -33.781 -30.562 1 96.19 234 LEU B C 1
ATOM 5900 O O . LEU B 1 234 ? 4.984 -33.469 -29.484 1 96.19 234 LEU B O 1
ATOM 5904 N N . ALA B 1 235 ? 5.812 -35 -30.828 1 94.62 235 ALA B N 1
ATOM 5905 C CA . ALA B 1 235 ? 5.559 -36.125 -29.922 1 94.62 235 ALA B CA 1
ATOM 5906 C C . ALA B 1 235 ? 6.293 -35.938 -28.594 1 94.62 235 ALA B C 1
ATOM 5908 O O . ALA B 1 235 ? 5.707 -36.125 -27.531 1 94.62 235 ALA B O 1
ATOM 5909 N N . ARG B 1 236 ? 7.496 -35.562 -28.672 1 94.06 236 ARG B N 1
ATOM 5910 C CA . ARG B 1 236 ? 8.32 -35.438 -27.484 1 94.06 236 ARG B CA 1
ATOM 5911 C C . ARG B 1 236 ? 7.816 -34.312 -26.594 1 94.06 236 ARG B C 1
ATOM 5913 O O . ARG B 1 236 ? 7.758 -34.438 -25.359 1 94.06 236 ARG B O 1
ATOM 5920 N N . ILE B 1 237 ? 7.508 -33.188 -27.172 1 96.69 237 ILE B N 1
ATOM 5921 C CA . ILE B 1 237 ? 7.023 -32.031 -26.438 1 96.69 237 ILE B CA 1
ATOM 5922 C C . ILE B 1 237 ? 5.703 -32.375 -25.75 1 96.69 237 ILE B C 1
ATOM 5924 O O . ILE B 1 237 ? 5.531 -32.125 -24.547 1 96.69 237 ILE B O 1
ATOM 5928 N N . LEU B 1 238 ? 4.793 -32.969 -26.5 1 97 238 LEU B N 1
ATOM 5929 C CA . LEU B 1 238 ? 3.494 -33.312 -25.953 1 97 238 LEU B CA 1
ATOM 5930 C C . LEU B 1 238 ? 3.643 -34.312 -24.812 1 97 238 LEU B C 1
ATOM 5932 O O . LEU B 1 238 ? 3.01 -34.188 -23.75 1 97 238 LEU B O 1
ATOM 5936 N N . ARG B 1 239 ? 4.484 -35.312 -24.969 1 93.62 239 ARG B N 1
ATOM 5937 C CA . ARG B 1 239 ? 4.727 -36.312 -23.938 1 93.62 239 ARG B CA 1
ATOM 5938 C C . ARG B 1 239 ? 5.32 -35.656 -22.688 1 93.62 239 ARG B C 1
ATOM 5940 O O . ARG B 1 239 ? 4.973 -36.031 -21.562 1 93.62 239 ARG B O 1
ATOM 5947 N N . SER B 1 240 ? 6.184 -34.781 -22.938 1 94.69 240 SER B N 1
ATOM 5948 C CA . SER B 1 240 ? 6.809 -34.062 -21.828 1 94.69 240 SER B CA 1
ATOM 5949 C C . SER B 1 240 ? 5.773 -33.312 -21 1 94.69 240 SER B C 1
ATOM 5951 O O . SER B 1 240 ? 5.828 -33.312 -19.766 1 94.69 240 SER B O 1
ATOM 5953 N N . CYS B 1 241 ? 4.828 -32.656 -21.625 1 97 241 CYS B N 1
ATOM 5954 C CA . CYS B 1 241 ? 3.795 -31.906 -20.938 1 97 241 CYS B CA 1
ATOM 5955 C C . CYS B 1 241 ? 2.885 -32.812 -20.141 1 97 241 CYS B C 1
ATOM 5957 O O . CYS B 1 241 ? 2.611 -32.562 -18.969 1 97 241 CYS B O 1
ATOM 5959 N N . ILE B 1 242 ? 2.49 -33.875 -20.75 1 95.81 242 ILE B N 1
ATOM 5960 C CA . ILE B 1 242 ? 1.583 -34.812 -20.078 1 95.81 242 ILE B CA 1
ATOM 5961 C C . ILE B 1 242 ? 2.314 -35.5 -18.938 1 95.81 242 ILE B C 1
ATOM 5963 O O . ILE B 1 242 ? 1.748 -35.688 -17.859 1 95.81 242 ILE B O 1
ATOM 5967 N N . GLY B 1 243 ? 3.547 -35.906 -19.219 1 92.5 243 GLY B N 1
ATOM 5968 C CA . GLY B 1 243 ? 4.348 -36.5 -18.141 1 92.5 243 GLY B CA 1
ATOM 5969 C C . GLY B 1 243 ? 4.484 -35.562 -16.938 1 92.5 243 GLY B C 1
ATOM 5970 O O . GLY B 1 243 ? 4.379 -36.031 -15.797 1 92.5 243 GLY B O 1
ATOM 5971 N N . HIS B 1 244 ? 4.703 -34.344 -17.203 1 94.75 244 HIS B N 1
ATOM 5972 C CA . HIS B 1 244 ? 4.781 -33.312 -16.172 1 94.75 244 HIS B CA 1
ATOM 5973 C C . HIS B 1 244 ? 3.49 -33.25 -15.359 1 94.75 244 HIS B C 1
ATOM 5975 O O . HIS B 1 244 ? 3.525 -33.156 -14.133 1 94.75 244 HIS B O 1
ATOM 5981 N N . MET B 1 245 ? 2.404 -33.25 -16 1 96.25 245 MET B N 1
ATOM 5982 C CA . MET B 1 245 ? 1.099 -33.219 -15.352 1 96.25 245 MET B CA 1
ATOM 5983 C C . MET B 1 245 ? 0.881 -34.438 -14.477 1 96.25 245 MET B C 1
ATOM 5985 O O . MET B 1 245 ? 0.537 -34.312 -13.297 1 96.25 245 MET B O 1
ATOM 5989 N N . LEU B 1 246 ? 1.157 -35.625 -15.031 1 92.94 246 LEU B N 1
ATOM 5990 C CA . LEU B 1 246 ? 0.916 -36.875 -14.344 1 92.94 246 LEU B CA 1
ATOM 5991 C C . LEU B 1 246 ? 1.809 -37 -13.109 1 92.94 246 LEU B C 1
ATOM 5993 O O . LEU B 1 246 ? 1.396 -37.562 -12.094 1 92.94 246 LEU B O 1
ATOM 5997 N N . ALA B 1 247 ? 2.959 -36.5 -13.211 1 89.62 247 ALA B N 1
ATOM 5998 C CA . ALA B 1 247 ? 3.918 -36.594 -12.109 1 89.62 247 ALA B CA 1
ATOM 5999 C C . ALA B 1 247 ? 3.416 -35.812 -10.891 1 89.62 247 ALA B C 1
ATOM 6001 O O . ALA B 1 247 ? 3.875 -36.062 -9.766 1 89.62 247 ALA B O 1
ATOM 6002 N N . ASN B 1 248 ? 2.477 -34.969 -11.078 1 93.88 248 ASN B N 1
ATOM 6003 C CA . ASN B 1 248 ? 2.029 -34.156 -9.969 1 93.88 248 ASN B CA 1
ATOM 6004 C C . ASN B 1 248 ? 0.634 -34.531 -9.5 1 93.88 248 ASN B C 1
ATOM 6006 O O . ASN B 1 248 ? 0.067 -33.906 -8.617 1 93.88 248 ASN B O 1
ATOM 6010 N N . GLU B 1 249 ? 0.112 -35.531 -10.062 1 93 249 GLU B N 1
ATOM 6011 C CA . GLU B 1 249 ? -1.247 -35.969 -9.75 1 93 249 GLU B CA 1
ATOM 6012 C C . GLU B 1 249 ? -1.382 -36.344 -8.281 1 93 249 GLU B C 1
ATOM 6014 O O . GLU B 1 249 ? -2.309 -35.906 -7.598 1 93 249 GLU B O 1
ATOM 6019 N N . ALA B 1 250 ? -0.478 -37.094 -7.75 1 87.81 250 ALA B N 1
ATOM 6020 C CA . ALA B 1 250 ? -0.564 -37.625 -6.387 1 87.81 250 ALA B CA 1
ATOM 6021 C C . ALA B 1 250 ? -0.546 -36.469 -5.367 1 87.81 250 ALA B C 1
ATOM 6023 O O . ALA B 1 250 ? -1.363 -36.438 -4.445 1 87.81 250 ALA B O 1
ATOM 6024 N N . VAL B 1 251 ? 0.373 -35.625 -5.578 1 90.88 251 VAL B N 1
ATOM 6025 C CA . VAL B 1 251 ? 0.5 -34.469 -4.664 1 90.88 251 VAL B CA 1
ATOM 6026 C C . VAL B 1 251 ? -0.759 -33.625 -4.73 1 90.88 251 VAL B C 1
ATOM 6028 O O . VAL B 1 251 ? -1.222 -33.094 -3.707 1 90.88 251 VAL B O 1
ATOM 6031 N N . THR B 1 252 ? -1.301 -33.469 -5.875 1 95.31 252 THR B N 1
ATOM 6032 C CA . THR B 1 252 ? -2.506 -32.688 -6.082 1 95.31 252 THR B CA 1
ATOM 6033 C C . THR B 1 252 ? -3.699 -33.312 -5.375 1 95.31 252 THR B C 1
ATOM 6035 O O . THR B 1 252 ? -4.504 -32.594 -4.754 1 95.31 252 THR B O 1
ATOM 6038 N N . LEU B 1 253 ? -3.75 -34.562 -5.383 1 92 253 LEU B N 1
ATOM 6039 C CA . LEU B 1 253 ? -4.863 -35.281 -4.766 1 92 253 LEU B CA 1
ATOM 6040 C C . LEU B 1 253 ? -4.812 -35.125 -3.246 1 92 253 LEU B C 1
ATOM 6042 O O . LEU B 1 253 ? -5.855 -35.031 -2.596 1 92 253 LEU B O 1
ATOM 6046 N N . VAL B 1 254 ? -3.611 -35.188 -2.711 1 89.44 254 VAL B N 1
ATOM 6047 C CA . VAL B 1 254 ? -3.473 -34.969 -1.274 1 89.44 254 VAL B CA 1
ATOM 6048 C C . VAL B 1 254 ? -3.9 -33.531 -0.918 1 89.44 254 VAL B C 1
ATOM 6050 O O . VAL B 1 254 ? -4.625 -33.344 0.059 1 89.44 254 VAL B O 1
ATOM 6053 N N . GLY B 1 255 ? -3.461 -32.594 -1.653 1 90 255 GLY B N 1
ATOM 6054 C CA . GLY B 1 255 ? -3.98 -31.219 -1.587 1 90 255 GLY B CA 1
ATOM 6055 C C . GLY B 1 255 ? -3.34 -30.391 -0.49 1 90 255 GLY B C 1
ATOM 6056 O O . GLY B 1 255 ? -3.811 -29.297 -0.18 1 90 255 GLY B O 1
ATOM 6057 N N . GLU B 1 256 ? -2.262 -30.781 0.123 1 89.81 256 GLU B N 1
ATOM 6058 C CA . GLU B 1 256 ? -1.613 -30.031 1.196 1 89.81 256 GLU B CA 1
ATOM 6059 C C . GLU B 1 256 ? -0.604 -29.031 0.641 1 89.81 256 GLU B C 1
ATOM 6061 O O . GLU B 1 256 ? -0.369 -27.984 1.24 1 89.81 256 GLU B O 1
ATOM 6066 N N . ASP B 1 257 ? -0.024 -29.375 -0.433 1 93.31 257 ASP B N 1
ATOM 6067 C CA . ASP B 1 257 ? 0.952 -28.516 -1.093 1 93.31 257 ASP B CA 1
ATOM 6068 C C . ASP B 1 257 ? 0.351 -27.859 -2.328 1 93.31 257 ASP B C 1
ATOM 6070 O O . ASP B 1 257 ? 0.115 -28.516 -3.342 1 93.31 257 ASP B O 1
ATOM 6074 N N . ALA B 1 258 ? 0.209 -26.594 -2.283 1 95.75 258 ALA B N 1
ATOM 6075 C CA . ALA B 1 258 ? -0.398 -25.828 -3.375 1 95.75 258 ALA B CA 1
ATOM 6076 C C . ALA B 1 258 ? 0.4 -26 -4.664 1 95.75 258 ALA B C 1
ATOM 6078 O O . ALA B 1 258 ? -0.122 -25.766 -5.758 1 95.75 258 ALA B O 1
ATOM 6079 N N . GLU B 1 259 ? 1.626 -26.438 -4.504 1 96.75 259 GLU B N 1
ATOM 6080 C CA . GLU B 1 259 ? 2.496 -26.547 -5.672 1 96.75 259 GLU B CA 1
ATOM 6081 C C . GLU B 1 259 ? 2.047 -27.672 -6.594 1 96.75 259 GLU B C 1
ATOM 6083 O O . GLU B 1 259 ? 2.357 -27.672 -7.785 1 96.75 259 GLU B O 1
ATOM 6088 N N . GLY B 1 260 ? 1.323 -28.672 -6.09 1 96.31 260 GLY B N 1
ATOM 6089 C CA . GLY B 1 260 ? 0.775 -29.719 -6.93 1 96.31 260 GLY B CA 1
ATOM 6090 C C . GLY B 1 260 ? -0.152 -29.203 -8.008 1 96.31 260 GLY B C 1
ATOM 6091 O O . GLY B 1 260 ? 0.143 -29.328 -9.203 1 96.31 260 GLY B O 1
ATOM 6092 N N . VAL B 1 261 ? -1.178 -28.562 -7.566 1 98 261 VAL B N 1
ATOM 6093 C CA . VAL B 1 261 ? -2.137 -27.969 -8.5 1 98 261 VAL B CA 1
ATOM 6094 C C . VAL B 1 261 ? -1.423 -26.984 -9.414 1 98 261 VAL B C 1
ATOM 6096 O O . VAL B 1 261 ? -1.702 -26.922 -10.609 1 98 261 VAL B O 1
ATOM 6099 N N . HIS B 1 262 ? -0.549 -26.234 -8.859 1 97.75 262 HIS B N 1
ATOM 6100 C CA . HIS B 1 262 ? 0.184 -25.234 -9.633 1 97.75 262 HIS B CA 1
ATOM 6101 C C . HIS B 1 262 ? 0.94 -25.891 -10.789 1 97.75 262 HIS B C 1
ATOM 6103 O O . HIS B 1 262 ? 0.83 -25.453 -11.938 1 97.75 262 HIS B O 1
ATOM 6109 N N . GLN B 1 263 ? 1.646 -26.906 -10.484 1 97.69 263 GLN B N 1
ATOM 6110 C CA . GLN B 1 263 ? 2.455 -27.562 -11.508 1 97.69 263 GLN B CA 1
ATOM 6111 C C . GLN B 1 263 ? 1.575 -28.281 -12.531 1 97.69 263 GLN B C 1
ATOM 6113 O O . GLN B 1 263 ? 1.912 -28.344 -13.711 1 97.69 263 GLN B O 1
ATOM 6118 N N . MET B 1 264 ? 0.52 -28.875 -12.125 1 98.06 264 MET B N 1
ATOM 6119 C CA . MET B 1 264 ? -0.405 -29.453 -13.094 1 98.06 264 MET B CA 1
ATOM 6120 C C . MET B 1 264 ? -0.936 -28.391 -14.047 1 98.06 264 MET B C 1
ATOM 6122 O O . MET B 1 264 ? -1.055 -28.641 -15.25 1 98.06 264 MET B O 1
ATOM 6126 N N . ARG B 1 265 ? -1.233 -27.266 -13.508 1 97.62 265 ARG B N 1
ATOM 6127 C CA . ARG B 1 265 ? -1.704 -26.188 -14.359 1 97.62 265 ARG B CA 1
ATOM 6128 C C . ARG B 1 265 ? -0.605 -25.719 -15.305 1 97.62 265 ARG B C 1
ATOM 6130 O O . ARG B 1 265 ? -0.871 -25.422 -16.469 1 97.62 265 ARG B O 1
ATOM 6137 N N . VAL B 1 266 ? 0.577 -25.594 -14.773 1 97 266 VAL B N 1
ATOM 6138 C CA . VAL B 1 266 ? 1.698 -25.25 -15.641 1 97 266 VAL B CA 1
ATOM 6139 C C . VAL B 1 266 ? 1.812 -26.25 -16.781 1 97 266 VAL B C 1
ATOM 6141 O O . VAL B 1 266 ? 1.964 -25.875 -17.938 1 97 266 VAL B O 1
ATOM 6144 N N . ALA B 1 267 ? 1.717 -27.5 -16.469 1 97.88 267 ALA B N 1
ATOM 6145 C CA . ALA B 1 267 ? 1.786 -28.562 -17.469 1 97.88 267 ALA B CA 1
ATOM 6146 C C . ALA B 1 267 ? 0.698 -28.375 -18.531 1 97.88 267 ALA B C 1
ATOM 6148 O O . ALA B 1 267 ? 0.952 -28.547 -19.719 1 97.88 267 ALA B O 1
ATOM 6149 N N . LEU B 1 268 ? -0.468 -28.078 -18.078 1 98.12 268 LEU B N 1
ATOM 6150 C CA . LEU B 1 268 ? -1.587 -27.875 -18.984 1 98.12 268 LEU B CA 1
ATOM 6151 C C . LEU B 1 268 ? -1.359 -26.641 -19.859 1 98.12 268 LEU B C 1
ATOM 6153 O O . LEU B 1 268 ? -1.715 -26.641 -21.047 1 98.12 268 LEU B O 1
ATOM 6157 N N . ARG B 1 269 ? -0.814 -25.656 -19.266 1 96.56 269 ARG B N 1
ATOM 6158 C CA . ARG B 1 269 ? -0.503 -24.469 -20.047 1 96.56 269 ARG B CA 1
ATOM 6159 C C . ARG B 1 269 ? 0.575 -24.75 -21.094 1 96.56 269 ARG B C 1
ATOM 6161 O O . ARG B 1 269 ? 0.505 -24.25 -22.219 1 96.56 269 ARG B O 1
ATOM 6168 N N . ARG B 1 270 ? 1.566 -25.453 -20.688 1 97.56 270 ARG B N 1
ATOM 6169 C CA . ARG B 1 270 ? 2.584 -25.906 -21.625 1 97.56 270 ARG B CA 1
ATOM 6170 C C . ARG B 1 270 ? 1.957 -26.703 -22.766 1 97.56 270 ARG B C 1
ATOM 6172 O O . ARG B 1 270 ? 2.279 -26.484 -23.938 1 97.56 270 ARG B O 1
ATOM 6179 N N . LEU B 1 271 ? 1.058 -27.594 -22.391 1 98.12 271 LEU B N 1
ATOM 6180 C CA . LEU B 1 271 ? 0.377 -28.406 -23.391 1 98.12 271 LEU B CA 1
ATOM 6181 C C . LEU B 1 271 ? -0.432 -27.547 -24.344 1 98.12 271 LEU B C 1
ATOM 6183 O O . LEU B 1 271 ? -0.367 -27.734 -25.562 1 98.12 271 LEU B O 1
ATOM 6187 N N . ARG B 1 272 ? -1.157 -26.641 -23.797 1 97.5 272 ARG B N 1
ATOM 6188 C CA . ARG B 1 272 ? -1.947 -25.734 -24.609 1 97.5 272 ARG B CA 1
ATOM 6189 C C . ARG B 1 272 ? -1.057 -24.938 -25.562 1 97.5 272 ARG B C 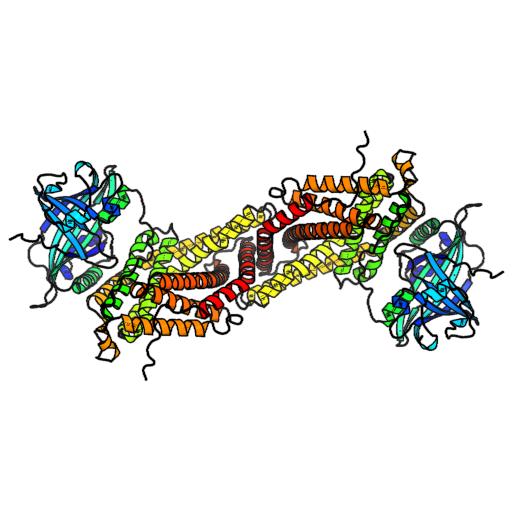1
ATOM 6191 O O . ARG B 1 272 ? -1.407 -24.734 -26.719 1 97.5 272 ARG B O 1
ATOM 6198 N N . SER B 1 273 ? 0.024 -24.453 -25.062 1 97.38 273 SER B N 1
ATOM 6199 C CA . SER B 1 273 ? 0.966 -23.688 -25.875 1 97.38 273 SER B CA 1
ATOM 6200 C C . SER B 1 273 ? 1.563 -24.547 -26.984 1 97.38 273 SER B C 1
ATOM 6202 O O . SER B 1 273 ? 1.748 -24.094 -28.109 1 97.38 273 SER B O 1
ATOM 6204 N N . ALA B 1 274 ? 1.902 -25.75 -26.656 1 98 274 ALA B N 1
ATOM 6205 C CA . ALA B 1 274 ? 2.441 -26.672 -27.641 1 98 274 ALA B CA 1
ATOM 6206 C C . ALA B 1 274 ? 1.43 -26.938 -28.75 1 98 274 ALA B C 1
ATOM 6208 O O . ALA B 1 274 ? 1.778 -26.922 -29.938 1 98 274 ALA B O 1
ATOM 6209 N N . LEU B 1 275 ? 0.211 -27.203 -28.359 1 97.88 275 LEU B N 1
ATOM 6210 C CA . LEU B 1 275 ? -0.844 -27.453 -29.328 1 97.88 275 LEU B CA 1
ATOM 6211 C C . LEU B 1 275 ? -1.03 -26.25 -30.25 1 97.88 275 LEU B C 1
ATOM 6213 O O . LEU B 1 275 ? -1.145 -26.391 -31.469 1 97.88 275 LEU B O 1
ATOM 6217 N N . ALA B 1 276 ? -1.031 -25.109 -29.656 1 96.94 276 ALA B N 1
ATOM 6218 C CA . ALA B 1 276 ? -1.17 -23.891 -30.453 1 96.94 276 ALA B CA 1
ATOM 6219 C C . ALA B 1 276 ? 0.021 -23.703 -31.391 1 96.94 276 ALA B C 1
ATOM 6221 O O . ALA B 1 276 ? -0.141 -23.266 -32.531 1 96.94 276 ALA B O 1
ATOM 6222 N N . LEU B 1 277 ? 1.164 -23.969 -30.906 1 96.12 277 LEU B N 1
ATOM 6223 C CA . LEU B 1 277 ? 2.41 -23.844 -31.656 1 96.12 277 LEU B CA 1
ATOM 6224 C C . LEU B 1 277 ? 2.4 -24.719 -32.906 1 96.12 277 LEU B C 1
ATOM 6226 O O . LEU B 1 277 ? 2.879 -24.312 -33.969 1 96.12 277 LEU B O 1
ATOM 6230 N N . PHE B 1 278 ? 1.85 -25.906 -32.812 1 96.25 278 PHE B N 1
ATOM 6231 C CA . PHE B 1 278 ? 1.879 -26.891 -33.906 1 96.25 278 PHE B CA 1
ATOM 6232 C C . PHE B 1 278 ? 0.499 -27.047 -34.531 1 96.25 278 PHE B C 1
ATOM 6234 O O . PHE B 1 278 ? 0.208 -28.062 -35.156 1 96.25 278 PHE B O 1
ATOM 6241 N N . LYS B 1 279 ? -0.349 -26.156 -34.312 1 95.75 279 LYS B N 1
ATOM 6242 C CA . LYS B 1 279 ? -1.747 -26.219 -34.719 1 95.75 279 LYS B CA 1
ATOM 6243 C C . LYS B 1 279 ? -1.867 -26.625 -36.188 1 95.75 279 LYS B C 1
ATOM 6245 O O . LYS B 1 279 ? -2.703 -27.469 -36.531 1 95.75 279 LYS B O 1
ATOM 6250 N N . ASP B 1 280 ? -0.987 -26.125 -37.031 1 93.5 280 ASP B N 1
ATOM 6251 C CA . ASP B 1 280 ? -1.076 -26.328 -38.5 1 93.5 280 ASP B CA 1
ATOM 6252 C C . ASP B 1 280 ? -0.691 -27.75 -38.875 1 93.5 280 ASP B C 1
ATOM 6254 O O . ASP B 1 280 ? -0.959 -28.203 -39.969 1 93.5 280 ASP B O 1
ATOM 6258 N N . PHE B 1 281 ? -0.119 -28.453 -37.938 1 94.75 281 PHE B N 1
ATOM 6259 C CA . PHE B 1 281 ? 0.339 -29.812 -38.219 1 94.75 281 PHE B CA 1
ATOM 6260 C C . PHE B 1 281 ? -0.628 -30.844 -37.625 1 94.75 281 PHE B C 1
ATOM 6262 O O . PHE B 1 281 ? -0.437 -32.031 -37.781 1 94.75 281 PHE B O 1
ATOM 6269 N N . ILE B 1 282 ? -1.663 -30.406 -36.938 1 95.81 282 ILE B N 1
ATOM 6270 C CA . ILE B 1 282 ? -2.621 -31.266 -36.25 1 95.81 282 ILE B CA 1
ATOM 6271 C C . ILE B 1 282 ? -3.975 -31.203 -36.969 1 95.81 282 ILE B C 1
ATOM 6273 O O . ILE B 1 282 ? -4.465 -30.109 -37.281 1 95.81 282 ILE B O 1
ATOM 6277 N N . PRO B 1 283 ? -4.555 -32.375 -37.25 1 95.44 283 PRO B N 1
ATOM 6278 C CA . PRO B 1 283 ? -5.895 -32.344 -37.812 1 95.44 283 PRO B CA 1
ATOM 6279 C C . PRO B 1 283 ? -6.891 -31.531 -36.969 1 95.44 283 PRO B C 1
ATOM 6281 O O . PRO B 1 283 ? -6.855 -31.594 -35.75 1 95.44 283 PRO B O 1
ATOM 6284 N N . ALA B 1 284 ? -7.789 -30.891 -37.625 1 94.94 284 ALA B N 1
ATOM 6285 C CA . ALA B 1 284 ? -8.688 -29.922 -37 1 94.94 284 ALA B CA 1
ATOM 6286 C C . ALA B 1 284 ? -9.523 -30.594 -35.906 1 94.94 284 ALA B C 1
ATOM 6288 O O . ALA B 1 284 ? -9.695 -30.031 -34.844 1 94.94 284 ALA B O 1
ATOM 6289 N N . ASP B 1 285 ? -10.031 -31.703 -36.188 1 95.44 285 ASP B N 1
ATOM 6290 C CA . ASP B 1 285 ? -10.891 -32.406 -35.219 1 95.44 285 ASP B CA 1
ATOM 6291 C C . ASP B 1 285 ? -10.094 -32.812 -33.969 1 95.44 285 ASP B C 1
ATOM 6293 O O . ASP B 1 285 ? -10.586 -32.688 -32.844 1 95.44 285 ASP B O 1
ATOM 6297 N N . SER B 1 286 ? -8.875 -33.375 -34.188 1 96.69 286 SER B N 1
ATOM 6298 C CA . SER B 1 286 ? -8.016 -33.719 -33.062 1 96.69 286 SER B CA 1
ATOM 6299 C C . SER B 1 286 ? -7.645 -32.5 -32.25 1 96.69 286 SER B C 1
ATOM 6301 O O . SER B 1 286 ? -7.645 -32.562 -31.016 1 96.69 286 SER B O 1
ATOM 6303 N N . TYR B 1 287 ? -7.371 -31.453 -32.938 1 97.19 287 TYR B N 1
ATOM 6304 C CA . TYR B 1 287 ? -7.008 -30.203 -32.25 1 97.19 287 TYR B CA 1
ATOM 6305 C C . TYR B 1 287 ? -8.148 -29.719 -31.375 1 97.19 287 TYR B C 1
ATOM 6307 O O . TYR B 1 287 ? -7.926 -29.375 -30.219 1 97.19 287 TYR B O 1
ATOM 6315 N N . ALA B 1 288 ? -9.336 -29.672 -31.891 1 97.75 288 ALA B N 1
ATOM 6316 C CA . ALA B 1 288 ? -10.508 -29.203 -31.156 1 97.75 288 ALA B CA 1
ATOM 6317 C C . ALA B 1 288 ? -10.75 -30.062 -29.922 1 97.75 288 ALA B C 1
ATOM 6319 O O . ALA B 1 288 ? -11.062 -29.531 -28.844 1 97.75 288 ALA B O 1
ATOM 6320 N N . TRP B 1 289 ? -10.664 -31.312 -30.109 1 97.75 289 TRP B N 1
ATOM 6321 C CA . TRP B 1 289 ? -10.852 -32.219 -28.984 1 97.75 289 TRP B CA 1
ATOM 6322 C C . TRP B 1 289 ? -9.797 -32 -27.906 1 97.75 289 TRP B C 1
ATOM 6324 O O . TRP B 1 289 ? -10.117 -31.875 -26.734 1 97.75 289 TRP B O 1
ATOM 6334 N N . LEU B 1 290 ? -8.508 -31.969 -28.312 1 98.06 290 LEU B N 1
ATOM 6335 C CA . LEU B 1 290 ? -7.402 -31.781 -27.375 1 98.06 290 LEU B CA 1
ATOM 6336 C C . LEU B 1 290 ? -7.539 -30.469 -26.609 1 98.06 290 LEU B C 1
ATOM 6338 O O . LEU B 1 290 ? -7.43 -30.438 -25.375 1 98.06 290 LEU B O 1
ATOM 6342 N N . VAL B 1 291 ? -7.82 -29.438 -27.312 1 97.88 291 VAL B N 1
ATOM 6343 C CA . VAL B 1 291 ? -7.969 -28.125 -26.703 1 97.88 291 VAL B CA 1
ATOM 6344 C C . VAL B 1 291 ? -9.156 -28.141 -25.734 1 97.88 291 VAL B C 1
ATOM 6346 O O . VAL B 1 291 ? -9.094 -27.547 -24.656 1 97.88 291 VAL B O 1
ATOM 6349 N N . GLY B 1 292 ? -10.219 -28.75 -26.141 1 98.38 292 GLY B N 1
ATOM 6350 C CA . GLY B 1 292 ? -11.391 -28.859 -25.281 1 98.38 292 GLY B CA 1
ATOM 6351 C C . GLY B 1 292 ? -11.094 -29.547 -23.953 1 98.38 292 GLY B C 1
ATOM 6352 O O . GLY B 1 292 ? -11.523 -29.078 -22.906 1 98.38 292 GLY B O 1
ATOM 6353 N N . GLU B 1 293 ? -10.344 -30.656 -24 1 98.44 293 GLU B N 1
ATOM 6354 C CA . GLU B 1 293 ? -10.008 -31.391 -22.781 1 98.44 293 GLU B CA 1
ATOM 6355 C C . GLU B 1 293 ? -9.062 -30.578 -21.891 1 98.44 293 GLU B C 1
ATOM 6357 O O . GLU B 1 293 ? -9.203 -30.578 -20.672 1 98.44 293 GLU B O 1
ATOM 6362 N N . VAL B 1 294 ? -8.125 -29.922 -22.531 1 98.38 294 VAL B N 1
ATOM 6363 C CA . VAL B 1 294 ? -7.172 -29.094 -21.781 1 98.38 294 VAL B CA 1
ATOM 6364 C C . VAL B 1 294 ? -7.91 -27.953 -21.094 1 98.38 294 VAL B C 1
ATOM 6366 O O . VAL B 1 294 ? -7.645 -27.641 -19.938 1 98.38 294 VAL B O 1
ATOM 6369 N N . LYS B 1 295 ? -8.844 -27.375 -21.797 1 97.88 295 LYS B N 1
ATOM 6370 C CA . LYS B 1 295 ? -9.641 -26.281 -21.234 1 97.88 295 LYS B CA 1
ATOM 6371 C C . LYS B 1 295 ? -10.484 -26.766 -20.062 1 97.88 295 LYS B C 1
ATOM 6373 O O . LYS B 1 295 ? -10.562 -26.094 -19.031 1 97.88 295 LYS B O 1
ATOM 6378 N N . TRP B 1 296 ? -11.117 -27.844 -20.25 1 98.25 296 TRP B N 1
ATOM 6379 C CA . TRP B 1 296 ? -11.93 -28.438 -19.188 1 98.25 296 TRP B CA 1
ATOM 6380 C C . TRP B 1 296 ? -11.094 -28.672 -17.922 1 98.25 296 TRP B C 1
ATOM 6382 O O . TRP B 1 296 ? -11.469 -28.234 -16.828 1 98.25 296 TRP B O 1
ATOM 6392 N N . LEU B 1 297 ? -9.945 -29.344 -18.062 1 98.25 297 LEU B N 1
ATOM 6393 C CA . LEU B 1 297 ? -9.117 -29.672 -16.922 1 98.25 297 LEU B CA 1
ATOM 6394 C C . LEU B 1 297 ? -8.523 -28.406 -16.297 1 98.25 297 LEU B C 1
ATOM 6396 O O . LEU B 1 297 ? -8.469 -28.281 -15.07 1 98.25 297 LEU B O 1
ATOM 6400 N N . GLY B 1 298 ? -8.109 -27.531 -17.156 1 97.88 298 GLY B N 1
ATOM 6401 C CA . GLY B 1 298 ? -7.637 -26.25 -16.656 1 97.88 298 GLY B CA 1
ATOM 6402 C C . GLY B 1 298 ? -8.672 -25.516 -15.844 1 97.88 298 GLY B C 1
ATOM 6403 O O . GLY B 1 298 ? -8.352 -24.922 -14.805 1 97.88 298 GLY B O 1
ATOM 6404 N N . GLY B 1 299 ? -9.906 -25.531 -16.328 1 97.75 299 GLY B N 1
ATOM 6405 C CA . GLY B 1 299 ? -11.008 -24.891 -15.617 1 97.75 299 GLY B CA 1
ATOM 6406 C C . GLY B 1 299 ? -11.328 -25.562 -14.289 1 97.75 299 GLY B C 1
ATOM 6407 O O . GLY B 1 299 ? -11.797 -24.891 -13.359 1 97.75 299 GLY B O 1
ATOM 6408 N N . SER B 1 300 ? -11.055 -26.797 -14.195 1 98.06 300 SER B N 1
ATOM 6409 C CA . SER B 1 300 ? -11.32 -27.547 -12.969 1 98.06 300 SER B CA 1
ATOM 6410 C C . SER B 1 300 ? -10.258 -27.266 -11.914 1 98.06 300 SER B C 1
ATOM 6412 O O . SER B 1 300 ? -10.539 -27.312 -10.711 1 98.06 300 SER B O 1
ATOM 6414 N N . LEU B 1 301 ? -9.047 -26.969 -12.344 1 98.38 301 LEU B N 1
ATOM 6415 C CA . LEU B 1 301 ? -7.941 -26.734 -11.422 1 98.38 301 LEU B CA 1
ATOM 6416 C C . LEU B 1 301 ? -7.855 -25.266 -11.039 1 98.38 301 LEU B C 1
ATOM 6418 O O . LEU B 1 301 ? -7.305 -24.922 -9.992 1 98.38 301 LEU B O 1
ATOM 6422 N N . GLY B 1 302 ? -8.453 -24.438 -11.789 1 97.69 302 GLY B N 1
ATOM 6423 C CA . GLY B 1 302 ? -8.312 -22.984 -11.727 1 97.69 302 GLY B CA 1
ATOM 6424 C C . GLY B 1 302 ? -8.734 -22.406 -10.391 1 97.69 302 GLY B C 1
ATOM 6425 O O . GLY B 1 302 ? -7.965 -21.688 -9.742 1 97.69 302 GLY B O 1
ATOM 6426 N N . PRO B 1 303 ? -9.93 -22.703 -9.93 1 97.06 303 PRO B N 1
ATOM 6427 C CA . PRO B 1 303 ? -10.414 -22.125 -8.672 1 97.06 303 PRO B CA 1
ATOM 6428 C C . PRO B 1 303 ? -9.508 -22.453 -7.484 1 97.06 303 PRO B C 1
ATOM 6430 O O . PRO B 1 303 ? -9.234 -21.578 -6.656 1 97.06 303 PRO B O 1
ATOM 6433 N N . ALA B 1 304 ? -9 -23.719 -7.422 1 98.12 304 ALA B N 1
ATOM 6434 C CA . ALA B 1 304 ? -8.094 -24.094 -6.336 1 98.12 304 ALA B CA 1
ATOM 6435 C C . ALA B 1 304 ? -6.816 -23.266 -6.371 1 98.12 304 ALA B C 1
ATOM 6437 O O . ALA B 1 304 ? -6.371 -22.75 -5.344 1 98.12 304 ALA B O 1
ATOM 6438 N N . ARG B 1 305 ? -6.293 -23.109 -7.539 1 97.88 305 ARG B N 1
ATOM 6439 C CA . ARG B 1 305 ? -5.086 -22.312 -7.707 1 97.88 305 ARG B CA 1
ATOM 6440 C C . ARG B 1 305 ? -5.336 -20.859 -7.301 1 97.88 305 ARG B C 1
ATOM 6442 O O . ARG B 1 305 ? -4.488 -20.234 -6.66 1 97.88 305 ARG B O 1
ATOM 6449 N N . ASP B 1 306 ? -6.41 -20.328 -7.645 1 97.38 306 ASP B N 1
ATOM 6450 C CA . ASP B 1 306 ? -6.73 -18.938 -7.344 1 97.38 306 ASP B CA 1
ATOM 6451 C C . ASP B 1 306 ? -6.777 -18.703 -5.836 1 97.38 306 ASP B C 1
ATOM 6453 O O . ASP B 1 306 ? -6.199 -17.734 -5.34 1 97.38 306 ASP B O 1
ATOM 6457 N N . TRP B 1 307 ? -7.391 -19.594 -5.137 1 97.69 307 TRP B N 1
ATOM 6458 C CA . TRP B 1 307 ? -7.5 -19.422 -3.691 1 97.69 307 TRP B CA 1
ATOM 6459 C C . TRP B 1 307 ? -6.156 -19.688 -3.014 1 97.69 307 TRP B C 1
ATOM 6461 O O . TRP B 1 307 ? -5.836 -19.047 -2.006 1 97.69 307 TRP B O 1
ATOM 6471 N N . ASP B 1 308 ? -5.383 -20.609 -3.574 1 97.94 308 ASP B N 1
ATOM 6472 C CA . ASP B 1 308 ? -4.035 -20.828 -3.053 1 97.94 308 ASP B CA 1
ATOM 6473 C C . ASP B 1 308 ? -3.193 -19.562 -3.158 1 97.94 308 ASP B C 1
ATOM 6475 O O . ASP B 1 308 ? -2.535 -19.172 -2.193 1 97.94 308 ASP B O 1
ATOM 6479 N N . VAL B 1 309 ? -3.25 -18.984 -4.328 1 97.62 309 VAL B N 1
ATOM 6480 C CA . VAL B 1 309 ? -2.48 -17.781 -4.562 1 97.62 309 VAL B CA 1
ATOM 6481 C C . VAL B 1 309 ? -2.986 -16.656 -3.652 1 97.62 309 VAL B C 1
ATOM 6483 O O . VAL B 1 309 ? -2.191 -15.922 -3.059 1 97.62 309 VAL B O 1
ATOM 6486 N N . PHE B 1 310 ? -4.293 -16.547 -3.52 1 97.88 310 PHE B N 1
ATOM 6487 C CA . PHE B 1 310 ? -4.855 -15.516 -2.66 1 97.88 310 PHE B CA 1
ATOM 6488 C C . PHE B 1 310 ? -4.363 -15.672 -1.227 1 97.88 310 PHE B C 1
ATOM 6490 O O . PHE B 1 310 ? -3.889 -14.711 -0.618 1 97.88 310 PHE B O 1
ATOM 6497 N N . LEU B 1 311 ? -4.453 -16.844 -0.67 1 97.88 311 LEU B N 1
ATOM 6498 C CA . LEU B 1 311 ? -4.121 -17.109 0.727 1 97.88 311 LEU B CA 1
ATOM 6499 C C . LEU B 1 311 ? -2.625 -16.938 0.972 1 97.88 311 LEU B C 1
ATOM 6501 O O . LEU B 1 311 ? -2.219 -16.234 1.903 1 97.88 311 LEU B O 1
ATOM 6505 N N . ASP B 1 312 ? -1.802 -17.469 0.056 1 96.25 312 ASP B N 1
ATOM 6506 C CA . ASP B 1 312 ? -0.372 -17.594 0.329 1 96.25 312 ASP B CA 1
ATOM 6507 C C . ASP B 1 312 ? 0.377 -16.344 -0.118 1 96.25 312 ASP B C 1
ATOM 6509 O O . ASP B 1 312 ? 1.319 -15.898 0.545 1 96.25 312 ASP B O 1
ATOM 6513 N N . GLU B 1 313 ? -0.068 -15.773 -1.203 1 95.75 313 GLU B N 1
ATOM 6514 C CA . GLU B 1 313 ? 0.743 -14.719 -1.806 1 95.75 313 GLU B CA 1
ATOM 6515 C C . GLU B 1 313 ? 0.141 -13.344 -1.544 1 95.75 313 GLU B C 1
ATOM 6517 O O . GLU B 1 313 ? 0.851 -12.336 -1.562 1 95.75 313 GLU B O 1
ATOM 6522 N N . LEU B 1 314 ? -1.143 -13.305 -1.31 1 97.06 314 LEU B N 1
ATOM 6523 C CA . LEU B 1 314 ? -1.758 -11.984 -1.225 1 97.06 314 LEU B CA 1
ATOM 6524 C C . LEU B 1 314 ? -2.236 -11.695 0.195 1 97.06 314 LEU B C 1
ATOM 6526 O O . LEU B 1 314 ? -2.043 -10.594 0.708 1 97.06 314 LEU B O 1
ATOM 6530 N N . LEU B 1 315 ? -2.812 -12.664 0.895 1 97.56 315 LEU B N 1
ATOM 6531 C CA . LEU B 1 315 ? -3.361 -12.438 2.227 1 97.56 315 LEU B CA 1
ATOM 6532 C C . LEU B 1 315 ? -2.275 -12.555 3.291 1 97.56 315 LEU B C 1
ATOM 6534 O O . LEU B 1 315 ? -2.215 -11.742 4.215 1 97.56 315 LEU B O 1
ATOM 6538 N N . GLU B 1 316 ? -1.43 -13.555 3.133 1 96.31 316 GLU B N 1
ATOM 6539 C CA . GLU B 1 316 ? -0.458 -13.859 4.176 1 96.31 316 GLU B CA 1
ATOM 6540 C C . GLU B 1 316 ? 0.462 -12.672 4.441 1 96.31 316 GLU B C 1
ATOM 6542 O O . GLU B 1 316 ? 0.707 -12.312 5.594 1 96.31 316 GLU B O 1
ATOM 6547 N N . PRO B 1 317 ? 1.001 -12.016 3.377 1 94.06 317 PRO B N 1
ATOM 6548 C CA . PRO B 1 317 ? 1.854 -10.859 3.645 1 94.06 317 PRO B CA 1
ATOM 6549 C C . PRO B 1 317 ? 1.121 -9.742 4.391 1 94.06 317 PRO B C 1
ATOM 6551 O O . PRO B 1 317 ? 1.717 -9.062 5.223 1 94.06 317 PRO B O 1
ATOM 6554 N N . VAL B 1 318 ? -0.129 -9.531 4.086 1 95.31 318 VAL B N 1
ATOM 6555 C CA . VAL B 1 318 ? -0.943 -8.531 4.77 1 95.31 318 VAL B CA 1
ATOM 6556 C C . VAL B 1 318 ? -1.135 -8.93 6.23 1 95.31 318 VAL B C 1
ATOM 6558 O O . VAL B 1 318 ? -0.916 -8.117 7.133 1 95.31 318 VAL B O 1
ATOM 6561 N N . LYS B 1 319 ? -1.505 -10.164 6.426 1 93.88 319 LYS B N 1
ATOM 6562 C CA . LYS B 1 319 ? -1.717 -10.695 7.77 1 93.88 319 LYS B CA 1
ATOM 6563 C C . LYS B 1 319 ? -0.46 -10.555 8.617 1 93.88 319 LYS B C 1
ATOM 6565 O O . LYS B 1 319 ? -0.526 -10.094 9.758 1 93.88 319 LYS B O 1
ATOM 6570 N N . ASP B 1 320 ? 0.66 -10.898 8.031 1 91.62 320 ASP B N 1
ATOM 6571 C CA . ASP B 1 320 ? 1.935 -10.828 8.742 1 91.62 320 ASP B CA 1
ATOM 6572 C C . ASP B 1 320 ? 2.27 -9.391 9.125 1 91.62 320 ASP B C 1
ATOM 6574 O O . ASP B 1 320 ? 2.756 -9.133 10.227 1 91.62 320 ASP B O 1
ATOM 6578 N N . SER B 1 321 ? 1.998 -8.5 8.203 1 89.25 321 SER B N 1
ATOM 6579 C CA . SER B 1 321 ? 2.303 -7.094 8.461 1 89.25 321 SER B CA 1
ATOM 6580 C C . SER B 1 321 ? 1.434 -6.535 9.578 1 89.25 321 SER B C 1
ATOM 6582 O O . SER B 1 321 ? 1.921 -5.801 10.438 1 89.25 321 SER B O 1
ATOM 6584 N N . PHE B 1 322 ? 0.213 -6.824 9.617 1 87.31 322 PHE B N 1
ATOM 6585 C CA . PHE B 1 322 ? -0.71 -6.32 10.633 1 87.31 322 PHE B CA 1
ATOM 6586 C C . PHE B 1 322 ? -0.46 -6.996 11.977 1 87.31 322 PHE B C 1
ATOM 6588 O O . PHE B 1 322 ? -0.728 -6.414 13.023 1 87.31 322 PHE B O 1
ATOM 6595 N N . HIS B 1 323 ? 0.015 -8.156 11.93 1 81.44 323 HIS B N 1
ATOM 6596 C CA . HIS B 1 323 ? 0.344 -8.836 13.172 1 81.44 323 HIS B CA 1
ATOM 6597 C C . HIS B 1 323 ? 1.594 -8.242 13.812 1 81.44 323 HIS B C 1
ATOM 6599 O O . HIS B 1 323 ? 1.696 -8.18 15.039 1 81.44 323 HIS B O 1
ATOM 6605 N N . ARG B 1 324 ? 2.49 -7.844 13.023 1 76.44 324 ARG B N 1
ATOM 6606 C CA . ARG B 1 324 ? 3.734 -7.262 13.523 1 76.44 324 ARG B CA 1
ATOM 6607 C C . ARG B 1 324 ? 3.52 -5.828 13.992 1 76.44 324 ARG B C 1
ATOM 6609 O O . ARG B 1 324 ? 4.215 -5.355 14.891 1 76.44 324 ARG B O 1
ATOM 6616 N N . ALA B 1 325 ? 2.516 -5.246 13.281 1 72.5 325 ALA B N 1
ATOM 6617 C CA . ALA B 1 325 ? 2.312 -3.828 13.57 1 72.5 325 ALA B CA 1
ATOM 6618 C C . ALA B 1 325 ? 1.511 -3.639 14.852 1 72.5 325 ALA B C 1
ATOM 6620 O O . ALA B 1 325 ? 0.517 -4.332 15.078 1 72.5 325 ALA B O 1
ATOM 6621 N N . ASP B 1 326 ? 2.021 -3.229 15.977 1 59.66 326 ASP B N 1
ATOM 6622 C CA . ASP B 1 326 ? 1.352 -2.965 17.25 1 59.66 326 ASP B CA 1
ATOM 6623 C C . ASP B 1 326 ? 0.297 -1.871 17.094 1 59.66 326 ASP B C 1
ATOM 6625 O O . ASP B 1 326 ? -0.595 -1.74 17.938 1 59.66 326 ASP B O 1
ATOM 6629 N N . GLY B 1 327 ? 0.271 -1.19 15.984 1 57.91 327 GLY B N 1
ATOM 6630 C CA . GLY B 1 327 ? -0.501 0.041 15.922 1 57.91 327 GLY B CA 1
ATOM 6631 C C . GLY B 1 327 ? -1.918 -0.165 15.422 1 57.91 327 GLY B C 1
ATOM 6632 O O . GLY B 1 327 ? -2.799 0.659 15.68 1 57.91 327 GLY B O 1
ATOM 6633 N N . HIS B 1 328 ? -2.268 -1.258 14.648 1 60.22 328 HIS B N 1
ATOM 6634 C CA . HIS B 1 328 ? -3.568 -1.328 13.992 1 60.22 328 HIS B CA 1
ATOM 6635 C C . HIS B 1 328 ? -4.613 -1.957 14.906 1 60.22 328 HIS B C 1
ATOM 6637 O O . HIS B 1 328 ? -5.812 -1.752 14.719 1 60.22 328 HIS B O 1
ATOM 6643 N N . GLY B 1 329 ? -4.301 -2.283 16.062 1 66.06 329 GLY B N 1
ATOM 6644 C CA . GLY B 1 329 ? -5.188 -2.779 17.109 1 66.06 329 GLY B CA 1
ATOM 6645 C C . GLY B 1 329 ? -5.637 -4.211 16.875 1 66.06 329 GLY B C 1
ATOM 6646 O O . GLY B 1 329 ? -5.602 -4.703 15.75 1 66.06 329 GLY B O 1
ATOM 6647 N N . LYS B 1 330 ? -6.113 -4.988 17.75 1 78.06 330 LYS B N 1
ATOM 6648 C CA . LYS B 1 330 ? -6.562 -6.371 17.844 1 78.06 330 LYS B CA 1
ATOM 6649 C C . LYS B 1 330 ? -7.793 -6.609 16.969 1 78.06 330 LYS B C 1
ATOM 6651 O O . LYS B 1 330 ? -7.887 -7.633 16.281 1 78.06 330 LYS B O 1
ATOM 6656 N N . PRO B 1 331 ? -8.539 -5.641 16.734 1 81.81 331 PRO B N 1
ATOM 6657 C CA . PRO B 1 331 ? -9.758 -5.871 15.945 1 81.81 331 PRO B CA 1
ATOM 6658 C C . PRO B 1 331 ? -9.469 -6.105 14.469 1 81.81 331 PRO B C 1
ATOM 6660 O O . PRO B 1 331 ? -10.117 -6.945 13.836 1 81.81 331 PRO B O 1
ATOM 6663 N N . LEU B 1 332 ? -8.508 -5.453 13.938 1 87.75 332 LEU B N 1
ATOM 6664 C CA . LEU B 1 332 ? -8.203 -5.629 12.516 1 87.75 332 LEU B CA 1
ATOM 6665 C C . LEU B 1 332 ? -7.59 -7 12.258 1 87.75 332 LEU B C 1
ATOM 6667 O O . LEU B 1 332 ? -7.855 -7.621 11.227 1 87.75 332 LEU B O 1
ATOM 6671 N N . GLN B 1 333 ? -6.848 -7.438 13.25 1 89.5 333 GLN B N 1
ATOM 6672 C CA . GLN B 1 333 ? -6.262 -8.773 13.133 1 89.5 333 GLN B CA 1
ATOM 6673 C C . GLN B 1 333 ? -7.344 -9.844 13.125 1 89.5 333 GLN B C 1
ATOM 6675 O O . GLN B 1 333 ? -7.27 -10.797 12.352 1 89.5 333 GLN B O 1
ATOM 6680 N N . GLU B 1 334 ? -8.273 -9.617 13.914 1 91.25 334 GLU B N 1
ATOM 6681 C CA . GLU B 1 334 ? -9.383 -10.555 13.977 1 91.25 334 GLU B CA 1
ATOM 6682 C C . GLU B 1 334 ? -10.188 -10.555 12.68 1 91.25 334 GLU B C 1
ATOM 6684 O O . GLU B 1 334 ? -10.633 -11.609 12.219 1 91.25 334 GLU B O 1
ATOM 6689 N N . ASP B 1 335 ? -10.336 -9.414 12.094 1 92.62 335 ASP B N 1
ATOM 6690 C CA . ASP B 1 335 ? -11.023 -9.297 10.812 1 92.62 335 ASP B CA 1
ATOM 6691 C C . ASP B 1 335 ? -10.281 -10.062 9.727 1 92.62 335 ASP B C 1
ATOM 6693 O O . ASP B 1 335 ? -10.898 -10.789 8.938 1 92.62 335 ASP B O 1
ATOM 6697 N N . ILE B 1 336 ? -9.008 -9.953 9.703 1 95.06 336 ILE B N 1
ATOM 6698 C CA . ILE B 1 336 ? -8.18 -10.578 8.688 1 95.06 336 ILE B CA 1
ATOM 6699 C C . ILE B 1 336 ? -8.188 -12.094 8.875 1 95.06 336 ILE B C 1
ATOM 6701 O O . ILE B 1 336 ? -8.25 -12.852 7.898 1 95.06 336 ILE B O 1
ATOM 6705 N N . ASP B 1 337 ? -8.188 -12.484 10.133 1 94.31 337 ASP B N 1
ATOM 6706 C CA . ASP B 1 337 ? -8.242 -13.914 10.43 1 94.31 337 ASP B CA 1
ATOM 6707 C C . ASP B 1 337 ? -9.57 -14.516 9.977 1 94.31 337 ASP B C 1
ATOM 6709 O O . ASP B 1 337 ? -9.602 -15.641 9.477 1 94.31 337 ASP B O 1
ATOM 6713 N N . ALA B 1 338 ? -10.594 -13.781 10.172 1 94.19 338 ALA B N 1
ATOM 6714 C CA . ALA B 1 338 ? -11.906 -14.234 9.719 1 94.19 338 ALA B CA 1
ATOM 6715 C C . ALA B 1 338 ? -11.945 -14.375 8.203 1 94.19 338 ALA B C 1
ATOM 6717 O O . ALA B 1 338 ? -12.508 -15.336 7.672 1 94.19 338 ALA B O 1
ATOM 6718 N N . LEU B 1 339 ? -11.391 -13.453 7.535 1 96.38 339 LEU B N 1
ATOM 6719 C CA . LEU B 1 339 ? -11.312 -13.516 6.078 1 96.38 339 LEU B CA 1
ATOM 6720 C C . LEU B 1 339 ? -10.5 -14.727 5.633 1 96.38 339 LEU B C 1
ATOM 6722 O O . LEU B 1 339 ? -10.875 -15.422 4.688 1 96.38 339 LEU B O 1
ATOM 6726 N N . ALA B 1 340 ? -9.398 -15 6.367 1 96.88 340 ALA B N 1
ATOM 6727 C CA . ALA B 1 340 ? -8.555 -16.141 6.055 1 96.88 340 ALA B CA 1
ATOM 6728 C C . ALA B 1 340 ? -9.328 -17.453 6.195 1 96.88 340 ALA B C 1
ATOM 6730 O O . ALA B 1 340 ? -9.211 -18.344 5.348 1 96.88 340 ALA B O 1
ATOM 6731 N N . ALA B 1 341 ? -10.109 -17.5 7.203 1 95.94 341 ALA B N 1
ATOM 6732 C CA . ALA B 1 341 ? -10.898 -18.703 7.449 1 95.94 341 ALA B CA 1
ATOM 6733 C C . ALA B 1 341 ? -11.93 -18.922 6.344 1 95.94 341 ALA B C 1
ATOM 6735 O O . ALA B 1 341 ? -12.102 -20.031 5.863 1 95.94 341 ALA B O 1
ATOM 6736 N N . ALA B 1 342 ? -12.57 -17.875 5.957 1 96.12 342 ALA B N 1
ATOM 6737 C CA . ALA B 1 342 ? -13.555 -17.969 4.879 1 96.12 342 ALA B CA 1
ATOM 6738 C C . ALA B 1 342 ? -12.891 -18.375 3.566 1 96.12 342 ALA B C 1
ATOM 6740 O O . ALA B 1 342 ? -13.422 -19.188 2.82 1 96.12 342 ALA B O 1
ATOM 6741 N N . ALA B 1 343 ? -11.766 -17.797 3.268 1 97.06 343 ALA B N 1
ATOM 6742 C CA . ALA B 1 343 ? -11.023 -18.109 2.049 1 97.06 343 ALA B CA 1
ATOM 6743 C C . ALA B 1 343 ? -10.562 -19.562 2.045 1 97.06 343 ALA B C 1
ATOM 6745 O O . ALA B 1 343 ? -10.602 -20.234 1.01 1 97.06 343 ALA B O 1
ATOM 6746 N N . ARG B 1 344 ? -10.148 -20.031 3.217 1 96.88 344 ARG B N 1
ATOM 6747 C CA . ARG B 1 344 ? -9.711 -21.422 3.334 1 96.88 344 ARG B CA 1
ATOM 6748 C C . ARG B 1 344 ? -10.867 -22.375 3.061 1 96.88 344 ARG B C 1
ATOM 6750 O O . ARG B 1 344 ? -10.672 -23.422 2.441 1 96.88 344 ARG B O 1
ATOM 6757 N N . ALA B 1 345 ? -11.984 -22 3.518 1 95.88 345 ALA B N 1
ATOM 6758 C CA . ALA B 1 345 ? -13.156 -22.828 3.252 1 95.88 345 ALA B CA 1
ATOM 6759 C C . ALA B 1 345 ? -13.445 -22.906 1.757 1 95.88 345 ALA B C 1
ATOM 6761 O O . ALA B 1 345 ? -13.781 -23.984 1.239 1 95.88 345 ALA B O 1
ATOM 6762 N N . ARG B 1 346 ? -13.312 -21.812 1.077 1 96.56 346 ARG B N 1
ATOM 6763 C CA . ARG B 1 346 ? -13.508 -21.797 -0.369 1 96.56 346 ARG B CA 1
ATOM 6764 C C . ARG B 1 346 ? -12.43 -22.625 -1.076 1 96.56 346 ARG B C 1
ATOM 6766 O O . ARG B 1 346 ? -12.719 -23.328 -2.045 1 96.56 346 ARG B O 1
ATOM 6773 N N . ARG B 1 347 ? -11.219 -22.5 -0.601 1 97.12 347 ARG B N 1
ATOM 6774 C CA . ARG B 1 347 ? -10.117 -23.281 -1.146 1 97.12 347 ARG B CA 1
ATOM 6775 C C . ARG B 1 347 ? -10.383 -24.781 -1.007 1 97.12 347 ARG B C 1
ATOM 6777 O O . ARG B 1 347 ? -10.195 -25.547 -1.957 1 97.12 347 ARG B O 1
ATOM 6784 N N . ASP B 1 348 ? -10.852 -25.156 0.132 1 96.75 348 ASP B N 1
ATOM 6785 C CA . ASP B 1 348 ? -11.133 -26.562 0.388 1 96.75 348 ASP B CA 1
ATOM 6786 C C . ASP B 1 348 ? -12.227 -27.078 -0.542 1 96.75 348 ASP B C 1
ATOM 6788 O O . ASP B 1 348 ? -12.125 -28.203 -1.066 1 96.75 348 ASP B O 1
ATOM 6792 N N . ARG B 1 349 ? -13.172 -26.281 -0.776 1 95.88 349 ARG B N 1
ATOM 6793 C CA . ARG B 1 349 ? -14.234 -26.656 -1.704 1 95.88 349 ARG B CA 1
ATOM 6794 C C . ARG B 1 349 ? -13.703 -26.766 -3.131 1 95.88 349 ARG B C 1
ATOM 6796 O O . ARG B 1 349 ? -14.109 -27.656 -3.883 1 95.88 349 ARG B O 1
ATOM 6803 N N . ALA B 1 350 ? -12.867 -25.875 -3.477 1 97.19 350 ALA B N 1
ATOM 6804 C CA . ALA B 1 350 ? -12.266 -25.922 -4.805 1 97.19 350 ALA B CA 1
ATOM 6805 C C . ALA B 1 350 ? -11.445 -27.188 -4.996 1 97.19 350 ALA B C 1
ATOM 6807 O O . ALA B 1 350 ? -11.445 -27.781 -6.082 1 97.19 350 ALA B O 1
ATOM 6808 N N . TYR B 1 351 ? -10.789 -27.609 -3.965 1 97.94 351 TYR B N 1
ATOM 6809 C CA . TYR B 1 351 ? -9.977 -28.812 -4.047 1 97.94 351 TYR B CA 1
ATOM 6810 C C . TYR B 1 351 ? -10.844 -30.047 -4.172 1 97.94 351 TYR B C 1
ATOM 6812 O O . TYR B 1 351 ? -10.43 -31.062 -4.746 1 97.94 351 TYR B O 1
ATOM 6820 N N . GLU B 1 352 ? -12.055 -30 -3.656 1 97.62 352 GLU B N 1
ATOM 6821 C CA . GLU B 1 352 ? -13 -31.078 -3.916 1 97.62 352 GLU B CA 1
ATOM 6822 C C . GLU B 1 352 ? -13.305 -31.203 -5.406 1 97.62 352 GLU B C 1
ATOM 6824 O O . GLU B 1 352 ? -13.391 -32.312 -5.938 1 97.62 352 GLU B O 1
ATOM 6829 N N . GLY B 1 353 ? -13.414 -30.047 -5.969 1 97.44 353 GLY B N 1
ATOM 6830 C CA . GLY B 1 353 ? -13.617 -30.047 -7.41 1 97.44 353 GLY B CA 1
ATOM 6831 C C . GLY B 1 353 ? -12.438 -30.594 -8.18 1 97.44 353 GLY B C 1
ATOM 6832 O O . GLY B 1 353 ? -12.609 -31.328 -9.164 1 97.44 353 GLY B O 1
ATOM 6833 N N . VAL B 1 354 ? -11.266 -30.328 -7.75 1 98.44 354 VAL B N 1
ATOM 6834 C CA . VAL B 1 354 ? -10.039 -30.828 -8.359 1 98.44 354 VAL B CA 1
ATOM 6835 C C . VAL B 1 354 ? -10 -32.344 -8.25 1 98.44 354 VAL B C 1
ATOM 6837 O O . VAL B 1 354 ? -9.766 -33.062 -9.242 1 98.44 354 VAL B O 1
ATOM 6840 N N . ARG B 1 355 ? -10.25 -32.875 -7.086 1 97.44 355 ARG B N 1
ATOM 6841 C CA . ARG B 1 355 ? -10.234 -34.312 -6.848 1 97.44 355 ARG B CA 1
ATOM 6842 C C . ARG B 1 355 ? -11.305 -35 -7.68 1 97.44 355 ARG B C 1
ATOM 6844 O O . ARG B 1 355 ? -11.047 -36.062 -8.258 1 97.44 355 ARG B O 1
ATOM 6851 N N . ALA B 1 356 ? -12.422 -34.375 -7.789 1 97.56 356 ALA B N 1
ATOM 6852 C CA . ALA B 1 356 ? -13.508 -34.938 -8.594 1 97.56 356 ALA B CA 1
ATOM 6853 C C . ALA B 1 356 ? -13.109 -35.031 -10.062 1 97.56 356 ALA B C 1
ATOM 6855 O O . ALA B 1 356 ? -13.414 -36 -10.742 1 97.56 356 ALA B O 1
ATOM 6856 N N . ALA B 1 357 ? -12.469 -34.031 -10.523 1 98.12 357 ALA B N 1
ATOM 6857 C CA . ALA B 1 357 ? -12.047 -34 -11.922 1 98.12 357 ALA B CA 1
ATOM 6858 C C . ALA B 1 357 ? -11.008 -35.062 -12.203 1 98.12 357 ALA B C 1
ATOM 6860 O O . ALA B 1 357 ? -11.125 -35.812 -13.18 1 98.12 357 ALA B O 1
ATOM 6861 N N . ILE B 1 358 ? -10 -35.25 -11.359 1 96.75 358 ILE B N 1
ATOM 6862 C CA . ILE B 1 358 ? -8.906 -36.188 -11.555 1 96.75 358 ILE B CA 1
ATOM 6863 C C . ILE B 1 358 ? -9.438 -37.625 -11.43 1 96.75 358 ILE B C 1
ATOM 6865 O O . ILE B 1 358 ? -8.984 -38.531 -12.141 1 96.75 358 ILE B O 1
ATOM 6869 N N . ARG B 1 359 ? -10.406 -37.812 -10.633 1 94.19 359 ARG B N 1
ATOM 6870 C CA . ARG B 1 359 ? -10.945 -39.156 -10.383 1 94.19 359 ARG B CA 1
ATOM 6871 C C . ARG B 1 359 ? -12.047 -39.5 -11.383 1 94.19 359 ARG B C 1
ATOM 6873 O O . ARG B 1 359 ? -12.602 -40.594 -11.352 1 94.19 359 ARG B O 1
ATOM 6880 N N . SER B 1 360 ? -12.328 -38.594 -12.242 1 96.25 360 SER B N 1
ATOM 6881 C CA . SER B 1 360 ? -13.43 -38.781 -13.18 1 96.25 360 SER B CA 1
ATOM 6882 C C . SER B 1 360 ? -13.031 -39.719 -14.312 1 96.25 360 SER B C 1
ATOM 6884 O O . SER B 1 360 ? -11.852 -39.875 -14.617 1 96.25 360 SER B O 1
ATOM 6886 N N . GLU B 1 361 ? -13.992 -40.312 -14.953 1 95.12 361 GLU B N 1
ATOM 6887 C CA . GLU B 1 361 ? -13.797 -41.125 -16.141 1 95.12 361 GLU B CA 1
ATOM 6888 C C . GLU B 1 361 ? -13.281 -40.281 -17.312 1 95.12 361 GLU B C 1
ATOM 6890 O O . GLU B 1 361 ? -12.508 -40.75 -18.141 1 95.12 361 GLU B O 1
ATOM 6895 N N . ARG B 1 362 ? -13.742 -39.062 -17.328 1 96.75 362 ARG B N 1
ATOM 6896 C CA . ARG B 1 362 ? -13.328 -38.188 -18.391 1 96.75 362 ARG B CA 1
ATOM 6897 C C . ARG B 1 362 ? -11.82 -37.938 -18.375 1 96.75 362 ARG B C 1
ATOM 6899 O O . ARG B 1 362 ? -11.172 -37.938 -19.422 1 96.75 362 ARG B O 1
ATOM 6906 N N . TYR B 1 363 ? -11.32 -37.812 -17.156 1 97.5 363 TYR B N 1
ATOM 6907 C CA . TYR B 1 363 ? -9.891 -37.625 -16.984 1 97.5 363 TYR B CA 1
ATOM 6908 C C . TYR B 1 363 ? -9.102 -38.812 -17.5 1 97.5 363 TYR B C 1
ATOM 6910 O O . TYR B 1 363 ? -8.172 -38.656 -18.297 1 97.5 363 TYR B O 1
ATOM 6918 N N . THR B 1 364 ? -9.469 -39.969 -17.109 1 96.25 364 THR B N 1
ATOM 6919 C CA . THR B 1 364 ? -8.805 -41.188 -17.531 1 96.25 364 THR B CA 1
ATOM 6920 C C . THR B 1 364 ? -8.93 -41.406 -19.047 1 96.25 364 THR B C 1
ATOM 6922 O O . THR B 1 364 ? -7.949 -41.719 -19.719 1 96.25 364 THR B O 1
ATOM 6925 N N . SER B 1 365 ? -10.094 -41.188 -19.516 1 96.62 365 SER B N 1
ATOM 6926 C CA . SER B 1 365 ? -10.336 -41.312 -20.938 1 96.62 365 SER B CA 1
ATOM 6927 C C . SER B 1 365 ? -9.477 -40.344 -21.734 1 96.62 365 SER B C 1
ATOM 6929 O O . SER B 1 365 ? -8.938 -40.688 -22.797 1 96.62 365 SER B O 1
ATOM 6931 N N . PHE B 1 366 ? -9.398 -39.156 -21.266 1 97.38 366 PHE B N 1
ATOM 6932 C CA . PHE B 1 366 ? -8.57 -38.156 -21.922 1 97.38 366 PHE B CA 1
ATOM 6933 C C . PHE B 1 366 ? -7.121 -38.625 -22.016 1 97.38 366 PHE B C 1
ATOM 6935 O O . PHE B 1 366 ? -6.527 -38.594 -23.094 1 97.38 366 PHE B O 1
ATOM 6942 N N . LEU B 1 367 ? -6.582 -39.094 -20.922 1 96.56 367 LEU B N 1
ATOM 6943 C CA . LEU B 1 367 ? -5.18 -39.5 -20.875 1 96.56 367 LEU B CA 1
ATOM 6944 C C . LEU B 1 367 ? -4.934 -40.688 -21.781 1 96.56 367 LEU B C 1
ATOM 6946 O O . LEU B 1 367 ? -3.936 -40.75 -22.516 1 96.56 367 LEU B O 1
ATOM 6950 N N . LEU B 1 368 ? -5.832 -41.625 -21.781 1 95.88 368 LEU B N 1
ATOM 6951 C CA . LEU B 1 368 ? -5.672 -42.812 -22.594 1 95.88 368 LEU B CA 1
ATOM 6952 C C . LEU B 1 368 ? -5.816 -42.5 -24.078 1 95.88 368 LEU B C 1
ATOM 6954 O O . LEU B 1 368 ? -5.016 -42.938 -24.906 1 95.88 368 LEU B O 1
ATOM 6958 N N . LYS B 1 369 ? -6.789 -41.688 -24.422 1 96.88 369 LYS B N 1
ATOM 6959 C CA . LYS B 1 369 ? -6.98 -41.312 -25.812 1 96.88 369 LYS B CA 1
ATOM 6960 C C . LYS B 1 369 ? -5.816 -40.469 -26.312 1 96.88 369 LYS B C 1
ATOM 6962 O O . LYS B 1 369 ? -5.414 -40.562 -27.469 1 96.88 369 LYS B O 1
ATOM 6967 N N . PHE B 1 370 ? -5.367 -39.656 -25.469 1 96.94 370 PHE B N 1
ATOM 6968 C CA . PHE B 1 370 ? -4.199 -38.844 -25.797 1 96.94 370 PHE B CA 1
ATOM 6969 C C . PHE B 1 370 ? -2.994 -39.719 -26.078 1 96.94 370 PHE B C 1
ATOM 6971 O O . PHE B 1 370 ? -2.311 -39.531 -27.094 1 96.94 370 PHE B O 1
ATOM 6978 N N . GLY B 1 371 ? -2.727 -40.625 -25.141 1 94.38 371 GLY B N 1
ATOM 6979 C CA . GLY B 1 371 ? -1.634 -41.562 -25.359 1 94.38 371 GLY B CA 1
ATOM 6980 C C . GLY B 1 371 ? -1.757 -42.344 -26.656 1 94.38 371 GLY B C 1
ATOM 6981 O O . GLY B 1 371 ? -0.782 -42.469 -27.391 1 94.38 371 GLY B O 1
ATOM 6982 N N . ALA B 1 372 ? -2.955 -42.781 -26.938 1 94.5 372 ALA B N 1
ATOM 6983 C CA . ALA B 1 372 ? -3.211 -43.5 -28.188 1 94.5 372 ALA B CA 1
ATOM 6984 C C . ALA B 1 372 ? -2.93 -42.625 -29.391 1 94.5 372 ALA B C 1
ATOM 6986 O O . ALA B 1 372 ? -2.311 -43.062 -30.359 1 94.5 372 ALA B O 1
ATOM 6987 N N . TRP B 1 373 ? -3.41 -41.438 -29.297 1 96.12 373 TRP B N 1
ATOM 6988 C CA . TRP B 1 373 ? -3.264 -40.469 -30.391 1 96.12 373 TRP B CA 1
ATOM 6989 C C . TRP B 1 373 ? -1.793 -40.156 -30.656 1 96.12 373 TRP B C 1
ATOM 6991 O O . TRP B 1 373 ? -1.359 -40.156 -31.812 1 96.12 373 TRP B O 1
ATOM 7001 N N . VAL B 1 374 ? -0.962 -40.031 -29.672 1 95.25 374 VAL B N 1
ATOM 7002 C CA . VAL B 1 374 ? 0.455 -39.719 -29.828 1 95.25 374 VAL B CA 1
ATOM 7003 C C . VAL B 1 374 ? 1.203 -40.938 -30.359 1 95.25 374 VAL B C 1
ATOM 7005 O O . VAL B 1 374 ? 1.996 -40.844 -31.297 1 95.25 374 VAL B O 1
ATOM 7008 N N . GLU B 1 375 ? 0.939 -42.094 -29.766 1 91.62 375 GLU B N 1
ATOM 7009 C CA . GLU B 1 375 ? 1.653 -43.312 -30.141 1 91.62 375 GLU B CA 1
ATOM 7010 C C . GLU B 1 375 ? 1.319 -43.719 -31.562 1 91.62 375 GLU B C 1
ATOM 7012 O O . GLU B 1 375 ? 2.162 -44.312 -32.281 1 91.62 375 GLU B O 1
ATOM 7017 N N . SER B 1 376 ? 0.168 -43.406 -32 1 92.06 376 SER B N 1
ATOM 7018 C CA . SER B 1 376 ? -0.238 -43.781 -33.344 1 92.06 376 SER B CA 1
ATOM 7019 C C . SER B 1 376 ? 0.111 -42.656 -34.344 1 92.06 376 SER B C 1
ATOM 7021 O O . SER B 1 376 ? -0.189 -42.75 -35.531 1 92.06 376 SER B O 1
ATOM 7023 N N . ARG B 1 377 ? 0.692 -41.594 -33.875 1 94.25 377 ARG B N 1
ATOM 7024 C CA . ARG B 1 377 ? 0.999 -40.438 -34.7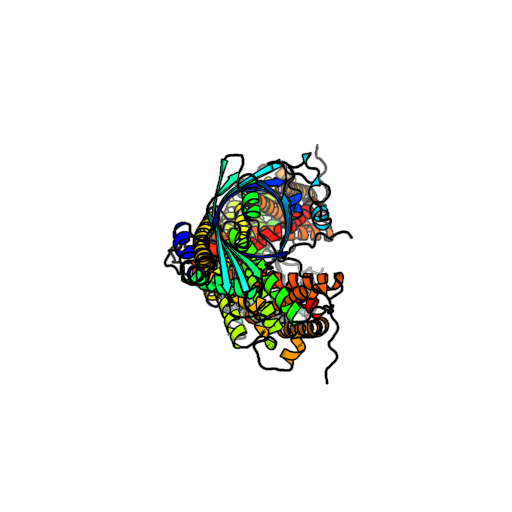19 1 94.25 377 ARG B CA 1
ATOM 7025 C C . ARG B 1 377 ? -0.26 -39.875 -35.375 1 94.25 377 ARG B C 1
ATOM 7027 O O . ARG B 1 377 ? -0.286 -39.656 -36.594 1 94.25 377 ARG B O 1
ATOM 7034 N N . GLY B 1 378 ? -1.209 -39.656 -34.562 1 93.69 378 GLY B N 1
ATOM 7035 C CA . GLY B 1 378 ? -2.533 -39.25 -35 1 93.69 378 GLY B CA 1
ATOM 7036 C C . GLY B 1 378 ? -2.514 -38.031 -35.875 1 93.69 378 GLY B C 1
ATOM 7037 O O . GLY B 1 378 ? -3.473 -37.75 -36.594 1 93.69 378 GLY B O 1
ATOM 7038 N N . TRP B 1 379 ? -1.367 -37.25 -35.875 1 94.19 379 TRP B N 1
ATOM 7039 C CA . TRP B 1 379 ? -1.263 -36.062 -36.688 1 94.19 379 TRP B CA 1
ATOM 7040 C C . TRP B 1 379 ? -1.107 -36.438 -38.156 1 94.19 379 TRP B C 1
ATOM 7042 O O . TRP B 1 379 ? -1.254 -35.562 -39.031 1 94.19 379 TRP B O 1
ATOM 7052 N N . ARG B 1 380 ? -0.874 -37.656 -38.469 1 92.38 380 ARG B N 1
ATOM 7053 C CA . ARG B 1 380 ? -0.733 -38.094 -39.844 1 92.38 380 ARG B CA 1
ATOM 7054 C C . ARG B 1 380 ? -2.098 -38.312 -40.5 1 92.38 380 ARG B C 1
ATOM 7056 O O . ARG B 1 380 ? -2.199 -38.438 -41.719 1 92.38 380 ARG B O 1
ATOM 7063 N N . ASP B 1 381 ? -3.1 -38.406 -39.625 1 89.56 381 ASP B N 1
ATOM 7064 C CA . ASP B 1 381 ? -4.441 -38.688 -40.125 1 89.56 381 ASP B CA 1
ATOM 7065 C C . ASP B 1 381 ? -5.043 -37.438 -40.781 1 89.56 381 ASP B C 1
ATOM 7067 O O . ASP B 1 381 ? -6.047 -36.906 -40.312 1 89.56 381 ASP B O 1
ATOM 7071 N N . GLN B 1 382 ? -4.43 -36.906 -41.719 1 86.56 382 GLN B N 1
ATOM 7072 C CA . GLN B 1 382 ? -4.883 -35.75 -42.469 1 86.56 382 GLN B CA 1
ATOM 7073 C C . GLN B 1 382 ? -4.445 -35.844 -43.938 1 86.56 382 GLN B C 1
ATOM 7075 O O . GLN B 1 382 ? -3.502 -36.562 -44.25 1 86.56 382 GLN B O 1
ATOM 7080 N N . PRO B 1 383 ? -5.188 -35.125 -44.781 1 84.44 383 PRO B N 1
ATOM 7081 C CA . PRO B 1 383 ? -4.781 -35.156 -46.188 1 84.44 383 PRO B CA 1
ATOM 7082 C C . PRO B 1 383 ? -3.385 -34.562 -46.406 1 84.44 383 PRO B C 1
ATOM 7084 O O . PRO B 1 383 ? -2.9 -33.781 -45.594 1 84.44 383 PRO B O 1
ATOM 7087 N N . VAL B 1 384 ? -2.777 -35.062 -47.438 1 82.5 384 VAL B N 1
ATOM 7088 C CA . VAL B 1 384 ? -1.451 -34.562 -47.75 1 82.5 384 VAL B CA 1
ATOM 7089 C C . VAL B 1 384 ? -1.521 -33.062 -48.031 1 82.5 384 VAL B C 1
ATOM 7091 O O . VAL B 1 384 ? -2.406 -32.594 -48.75 1 82.5 384 VAL B O 1
ATOM 7094 N N . SER B 1 385 ? -0.847 -32.281 -47.344 1 84.5 385 SER B N 1
ATOM 7095 C CA . SER B 1 385 ? -0.704 -30.844 -47.469 1 84.5 385 SER B CA 1
ATOM 7096 C C . SER B 1 385 ? 0.748 -30.422 -47.281 1 84.5 385 SER B C 1
ATOM 7098 O O . SER B 1 385 ? 1.625 -31.25 -47.062 1 84.5 385 SER B O 1
ATOM 7100 N N . GLU B 1 386 ? 1 -29.172 -47.531 1 80.06 386 GLU B N 1
ATOM 7101 C CA . GLU B 1 386 ? 2.34 -28.625 -47.312 1 80.06 386 GLU B CA 1
ATOM 7102 C C . GLU B 1 386 ? 2.812 -28.875 -45.875 1 80.06 386 GLU B C 1
ATOM 7104 O O . GLU B 1 386 ? 3.965 -29.266 -45.656 1 80.06 386 GLU B O 1
ATOM 7109 N N . HIS B 1 387 ? 1.938 -28.703 -45.062 1 82.31 387 HIS B N 1
ATOM 7110 C CA . HIS B 1 387 ? 2.293 -28.891 -43.656 1 82.31 387 HIS B CA 1
ATOM 7111 C C . HIS B 1 387 ? 2.527 -30.375 -43.344 1 82.31 387 HIS B C 1
ATOM 7113 O O . HIS B 1 387 ? 3.469 -30.703 -42.625 1 82.31 387 HIS B O 1
ATOM 7119 N N . SER B 1 388 ? 1.684 -31.156 -43.844 1 84.5 388 SER B N 1
ATOM 7120 C CA . SER B 1 388 ? 1.832 -32.562 -43.562 1 84.5 388 SER B CA 1
ATOM 7121 C C . SER B 1 388 ? 3.141 -33.125 -44.125 1 84.5 388 SER B C 1
ATOM 7123 O O . SER B 1 388 ? 3.754 -34 -43.531 1 84.5 388 SER B O 1
ATOM 7125 N N . ALA B 1 389 ? 3.607 -32.562 -45.125 1 86.75 389 ALA B N 1
ATOM 7126 C CA . ALA B 1 389 ? 4.883 -32.969 -45.688 1 86.75 389 ALA B CA 1
ATOM 7127 C C . ALA B 1 389 ? 6.051 -32.531 -44.812 1 86.75 389 ALA B C 1
ATOM 7129 O O . ALA B 1 389 ? 7.074 -33.219 -44.75 1 86.75 389 ALA B O 1
ATOM 7130 N N . ARG B 1 390 ? 5.906 -31.516 -44.219 1 90.94 390 ARG B N 1
ATOM 7131 C CA . ARG B 1 390 ? 6.969 -30.938 -43.406 1 90.94 390 ARG B CA 1
ATOM 7132 C C . ARG B 1 390 ? 7.137 -31.688 -42.094 1 90.94 390 ARG B C 1
ATOM 7134 O O . ARG B 1 390 ? 8.117 -31.484 -41.375 1 90.94 390 ARG B O 1
ATOM 7141 N N . LEU B 1 391 ? 6.203 -32.562 -41.812 1 92.75 391 LEU B N 1
ATOM 7142 C CA . LEU B 1 391 ? 6.27 -33.375 -40.594 1 92.75 391 LEU B CA 1
ATOM 7143 C C . LEU B 1 391 ? 7.566 -34.156 -40.562 1 92.75 391 LEU B C 1
ATOM 7145 O O . LEU B 1 391 ? 8.062 -34.5 -39.469 1 92.75 391 LEU B O 1
ATOM 7149 N N . PHE B 1 392 ? 8.141 -34.375 -41.688 1 91.94 392 PHE B N 1
ATOM 7150 C CA . PHE B 1 392 ? 9.305 -35.25 -41.781 1 91.94 392 PHE B CA 1
ATOM 7151 C C . PHE B 1 392 ? 10.578 -34.406 -41.938 1 91.94 392 PHE B C 1
ATOM 7153 O O . PHE B 1 392 ? 11.68 -34.969 -41.969 1 91.94 392 PHE B O 1
ATOM 7160 N N . ASP B 1 393 ? 10.43 -33.094 -41.969 1 93.12 393 ASP B N 1
ATOM 7161 C CA . ASP B 1 393 ? 11.586 -32.219 -42.031 1 93.12 393 ASP B CA 1
ATOM 7162 C C . ASP B 1 393 ? 12.219 -32.031 -40.656 1 93.12 393 ASP B C 1
ATOM 7164 O O . ASP B 1 393 ? 11.57 -32.25 -39.625 1 93.12 393 ASP B O 1
ATOM 7168 N N . PRO B 1 394 ? 13.5 -31.672 -40.688 1 93.81 394 PRO B N 1
ATOM 7169 C CA . PRO B 1 394 ? 14.117 -31.312 -39.406 1 93.81 394 PRO B CA 1
ATOM 7170 C C . PRO B 1 394 ? 13.414 -30.141 -38.719 1 93.81 394 PRO B C 1
ATOM 7172 O O . PRO B 1 394 ? 13 -29.188 -39.406 1 93.81 394 PRO B O 1
ATOM 7175 N N . VAL B 1 395 ? 13.289 -30.125 -37.438 1 95.12 395 VAL B N 1
ATOM 7176 C CA . VAL B 1 395 ? 12.477 -29.188 -36.688 1 95.12 395 VAL B CA 1
ATOM 7177 C C . VAL B 1 395 ? 13.219 -27.859 -36.562 1 95.12 395 VAL B C 1
ATOM 7179 O O . VAL B 1 395 ? 12.609 -26.812 -36.281 1 95.12 395 VAL B O 1
ATOM 7182 N N . GLU B 1 396 ? 14.531 -27.844 -36.812 1 91.06 396 GLU B N 1
ATOM 7183 C CA . GLU B 1 396 ? 15.367 -26.672 -36.562 1 91.06 396 GLU B CA 1
ATOM 7184 C C . GLU B 1 396 ? 14.852 -25.453 -37.312 1 91.06 396 GLU B C 1
ATOM 7186 O O . GLU B 1 396 ? 14.68 -24.375 -36.75 1 91.06 396 GLU B O 1
ATOM 7191 N N . ASP B 1 397 ? 14.578 -25.578 -38.594 1 86.69 397 ASP B N 1
ATOM 7192 C CA . ASP B 1 397 ? 14.109 -24.438 -39.406 1 86.69 397 ASP B CA 1
ATOM 7193 C C . ASP B 1 397 ? 12.711 -24.016 -38.969 1 86.69 397 ASP B C 1
ATOM 7195 O O . ASP B 1 397 ? 12.398 -22.828 -38.938 1 86.69 397 ASP B O 1
ATOM 7199 N N . LEU B 1 398 ? 11.938 -24.922 -38.688 1 92.25 398 LEU B N 1
ATOM 7200 C CA . LEU B 1 398 ? 10.586 -24.609 -38.25 1 92.25 398 LEU B CA 1
ATOM 7201 C C . LEU B 1 398 ? 10.633 -23.859 -36.906 1 92.25 398 LEU B C 1
ATOM 7203 O O . LEU B 1 398 ? 9.836 -22.953 -36.688 1 92.25 398 LEU B O 1
ATOM 7207 N N . ALA B 1 399 ? 11.562 -24.266 -36.062 1 95.69 399 ALA B N 1
ATOM 7208 C CA . ALA B 1 399 ? 11.703 -23.641 -34.75 1 95.69 399 ALA B CA 1
ATOM 7209 C C . ALA B 1 399 ? 11.953 -22.141 -34.875 1 95.69 399 ALA B C 1
ATOM 7211 O O . ALA B 1 399 ? 11.32 -21.344 -34.188 1 95.69 399 ALA B O 1
ATOM 7212 N N . ASP B 1 400 ? 12.836 -21.734 -35.781 1 95.25 400 ASP B N 1
ATOM 7213 C CA . ASP B 1 400 ? 13.133 -20.328 -36 1 95.25 400 ASP B CA 1
ATOM 7214 C C . ASP B 1 400 ? 11.883 -19.562 -36.438 1 95.25 400 ASP B C 1
ATOM 7216 O O . ASP B 1 400 ? 11.625 -18.469 -35.938 1 95.25 400 ASP B O 1
ATOM 7220 N N . HIS B 1 401 ? 11.148 -20.172 -37.281 1 94.69 401 HIS B N 1
ATOM 7221 C CA . HIS B 1 401 ? 9.945 -19.531 -37.781 1 94.69 401 HIS B CA 1
ATOM 7222 C C . HIS B 1 401 ? 8.891 -19.375 -36.688 1 94.69 401 HIS B C 1
ATOM 7224 O O . HIS B 1 401 ? 8.281 -18.312 -36.562 1 94.69 401 HIS B O 1
ATOM 7230 N N . LEU B 1 402 ? 8.711 -20.406 -35.938 1 95.94 402 LEU B N 1
ATOM 7231 C CA . LEU B 1 402 ? 7.695 -20.391 -34.906 1 95.94 402 LEU B CA 1
ATOM 7232 C C . LEU B 1 402 ? 8.055 -19.391 -33.812 1 95.94 402 LEU B C 1
ATOM 7234 O O . LEU B 1 402 ? 7.199 -18.656 -33.312 1 95.94 402 LEU B O 1
ATOM 7238 N N . LEU B 1 403 ? 9.32 -19.344 -33.406 1 97.19 403 LEU B N 1
ATOM 7239 C CA . LEU B 1 403 ? 9.781 -18.406 -32.375 1 97.19 403 LEU B CA 1
ATOM 7240 C C . LEU B 1 403 ? 9.641 -16.969 -32.875 1 97.19 403 LEU B C 1
ATOM 7242 O O . LEU B 1 403 ? 9.203 -16.094 -32.094 1 97.19 403 LEU B O 1
ATOM 7246 N N . SER B 1 404 ? 9.984 -16.719 -34.094 1 96.44 404 SER B N 1
ATOM 7247 C CA . SER B 1 404 ? 9.875 -15.367 -34.656 1 96.44 404 SER B CA 1
ATOM 7248 C C . SER B 1 404 ? 8.43 -14.898 -34.688 1 96.44 404 SER B C 1
ATOM 7250 O O . SER B 1 404 ? 8.141 -13.742 -34.344 1 96.44 404 SER B O 1
ATOM 7252 N N . ARG B 1 405 ? 7.566 -15.766 -35.031 1 95.88 405 ARG B N 1
ATOM 7253 C CA . ARG B 1 405 ? 6.148 -15.43 -35.062 1 95.88 405 ARG B CA 1
ATOM 7254 C C . ARG B 1 405 ? 5.621 -15.109 -33.656 1 95.88 405 ARG B C 1
ATOM 7256 O O . ARG B 1 405 ? 4.871 -14.148 -33.5 1 95.88 405 ARG B O 1
ATOM 7263 N N . ARG B 1 406 ? 5.98 -15.906 -32.688 1 97 406 ARG B N 1
ATOM 7264 C CA . ARG B 1 406 ? 5.551 -15.68 -31.328 1 97 406 ARG B CA 1
ATOM 7265 C C . ARG B 1 406 ? 6.113 -14.367 -30.781 1 97 406 ARG B C 1
ATOM 7267 O O . ARG B 1 406 ? 5.414 -13.625 -30.094 1 97 406 ARG B O 1
ATOM 7274 N N . ALA B 1 407 ? 7.371 -14.125 -31.062 1 97.06 407 ALA B N 1
ATOM 7275 C CA . ALA B 1 407 ? 8.008 -12.891 -30.625 1 97.06 407 ALA B CA 1
ATOM 7276 C C . ALA B 1 407 ? 7.324 -11.664 -31.219 1 97.06 407 ALA B C 1
ATOM 7278 O O . ALA B 1 407 ? 7.094 -10.672 -30.531 1 97.06 407 ALA B O 1
ATOM 7279 N N . LYS B 1 408 ? 6.988 -11.75 -32.5 1 96.44 408 LYS B N 1
ATOM 7280 C CA . LYS B 1 408 ? 6.305 -10.656 -33.188 1 96.44 408 LYS B CA 1
ATOM 7281 C C . LYS B 1 408 ? 4.934 -10.391 -32.562 1 96.44 408 LYS B C 1
ATOM 7283 O O . LYS B 1 408 ? 4.551 -9.242 -32.344 1 96.44 408 LYS B O 1
ATOM 7288 N N . LYS B 1 409 ? 4.246 -11.43 -32.281 1 96.62 409 LYS B N 1
ATOM 7289 C CA . LYS B 1 409 ? 2.922 -11.305 -31.688 1 96.62 409 LYS B CA 1
ATOM 7290 C C . LYS B 1 409 ? 3.01 -10.664 -30.297 1 96.62 409 LYS B C 1
ATOM 7292 O O . LYS B 1 409 ? 2.184 -9.82 -29.953 1 96.62 409 LYS B O 1
ATOM 7297 N N . ALA B 1 410 ? 3.969 -11.031 -29.484 1 97.06 410 ALA B N 1
ATOM 7298 C CA . ALA B 1 410 ? 4.152 -10.469 -28.156 1 97.06 410 ALA B CA 1
ATOM 7299 C C . ALA B 1 410 ? 4.512 -8.984 -28.234 1 97.06 410 ALA B C 1
ATOM 7301 O O . ALA B 1 410 ? 3.982 -8.172 -27.469 1 97.06 410 ALA B O 1
ATOM 7302 N N . ARG B 1 411 ? 5.379 -8.656 -29.156 1 96.38 411 ARG B N 1
ATOM 7303 C CA . ARG B 1 411 ? 5.773 -7.262 -29.328 1 96.38 411 ARG B CA 1
ATOM 7304 C C . ARG B 1 411 ? 4.586 -6.41 -29.766 1 96.38 411 ARG B C 1
ATOM 7306 O O . ARG B 1 411 ? 4.418 -5.281 -29.297 1 96.38 411 ARG B O 1
ATOM 7313 N N . ARG B 1 412 ? 3.777 -6.969 -30.609 1 96.44 412 ARG B N 1
ATOM 7314 C CA . ARG B 1 412 ? 2.596 -6.25 -31.078 1 96.44 412 ARG B CA 1
ATOM 7315 C C . ARG B 1 412 ? 1.594 -6.047 -29.938 1 96.44 412 ARG B C 1
ATOM 7317 O O . ARG B 1 412 ? 1.008 -4.973 -29.812 1 96.44 412 ARG B O 1
ATOM 7324 N N . ALA B 1 413 ? 1.431 -7.023 -29.172 1 96.06 413 ALA B N 1
ATOM 7325 C CA . ALA B 1 413 ? 0.479 -6.961 -28.062 1 96.06 413 ALA B CA 1
ATOM 7326 C C . ALA B 1 413 ? 0.917 -5.941 -27.016 1 96.06 413 ALA B C 1
ATOM 7328 O O . ALA B 1 413 ? 0.081 -5.352 -26.328 1 96.06 413 ALA B O 1
ATOM 7329 N N . GLY B 1 414 ? 2.195 -5.691 -26.906 1 96.06 414 GLY B N 1
ATOM 7330 C CA . GLY B 1 414 ? 2.709 -4.797 -25.875 1 96.06 414 GLY B CA 1
ATOM 7331 C C . GLY B 1 414 ? 2.984 -3.395 -26.391 1 96.06 414 GLY B C 1
ATOM 7332 O O . GLY B 1 414 ? 3.451 -2.535 -25.641 1 96.06 414 GLY B O 1
ATOM 7333 N N . HIS B 1 415 ? 2.707 -3.215 -27.641 1 94.25 415 HIS B N 1
ATOM 7334 C CA . HIS B 1 415 ? 2.953 -1.895 -28.219 1 94.25 415 HIS B CA 1
ATOM 7335 C C . HIS B 1 415 ? 2.152 -0.821 -27.484 1 94.25 415 HIS B C 1
ATOM 7337 O O . HIS B 1 415 ? 0.949 -0.981 -27.266 1 94.25 415 HIS B O 1
ATOM 7343 N N . GLY B 1 416 ? 2.832 0.286 -27.156 1 94.25 416 GLY B N 1
ATOM 7344 C CA . GLY B 1 416 ? 2.184 1.305 -26.344 1 94.25 416 GLY B CA 1
ATOM 7345 C C . GLY B 1 416 ? 1.898 0.845 -24.938 1 94.25 416 GLY B C 1
ATOM 7346 O O . GLY B 1 416 ? 0.818 1.102 -24.391 1 94.25 416 GLY B O 1
ATOM 7347 N N . PHE B 1 417 ? 2.764 0.17 -24.312 1 93.94 417 PHE B N 1
ATOM 7348 C CA . PHE B 1 417 ? 2.604 -0.558 -23.062 1 93.94 417 PHE B CA 1
ATOM 7349 C C . PHE B 1 417 ? 2.055 0.356 -21.969 1 93.94 417 PHE B C 1
ATOM 7351 O O . PHE B 1 417 ? 1.166 -0.039 -21.219 1 93.94 417 PHE B O 1
ATOM 7358 N N . ALA B 1 418 ? 2.512 1.624 -21.922 1 88.5 418 ALA B N 1
ATOM 7359 C CA . ALA B 1 418 ? 2.156 2.559 -20.859 1 88.5 418 ALA B CA 1
ATOM 7360 C C . ALA B 1 418 ? 0.658 2.855 -20.875 1 88.5 418 ALA B C 1
ATOM 7362 O O . ALA B 1 418 ? 0.081 3.199 -19.828 1 88.5 418 ALA B O 1
ATOM 7363 N N . SER B 1 419 ? 0.024 2.623 -21.984 1 89.81 419 SER B N 1
ATOM 7364 C CA . SER B 1 419 ? -1.377 3.006 -22.125 1 89.81 419 SER B CA 1
ATOM 7365 C C . SER B 1 419 ? -2.277 1.779 -22.234 1 89.81 419 SER B C 1
ATOM 7367 O O . SER B 1 419 ? -3.48 1.905 -22.469 1 89.81 419 SER B O 1
ATOM 7369 N N . LEU B 1 420 ? -1.734 0.617 -22.047 1 90.81 420 LEU B N 1
ATOM 7370 C CA . LEU B 1 420 ? -2.516 -0.606 -22.188 1 90.81 420 LEU B CA 1
ATOM 7371 C C . LEU B 1 420 ? -3.502 -0.762 -21.047 1 90.81 420 LEU B C 1
ATOM 7373 O O . LEU B 1 420 ? -3.168 -0.469 -19.891 1 90.81 420 LEU B O 1
ATOM 7377 N N . SER B 1 421 ? -4.672 -1.169 -21.344 1 85.69 421 SER B N 1
ATOM 7378 C CA . SER B 1 421 ? -5.68 -1.506 -20.344 1 85.69 421 SER B CA 1
ATOM 7379 C C . SER B 1 421 ? -5.34 -2.812 -19.625 1 85.69 421 SER B C 1
ATOM 7381 O O . SER B 1 421 ? -4.398 -3.508 -20.016 1 85.69 421 SER B O 1
ATOM 7383 N N . VAL B 1 422 ? -6.117 -3.158 -18.609 1 81.81 422 VAL B N 1
ATOM 7384 C CA . VAL B 1 422 ? -5.934 -4.406 -17.875 1 81.81 422 VAL B CA 1
ATOM 7385 C C . VAL B 1 422 ? -6.145 -5.594 -18.812 1 81.81 422 VAL B C 1
ATOM 7387 O O . VAL B 1 422 ? -5.383 -6.562 -18.781 1 81.81 422 VAL B O 1
ATOM 7390 N N . THR B 1 423 ? -7.094 -5.465 -19.641 1 86.69 423 THR B N 1
ATOM 7391 C CA . THR B 1 423 ? -7.418 -6.527 -20.578 1 86.69 423 THR B CA 1
ATOM 7392 C C . THR B 1 423 ? -6.293 -6.703 -21.594 1 86.69 423 THR B C 1
ATOM 7394 O O . THR B 1 423 ? -5.91 -7.832 -21.922 1 86.69 423 THR B O 1
ATOM 7397 N N . GLU B 1 424 ? -5.801 -5.609 -22.031 1 91.5 424 GLU B N 1
ATOM 7398 C CA . GLU B 1 424 ? -4.723 -5.66 -23.016 1 91.5 424 GLU B CA 1
ATOM 7399 C C . GLU B 1 424 ? -3.439 -6.207 -22.406 1 91.5 424 GLU B C 1
ATOM 7401 O O . GLU B 1 424 ? -2.699 -6.949 -23.047 1 91.5 424 GLU B O 1
ATOM 7406 N N . ARG B 1 425 ? -3.18 -5.844 -21.25 1 91.5 425 ARG B N 1
ATOM 7407 C CA . ARG B 1 425 ? -2.01 -6.367 -20.562 1 91.5 425 ARG B CA 1
ATOM 7408 C C . ARG B 1 425 ? -2.141 -7.867 -20.328 1 91.5 425 ARG B C 1
ATOM 7410 O O . ARG B 1 425 ? -1.146 -8.594 -20.344 1 91.5 425 ARG B O 1
ATOM 7417 N N . HIS B 1 426 ? -3.334 -8.227 -20.125 1 90.88 426 HIS B N 1
ATOM 7418 C CA . HIS B 1 426 ? -3.584 -9.656 -19.984 1 90.88 426 HIS B CA 1
ATOM 7419 C C . HIS B 1 426 ? -3.293 -10.398 -21.281 1 90.88 426 HIS B C 1
ATOM 7421 O O . HIS B 1 426 ? -2.723 -11.492 -21.266 1 90.88 426 HIS B O 1
ATOM 7427 N N . GLU B 1 427 ? -3.66 -9.844 -22.359 1 94.38 427 GLU B N 1
ATOM 7428 C CA . GLU B 1 427 ? -3.361 -10.43 -23.672 1 94.38 427 GLU B CA 1
ATOM 7429 C C . GLU B 1 427 ? -1.855 -10.5 -23.906 1 94.38 427 GLU B C 1
ATOM 7431 O O . GLU B 1 427 ? -1.354 -11.484 -24.453 1 94.38 427 GLU B O 1
ATOM 7436 N N . LEU B 1 428 ? -1.226 -9.438 -23.562 1 96.25 428 LEU B N 1
ATOM 7437 C CA . LEU B 1 428 ? 0.23 -9.43 -23.656 1 96.25 428 LEU B CA 1
ATOM 7438 C C . LEU B 1 428 ? 0.832 -10.562 -22.828 1 96.25 428 LEU B C 1
ATOM 7440 O O . LEU B 1 428 ? 1.731 -11.266 -23.297 1 96.25 428 LEU B O 1
ATOM 7444 N N . ARG B 1 429 ? 0.347 -10.773 -21.641 1 94.94 429 ARG B N 1
ATOM 7445 C CA . ARG B 1 429 ? 0.844 -11.836 -20.766 1 94.94 429 ARG B CA 1
ATOM 7446 C C . ARG B 1 429 ? 0.683 -13.203 -21.422 1 94.94 429 ARG B C 1
ATOM 7448 O O . ARG B 1 429 ? 1.583 -14.039 -21.359 1 94.94 429 ARG B O 1
ATOM 7455 N N . ILE B 1 430 ? -0.408 -13.391 -22.062 1 94.5 430 ILE B N 1
ATOM 7456 C CA . ILE B 1 430 ? -0.676 -14.656 -22.734 1 94.5 430 ILE B CA 1
ATOM 7457 C C . ILE B 1 430 ? 0.331 -14.859 -23.875 1 94.5 430 ILE B C 1
ATOM 7459 O O . ILE B 1 430 ? 0.9 -15.945 -24.016 1 94.5 430 ILE B O 1
ATOM 7463 N N . ALA B 1 431 ? 0.521 -13.805 -24.609 1 96.62 431 ALA B N 1
ATOM 7464 C CA . ALA B 1 431 ? 1.47 -13.867 -25.719 1 96.62 431 ALA B CA 1
ATOM 7465 C C . ALA B 1 431 ? 2.881 -14.156 -25.219 1 96.62 431 ALA B C 1
ATOM 7467 O O . ALA B 1 431 ? 3.617 -14.938 -25.828 1 96.62 431 ALA B O 1
ATOM 7468 N N . LEU B 1 432 ? 3.225 -13.547 -24.156 1 96.94 432 LEU B N 1
ATOM 7469 C CA . LEU B 1 432 ? 4.547 -13.742 -23.578 1 96.94 432 LEU B CA 1
ATOM 7470 C C . LEU B 1 432 ? 4.711 -15.164 -23.062 1 96.94 432 LEU B C 1
ATOM 7472 O O . LEU B 1 432 ? 5.781 -15.766 -23.219 1 96.94 432 LEU B O 1
ATOM 7476 N N . LYS B 1 433 ? 3.678 -15.688 -22.469 1 95.94 433 LYS B N 1
ATOM 7477 C CA . LYS B 1 433 ? 3.723 -17.062 -21.984 1 95.94 433 LYS B CA 1
ATOM 7478 C C . LYS B 1 433 ? 3.939 -18.047 -23.125 1 95.94 433 LYS B C 1
ATOM 7480 O O . LYS B 1 433 ? 4.746 -18.969 -23.016 1 95.94 433 LYS B O 1
ATOM 7485 N N . LYS B 1 434 ? 3.205 -17.859 -24.156 1 96.88 434 LYS B N 1
ATOM 7486 C CA . LYS B 1 434 ? 3.344 -18.734 -25.328 1 96.88 434 LYS B CA 1
ATOM 7487 C C . LYS B 1 434 ? 4.75 -18.656 -25.906 1 96.88 434 LYS B C 1
ATOM 7489 O O . LYS B 1 434 ? 5.316 -19.672 -26.312 1 96.88 434 LYS B O 1
ATOM 7494 N N . LEU B 1 435 ? 5.266 -17.453 -25.984 1 97.75 435 LEU B N 1
ATOM 7495 C CA . LEU B 1 435 ? 6.629 -17.266 -26.453 1 97.75 435 LEU B CA 1
ATOM 7496 C C . LEU B 1 435 ? 7.629 -17.969 -25.547 1 97.75 435 LEU B C 1
ATOM 7498 O O . LEU B 1 435 ? 8.539 -18.641 -26.016 1 97.75 435 LEU B O 1
ATOM 7502 N N . ARG B 1 436 ? 7.441 -17.781 -24.281 1 97.5 436 ARG B N 1
ATOM 7503 C CA . ARG B 1 436 ? 8.359 -18.375 -23.328 1 97.5 436 ARG B CA 1
ATOM 7504 C C . ARG B 1 436 ? 8.359 -19.891 -23.422 1 97.5 436 ARG B C 1
ATOM 7506 O O . ARG B 1 436 ? 9.422 -20.516 -23.453 1 97.5 436 ARG B O 1
ATOM 7513 N N . TYR B 1 437 ? 7.199 -20.469 -23.5 1 96.94 437 TYR B N 1
ATOM 7514 C CA . TYR B 1 437 ? 7.113 -21.922 -23.594 1 96.94 437 TYR B CA 1
ATOM 7515 C C . TYR B 1 437 ? 7.719 -22.422 -24.891 1 96.94 437 TYR B C 1
ATOM 7517 O O . TYR B 1 437 ? 8.398 -23.453 -24.906 1 96.94 437 TYR B O 1
ATOM 7525 N N . ALA B 1 438 ? 7.477 -21.734 -25.969 1 97.44 438 ALA B N 1
ATOM 7526 C CA . ALA B 1 438 ? 8.117 -22.094 -27.234 1 97.44 438 ALA B CA 1
ATOM 7527 C C . ALA B 1 438 ? 9.641 -22.062 -27.109 1 97.44 438 ALA B C 1
ATOM 7529 O O . ALA B 1 438 ? 10.32 -23 -27.547 1 97.44 438 ALA B O 1
ATOM 7530 N N . ALA B 1 439 ? 10.117 -21 -26.516 1 97.19 439 ALA B N 1
ATOM 7531 C CA . ALA B 1 439 ? 11.555 -20.859 -26.297 1 97.19 439 ALA B CA 1
ATOM 7532 C C . ALA B 1 439 ? 12.086 -22.016 -25.438 1 97.19 439 ALA B C 1
ATOM 7534 O O . ALA B 1 439 ? 13.172 -22.547 -25.703 1 97.19 439 ALA B O 1
ATOM 7535 N N . GLU B 1 440 ? 11.336 -22.438 -24.484 1 97.12 440 GLU B N 1
ATOM 7536 C CA . GLU B 1 440 ? 11.734 -23.531 -23.609 1 97.12 440 GLU B CA 1
ATOM 7537 C C . GLU B 1 440 ? 11.727 -24.859 -24.359 1 97.12 440 GLU B C 1
ATOM 7539 O O . GLU B 1 440 ? 12.625 -25.688 -24.203 1 97.12 440 GLU B O 1
ATOM 7544 N N . PHE B 1 441 ? 10.727 -25.062 -25.188 1 97 441 PHE B N 1
ATOM 7545 C CA . PHE B 1 441 ? 10.609 -26.297 -25.938 1 97 441 PHE B CA 1
ATOM 7546 C C . PHE B 1 441 ? 11.789 -26.484 -26.891 1 97 441 PHE B C 1
ATOM 7548 O O . PHE B 1 441 ? 12.297 -27.594 -27.062 1 97 441 PHE B O 1
ATOM 7555 N N . PHE B 1 442 ? 12.273 -25.391 -27.531 1 96.56 442 PHE B N 1
ATOM 7556 C CA . PHE B 1 442 ? 13.266 -25.484 -28.594 1 96.56 442 PHE B CA 1
ATOM 7557 C C . PHE B 1 442 ? 14.648 -25.125 -28.078 1 96.56 442 PHE B C 1
ATOM 7559 O O . PHE B 1 442 ? 15.609 -25.047 -28.859 1 96.56 442 PHE B O 1
ATOM 7566 N N . ARG B 1 443 ? 14.758 -24.906 -26.844 1 95.81 443 ARG B N 1
ATOM 7567 C CA . ARG B 1 443 ? 15.969 -24.359 -26.25 1 95.81 443 ARG B CA 1
ATOM 7568 C C . ARG B 1 443 ? 17.188 -25.172 -26.641 1 95.81 443 ARG B C 1
ATOM 7570 O O . ARG B 1 443 ? 18.25 -24.609 -26.953 1 95.81 443 ARG B O 1
ATOM 7577 N N . SER B 1 444 ? 17.094 -26.484 -26.688 1 95.5 444 SER B N 1
ATOM 7578 C CA . SER B 1 444 ? 18.234 -27.375 -26.875 1 95.5 444 SER B CA 1
ATOM 7579 C C . SER B 1 444 ? 18.781 -27.266 -28.297 1 95.5 444 SER B C 1
ATOM 7581 O O . SER B 1 444 ? 19.875 -27.75 -28.578 1 95.5 444 SER B O 1
ATOM 7583 N N . LEU B 1 445 ? 18.062 -26.688 -29.156 1 95.38 445 LEU B N 1
ATOM 7584 C CA . LEU B 1 445 ? 18.484 -26.547 -30.547 1 95.38 445 LEU B CA 1
ATOM 7585 C C . LEU B 1 445 ? 19.438 -25.375 -30.719 1 95.38 445 LEU B C 1
ATOM 7587 O O . LEU B 1 445 ? 20.031 -25.203 -31.797 1 95.38 445 LEU B O 1
ATOM 7591 N N . TYR B 1 446 ? 19.609 -24.578 -29.656 1 95.44 446 TYR B N 1
ATOM 7592 C CA . TYR B 1 446 ? 20.375 -23.344 -29.75 1 95.44 446 TYR B CA 1
ATOM 7593 C C . TYR B 1 446 ? 21.453 -23.297 -28.688 1 95.44 446 TYR B C 1
ATOM 7595 O O . TYR B 1 446 ? 21.547 -24.188 -27.828 1 95.44 446 TYR B O 1
ATOM 7603 N N . ASP B 1 447 ? 22.266 -22.172 -28.75 1 94.31 447 ASP B N 1
ATOM 7604 C CA . ASP B 1 447 ? 23.25 -21.938 -27.688 1 94.31 447 ASP B CA 1
ATOM 7605 C C . ASP B 1 447 ? 22.547 -21.719 -26.344 1 94.31 447 ASP B C 1
ATOM 7607 O O . ASP B 1 447 ? 21.594 -20.938 -26.25 1 94.31 447 ASP B O 1
ATOM 7611 N N . ASP B 1 448 ? 23.016 -22.328 -25.391 1 93.5 448 ASP B N 1
ATOM 7612 C CA . ASP B 1 448 ? 22.297 -22.406 -24.109 1 93.5 448 ASP B CA 1
ATOM 7613 C C . ASP B 1 448 ? 22.281 -21.062 -23.406 1 93.5 448 ASP B C 1
ATOM 7615 O O . ASP B 1 448 ? 21.25 -20.625 -22.906 1 93.5 448 ASP B O 1
ATOM 7619 N N . LYS B 1 449 ? 23.375 -20.344 -23.344 1 94.69 449 LYS B N 1
ATOM 7620 C CA . LYS B 1 449 ? 23.5 -19.141 -22.531 1 94.69 449 LYS B CA 1
ATOM 7621 C C . LYS B 1 449 ? 22.547 -18.047 -23.016 1 94.69 449 LYS B C 1
ATOM 7623 O O . LYS B 1 449 ? 21.75 -17.516 -22.234 1 94.69 449 LYS B O 1
ATOM 7628 N N . PRO B 1 450 ? 22.547 -17.703 -24.297 1 95.62 450 PRO B N 1
ATOM 7629 C CA . PRO B 1 450 ? 21.609 -16.672 -24.75 1 95.62 450 PRO B CA 1
ATOM 7630 C C . PRO B 1 450 ? 20.156 -17.094 -24.594 1 95.62 450 PRO B C 1
ATOM 7632 O O . PRO B 1 450 ? 19.297 -16.281 -24.266 1 95.62 450 PRO B O 1
ATOM 7635 N N . ALA B 1 451 ? 19.859 -18.328 -24.891 1 95.81 451 ALA B N 1
ATOM 7636 C CA . ALA B 1 451 ? 18.5 -18.828 -24.766 1 95.81 451 ALA B CA 1
ATOM 7637 C C . ALA B 1 451 ? 18.016 -18.75 -23.312 1 95.81 451 ALA B C 1
ATOM 7639 O O . ALA B 1 451 ? 16.906 -18.312 -23.047 1 95.81 451 ALA B O 1
ATOM 7640 N N . ARG B 1 452 ? 18.875 -19.156 -22.453 1 95.19 452 ARG B N 1
ATOM 7641 C CA . ARG B 1 452 ? 18.547 -19.141 -21.031 1 95.19 452 ARG B CA 1
ATOM 7642 C C . ARG B 1 452 ? 18.281 -17.719 -20.547 1 95.19 452 ARG B C 1
ATOM 7644 O O . ARG B 1 452 ? 17.344 -17.484 -19.797 1 95.19 452 ARG B O 1
ATOM 7651 N N . ARG B 1 453 ? 19.094 -16.797 -20.906 1 95.12 453 ARG B N 1
ATOM 7652 C CA . ARG B 1 453 ? 18.938 -15.398 -20.516 1 95.12 453 ARG B CA 1
ATOM 7653 C C . ARG B 1 453 ? 17.625 -14.836 -21.047 1 95.12 453 ARG B C 1
ATOM 7655 O O . ARG B 1 453 ? 16.891 -14.156 -20.312 1 95.12 453 ARG B O 1
ATOM 7662 N N . TYR B 1 454 ? 17.344 -15.102 -22.297 1 96.31 454 TYR B N 1
ATOM 7663 C CA . TYR B 1 454 ? 16.109 -14.648 -22.922 1 96.31 454 TYR B CA 1
ATOM 7664 C C . TYR B 1 454 ? 14.891 -15.188 -22.172 1 96.31 454 TYR B C 1
ATOM 7666 O O . TYR B 1 454 ? 13.953 -14.445 -21.875 1 96.31 454 TYR B O 1
ATOM 7674 N N . ILE B 1 455 ? 14.938 -16.406 -21.797 1 96.19 455 ILE B N 1
ATOM 7675 C CA . ILE B 1 455 ? 13.836 -17.078 -21.094 1 96.19 455 ILE B CA 1
ATOM 7676 C C . ILE B 1 455 ? 13.688 -16.5 -19.688 1 96.19 455 ILE B C 1
ATOM 7678 O O . ILE B 1 455 ? 12.57 -16.297 -19.219 1 96.19 455 ILE B O 1
ATOM 7682 N N . GLN B 1 456 ? 14.766 -16.234 -19.062 1 95 456 GLN B N 1
ATOM 7683 C CA . GLN B 1 456 ? 14.742 -15.656 -17.719 1 95 456 GLN B CA 1
ATOM 7684 C C . GLN B 1 456 ? 14.109 -14.266 -17.75 1 95 456 GLN B C 1
ATOM 7686 O O . GLN B 1 456 ? 13.328 -13.914 -16.859 1 95 456 GLN B O 1
ATOM 7691 N N . ASP B 1 457 ? 14.461 -13.516 -18.703 1 94.56 457 ASP B N 1
ATOM 7692 C CA . ASP B 1 457 ? 13.891 -12.18 -18.859 1 94.56 457 ASP B CA 1
ATOM 7693 C C . ASP B 1 457 ? 12.391 -12.242 -19.125 1 94.56 457 ASP B C 1
ATOM 7695 O O . ASP B 1 457 ? 11.617 -11.469 -18.562 1 94.56 457 ASP B O 1
ATOM 7699 N N . LEU B 1 458 ? 12.008 -13.164 -19.969 1 95.94 458 LEU B N 1
ATOM 7700 C CA . LEU B 1 458 ? 10.586 -13.352 -20.25 1 95.94 458 LEU B CA 1
ATOM 7701 C C . LEU B 1 458 ? 9.844 -13.766 -18.984 1 95.94 458 LEU B C 1
ATOM 7703 O O . LEU B 1 458 ? 8.734 -13.289 -18.719 1 95.94 458 LEU B O 1
ATOM 7707 N N . SER B 1 459 ? 10.5 -14.602 -18.266 1 95.62 459 SER B N 1
ATOM 7708 C CA . SER B 1 459 ? 9.891 -15.094 -17.031 1 95.62 459 SER B CA 1
ATOM 7709 C C . SER B 1 459 ? 9.672 -13.969 -16.031 1 95.62 459 SER B C 1
ATOM 7711 O O . SER B 1 459 ? 8.625 -13.891 -15.391 1 95.62 459 SER B O 1
ATOM 7713 N N . ALA B 1 460 ? 10.641 -13.117 -15.914 1 94.69 460 ALA B N 1
ATOM 7714 C CA . ALA B 1 460 ? 10.547 -11.992 -14.992 1 94.69 460 ALA B CA 1
ATOM 7715 C C . ALA B 1 460 ? 9.414 -11.047 -15.383 1 94.69 460 ALA B C 1
ATOM 7717 O O . ALA B 1 460 ? 8.641 -10.609 -14.531 1 94.69 460 ALA B O 1
ATOM 7718 N N . PHE B 1 461 ? 9.344 -10.711 -16.609 1 96.44 461 PHE B N 1
ATOM 7719 C CA . PHE B 1 461 ? 8.289 -9.836 -17.109 1 96.44 461 PHE B CA 1
ATOM 7720 C C . PHE B 1 461 ? 6.922 -10.492 -16.953 1 96.44 461 PHE B C 1
ATOM 7722 O O . PHE B 1 461 ? 5.98 -9.852 -16.484 1 96.44 461 PHE B O 1
ATOM 7729 N N . GLN B 1 462 ? 6.859 -11.734 -17.234 1 94.56 462 GLN B N 1
ATOM 7730 C CA . GLN B 1 462 ? 5.625 -12.492 -17.094 1 94.56 462 GLN B CA 1
ATOM 7731 C C . GLN B 1 462 ? 5.188 -12.562 -15.625 1 94.56 462 GLN B C 1
ATOM 7733 O O . GLN B 1 462 ? 3.996 -12.469 -15.32 1 94.56 462 GLN B O 1
ATOM 7738 N N . ASP B 1 463 ? 6.094 -12.781 -14.766 1 93.75 463 ASP B N 1
ATOM 7739 C CA . ASP B 1 463 ? 5.785 -12.836 -13.344 1 93.75 463 ASP B CA 1
ATOM 7740 C C . ASP B 1 463 ? 5.215 -11.508 -12.852 1 93.75 463 ASP B C 1
ATOM 7742 O O . ASP B 1 463 ? 4.266 -11.484 -12.07 1 93.75 463 ASP B O 1
ATOM 7746 N N . ALA B 1 464 ? 5.824 -10.453 -13.328 1 94.12 464 ALA B N 1
ATOM 7747 C CA . ALA B 1 464 ? 5.348 -9.125 -12.945 1 94.12 464 ALA B CA 1
ATOM 7748 C C . ALA B 1 464 ? 3.922 -8.891 -13.438 1 94.12 464 ALA B C 1
ATOM 7750 O O . ALA B 1 464 ? 3.068 -8.406 -12.695 1 94.12 464 ALA B O 1
ATOM 7751 N N . LEU B 1 465 ? 3.65 -9.258 -14.656 1 93.94 465 LEU B N 1
ATOM 7752 C CA . LEU B 1 465 ? 2.303 -9.133 -15.195 1 93.94 465 LEU B CA 1
ATOM 7753 C C . LEU B 1 465 ? 1.348 -10.102 -14.5 1 93.94 465 LEU B C 1
ATOM 7755 O O . LEU B 1 465 ? 0.16 -9.805 -14.352 1 93.94 465 LEU B O 1
ATOM 7759 N N . GLY B 1 466 ? 1.925 -11.234 -14.141 1 93 466 GLY B N 1
ATOM 7760 C CA . GLY B 1 466 ? 1.137 -12.227 -13.43 1 93 466 GLY B CA 1
ATOM 7761 C C . GLY B 1 466 ? 0.64 -11.742 -12.078 1 93 466 GLY B C 1
ATOM 7762 O O . GLY B 1 466 ? -0.497 -12.023 -11.695 1 93 466 GLY B O 1
ATOM 7763 N N . HIS B 1 467 ? 1.455 -11.031 -11.461 1 91.94 467 HIS B N 1
ATOM 7764 C CA . HIS B 1 467 ? 1.067 -10.469 -10.172 1 91.94 467 HIS B CA 1
ATOM 7765 C C . HIS B 1 467 ? -0.115 -9.516 -10.32 1 91.94 467 HIS B C 1
ATOM 7767 O O . HIS B 1 467 ? -1.032 -9.523 -9.5 1 91.94 467 HIS B O 1
ATOM 7773 N N . LEU B 1 468 ? -0.128 -8.734 -11.336 1 90.19 468 LEU B N 1
ATOM 7774 C CA . LEU B 1 468 ? -1.239 -7.824 -11.594 1 90.19 468 LEU B CA 1
ATOM 7775 C C . LEU B 1 468 ? -2.539 -8.594 -11.797 1 90.19 468 LEU B C 1
ATOM 7777 O O . LEU B 1 468 ? -3.584 -8.211 -11.266 1 90.19 468 LEU B O 1
ATOM 7781 N N . ASN B 1 469 ? -2.412 -9.609 -12.5 1 90.38 469 ASN B N 1
ATOM 7782 C CA . ASN B 1 469 ? -3.578 -10.445 -12.742 1 90.38 469 ASN B CA 1
ATOM 7783 C C . ASN B 1 469 ? -4.066 -11.109 -11.461 1 90.38 469 ASN B C 1
ATOM 7785 O O . ASN B 1 469 ? -5.27 -11.25 -11.242 1 90.38 469 ASN B O 1
ATOM 7789 N N . ASP B 1 470 ? -3.125 -11.547 -10.656 1 92.88 470 ASP B N 1
ATOM 7790 C CA . ASP B 1 470 ? -3.486 -12.188 -9.398 1 92.88 470 ASP B CA 1
ATOM 7791 C C . ASP B 1 470 ? -4.23 -11.211 -8.484 1 92.88 470 ASP B C 1
ATOM 7793 O O . ASP B 1 470 ? -5.184 -11.602 -7.805 1 92.88 470 ASP B O 1
ATOM 7797 N N . VAL B 1 471 ? -3.814 -10.008 -8.492 1 91.5 471 VAL B N 1
ATOM 7798 C CA . VAL B 1 471 ? -4.465 -8.984 -7.68 1 91.5 471 VAL B CA 1
ATOM 7799 C C . VAL B 1 471 ? -5.883 -8.742 -8.188 1 91.5 471 VAL B C 1
ATOM 7801 O O . VAL B 1 471 ? -6.828 -8.672 -7.398 1 91.5 471 VAL B O 1
ATOM 7804 N N . ALA B 1 472 ? -6.023 -8.602 -9.484 1 89.12 472 ALA B N 1
ATOM 7805 C CA . ALA B 1 472 ? -7.352 -8.43 -10.062 1 89.12 472 ALA B CA 1
ATOM 7806 C C . ALA B 1 472 ? -8.25 -9.617 -9.734 1 89.12 472 ALA B C 1
ATOM 7808 O O . ALA B 1 472 ? -9.422 -9.445 -9.391 1 89.12 472 ALA B O 1
ATOM 7809 N N . THR B 1 473 ? -7.695 -10.758 -9.812 1 92.19 473 THR B N 1
ATOM 7810 C CA . THR B 1 473 ? -8.438 -11.977 -9.5 1 92.19 473 THR B CA 1
ATOM 7811 C C . THR B 1 473 ? -8.844 -12 -8.031 1 92.19 473 THR B C 1
ATOM 7813 O O . THR B 1 473 ? -9.953 -12.422 -7.688 1 92.19 473 THR B O 1
ATOM 7816 N N . ALA B 1 474 ? -7.938 -11.562 -7.18 1 93.12 474 ALA B N 1
ATOM 7817 C CA . ALA B 1 474 ? -8.242 -11.516 -5.75 1 93.12 474 ALA B CA 1
ATOM 7818 C C . ALA B 1 474 ? -9.461 -10.641 -5.477 1 93.12 474 ALA B C 1
ATOM 7820 O O . ALA B 1 474 ? -10.32 -11.008 -4.672 1 93.12 474 ALA B O 1
ATOM 7821 N N . THR B 1 475 ? -9.5 -9.531 -6.145 1 89.62 475 THR B N 1
ATOM 7822 C CA . THR B 1 475 ? -10.641 -8.641 -5.98 1 89.62 475 THR B CA 1
ATOM 7823 C C . THR B 1 475 ? -11.938 -9.336 -6.383 1 89.62 475 THR B C 1
ATOM 7825 O O . THR B 1 475 ? -12.938 -9.25 -5.676 1 89.62 475 THR B O 1
ATOM 7828 N N . ARG B 1 476 ? -11.875 -10.031 -7.418 1 90.75 476 ARG B N 1
ATOM 7829 C CA . ARG B 1 476 ? -13.031 -10.789 -7.883 1 90.75 476 ARG B CA 1
ATOM 7830 C C . ARG B 1 476 ? -13.406 -11.883 -6.887 1 90.75 476 ARG B C 1
ATOM 7832 O O . ARG B 1 476 ? -14.586 -12.062 -6.57 1 90.75 476 ARG B O 1
ATOM 7839 N N . LEU B 1 477 ? -12.43 -12.625 -6.379 1 94.75 477 LEU B N 1
ATOM 7840 C CA . LEU B 1 477 ? -12.664 -13.695 -5.414 1 94.75 477 LEU B CA 1
ATOM 7841 C C . LEU B 1 477 ? -13.352 -13.148 -4.16 1 94.75 477 LEU B C 1
ATOM 7843 O O . LEU B 1 477 ? -14.273 -13.773 -3.635 1 94.75 477 LEU B O 1
ATOM 7847 N N . LEU B 1 478 ? -12.898 -12.023 -3.768 1 93.62 478 LEU B N 1
ATOM 7848 C CA . LEU B 1 478 ? -13.438 -11.422 -2.553 1 93.62 478 LEU B CA 1
ATOM 7849 C C . LEU B 1 478 ? -14.875 -10.953 -2.768 1 93.62 478 LEU B C 1
ATOM 7851 O O . LEU B 1 478 ? -15.688 -11.008 -1.846 1 93.62 478 LEU B O 1
ATOM 7855 N N . HIS B 1 479 ? -15.18 -10.547 -3.973 1 87.25 479 HIS B N 1
ATOM 7856 C CA . HIS B 1 479 ? -16.547 -10.18 -4.312 1 87.25 479 HIS B CA 1
ATOM 7857 C C . HIS B 1 479 ? -17.469 -11.398 -4.312 1 87.25 479 HIS B C 1
ATOM 7859 O O . HIS B 1 479 ? -18.641 -11.305 -3.93 1 87.25 479 HIS B O 1
ATOM 7865 N N . GLU B 1 480 ? -16.844 -12.492 -4.641 1 90.5 480 GLU B N 1
ATOM 7866 C CA . GLU B 1 480 ? -17.625 -13.711 -4.82 1 90.5 480 GLU B CA 1
ATOM 7867 C C . GLU B 1 480 ? -17.531 -14.617 -3.6 1 90.5 480 GLU B C 1
ATOM 7869 O O . GLU B 1 480 ? -18.031 -15.742 -3.615 1 90.5 480 GLU B O 1
ATOM 7874 N N . LEU B 1 481 ? -16.953 -14.148 -2.576 1 92.88 481 LEU B N 1
ATOM 7875 C CA . LEU B 1 481 ? -16.594 -14.977 -1.431 1 92.88 481 LEU B CA 1
ATOM 7876 C C . LEU B 1 481 ? -17.828 -15.656 -0.838 1 92.88 481 LEU B C 1
ATOM 7878 O O . LEU B 1 481 ? -17.766 -16.812 -0.43 1 92.88 481 LEU B O 1
ATOM 7882 N N . HIS B 1 482 ? -18.984 -15.008 -0.951 1 90.06 482 HIS B N 1
ATOM 7883 C CA . HIS B 1 482 ? -20.156 -15.531 -0.273 1 90.06 482 HIS B CA 1
ATOM 7884 C C . HIS B 1 482 ? -21.266 -15.867 -1.271 1 90.06 482 HIS B C 1
ATOM 7886 O O . HIS B 1 482 ? -22.438 -15.922 -0.904 1 90.06 482 HIS B O 1
ATOM 7892 N N . ASP B 1 483 ? -20.828 -16.016 -2.482 1 86.94 483 ASP B N 1
ATOM 7893 C CA . ASP B 1 483 ? -21.781 -16.406 -3.514 1 86.94 483 ASP B CA 1
ATOM 7894 C C . ASP B 1 483 ? -22.375 -17.781 -3.211 1 86.94 483 ASP B C 1
ATOM 7896 O O . ASP B 1 483 ? -23.406 -18.156 -3.787 1 86.94 483 ASP B O 1
ATOM 7900 N N . ASP B 1 484 ? -21.828 -18.484 -2.334 1 84.44 484 ASP B N 1
ATOM 7901 C CA . ASP B 1 484 ? -22.344 -19.797 -1.967 1 84.44 484 ASP B CA 1
ATOM 7902 C C . ASP B 1 484 ? -23.469 -19.688 -0.937 1 84.44 484 ASP B C 1
ATOM 7904 O O . ASP B 1 484 ? -24 -20.688 -0.48 1 84.44 484 ASP B O 1
ATOM 7908 N N . GLY B 1 485 ? -23.797 -18.484 -0.522 1 86.25 485 GLY B N 1
ATOM 7909 C CA . GLY B 1 485 ? -24.891 -18.281 0.403 1 86.25 485 GLY B CA 1
ATOM 7910 C C . GLY B 1 485 ? -24.453 -18.094 1.84 1 86.25 485 GLY B C 1
ATOM 7911 O O . GLY B 1 485 ? -25.266 -17.844 2.727 1 86.25 485 GLY B O 1
ATOM 7912 N N . SER B 1 486 ? -23.141 -18.25 2.055 1 87.75 486 SER B N 1
ATOM 7913 C CA . SER B 1 486 ? -22.641 -18.031 3.406 1 87.75 486 SER B CA 1
ATOM 7914 C C . SER B 1 486 ? -22.734 -16.562 3.797 1 87.75 486 SER B C 1
ATOM 7916 O O . SER B 1 486 ? -22.781 -15.688 2.93 1 87.75 486 SER B O 1
ATOM 7918 N N . ARG B 1 487 ? -22.812 -16.297 5.105 1 88.06 487 ARG B N 1
ATOM 7919 C CA . ARG B 1 487 ? -22.922 -14.93 5.598 1 88.06 487 ARG B CA 1
ATOM 7920 C C . ARG B 1 487 ? -21.547 -14.375 5.977 1 88.06 487 ARG B C 1
ATOM 7922 O O . ARG B 1 487 ? -20.781 -15.039 6.668 1 88.06 487 ARG B O 1
ATOM 7929 N N . PRO B 1 488 ? -21.344 -13.203 5.535 1 87.69 488 PRO B N 1
ATOM 7930 C CA . PRO B 1 488 ? -20.078 -12.602 5.941 1 87.69 488 PRO B CA 1
ATOM 7931 C C . PRO B 1 488 ? -20.016 -12.273 7.43 1 87.69 488 PRO B C 1
ATOM 7933 O O . PRO B 1 488 ? -21.031 -11.875 8.016 1 87.69 488 PRO B O 1
ATOM 7936 N N . GLU B 1 489 ? -18.875 -12.484 8.023 1 89.38 489 GLU B N 1
ATOM 7937 C CA . GLU B 1 489 ? -18.641 -11.969 9.367 1 89.38 489 GLU B CA 1
ATOM 7938 C C . GLU B 1 489 ? -18.516 -10.445 9.359 1 89.38 489 GLU B C 1
ATOM 7940 O O . GLU B 1 489 ? -18.094 -9.859 8.352 1 89.38 489 GLU B O 1
ATOM 7945 N N . PRO B 1 490 ? -18.891 -9.711 10.422 1 84.88 490 PRO B N 1
ATOM 7946 C CA . PRO B 1 490 ? -18.922 -8.25 10.453 1 84.88 490 PRO B CA 1
ATOM 7947 C C . PRO B 1 490 ? -17.594 -7.625 10.039 1 84.88 490 PRO B C 1
ATOM 7949 O O . PRO B 1 490 ? -17.578 -6.605 9.344 1 84.88 490 PRO B O 1
ATOM 7952 N N . GLY B 1 491 ? -16.469 -8.211 10.25 1 89.25 491 GLY B N 1
ATOM 7953 C CA . GLY B 1 491 ? -15.172 -7.613 9.977 1 89.25 491 GLY B CA 1
ATOM 7954 C C . GLY B 1 491 ? -14.57 -8.07 8.664 1 89.25 491 GLY B C 1
ATOM 7955 O O . GLY B 1 491 ? -13.531 -7.551 8.242 1 89.25 491 GLY B O 1
ATOM 7956 N N . GLU B 1 492 ? -15.344 -8.836 7.949 1 92.5 492 GLU B N 1
ATOM 7957 C CA . GLU B 1 492 ? -14.781 -9.453 6.746 1 92.5 492 GLU B CA 1
ATOM 7958 C C . GLU B 1 492 ? -14.703 -8.445 5.602 1 92.5 492 GLU B C 1
ATOM 7960 O O . GLU B 1 492 ? -13.695 -8.391 4.891 1 92.5 492 GLU B O 1
ATOM 7965 N N . PRO B 1 493 ? -15.797 -7.574 5.41 1 91.69 493 PRO B N 1
ATOM 7966 C CA . PRO B 1 493 ? -15.688 -6.594 4.324 1 91.69 493 PRO B CA 1
ATOM 7967 C C . PRO B 1 493 ? -14.516 -5.633 4.512 1 91.69 493 PRO B C 1
ATOM 7969 O O . PRO B 1 493 ? -13.828 -5.301 3.545 1 91.69 493 PRO B O 1
ATOM 7972 N N . ARG B 1 494 ? -14.297 -5.227 5.738 1 93.44 494 ARG B N 1
ATOM 7973 C CA . ARG B 1 494 ? -13.164 -4.352 6.023 1 93.44 494 ARG B CA 1
ATOM 7974 C C . ARG B 1 494 ? -11.844 -5.062 5.754 1 93.44 494 ARG B C 1
ATOM 7976 O O . ARG B 1 494 ? -10.922 -4.473 5.188 1 93.44 494 ARG B O 1
ATOM 7983 N N . ALA B 1 495 ? -11.789 -6.309 6.164 1 95.88 495 ALA B N 1
ATOM 7984 C CA . ALA B 1 495 ? -10.578 -7.094 5.918 1 95.88 495 ALA B CA 1
ATOM 7985 C C . ALA B 1 495 ? -10.328 -7.258 4.422 1 95.88 495 ALA B C 1
ATOM 7987 O O . ALA B 1 495 ? -9.188 -7.156 3.965 1 95.88 495 ALA B O 1
ATOM 7988 N N . ALA B 1 496 ? -11.406 -7.543 3.697 1 96.06 496 ALA B N 1
ATOM 7989 C CA . ALA B 1 496 ? -11.289 -7.633 2.244 1 96.06 496 ALA B CA 1
ATOM 7990 C C . ALA B 1 496 ? -10.766 -6.328 1.653 1 96.06 496 ALA B C 1
ATOM 7992 O O . ALA B 1 496 ? -9.883 -6.344 0.792 1 96.06 496 ALA B O 1
ATOM 7993 N N . GLY B 1 497 ? -11.273 -5.234 2.129 1 95.69 497 GLY B N 1
ATOM 7994 C CA . GLY B 1 497 ? -10.781 -3.934 1.706 1 95.69 497 GLY B CA 1
ATOM 7995 C C . GLY B 1 497 ? -9.312 -3.721 2.002 1 95.69 497 GLY B C 1
ATOM 7996 O O . GLY B 1 497 ? -8.578 -3.191 1.168 1 95.69 497 GLY B O 1
ATOM 7997 N N . ILE B 1 498 ? -8.906 -4.133 3.154 1 96.06 498 ILE B N 1
ATOM 7998 C CA . ILE B 1 498 ? -7.516 -3.99 3.566 1 96.06 498 ILE B CA 1
ATOM 7999 C C . ILE B 1 498 ? -6.605 -4.691 2.559 1 96.06 498 ILE B C 1
ATOM 8001 O O . ILE B 1 498 ? -5.609 -4.121 2.111 1 96.06 498 ILE B O 1
ATOM 8005 N N . VAL B 1 499 ? -6.965 -5.871 2.186 1 97.12 499 VAL B N 1
ATOM 8006 C CA . VAL B 1 499 ? -6.164 -6.645 1.244 1 97.12 499 VAL B CA 1
ATOM 8007 C C . VAL B 1 499 ? -6.152 -5.953 -0.117 1 97.12 499 VAL B C 1
ATOM 8009 O O . VAL B 1 499 ? -5.098 -5.793 -0.73 1 97.12 499 VAL B O 1
ATOM 8012 N N . ILE B 1 500 ? -7.316 -5.539 -0.559 1 94.94 500 ILE B N 1
ATOM 8013 C CA . ILE B 1 500 ? -7.445 -4.871 -1.849 1 94.94 500 ILE B CA 1
ATOM 8014 C C . ILE B 1 500 ? -6.598 -3.6 -1.856 1 94.94 500 ILE B C 1
ATOM 8016 O O . ILE B 1 500 ? -5.816 -3.373 -2.783 1 94.94 500 ILE B O 1
ATOM 8020 N N . GLY B 1 501 ? -6.715 -2.781 -0.816 1 95.62 501 GLY B N 1
ATOM 8021 C CA . GLY B 1 501 ? -5.961 -1.542 -0.73 1 95.62 501 GLY B CA 1
ATOM 8022 C C . GLY B 1 501 ? -4.461 -1.759 -0.699 1 95.62 501 GLY B C 1
ATOM 8023 O O . GLY B 1 501 ? -3.711 -1.054 -1.379 1 95.62 501 GLY B O 1
ATOM 8024 N N . TRP B 1 502 ? -4.039 -2.719 0.111 1 96 502 TRP B N 1
ATOM 8025 C CA . TRP B 1 502 ? -2.627 -3.068 0.244 1 96 502 TRP B CA 1
ATOM 8026 C C . TRP B 1 502 ? -2.01 -3.369 -1.117 1 96 502 TRP B C 1
ATOM 8028 O O . TRP B 1 502 ? -0.953 -2.832 -1.459 1 96 502 TRP B O 1
ATOM 8038 N N . HIS B 1 503 ? -2.682 -4.133 -1.861 1 95.06 503 HIS B N 1
ATOM 8039 C CA . HIS B 1 503 ? -2.104 -4.586 -3.121 1 95.06 503 HIS B CA 1
ATOM 8040 C C . HIS B 1 503 ? -2.344 -3.572 -4.234 1 95.06 503 HIS B C 1
ATOM 8042 O O . HIS B 1 503 ? -1.54 -3.463 -5.164 1 95.06 503 HIS B O 1
ATOM 8048 N N . ALA B 1 504 ? -3.434 -2.834 -4.164 1 92.31 504 ALA B N 1
ATOM 8049 C CA . ALA B 1 504 ? -3.631 -1.749 -5.121 1 92.31 504 ALA B CA 1
ATOM 8050 C C . ALA B 1 504 ? -2.475 -0.753 -5.062 1 92.31 504 ALA B C 1
ATOM 8052 O O . ALA B 1 504 ? -2.016 -0.266 -6.102 1 92.31 504 ALA B O 1
ATOM 8053 N N . ARG B 1 505 ? -2.045 -0.45 -3.881 1 93.62 505 ARG B N 1
ATOM 8054 C CA . ARG B 1 505 ? -0.891 0.434 -3.758 1 93.62 505 ARG B CA 1
ATOM 8055 C C . ARG B 1 505 ? 0.347 -0.19 -4.395 1 93.62 505 ARG B C 1
ATOM 8057 O O . ARG B 1 505 ? 1.106 0.492 -5.086 1 93.62 505 ARG B O 1
ATOM 8064 N N . GLY B 1 506 ? 0.542 -1.468 -4.074 1 92.94 506 GLY B N 1
ATOM 8065 C CA . GLY B 1 506 ? 1.659 -2.174 -4.684 1 92.94 506 GLY B CA 1
ATOM 8066 C C . GLY B 1 506 ? 1.644 -2.121 -6.199 1 92.94 506 GLY B C 1
ATOM 8067 O O . GLY B 1 506 ? 2.682 -1.908 -6.828 1 92.94 506 GLY B O 1
ATOM 8068 N N . VAL B 1 507 ? 0.477 -2.332 -6.738 1 89.88 507 VAL B N 1
ATOM 8069 C CA . VAL B 1 507 ? 0.306 -2.297 -8.188 1 89.88 507 VAL B CA 1
ATOM 8070 C C . VAL B 1 507 ? 0.646 -0.906 -8.719 1 89.88 507 VAL B C 1
ATOM 8072 O O . VAL B 1 507 ? 1.38 -0.769 -9.695 1 89.88 507 VAL B O 1
ATOM 8075 N N . ALA B 1 508 ? 0.152 0.119 -8.07 1 88.31 508 ALA B N 1
ATOM 8076 C CA . ALA B 1 508 ? 0.424 1.495 -8.477 1 88.31 508 ALA B CA 1
ATOM 8077 C C . ALA B 1 508 ? 1.921 1.792 -8.445 1 88.31 508 ALA B C 1
ATOM 8079 O O . ALA B 1 508 ? 2.449 2.455 -9.336 1 88.31 508 ALA B O 1
ATOM 8080 N N . GLU B 1 509 ? 2.578 1.312 -7.508 1 91.12 509 GLU B N 1
ATOM 8081 C CA . GLU B 1 509 ? 3.998 1.591 -7.305 1 91.12 509 GLU B CA 1
ATOM 8082 C C . GLU B 1 509 ? 4.863 0.759 -8.25 1 91.12 509 GLU B C 1
ATOM 8084 O O . GLU B 1 509 ? 6.047 1.054 -8.438 1 91.12 509 GLU B O 1
ATOM 8089 N N . SER B 1 510 ? 4.316 -0.3 -8.82 1 91.62 510 SER B N 1
ATOM 8090 C CA . SER B 1 510 ? 5.094 -1.203 -9.664 1 91.62 510 SER B CA 1
ATOM 8091 C C . SER B 1 510 ? 5.133 -0.718 -11.109 1 91.62 510 SER B C 1
ATOM 8093 O O . SER B 1 510 ? 5.898 -1.24 -11.922 1 91.62 510 SER B O 1
ATOM 8095 N N . GLU B 1 511 ? 4.414 0.267 -11.5 1 89.56 511 GLU B N 1
ATOM 8096 C CA . GLU B 1 511 ? 4.211 0.693 -12.883 1 89.56 511 GLU B CA 1
ATOM 8097 C C . GLU B 1 511 ? 5.531 1.08 -13.539 1 89.56 511 GLU B C 1
ATOM 8099 O O . GLU B 1 511 ? 5.809 0.677 -14.672 1 89.56 511 GLU B O 1
ATOM 8104 N N . PRO B 1 512 ? 6.414 1.83 -12.828 1 91.75 512 PRO B N 1
ATOM 8105 C CA . PRO B 1 512 ? 7.695 2.148 -13.461 1 91.75 512 PRO B CA 1
ATOM 8106 C C . PRO B 1 512 ? 8.531 0.905 -13.766 1 91.75 512 PRO B C 1
ATOM 8108 O O . PRO B 1 512 ? 9.125 0.804 -14.844 1 91.75 512 PRO B O 1
ATOM 8111 N N . ALA B 1 513 ? 8.516 -0.012 -12.852 1 93.62 513 ALA B N 1
ATOM 8112 C CA . ALA B 1 513 ? 9.273 -1.247 -13.055 1 93.62 513 ALA B CA 1
ATOM 8113 C C . ALA B 1 513 ? 8.695 -2.059 -14.211 1 93.62 513 ALA B C 1
ATOM 8115 O O . ALA B 1 513 ? 9.438 -2.699 -14.961 1 93.62 513 ALA B O 1
ATOM 8116 N N . LEU B 1 514 ? 7.418 -2.119 -14.406 1 94.25 514 LEU B N 1
ATOM 8117 C CA . LEU B 1 514 ? 6.762 -2.82 -15.5 1 94.25 514 LEU B CA 1
ATOM 8118 C C . LEU B 1 514 ? 7.156 -2.217 -16.844 1 94.25 514 LEU B C 1
ATOM 8120 O O . LEU B 1 514 ? 7.391 -2.945 -17.812 1 94.25 514 LEU B O 1
ATOM 8124 N N . ARG B 1 515 ? 7.242 -0.913 -16.906 1 94.31 515 ARG B N 1
ATOM 8125 C CA . ARG B 1 515 ? 7.656 -0.231 -18.125 1 94.31 515 ARG B CA 1
ATOM 8126 C C . ARG B 1 515 ? 9.094 -0.579 -18.484 1 94.31 515 ARG B C 1
ATOM 8128 O O . ARG B 1 515 ? 9.422 -0.761 -19.656 1 94.31 515 ARG B O 1
ATOM 8135 N N . ASP B 1 516 ? 9.883 -0.696 -17.453 1 95.69 516 ASP B N 1
ATOM 8136 C CA . ASP B 1 516 ? 11.273 -1.078 -17.672 1 95.69 516 ASP B CA 1
ATOM 8137 C C . ASP B 1 516 ? 11.367 -2.504 -18.219 1 95.69 516 ASP B C 1
ATOM 8139 O O . ASP B 1 516 ? 12.156 -2.777 -19.125 1 95.69 516 ASP B O 1
ATOM 8143 N N . LEU B 1 517 ? 10.602 -3.391 -17.656 1 95.75 517 LEU B N 1
ATOM 8144 C CA . LEU B 1 517 ? 10.594 -4.777 -18.109 1 95.75 517 LEU B CA 1
ATOM 8145 C C . LEU B 1 517 ? 10.117 -4.879 -19.547 1 95.75 517 LEU B C 1
ATOM 8147 O O . LEU B 1 517 ? 10.656 -5.664 -20.328 1 95.75 517 LEU B O 1
ATOM 8151 N N . TRP B 1 518 ? 9.141 -4.09 -19.922 1 96.06 518 TRP B N 1
ATOM 8152 C CA . TRP B 1 518 ? 8.68 -4.055 -21.297 1 96.06 518 TRP B CA 1
ATOM 8153 C C . TRP B 1 518 ? 9.789 -3.598 -22.234 1 96.06 518 TRP B C 1
ATOM 8155 O O . TRP B 1 518 ? 10.016 -4.207 -23.281 1 96.06 518 TRP B O 1
ATOM 8165 N N . LYS B 1 519 ? 10.461 -2.531 -21.859 1 95.25 519 LYS B N 1
ATOM 8166 C CA . LYS B 1 519 ? 11.547 -2.006 -22.688 1 95.25 519 LYS B CA 1
ATOM 8167 C C . LYS B 1 519 ? 12.656 -3.045 -22.859 1 95.25 519 LYS B C 1
ATOM 8169 O O . LYS B 1 519 ? 13.188 -3.203 -23.969 1 95.25 519 LYS B O 1
ATOM 8174 N N . GLU B 1 520 ? 12.945 -3.711 -21.797 1 95.06 520 GLU B N 1
ATOM 8175 C CA . GLU B 1 520 ? 13.953 -4.766 -21.859 1 95.06 520 GLU B CA 1
ATOM 8176 C C . GLU B 1 520 ? 13.531 -5.871 -22.828 1 95.06 520 GLU B C 1
ATOM 8178 O O . GLU B 1 520 ? 14.352 -6.355 -23.609 1 95.06 520 GLU B O 1
ATOM 8183 N N . PHE B 1 521 ? 12.289 -6.266 -22.797 1 95.81 521 PHE B N 1
ATOM 8184 C CA . PHE B 1 521 ? 11.781 -7.297 -23.688 1 95.81 521 PHE B CA 1
ATOM 8185 C C . PHE B 1 521 ? 11.766 -6.801 -25.141 1 95.81 521 PHE B C 1
ATOM 8187 O O . PHE B 1 521 ? 12.188 -7.52 -26.047 1 95.81 521 PHE B O 1
ATOM 8194 N N . ALA B 1 522 ? 11.312 -5.605 -25.328 1 93.88 522 ALA B N 1
ATOM 8195 C CA . ALA B 1 522 ? 11.188 -5.039 -26.672 1 93.88 522 ALA B CA 1
ATOM 8196 C C . ALA B 1 522 ? 12.555 -4.91 -27.344 1 93.88 522 ALA B C 1
ATOM 8198 O O . ALA B 1 522 ? 12.68 -5.07 -28.562 1 93.88 522 ALA B O 1
ATOM 8199 N N . ASP B 1 523 ? 13.594 -4.707 -26.484 1 93 523 ASP B N 1
ATOM 8200 C CA . ASP B 1 523 ? 14.938 -4.477 -27.016 1 93 523 ASP B CA 1
ATOM 8201 C C . ASP B 1 523 ? 15.742 -5.77 -27.047 1 93 523 ASP B C 1
ATOM 8203 O O . ASP B 1 523 ? 16.859 -5.801 -27.578 1 93 523 ASP B O 1
ATOM 8207 N N . ALA B 1 524 ? 15.219 -6.785 -26.516 1 93.56 524 ALA B N 1
ATOM 8208 C CA . ALA B 1 524 ? 15.969 -8.031 -26.406 1 93.56 524 ALA B CA 1
ATOM 8209 C C . ALA B 1 524 ? 16.281 -8.617 -27.781 1 93.56 524 ALA B C 1
ATOM 8211 O O . ALA B 1 524 ? 15.445 -8.594 -28.672 1 93.56 524 ALA B O 1
ATOM 8212 N N . LYS B 1 525 ? 17.453 -9.148 -27.891 1 92.19 525 LYS B N 1
ATOM 8213 C CA . LYS B 1 525 ? 17.859 -9.82 -29.125 1 92.19 525 LYS B CA 1
ATOM 8214 C C . LYS B 1 525 ? 17.438 -11.281 -29.125 1 92.19 525 LYS B C 1
ATOM 8216 O O . LYS B 1 525 ? 17.578 -11.977 -28.109 1 92.19 525 LYS B O 1
ATOM 8221 N N . ALA B 1 526 ? 16.922 -11.688 -30.281 1 94.31 526 ALA B N 1
ATOM 8222 C CA . ALA B 1 526 ? 16.531 -13.094 -30.422 1 94.31 526 ALA B CA 1
ATOM 8223 C C . ALA B 1 526 ? 17.75 -14.008 -30.422 1 94.31 526 ALA B C 1
ATOM 8225 O O . ALA B 1 526 ? 18.812 -13.641 -30.938 1 94.31 526 ALA B O 1
ATOM 8226 N N . PHE B 1 527 ? 17.625 -15.102 -29.844 1 95.38 527 PHE B N 1
ATOM 8227 C CA . PHE B 1 527 ? 18.734 -16.062 -29.844 1 95.38 527 PHE B CA 1
ATOM 8228 C C . PHE B 1 527 ? 18.609 -17.016 -31.031 1 95.38 527 PHE B C 1
ATOM 8230 O O . PHE B 1 527 ? 19.469 -17.891 -31.219 1 95.38 527 PHE B O 1
ATOM 8237 N N . TRP B 1 528 ? 17.547 -16.953 -31.781 1 94.56 528 TRP B N 1
ATOM 8238 C CA . TRP B 1 528 ? 17.344 -17.734 -33 1 94.56 528 TRP B CA 1
ATOM 8239 C C . TRP B 1 528 ? 17.594 -16.891 -34.25 1 94.56 528 TRP B C 1
ATOM 8241 O O . TRP B 1 528 ? 17.75 -15.672 -34.156 1 94.56 528 TRP B O 1
ATOM 8251 N N . SER B 1 529 ? 17.719 -17.594 -35.406 1 86.38 529 SER B N 1
ATOM 8252 C CA . SER B 1 529 ? 18 -16.891 -36.656 1 86.38 529 SER B CA 1
ATOM 8253 C C . SER B 1 529 ? 16.703 -16.375 -37.281 1 86.38 529 SER B C 1
ATOM 8255 O O . SER B 1 529 ? 15.648 -16.969 -37.125 1 86.38 529 SER B O 1
ATOM 8257 N N . LYS B 1 530 ? 16.781 -15.133 -37.781 1 70.25 530 LYS B N 1
ATOM 8258 C CA . LYS B 1 530 ? 15.648 -14.578 -38.531 1 70.25 530 LYS B CA 1
ATOM 8259 C C . LYS B 1 530 ? 15.344 -15.391 -39.781 1 70.25 530 LYS B C 1
ATOM 8261 O O . LYS B 1 530 ? 16.25 -15.727 -40.531 1 70.25 530 LYS B O 1
ATOM 8266 N N . PRO B 1 531 ? 14.078 -15.969 -39.812 1 66.94 531 PRO B N 1
ATOM 8267 C CA . PRO B 1 531 ? 13.766 -16.797 -41 1 66.94 531 PRO B CA 1
ATOM 8268 C C . PRO B 1 531 ? 13.961 -16.062 -42.312 1 66.94 531 PRO B C 1
ATOM 8270 O O . PRO B 1 531 ? 13.805 -14.836 -42.375 1 66.94 531 PRO B O 1
ATOM 8273 N N . ASP B 1 532 ? 14.758 -16.609 -43.281 1 50.56 532 ASP B N 1
ATOM 8274 C CA . ASP B 1 532 ? 14.867 -16.031 -44.625 1 50.56 532 ASP B CA 1
ATOM 8275 C C . ASP B 1 532 ? 13.508 -15.578 -45.125 1 50.56 532 ASP B C 1
ATOM 8277 O O . ASP B 1 532 ? 12.484 -16.203 -44.844 1 50.56 532 ASP B O 1
ATOM 8281 N N . ARG B 1 533 ? 13.281 -14.211 -45.438 1 43.41 533 ARG B N 1
ATOM 8282 C CA . ARG B 1 533 ? 12.102 -13.734 -46.156 1 43.41 533 ARG B CA 1
ATOM 8283 C C . ARG B 1 533 ? 11.609 -14.781 -47.156 1 43.41 533 ARG B C 1
ATOM 8285 O O . ARG B 1 533 ? 12.328 -15.148 -48.094 1 43.41 533 ARG B O 1
ATOM 8292 N N . GLU B 1 534 ? 11.172 -15.859 -46.875 1 32.03 534 GLU B N 1
ATOM 8293 C CA . GLU B 1 534 ? 10.531 -16.469 -48.031 1 32.03 534 GLU B CA 1
ATOM 8294 C C . GLU B 1 534 ? 9.734 -15.453 -48.812 1 32.03 534 GLU B C 1
ATOM 8296 O O . GLU B 1 534 ? 8.945 -14.688 -48.25 1 32.03 534 GLU B O 1
ATOM 8301 N N . GLY B 1 535 ? 10.234 -14.984 -50.062 1 27.05 535 GLY B N 1
ATOM 8302 C CA . GLY B 1 535 ? 9.406 -14.617 -51.188 1 27.05 535 GLY B CA 1
ATOM 8303 C C . GLY B 1 535 ? 8.102 -15.391 -51.25 1 27.05 535 GLY B C 1
ATOM 8304 O O . GLY B 1 535 ? 8.039 -16.547 -50.844 1 27.05 535 GLY B O 1
#

InterPro domains:
  IPR007899 CHAD domain [PF05235] (237-478)
  IPR007899 CHAD domain [PS51708] (227-526)
  IPR007899 CHAD domain [SM00880] (237-513)
  IPR023577 CYTH domain [PF01928] (8-206)
  IPR023577 CYTH domain [PS51707] (8-212)
  IPR023577 CYTH domain [SM01118] (8-212)
  IPR033469 CYTH-like domain superfamily [SSF55154] (8-217)
  IPR038186 CHAD domain superfamily [G3DSA:1.40.20.10] (216-528)
  IPR039013 Inorganic triphosphatase YgiF [PTHR39569] (8-481)

Radius of gyration: 45.72 Å; Cα contacts (8 Å, |Δi|>4): 1709; chains: 2; bounding box: 59×146×96 Å

Organism: NCBI:txid1064539

Sequence (1070 aa):
MVVEAESNRETELKLAVRAEDMAKLRSCPAVASRAKGKAGTKTLESTYYDTADRRLAGRLVTLRVRKVGNQYLQTVKGAAEHGELGRAEWEHPVAGPAPDLSAIESQEALDLLGSISAAELQPLFTTLIQRTVRVVTMGEGDAASRIEVAFDSGEIRSPDGASIPVSEVELELLEGSAAVLYDLALELAQAAPLRLDPRTKAERGYALADGTVDKVVKAGKLELDPDTTVEGALARILRSCIGHMLANEAVTLVGEDAEGVHQMRVALRRLRSALALFKDFIPADSYAWLVGEVKWLGGSLGPARDWDVFLDELLEPVKDSFHRADGHGKPLQEDIDALAAAARARRDRAYEGVRAAIRSERYTSFLLKFGAWVESRGWRDQPVSEHSARLFDPVEDLADHLLSRRAKKARRAGHGFASLSVTERHELRIALKKLRYAAEFFRSLYDDKPARRYIQDLSAFQDALGHLNDVATATRLLHELHDDGSRPEPGEPRAAGIVIGWHARGVAESEPALRDLWKEFADAKAFWSKPDREGMVVEAESNRETELKLAVRAEDMAKLRSCPAVASRAKGKAGTKTLESTYYDTADRRLAGRLVTLRVRKVGNQYLQTVKGAAEHGELGRAEWEHPVAGPAPDLSAIESQEALDLLGSISAAELQPLFTTLIQRTVRVVTMGEGDAASRIEVAFDSGEIRSPDGASIPVSEVELELLEGSAAVLYDLALELAQAAPLRLDPRTKAERGYALADGTVDKVVKAGKLELDPDTTVEGALARILRSCIGHMLANEAVTLVGEDAEGVHQMRVALRRLRSALALFKDFIPADSYAWLVGEVKWLGGSLGPARDWDVFLDELLEPVKDSFHRADGHGKPLQEDIDALAAAARARRDRAYEGVRAAIRSERYTSFLLKFGAWVESRGWRDQPVSEHSARLFDPVEDLADHLLSRRAKKARRAGHGFASLSVTERHELRIALKKLRYAAEFFRSLYDDKPARRYIQDLSAFQDALGHLNDVATATRLLHELHDDGSRPEPGEPRAAGIVIGWHARGVAESEPALRDLWKEFADAKAFWSKPDREG

pLDDT: mean 91.11, std 10.49, range [20.52, 98.44]

Foldseek 3Di:
DPPQPPFDKWFKFKKAADPVCLVLLCCDCLFVVFWDDDKDKWKKKKWWKAFPVRVLVVLQKTWIWIDTPNWIKIKIWHDDDQLGRITTMDIFTDDDRQDDPVRDDHPVSVVSVPPDDSVRMDTFKMWIKIKIWTWGWDDDDPQIWIKIKIFIWTWIAGPVGDIDTGTMIMIITPDHFSLVNLVSVLVSCVRDPIAGAPDDPVNVSVCRSVVHFQDQDAQDAAADDQQQALLSLLLRQLSSLVSQLNSLLRVLLVPPDLSSLVSNLVSLLLNLLSCVLLVVLADPVVSVVLNVLSVVLNVLSPQLNLLVCCLPPQLVVLLVVVVPDPPPDPVLNVLSVLLNVLSVVSNVVSSVSNNCCNSDSSNRNSVSVVSSCSSVSVSCPDDDDPSNVRSNPRCQLVLLVSLVVLLVLLLVLCVVVLPDDLVSLVVSLSSLSSNLSSLSSCCNVFDNPLSVVLSVLSVVLSVLNVLVVSLVSLLVCLVCSCVVPDDGDPSNVVSSVSSNVVVVVVNVVCSVVNVVSSVCSSPRDDRGDNNDPPD/DPPQPPFDKWFKFKKAADPVCLVLLCCDCLFVVFWDDDKDKWKKKKWWKAFPVRVLVVLQKTWIWIDTPNWIKIKIWHDDDQLGRITTMDIFTDDDRQDDPVRDDHPVSVVSVPPDDSVRMDTFKMWIKIKIWTWGWDDDDPQIWIKIKIFIWTWIAGPVGDIDTGTMIMIITPDHFSLVNLVSVLVSCVRDNIAGAPDDPVNVSVCRSVVHFQDQDAQDAAADDQQQALLSLLLRQLSSLVSQLNSLLRVLLVPPDLSSLVRNLVSLLLNLLSCVLLVVLADPVVSVVLNVLSVVLNVLSPQLNLLVCCLPPQLVVLLVVVVPDPPPDPVLNVLSVLLNVLSVVSNVVSSVSNNCVNSDSSNRNSVSVVSSCSSVVVSCPDDDDPSNVRSNPRCQLVLLVSLVVLLVLLLVLCVVVLPDDLVSLVVSLSSLSSNLSSLSSCCNVFDNVLSVVLSVLSVVLSVLNVLVVSLVSLLVCLVCSCVVPDDGDPSNVVSSVSSNVVVVVVNVVCSVVSVVSSVCSSPRDDRGDNNDPPD

Solvent-accessible surface area (backbone atoms only — not comparable to full-atom values): 56382 Å² total; per-residue (Å²): 131,78,76,69,71,69,81,44,74,44,39,48,48,44,29,38,39,54,70,87,47,49,64,57,56,62,63,29,64,82,39,55,73,38,40,55,81,76,76,46,74,45,58,40,42,33,37,32,45,33,35,95,81,36,56,37,59,73,64,43,33,45,39,33,30,29,37,48,86,92,42,28,38,34,37,43,34,47,60,48,56,70,59,49,49,43,24,47,44,48,77,38,75,43,94,46,84,63,81,58,73,84,64,60,78,45,63,68,60,48,59,63,65,47,99,70,56,68,83,54,46,40,81,53,33,34,36,45,32,42,33,37,38,41,41,30,55,47,77,63,78,93,70,35,21,35,32,40,39,34,42,35,39,39,32,36,34,32,82,88,64,55,69,47,81,42,35,34,40,37,39,32,59,74,41,69,61,74,26,52,56,30,53,51,50,54,50,47,41,72,74,40,78,52,35,79,38,90,71,46,72,64,57,54,39,52,30,60,64,68,70,44,71,69,62,76,46,72,82,72,89,52,83,50,55,63,78,34,22,31,49,56,47,51,49,50,53,51,29,40,22,52,27,32,25,60,57,12,44,65,31,33,64,70,56,82,47,68,58,13,52,47,36,30,46,49,19,46,49,47,39,51,39,51,49,61,73,44,41,81,50,37,36,66,68,60,46,52,51,53,51,49,52,48,50,52,53,46,60,42,45,41,59,28,46,52,37,45,46,37,49,64,67,52,43,41,60,52,51,53,50,54,67,70,41,81,68,71,51,70,65,55,52,52,13,41,51,50,39,50,53,53,47,48,53,53,27,53,52,26,44,50,46,33,46,51,48,66,72,29,66,66,42,34,49,50,55,36,52,48,51,25,35,56,62,61,45,50,50,64,72,51,74,90,43,76,51,56,60,45,34,72,33,51,32,56,66,54,48,26,44,54,51,51,51,33,50,52,51,23,51,59,50,42,58,64,56,94,73,52,49,66,68,44,49,48,51,22,43,52,32,45,50,44,32,42,48,50,48,54,60,50,35,53,69,45,64,58,70,60,42,50,52,53,46,51,52,47,48,53,45,43,50,56,54,44,49,54,50,50,52,52,47,43,53,51,48,62,73,47,65,44,73,84,70,58,78,80,56,91,42,27,51,26,31,50,13,21,50,49,17,30,47,50,45,51,55,65,70,39,49,66,59,52,52,48,42,48,52,51,59,74,68,52,77,75,71,60,61,81,62,75,78,75,126,131,81,76,68,67,72,81,46,72,46,39,48,49,42,29,38,40,56,71,86,47,47,65,56,56,63,61,29,65,82,38,55,72,37,39,57,81,75,74,45,73,46,59,40,42,33,38,33,43,32,36,93,81,38,57,35,60,74,64,43,32,45,40,34,30,29,39,48,86,94,42,27,35,34,36,41,33,48,61,47,57,70,57,50,51,44,24,47,44,48,78,39,75,44,95,46,86,63,81,58,72,85,63,62,80,39,63,68,59,47,59,64,66,47,99,69,58,69,83,54,48,40,81,52,34,35,35,46,32,44,36,37,38,42,40,30,56,46,76,64,77,92,70,35,21,35,32,39,39,35,44,35,40,40,33,37,32,32,83,88,64,54,70,46,82,41,35,34,40,36,39,32,59,74,42,69,62,75,28,52,56,31,53,50,51,56,52,47,42,72,75,41,77,51,35,79,39,88,70,46,72,64,57,53,40,51,30,61,63,67,70,42,71,71,63,75,49,71,81,71,89,52,84,50,55,63,76,35,22,32,49,55,48,51,48,51,54,51,28,42,22,51,27,30,25,59,57,12,44,64,31,34,62,72,57,81,49,67,59,14,51,46,36,30,47,50,18,46,50,48,38,51,40,51,49,61,73,45,42,82,50,39,37,67,69,60,46,53,51,52,51,50,52,49,48,52,52,47,60,42,45,41,59,28,46,51,37,44,46,37,51,64,69,52,43,40,60,53,52,53,50,55,68,68,40,80,69,73,51,70,65,56,53,52,14,41,50,51,40,50,52,55,47,49,52,52,26,55,54,26,45,52,46,34,45,50,48,65,71,29,67,67,43,33,50,49,54,37,52,47,51,24,36,56,63,61,44,50,50,63,72,49,75,91,44,76,50,56,58,44,34,72,34,50,30,56,67,53,48,27,44,53,51,52,52,35,49,51,52,24,51,59,49,42,58,64,57,94,73,52,48,66,67,45,48,49,50,21,43,52,33,45,50,43,33,42,48,50,49,54,61,51,33,53,68,46,65,58,69,59,42,50,52,52,44,50,52,47,48,52,44,41,49,57,53,44,49,55,50,49,52,52,48,43,52,52,48,62,72,47,65,44,73,84,70,57,77,80,56,90,42,27,49,26,31,50,13,21,49,49,16,29,48,50,45,51,54,63,68,41,48,67,58,52,54,50,42,48,51,52,58,74,66,51,76,73,72,61,62,80,62,74,78,73,126